Protein 3VP6 (pdb70)

Structure (mmCIF, N/CA/C/O backbone):
data_3VP6
#
_entry.id   3VP6
#
_cell.length_a   86.006
_cell.length_b   64.084
_cell.length_c   102.646
_cell.angle_alpha   90.00
_cell.angle_beta   108.14
_cell.angle_gamma   90.00
#
_symmetry.space_group_name_H-M   'P 1 21 1'
#
loop_
_entity.id
_entity.type
_entity.pdbx_description
1 polymer 'Glutamate decarboxylase 1'
2 non-polymer '4-oxo-4H-pyran-2,6-dicarboxylic acid'
3 non-polymer GLYCEROL
4 water water
#
loop_
_atom_site.group_PDB
_atom_site.id
_atom_site.type_symbol
_atom_site.label_atom_id
_atom_site.label_alt_id
_atom_site.label_comp_id
_atom_site.label_asym_id
_atom_site.label_entity_id
_atom_site.label_seq_id
_atom_site.pdbx_PDB_ins_code
_atom_site.Cartn_x
_atom_site.Cartn_y
_atom_site.Cartn_z
_atom_site.occupancy
_atom_site.B_iso_or_equiv
_atom_site.auth_seq_id
_atom_site.auth_comp_id
_atom_site.auth_asym_id
_atom_site.auth_atom_id
_atom_site.pdbx_PDB_model_num
ATOM 1 N N . THR A 1 4 ? 15.242 34.955 30.897 1.00 59.27 93 THR A N 1
ATOM 2 C CA . THR A 1 4 ? 15.975 33.929 30.151 1.00 57.77 93 THR A CA 1
ATOM 3 C C . THR A 1 4 ? 15.573 33.896 28.662 1.00 58.70 93 THR A C 1
ATOM 4 O O . THR A 1 4 ? 14.438 33.533 28.332 1.00 57.51 93 THR A O 1
ATOM 6 N N . ASP A 1 5 ? 16.513 34.293 27.772 1.00 53.57 94 ASP A N 1
ATOM 7 C CA . ASP A 1 5 ? 16.309 34.367 26.321 1.00 52.22 94 ASP A CA 1
ATOM 8 C C . ASP A 1 5 ? 16.828 33.119 25.580 1.00 53.26 94 ASP A C 1
ATOM 9 O O . ASP A 1 5 ? 18.025 32.829 25.612 1.00 55.06 94 ASP A O 1
ATOM 14 N N . PHE A 1 6 ? 15.926 32.401 24.894 1.00 45.10 95 PHE A N 1
ATOM 15 C CA . PHE A 1 6 ? 16.262 31.157 24.178 1.00 41.96 95 PHE A CA 1
ATOM 16 C C . PHE A 1 6 ? 16.230 31.291 22.649 1.00 42.15 95 PHE A C 1
ATOM 17 O O . PHE A 1 6 ? 16.251 30.269 21.964 1.00 40.11 95 PHE A O 1
ATOM 25 N N . SER A 1 7 ? 16.188 32.536 22.116 1.00 37.22 96 SER A N 1
ATOM 26 C CA . SER A 1 7 ? 16.123 32.815 20.678 1.00 36.35 96 SER A CA 1
ATOM 27 C C . SER A 1 7 ? 17.335 32.329 19.891 1.00 42.40 96 SER A C 1
ATOM 28 O O . SER A 1 7 ? 17.191 31.978 18.714 1.00 41.58 96 SER A O 1
ATOM 31 N N . ASN A 1 8 ? 18.522 32.305 20.545 1.00 40.40 97 ASN A N 1
ATOM 32 C CA . ASN A 1 8 ? 19.808 31.895 19.979 1.00 40.89 97 ASN A CA 1
ATOM 33 C C . ASN A 1 8 ? 20.374 30.636 20.659 1.00 44.65 97 ASN A C 1
ATOM 34 O O . ASN A 1 8 ? 21.523 30.264 20.419 1.00 46.15 97 ASN A O 1
ATOM 39 N N . LEU A 1 9 ? 19.574 29.970 21.500 1.00 39.85 98 LEU A N 1
ATOM 40 C CA . LEU A 1 9 ? 20.016 28.753 22.187 1.00 37.99 98 LEU A CA 1
ATOM 41 C C . LEU A 1 9 ? 19.395 27.546 21.544 1.00 37.96 98 LEU A C 1
ATOM 42 O O . LEU A 1 9 ? 18.240 27.607 21.145 1.00 36.49 98 LEU A O 1
ATOM 47 N N . PHE A 1 10 ? 20.160 26.454 21.435 1.00 32.89 99 PHE A N 1
ATOM 48 C CA . PHE A 1 10 ? 19.716 25.207 20.823 1.00 31.07 99 PHE A CA 1
ATOM 49 C C . PHE A 1 10 ? 19.888 24.042 21.766 1.00 34.01 99 PHE A C 1
ATOM 50 O O . PHE A 1 10 ? 20.572 24.172 22.776 1.00 34.84 99 PHE A O 1
ATOM 58 N N . ALA A 1 11 ? 19.237 22.906 21.453 1.00 29.41 100 ALA A N 1
ATOM 59 C CA . ALA A 1 11 ? 19.257 21.666 22.235 1.00 28.71 100 ALA A CA 1
ATOM 60 C C . ALA A 1 11 ? 20.676 21.170 22.436 1.00 33.70 100 ALA A C 1
ATOM 61 O O . ALA A 1 11 ? 21.007 20.690 23.522 1.00 32.37 100 ALA A O 1
ATOM 63 N N . ARG A 1 12 ? 21.523 21.317 21.389 1.00 32.10 101 ARG A N 1
ATOM 64 C CA . ARG A 1 12 ? 22.941 20.921 21.383 1.00 32.91 101 ARG A CA 1
ATOM 65 C C . ARG A 1 12 ? 23.762 21.636 22.486 1.00 38.60 101 ARG A C 1
ATOM 66 O O . ARG A 1 12 ? 24.819 21.138 22.869 1.00 39.26 101 ARG A O 1
ATOM 74 N N . ASP A 1 13 ? 23.263 22.782 23.000 1.00 36.05 102 ASP A N 1
ATOM 75 C CA . ASP A 1 13 ? 23.921 23.536 24.076 1.00 36.87 102 ASP A CA 1
ATOM 76 C C . ASP A 1 13 ? 23.429 23.085 25.458 1.00 38.78 102 ASP A C 1
ATOM 77 O O . ASP A 1 13 ? 23.996 23.487 26.467 1.00 39.45 102 ASP A O 1
ATOM 82 N N . LEU A 1 14 ? 22.390 22.239 25.521 1.00 33.20 103 LEU A N 1
ATOM 83 C CA . LEU A 1 14 ? 21.915 21.787 26.835 1.00 33.00 103 LEU A CA 1
ATOM 84 C C . LEU A 1 14 ? 22.722 20.575 27.307 1.00 37.18 103 LEU A C 1
ATOM 85 O O . LEU A 1 14 ? 23.532 20.059 26.531 1.00 37.34 103 LEU A O 1
ATOM 90 N N . LEU A 1 15 ? 22.498 20.099 28.563 1.00 33.15 104 LEU A N 1
ATOM 91 C CA . LEU A 1 15 ? 23.175 18.907 29.088 1.00 32.46 104 LEU A CA 1
ATOM 92 C C . LEU A 1 15 ? 22.921 17.776 28.090 1.00 37.24 104 LEU A C 1
ATOM 93 O O . LEU A 1 15 ? 21.827 17.768 27.525 1.00 37.74 104 LEU A O 1
ATOM 98 N N . PRO A 1 16 ? 23.906 16.945 27.669 1.00 34.14 105 PRO A N 1
ATOM 99 C CA . PRO A 1 16 ? 25.257 16.726 28.220 1.00 35.65 105 PRO A CA 1
ATOM 100 C C . PRO A 1 16 ? 26.359 17.757 27.969 1.00 39.89 105 PRO A C 1
ATOM 101 O O . PRO A 1 16 ? 27.459 17.579 28.499 1.00 38.75 105 PRO A O 1
ATOM 105 N N . ALA A 1 17 ? 26.106 18.794 27.156 1.00 37.63 106 ALA A N 1
ATOM 106 C CA . ALA A 1 17 ? 27.135 19.795 26.878 1.00 39.07 106 ALA A CA 1
ATOM 107 C C . ALA A 1 17 ? 27.675 20.426 28.171 1.00 47.98 106 ALA A C 1
ATOM 108 O O . ALA A 1 17 ? 26.915 20.664 29.119 1.00 46.80 106 ALA A O 1
ATOM 110 N N . LYS A 1 18 ? 29.007 20.612 28.229 1.00 48.56 107 LYS A N 1
ATOM 111 C CA . LYS A 1 18 ? 29.677 21.202 29.384 1.00 51.69 107 LYS A CA 1
ATOM 112 C C . LYS A 1 18 ? 29.141 22.614 29.605 1.00 57.74 107 LYS A C 1
ATOM 113 O O . LYS A 1 18 ? 28.852 23.321 28.631 1.00 58.19 107 LYS A O 1
ATOM 115 N N . ASN A 1 19 ? 28.946 22.989 30.877 1.00 54.58 108 ASN A N 1
ATOM 116 C CA . ASN A 1 19 ? 28.462 24.309 31.301 1.00 54.77 108 ASN A CA 1
ATOM 117 C C . ASN A 1 19 ? 27.049 24.693 30.822 1.00 55.19 108 ASN A C 1
ATOM 118 O O . ASN A 1 19 ? 26.634 25.845 30.980 1.00 54.77 108 ASN A O 1
ATOM 120 N N . GLY A 1 20 ? 26.315 23.713 30.288 1.00 48.82 109 GLY A N 1
ATOM 121 C CA . GLY A 1 20 ? 24.946 23.8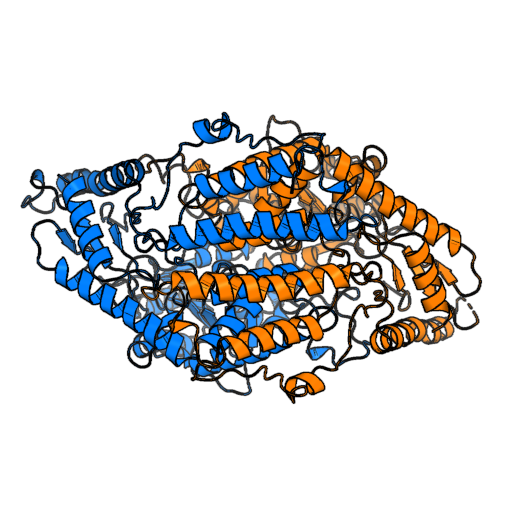89 29.816 1.00 46.48 109 GLY A CA 1
ATOM 122 C C . GLY A 1 20 ? 23.880 23.649 30.872 1.00 47.34 109 GLY A C 1
ATOM 123 O O . GLY A 1 20 ? 22.687 23.750 30.567 1.00 44.20 109 GLY A O 1
ATOM 124 N N . GLU A 1 21 ? 24.308 23.349 32.128 1.00 44.22 110 GLU A N 1
ATOM 125 C CA . GLU A 1 21 ? 23.464 23.045 33.287 1.00 43.49 110 GLU A CA 1
ATOM 126 C C . GLU A 1 21 ? 22.409 24.099 33.595 1.00 45.21 110 GLU A C 1
ATOM 127 O O . GLU A 1 21 ? 21.227 23.763 33.663 1.00 44.15 110 GLU A O 1
ATOM 133 N N . GLU A 1 22 ? 22.834 25.359 33.777 1.00 41.26 111 GLU A N 1
ATOM 134 C CA . GLU A 1 22 ? 21.976 26.494 34.109 1.00 40.80 111 GLU A CA 1
ATOM 135 C C . GLU A 1 22 ? 20.873 26.684 33.070 1.00 43.10 111 GLU A C 1
ATOM 136 O O . GLU A 1 22 ? 19.693 26.737 33.439 1.00 41.86 111 GLU A O 1
ATOM 138 N N . GLN A 1 23 ? 21.257 26.687 31.766 1.00 38.15 112 GLN A N 1
ATOM 139 C CA . GLN A 1 23 ? 20.341 26.795 30.624 1.00 36.75 112 GLN A CA 1
ATOM 140 C C . GLN A 1 23 ? 19.353 25.620 30.526 1.00 38.07 112 GLN A C 1
ATOM 141 O O . GLN A 1 23 ? 18.208 25.832 30.113 1.00 36.14 112 GLN A O 1
ATOM 147 N N . THR A 1 24 ? 19.788 24.393 30.932 1.00 33.73 113 THR A N 1
ATOM 148 C CA . THR A 1 24 ? 18.968 23.169 30.953 1.00 32.18 113 THR A CA 1
ATOM 149 C C . THR A 1 24 ? 17.822 23.342 31.988 1.00 36.34 113 THR A C 1
ATOM 150 O O . THR A 1 24 ? 16.667 23.101 31.686 1.00 35.19 113 THR A O 1
ATOM 154 N N . VAL A 1 25 ? 18.172 23.765 33.191 1.00 33.59 114 VAL A N 1
ATOM 155 C CA . VAL A 1 25 ? 17.255 23.976 34.293 1.00 34.16 114 VAL A CA 1
ATOM 156 C C . VAL A 1 25 ? 16.271 25.089 33.908 1.00 40.17 114 VAL A C 1
ATOM 157 O O . VAL A 1 25 ? 15.061 24.868 34.019 1.00 38.51 114 VAL A O 1
ATOM 161 N N . GLN A 1 26 ? 16.788 26.246 33.389 1.00 38.17 115 GLN A N 1
ATOM 162 C CA . GLN A 1 26 ? 15.950 27.358 32.933 1.00 38.00 115 GLN A CA 1
ATOM 163 C C . GLN A 1 26 ? 14.955 26.914 31.876 1.00 41.36 115 GLN A C 1
ATOM 164 O O . GLN A 1 26 ? 13.769 27.248 31.980 1.00 41.56 115 GLN A O 1
ATOM 170 N N . PHE A 1 27 ? 15.430 26.139 30.875 1.00 36.70 116 PHE A N 1
ATOM 171 C CA . PHE A 1 27 ? 14.581 25.628 29.791 1.00 34.68 116 PHE A CA 1
ATOM 172 C C . PHE A 1 27 ? 13.466 24.731 30.317 1.00 36.89 116 PHE A C 1
ATOM 173 O O . PHE A 1 27 ? 12.324 24.867 29.869 1.00 36.24 116 PHE A O 1
ATOM 181 N N . LEU A 1 28 ? 1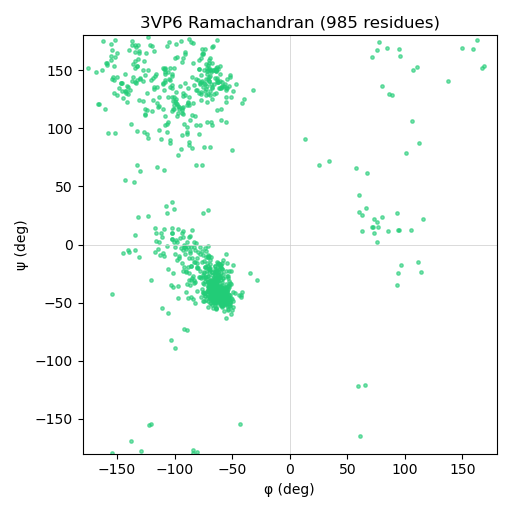3.805 23.801 31.237 1.00 32.40 117 LEU A N 1
ATOM 182 C CA . LEU A 1 28 ? 12.845 22.844 31.799 1.00 31.12 117 LEU A CA 1
ATOM 183 C C . LEU A 1 28 ? 11.786 23.518 32.648 1.00 32.36 117 LEU A C 1
ATOM 184 O O . LEU A 1 28 ? 10.606 23.207 32.517 1.00 28.50 117 LEU A O 1
ATOM 189 N N . LEU A 1 29 ? 12.184 24.535 33.409 1.00 32.18 118 LEU A N 1
ATOM 190 C CA . LEU A 1 29 ? 11.264 25.337 34.225 1.00 32.59 118 LEU A CA 1
ATOM 191 C C . LEU A 1 29 ? 10.302 26.118 33.322 1.00 34.08 118 LEU A C 1
ATOM 192 O O . LEU A 1 29 ? 9.142 26.291 33.678 1.00 32.45 118 LEU A O 1
ATOM 197 N N . GLU A 1 30 ? 10.784 26.568 32.146 1.00 32.31 119 GLU A N 1
ATOM 198 C CA . GLU A 1 30 ? 9.956 27.278 31.160 1.00 32.96 119 GLU A CA 1
ATOM 199 C C . GLU A 1 30 ? 8.963 26.294 30.508 1.00 34.99 119 GLU A C 1
ATOM 200 O O . GLU A 1 30 ? 7.809 26.664 30.286 1.00 34.50 119 GLU A O 1
ATOM 204 N N . VAL A 1 31 ? 9.388 25.023 30.278 1.00 29.49 120 VAL A N 1
ATOM 205 C CA . VAL A 1 31 ? 8.491 23.981 29.757 1.00 26.76 120 VAL A CA 1
ATOM 206 C C . VAL A 1 31 ? 7.391 23.733 30.832 1.00 31.71 120 VAL A C 1
ATOM 207 O O . VAL A 1 31 ? 6.193 23.761 30.525 1.00 28.98 120 VAL A O 1
ATOM 211 N N . VAL A 1 32 ? 7.827 23.522 32.094 1.00 30.78 121 VAL A N 1
ATOM 212 C CA . VAL A 1 32 ? 6.977 23.284 33.265 1.00 30.49 121 VAL A CA 1
ATOM 213 C C . VAL A 1 32 ? 5.934 24.402 33.477 1.00 35.57 121 VAL A C 1
ATOM 214 O O . VAL A 1 32 ? 4.766 24.078 33.711 1.00 36.01 121 VAL A O 1
ATOM 218 N N . ASP A 1 33 ? 6.326 25.686 33.319 1.00 30.90 122 ASP A N 1
ATOM 219 C CA . ASP A 1 33 ? 5.398 26.818 33.475 1.00 32.09 122 ASP A CA 1
ATOM 220 C C . ASP A 1 33 ? 4.236 26.747 32.516 1.00 33.24 122 ASP A C 1
ATOM 221 O O . ASP A 1 33 ? 3.107 26.974 32.937 1.00 33.63 122 ASP A O 1
ATOM 226 N N . ILE A 1 34 ? 4.513 26.384 31.252 1.00 26.99 123 ILE A N 1
ATOM 227 C CA . ILE A 1 34 ? 3.536 26.139 30.182 1.00 25.01 123 ILE A CA 1
ATOM 228 C C . ILE A 1 34 ? 2.579 24.982 30.629 1.00 28.70 123 ILE A C 1
ATOM 229 O O . ILE A 1 34 ? 1.360 25.119 30.507 1.00 28.68 123 ILE A O 1
ATOM 234 N N . LEU A 1 35 ? 3.134 23.874 31.164 1.00 24.40 124 LEU A N 1
ATOM 235 C CA . LEU A 1 35 ? 2.346 22.713 31.628 1.00 22.88 124 LEU A CA 1
ATOM 236 C C . LEU A 1 35 ? 1.494 23.052 32.844 1.00 30.26 124 LEU A C 1
ATOM 237 O O . LEU A 1 35 ? 0.363 22.583 32.932 1.00 28.89 124 LEU A O 1
ATOM 242 N N . LEU A 1 36 ? 2.025 23.892 33.778 1.00 29.91 125 LEU A N 1
ATOM 243 C CA . LEU A 1 36 ? 1.293 24.333 34.979 1.00 30.48 125 LEU A CA 1
ATOM 244 C C . LEU A 1 36 ? 0.138 25.248 34.599 1.00 33.77 125 LEU A C 1
ATOM 245 O O . LEU A 1 36 ? -0.914 25.169 35.212 1.00 34.87 125 LEU A O 1
ATOM 250 N N . ASN A 1 37 ? 0.336 26.113 33.595 1.00 29.45 126 ASN A N 1
ATOM 251 C CA . ASN A 1 37 ? -0.697 27.003 33.077 1.00 30.06 126 ASN A CA 1
ATOM 252 C C . ASN A 1 37 ? -1.787 26.142 32.406 1.00 33.08 126 ASN A C 1
ATOM 253 O O . ASN A 1 37 ? -2.982 26.409 32.592 1.00 31.97 126 ASN A O 1
ATOM 258 N N . TYR A 1 38 ? -1.377 25.083 31.661 1.00 29.29 127 TYR A N 1
ATOM 259 C CA . TYR A 1 38 ? -2.343 24.167 31.037 1.00 29.72 127 TYR A CA 1
ATOM 260 C C . TYR A 1 38 ? -3.101 23.386 32.137 1.00 32.83 127 TYR A C 1
ATOM 261 O O . TYR A 1 38 ? -4.305 23.181 32.020 1.00 33.17 127 TYR A O 1
ATOM 270 N N . VAL A 1 39 ? -2.402 22.988 33.207 1.00 30.18 128 VAL A N 1
ATOM 271 C CA . VAL A 1 39 ? -3.006 22.281 34.359 1.00 30.66 128 VAL A CA 1
ATOM 272 C C . VAL A 1 39 ? -4.073 23.161 35.033 1.00 35.67 128 VAL A C 1
ATOM 273 O O . VAL A 1 39 ? -5.177 22.686 35.319 1.00 35.94 128 VAL A O 1
ATOM 277 N N . ARG A 1 40 ? -3.750 24.449 35.240 1.00 31.22 129 ARG A N 1
ATOM 278 C CA . ARG A 1 40 ? -4.674 25.427 35.799 1.00 31.84 129 ARG A CA 1
ATOM 279 C C . ARG A 1 40 ? -5.928 25.514 34.903 1.00 34.70 129 ARG A C 1
ATOM 280 O O . ARG A 1 40 ? -7.034 25.343 35.407 1.00 33.53 129 ARG A O 1
ATOM 288 N N . LYS A 1 41 ? -5.746 25.716 33.578 1.00 30.17 130 LYS A N 1
ATOM 289 C CA . LYS A 1 41 ? -6.866 25.820 32.638 1.00 29.33 130 LYS A CA 1
ATOM 290 C C . LYS A 1 41 ? -7.727 24.565 32.498 1.00 36.27 130 LYS A C 1
ATOM 291 O O . LYS A 1 41 ? -8.936 24.685 32.271 1.00 38.41 130 LYS A O 1
ATOM 294 N N . THR A 1 42 ? -7.118 23.372 32.689 1.00 30.70 131 THR A N 1
ATOM 295 C CA . THR A 1 42 ? -7.789 22.083 32.646 1.00 30.40 131 THR A CA 1
ATOM 296 C C . THR A 1 42 ? -9.060 22.070 33.499 1.00 34.86 131 THR A C 1
ATOM 297 O O . THR A 1 42 ? -10.124 21.764 32.976 1.00 32.51 131 THR A O 1
ATOM 301 N N . PHE A 1 43 ? -8.939 22.453 34.787 1.00 34.43 132 PHE A N 1
ATOM 302 C CA . PHE A 1 43 ? -10.011 22.424 35.792 1.00 35.54 132 PHE A CA 1
ATOM 303 C C . PHE A 1 43 ? -11.004 23.604 35.792 1.00 41.49 132 PHE A C 1
ATOM 304 O O . PHE A 1 43 ? -11.938 23.612 36.590 1.00 39.03 132 PHE A O 1
ATOM 312 N N . ASP A 1 44 ? -10.838 24.551 34.853 1.00 41.84 133 ASP A N 1
ATOM 313 C CA . ASP A 1 44 ? -11.726 25.700 34.662 1.00 43.22 133 ASP A CA 1
ATOM 314 C C . ASP A 1 44 ? -12.685 25.359 33.504 1.00 47.74 133 ASP A C 1
ATOM 315 O O . ASP A 1 44 ? -12.246 25.101 32.383 1.00 45.90 133 ASP A O 1
ATOM 320 N N . ARG A 1 45 ? -13.991 25.382 33.785 1.00 45.99 134 ARG A N 1
ATOM 321 C CA . ARG A 1 45 ? -15.075 25.060 32.846 1.00 45.30 134 ARG A CA 1
ATOM 322 C C . ARG A 1 45 ? -15.237 26.001 31.653 1.00 49.40 134 ARG A C 1
ATOM 323 O O . ARG A 1 45 ? -15.841 25.596 30.654 1.00 50.03 134 ARG A O 1
ATOM 331 N N . SER A 1 46 ? -14.717 27.237 31.743 1.00 45.56 135 SER A N 1
ATOM 332 C CA . SER A 1 46 ? -14.823 28.213 30.651 1.00 45.85 135 SER A CA 1
ATOM 333 C C . SER A 1 46 ? -13.870 27.876 29.495 1.00 48.38 135 SER A C 1
ATOM 334 O O . SER A 1 46 ? -14.120 28.271 28.350 1.00 47.80 135 SER A O 1
ATOM 337 N N . THR A 1 47 ? -12.792 27.121 29.798 1.00 42.70 136 THR A N 1
ATOM 338 C CA . THR A 1 47 ? -11.831 26.680 28.794 1.00 40.80 136 THR A CA 1
ATOM 339 C C . THR A 1 47 ? -12.506 25.600 27.968 1.00 39.44 136 THR A C 1
ATOM 340 O O . THR A 1 47 ? -13.307 24.817 28.497 1.00 37.86 136 THR A O 1
ATOM 344 N N . LYS A 1 48 ? -12.222 25.599 26.669 1.00 32.66 137 LYS A N 1
ATOM 345 C CA . LYS A 1 48 ? -12.801 24.650 25.745 1.00 32.22 137 LYS A CA 1
ATOM 346 C C . LYS A 1 48 ? -12.251 23.239 25.979 1.00 32.71 137 LYS A C 1
ATOM 347 O O . LYS A 1 48 ? -11.077 23.072 26.309 1.00 31.32 137 LYS A O 1
ATOM 350 N N . VAL A 1 49 ? -13.117 22.234 25.877 1.00 28.85 138 VAL A N 1
ATOM 351 C CA . VAL A 1 49 ? -12.693 20.826 25.972 1.00 27.77 138 VAL A CA 1
ATOM 352 C C . VAL A 1 49 ? -11.696 20.626 24.808 1.00 31.01 138 VAL A C 1
ATOM 353 O O . VAL A 1 49 ? -10.563 20.185 25.021 1.00 30.81 138 VAL A O 1
ATOM 357 N N . LEU A 1 50 ? -12.092 21.035 23.600 1.00 27.81 139 LEU A N 1
ATOM 358 C CA . LEU A 1 50 ? -11.210 20.987 22.423 1.00 26.63 139 LEU A CA 1
ATOM 359 C C . LEU A 1 50 ? -11.483 22.162 21.482 1.00 29.31 139 LEU A C 1
ATOM 360 O O . LEU A 1 50 ? -12.644 22.529 21.253 1.00 26.90 139 LEU A O 1
ATOM 365 N N . ASP A 1 51 ? -10.391 22.742 20.945 1.00 26.64 140 ASP A N 1
ATOM 366 C CA . ASP A 1 51 ? -10.463 23.763 19.924 1.00 26.76 140 ASP A CA 1
ATOM 367 C C . ASP A 1 51 ? -10.341 22.940 18.655 1.00 28.77 140 ASP A C 1
ATOM 368 O O . ASP A 1 51 ? -9.229 22.570 18.254 1.00 28.51 140 ASP A O 1
ATOM 373 N N . PHE A 1 52 ? -11.491 22.567 18.078 1.00 24.19 141 PHE A N 1
ATOM 374 C CA . PHE A 1 52 ? -11.519 21.649 16.942 1.00 23.49 141 PHE A CA 1
ATOM 375 C C . PHE A 1 52 ? -10.978 22.184 15.647 1.00 27.99 141 PHE A C 1
ATOM 376 O O . PHE A 1 52 ? -11.415 23.237 15.194 1.00 27.83 141 PHE A O 1
ATOM 384 N N . HIS A 1 53 ? -10.107 21.387 14.998 1.00 22.33 142 HIS A N 1
ATOM 385 C CA . HIS A 1 53 ? -9.587 21.723 13.682 1.00 22.74 142 HIS A CA 1
ATOM 386 C C . HIS A 1 53 ? -9.522 20.449 12.849 1.00 25.93 142 HIS A C 1
ATOM 387 O O . HIS A 1 53 ? -9.138 19.378 13.351 1.00 24.49 142 HIS A O 1
ATOM 394 N N . HIS A 1 54 ? -9.971 20.547 11.600 1.00 23.10 143 HIS A N 1
ATOM 395 C CA . HIS A 1 54 ? -9.898 19.453 10.634 1.00 21.52 143 HIS A CA 1
ATOM 396 C C . HIS A 1 54 ? -8.445 19.271 10.283 1.00 25.86 143 HIS A C 1
ATOM 397 O O . HIS A 1 54 ? -7.688 20.251 10.336 1.00 26.43 143 HIS A O 1
ATOM 404 N N . PRO A 1 55 ? -8.016 18.047 9.906 1.00 23.13 144 PRO A N 1
ATOM 405 C CA . PRO A 1 55 ? -6.591 17.843 9.613 1.00 21.06 144 PRO A CA 1
ATOM 406 C C . PRO A 1 55 ? -5.920 18.849 8.679 1.00 23.99 144 PRO A C 1
ATOM 407 O O . PRO A 1 55 ? -4.791 19.238 8.968 1.00 24.68 144 PRO A O 1
ATOM 411 N N . HIS A 1 56 ? -6.587 19.293 7.592 1.00 19.48 145 HIS A N 1
ATOM 412 C CA . HIS A 1 56 ? -5.984 20.245 6.644 1.00 19.52 145 HIS A CA 1
ATOM 413 C C . HIS A 1 56 ? -5.524 21.542 7.336 1.00 24.38 145 HIS A C 1
ATOM 414 O O . HIS A 1 56 ? -4.494 22.086 6.976 1.00 22.98 145 HIS A O 1
ATOM 421 N N . GLN A 1 57 ? -6.292 22.041 8.300 1.00 23.46 146 GLN A N 1
ATOM 422 C CA . GLN A 1 57 ? -5.917 23.270 8.998 1.00 24.32 146 GLN A CA 1
ATOM 423 C C . GLN A 1 57 ? -4.606 23.084 9.794 1.00 29.61 146 GLN A C 1
ATOM 424 O O . GLN A 1 57 ? -3.753 23.962 9.785 1.00 28.74 146 GLN A O 1
ATOM 430 N N . LEU A 1 58 ? -4.446 21.926 10.449 1.00 27.64 147 LEU A N 1
ATOM 431 C CA . LEU A 1 58 ? -3.248 21.616 11.237 1.00 27.60 147 LEU A CA 1
ATOM 432 C C . LEU A 1 58 ? -2.065 21.242 10.334 1.00 31.13 147 LEU A C 1
ATOM 433 O O . LEU A 1 58 ? -0.940 21.672 10.583 1.00 33.25 147 LEU A O 1
ATOM 438 N N . LEU A 1 59 ? -2.331 20.502 9.251 1.00 24.25 148 LEU A N 1
ATOM 439 C CA . LEU A 1 59 ? -1.333 20.174 8.239 1.00 23.22 148 LEU A CA 1
ATOM 440 C C . LEU A 1 59 ? -0.856 21.377 7.463 1.00 31.02 148 LEU A C 1
ATOM 441 O O . LEU A 1 59 ? 0.319 21.428 7.115 1.00 34.37 148 LEU A O 1
ATOM 446 N N . GLU A 1 60 ? -1.731 22.358 7.216 1.00 27.42 149 GLU A N 1
ATOM 447 C CA . GLU A 1 60 ? -1.357 23.568 6.478 1.00 28.60 149 GLU A CA 1
ATOM 448 C C . GLU A 1 60 ? -0.456 24.524 7.272 1.00 35.16 149 GLU A C 1
ATOM 449 O O . GLU A 1 60 ? 0.246 25.340 6.664 1.00 33.89 149 GLU A O 1
ATOM 455 N N . GLY A 1 61 ? -0.500 24.412 8.606 1.00 32.87 150 GLY A N 1
ATOM 456 C CA . GLY A 1 61 ? 0.284 25.225 9.525 1.00 33.27 150 GLY A CA 1
ATOM 457 C C . GLY A 1 61 ? -0.583 26.242 10.216 1.00 41.38 150 GLY A C 1
ATOM 458 O O . GLY A 1 61 ? -1.011 27.205 9.586 1.00 42.72 150 GLY A O 1
ATOM 459 N N . MET A 1 62 ? -0.878 26.024 11.504 1.00 40.40 151 MET A N 1
ATOM 460 C CA . MET A 1 62 ? -1.713 26.939 12.295 1.00 42.66 151 MET A CA 1
ATOM 461 C C . MET A 1 62 ? -0.837 28.092 12.765 1.00 47.42 151 MET A C 1
ATOM 462 O O . MET A 1 62 ? -0.061 27.887 13.695 1.00 47.52 151 MET A O 1
ATOM 467 N N . GLU A 1 63 ? -0.938 29.284 12.110 1.00 43.50 152 GLU A N 1
ATOM 468 C CA . GLU A 1 63 ? -0.168 30.511 12.393 1.00 42.31 152 GLU A CA 1
ATOM 469 C C . GLU A 1 63 ? 1.021 30.268 13.322 1.00 41.64 152 GLU A C 1
ATOM 470 O O . GLU A 1 63 ? 0.863 30.250 14.547 1.00 41.79 152 GLU A O 1
ATOM 472 N N . GLY A 1 64 ? 2.165 29.974 12.715 1.00 35.29 153 GLY A N 1
ATOM 473 C CA . GLY A 1 64 ? 3.405 29.634 13.399 1.00 34.67 153 GLY A CA 1
ATOM 474 C C . GLY A 1 64 ? 3.639 28.143 13.616 1.00 38.08 153 GLY A C 1
ATOM 475 O O . GLY A 1 64 ? 4.780 27.692 13.593 1.00 39.13 153 GLY A O 1
ATOM 476 N N . PHE A 1 65 ? 2.588 27.359 13.865 1.00 33.71 154 PHE A N 1
ATOM 477 C CA . PHE A 1 65 ? 2.741 25.928 14.191 1.00 31.89 154 PHE A CA 1
ATOM 478 C C . PHE A 1 65 ? 2.988 25.013 12.988 1.00 34.80 154 PHE A C 1
ATOM 479 O O . PHE A 1 65 ? 2.040 24.594 12.318 1.00 33.55 154 PHE A O 1
ATOM 487 N N . ASN A 1 66 ? 4.275 24.734 12.710 1.00 31.31 155 ASN A N 1
ATOM 488 C CA . ASN A 1 66 ? 4.762 23.897 11.606 1.00 29.68 155 ASN A CA 1
ATOM 489 C C . ASN A 1 66 ? 5.027 22.490 12.109 1.00 29.06 155 ASN A C 1
ATOM 490 O O . ASN A 1 66 ? 5.974 22.283 12.868 1.00 27.18 155 ASN A O 1
ATOM 495 N N . LEU A 1 67 ? 4.246 21.517 11.642 1.00 25.24 156 LEU A N 1
ATOM 496 C CA . LEU A 1 67 ? 4.381 20.119 12.057 1.00 23.95 156 LEU A CA 1
ATOM 497 C C . LEU A 1 67 ? 5.474 19.355 11.323 1.00 30.35 156 LEU A C 1
ATOM 498 O O . LEU A 1 67 ? 5.884 18.271 11.770 1.00 30.34 156 LEU A O 1
ATOM 503 N N . GLU A 1 68 ? 5.963 19.921 10.205 1.00 27.99 157 GLU A N 1
ATOM 504 C CA . GLU A 1 68 ? 6.997 19.334 9.350 1.00 27.91 157 GLU A CA 1
ATOM 505 C C . GLU A 1 68 ? 8.361 19.246 10.045 1.00 31.97 157 GLU A C 1
ATOM 506 O O . GLU A 1 68 ? 8.669 20.050 10.917 1.00 29.79 157 GLU A O 1
ATOM 512 N N . LEU A 1 69 ? 9.164 18.242 9.662 1.00 30.54 158 LEU A N 1
ATOM 513 C CA . LEU A 1 69 ? 10.485 17.993 10.235 1.00 30.90 158 LEU A CA 1
ATOM 514 C C . LEU A 1 69 ? 11.554 18.352 9.236 1.00 38.05 158 LEU A C 1
ATOM 515 O O . LEU A 1 69 ? 11.339 18.227 8.024 1.00 38.88 158 LEU A O 1
ATOM 520 N N . SER A 1 70 ? 12.696 18.832 9.731 1.00 34.86 159 SER A N 1
ATOM 521 C CA . SER A 1 70 ? 13.748 19.289 8.838 1.00 35.10 159 SER A CA 1
ATOM 522 C C . SER A 1 70 ? 15.120 18.846 9.250 1.00 37.17 159 SER A C 1
ATOM 523 O O . SER A 1 70 ? 15.301 18.294 10.342 1.00 36.05 159 SER A O 1
ATOM 526 N N . ASP A 1 71 ? 16.094 19.103 8.353 1.00 32.89 160 ASP A N 1
ATOM 527 C CA . ASP A 1 71 ? 17.516 18.832 8.518 1.00 33.50 160 ASP A CA 1
ATOM 528 C C . ASP A 1 71 ? 18.092 19.633 9.666 1.00 36.88 160 ASP A C 1
ATOM 529 O O . ASP A 1 71 ? 18.952 19.128 10.382 1.00 34.51 160 ASP A O 1
ATOM 534 N N . HIS A 1 72 ? 17.609 20.886 9.846 1.00 35.67 161 HIS A N 1
ATOM 535 C CA . HIS A 1 72 ? 18.137 21.822 10.826 1.00 36.65 161 HIS A CA 1
ATOM 536 C C . HIS A 1 72 ? 17.371 22.041 12.113 1.00 35.53 161 HIS A C 1
ATOM 537 O O . HIS A 1 72 ? 16.146 22.030 12.102 1.00 34.66 161 HIS A O 1
ATOM 544 N N . PRO A 1 73 ? 18.077 22.258 13.247 1.00 31.77 162 PRO A N 1
ATOM 545 C CA . PRO A 1 73 ? 17.371 22.488 14.520 1.00 30.85 162 PRO A CA 1
ATOM 546 C C . PRO A 1 73 ? 16.659 23.829 14.582 1.00 34.30 162 PRO A C 1
ATOM 547 O O . PRO A 1 73 ? 17.069 24.779 13.915 1.00 33.17 162 PRO A O 1
ATOM 551 N N . GLU A 1 74 ? 15.627 23.912 15.438 1.00 30.61 163 GLU A N 1
ATOM 552 C CA . GLU A 1 74 ? 14.946 25.168 15.728 1.00 30.34 163 GLU A CA 1
ATOM 553 C C . GLU A 1 74 ? 15.561 25.565 17.036 1.00 32.40 163 GLU A C 1
ATOM 554 O O . GLU A 1 74 ? 16.079 24.706 17.766 1.00 29.80 163 GLU A O 1
ATOM 560 N N . SER A 1 75 ? 15.444 26.849 17.374 1.00 28.83 164 SER A N 1
ATOM 561 C CA . SER A 1 75 ? 15.926 27.403 18.628 1.00 29.42 164 SER A CA 1
ATOM 562 C C . SER A 1 75 ? 15.057 26.853 19.759 1.00 32.27 164 SER A C 1
ATOM 563 O O . SER A 1 75 ? 13.904 26.491 19.531 1.00 30.16 164 SER A O 1
ATOM 566 N N . LEU A 1 76 ? 15.564 26.917 20.987 1.00 31.67 165 LEU A N 1
ATOM 567 C CA . LEU A 1 76 ? 14.822 26.504 22.172 1.00 31.64 165 LEU A CA 1
ATOM 568 C C . LEU A 1 76 ? 13.587 27.397 22.395 1.00 34.96 165 LEU A C 1
ATOM 569 O O . LEU A 1 76 ? 12.615 26.939 22.989 1.00 33.09 165 LEU A O 1
ATOM 574 N N . GLU A 1 77 ? 13.588 28.648 21.851 1.00 31.99 166 GLU A N 1
ATOM 575 C CA . GLU A 1 77 ? 12.388 29.485 21.957 1.00 30.55 166 GLU A CA 1
ATOM 576 C C . GLU A 1 77 ? 11.278 28.946 21.057 1.00 30.67 166 GLU A C 1
ATOM 577 O O . GLU A 1 77 ? 10.125 28.863 21.465 1.00 28.69 166 GLU A O 1
ATOM 583 N N . GLN A 1 78 ? 11.651 28.501 19.864 1.00 27.82 167 GLN A N 1
ATOM 584 C CA . GLN A 1 78 ? 10.720 27.906 18.923 1.00 26.40 167 GLN A CA 1
ATOM 585 C C . GLN A 1 78 ? 10.166 26.558 19.479 1.00 28.59 167 GLN A C 1
ATOM 586 O O . GLN A 1 78 ? 9.005 26.210 19.244 1.00 27.01 167 GLN A O 1
ATOM 592 N N . ILE A 1 79 ? 10.988 25.845 20.267 1.00 25.32 168 ILE A N 1
ATOM 593 C CA . ILE A 1 79 ? 10.618 24.577 20.914 1.00 23.85 168 ILE A CA 1
ATOM 594 C C . ILE A 1 79 ? 9.488 24.828 21.928 1.00 26.42 168 ILE A C 1
ATOM 595 O O . ILE A 1 79 ? 8.496 24.095 21.951 1.00 24.24 168 ILE A O 1
ATOM 600 N N . LEU A 1 80 ? 9.636 25.873 22.730 1.00 25.86 169 LEU A N 1
ATOM 601 C CA . LEU A 1 80 ? 8.657 26.249 23.756 1.00 27.33 169 LEU A CA 1
ATOM 602 C C . LEU A 1 80 ? 7.369 26.704 23.076 1.00 33.26 169 LEU A C 1
ATOM 603 O O . LEU A 1 80 ? 6.282 26.375 23.547 1.00 33.74 169 LEU A O 1
ATOM 608 N N . VAL A 1 81 ? 7.500 27.422 21.937 1.00 30.65 170 VAL A N 1
ATOM 609 C CA . VAL A 1 81 ? 6.366 27.863 21.113 1.00 29.38 170 VAL A CA 1
ATOM 610 C C . VAL A 1 81 ? 5.634 26.617 20.584 1.00 30.64 170 VAL A C 1
ATOM 611 O O . VAL A 1 81 ? 4.409 26.556 20.668 1.00 30.26 170 VAL A O 1
ATOM 615 N N . ASP A 1 82 ? 6.383 25.593 20.119 1.00 26.29 171 ASP A N 1
ATOM 616 C CA . ASP A 1 82 ? 5.759 24.334 19.654 1.00 24.30 171 ASP A CA 1
ATOM 617 C C . ASP A 1 82 ? 5.049 23.594 20.777 1.00 26.36 171 ASP A C 1
ATOM 618 O O . ASP A 1 82 ? 4.034 22.952 20.520 1.00 24.95 171 ASP A O 1
ATOM 623 N N . CYS A 1 83 ? 5.587 23.676 22.014 1.00 23.85 172 CYS A N 1
ATOM 624 C CA . CYS A 1 83 ? 5.005 23.047 23.206 1.00 23.54 172 CYS A CA 1
ATOM 625 C C . CYS A 1 83 ? 3.655 23.727 23.533 1.00 25.00 172 CYS A C 1
ATOM 626 O O . CYS A 1 83 ? 2.675 23.032 23.729 1.00 22.59 172 CYS A O 1
ATOM 629 N N . ARG A 1 84 ? 3.585 25.087 23.545 1.00 23.16 173 ARG A N 1
ATOM 630 C CA . ARG A 1 84 ? 2.312 25.782 23.837 1.00 21.83 173 ARG A CA 1
ATOM 631 C C . ARG A 1 84 ? 1.280 25.462 22.771 1.00 25.69 173 ARG A C 1
ATOM 632 O O . ARG A 1 84 ? 0.102 25.277 23.088 1.00 26.81 173 ARG A O 1
ATOM 640 N N . ASP A 1 85 ? 1.709 25.435 21.503 1.00 22.71 174 ASP A N 1
ATOM 641 C CA . ASP A 1 85 ? 0.821 25.156 20.385 1.00 23.37 174 ASP A CA 1
ATOM 642 C C . ASP A 1 85 ? 0.291 23.725 20.408 1.00 28.46 174 ASP A C 1
ATOM 643 O O . ASP A 1 85 ? -0.909 23.519 20.177 1.00 28.82 174 ASP A O 1
ATOM 648 N N . THR A 1 86 ? 1.142 22.742 20.772 1.00 25.09 175 THR A N 1
ATOM 649 C CA . THR A 1 86 ? 0.695 21.330 20.835 1.00 23.44 175 THR A CA 1
ATOM 650 C C . THR A 1 86 ? -0.515 21.246 21.734 1.00 28.75 175 THR A C 1
ATOM 651 O O . THR A 1 86 ? -1.571 20.776 21.308 1.00 27.02 175 THR A O 1
ATOM 655 N N . LEU A 1 87 ? -0.371 21.781 22.957 1.00 28.70 176 LEU A N 1
ATOM 656 C CA . LEU A 1 87 ? -1.394 21.793 24.001 1.00 28.95 176 LEU A CA 1
ATOM 657 C C . LEU A 1 87 ? -2.630 22.639 23.663 1.00 32.54 176 LEU A C 1
ATOM 658 O O . LEU A 1 87 ? -3.737 22.292 24.065 1.00 32.93 176 LEU A O 1
ATOM 663 N N . LYS A 1 88 ? -2.428 23.738 22.935 1.00 28.97 177 LYS A N 1
ATOM 664 C CA . LYS A 1 88 ? -3.455 24.674 22.469 1.00 29.13 177 LYS A CA 1
ATOM 665 C C . LYS A 1 88 ? -4.475 23.954 21.548 1.00 29.96 177 LYS A C 1
ATOM 666 O O . LYS A 1 88 ? -5.674 24.246 21.615 1.00 28.83 177 LYS A O 1
ATOM 672 N N . TYR A 1 89 ? -3.992 22.994 20.714 1.00 23.59 178 TYR A N 1
ATOM 673 C CA . TYR A 1 89 ? -4.832 22.259 19.760 1.00 21.19 178 TYR A CA 1
ATOM 674 C C . TYR A 1 89 ? -5.251 20.823 20.123 1.00 23.88 178 TYR A C 1
ATOM 675 O O . TYR A 1 89 ? -5.852 20.122 19.294 1.00 21.09 178 TYR A O 1
ATOM 684 N N . GLY A 1 90 ? -4.995 20.420 21.357 1.00 21.07 179 GLY A N 1
ATOM 685 C CA . GLY A 1 90 ? -5.391 19.087 21.807 1.00 22.01 179 GLY A CA 1
ATOM 686 C C . GLY A 1 90 ? -6.601 19.087 22.715 1.00 28.27 179 GLY A C 1
ATOM 687 O O . GLY A 1 90 ? -7.110 20.152 23.095 1.00 29.50 179 GLY A O 1
ATOM 688 N N . VAL A 1 91 ? -7.081 17.882 23.064 1.00 25.15 180 VAL A N 1
ATOM 689 C CA . VAL A 1 91 ? -8.246 17.749 23.949 1.00 25.12 180 VAL A CA 1
ATOM 690 C C . VAL A 1 91 ? -7.803 17.937 25.405 1.00 30.23 180 VAL A C 1
ATOM 691 O O . VAL A 1 91 ? -6.752 17.421 25.806 1.00 31.06 180 VAL A O 1
ATOM 695 N N . ARG A 1 92 ? -8.653 18.614 26.205 1.00 25.73 181 ARG A N 1
ATOM 696 C CA . ARG A 1 92 ? -8.486 18.798 27.639 1.00 24.96 181 ARG A CA 1
ATOM 697 C C . ARG A 1 92 ? -9.159 17.552 28.229 1.00 28.37 181 ARG A C 1
ATOM 698 O O . ARG A 1 92 ? -10.361 17.567 28.489 1.00 28.61 181 ARG A O 1
ATOM 702 N N . THR A 1 93 ? -8.402 16.436 28.326 1.00 23.07 182 THR A N 1
ATOM 703 C CA . THR A 1 93 ? -8.916 15.147 28.768 1.00 22.53 182 THR A CA 1
ATOM 704 C C . THR A 1 93 ? -9.289 15.109 30.275 1.00 29.58 182 THR A C 1
ATOM 705 O O . THR A 1 93 ? -10.103 14.274 30.679 1.00 29.71 182 THR A O 1
ATOM 709 N N . GLY A 1 94 ? -8.705 16.020 31.063 1.00 27.49 183 GLY A N 1
ATOM 710 C CA . GLY A 1 94 ? -8.990 16.200 32.485 1.00 28.02 183 GLY A CA 1
ATOM 711 C C . GLY A 1 94 ? -10.087 17.218 32.754 1.00 31.78 183 GLY A C 1
ATOM 712 O O . GLY A 1 94 ? -10.406 17.481 33.916 1.00 33.41 183 GLY A O 1
ATOM 713 N N . HIS A 1 95 ? -10.658 17.825 31.689 1.00 25.82 184 HIS A N 1
ATOM 714 C CA . HIS A 1 95 ? -11.726 18.832 31.806 1.00 25.31 184 HIS A CA 1
ATOM 715 C C . HIS A 1 95 ? -12.972 18.208 32.471 1.00 30.29 184 HIS A C 1
ATOM 716 O O . HIS A 1 95 ? -13.358 17.086 32.122 1.00 30.45 184 HIS A O 1
ATOM 723 N N . PRO A 1 96 ? -13.651 18.949 33.372 1.00 27.22 185 PRO A N 1
ATOM 724 C CA . PRO A 1 96 ? -14.879 18.409 33.997 1.00 27.68 185 PRO A CA 1
ATOM 725 C C . PRO A 1 96 ? -15.935 17.921 32.999 1.00 33.73 185 PRO A C 1
ATOM 726 O O . PRO A 1 96 ? -16.621 16.934 33.275 1.00 34.13 185 PRO A O 1
ATOM 730 N N . ARG A 1 97 ? -16.063 18.610 31.844 1.00 30.20 186 ARG A N 1
ATOM 731 C CA . ARG A 1 97 ? -17.071 18.295 30.833 1.00 29.70 186 ARG A CA 1
ATOM 732 C C . ARG A 1 97 ? -16.632 17.332 29.724 1.00 30.79 186 ARG A C 1
ATOM 733 O O . ARG A 1 97 ? -17.356 17.119 28.756 1.00 30.41 186 ARG A O 1
ATOM 741 N N . PHE A 1 98 ? -15.486 16.687 29.895 1.00 27.36 187 PHE A N 1
ATOM 742 C CA . PHE A 1 98 ? -15.020 15.700 28.907 1.00 25.41 187 PHE A CA 1
ATOM 743 C C . PHE A 1 98 ? -15.523 14.312 29.304 1.00 27.77 187 PHE A C 1
ATOM 744 O O . PHE A 1 98 ? -14.997 13.720 30.245 1.00 24.87 187 PHE A O 1
ATOM 752 N N . PHE A 1 99 ? -16.566 13.818 28.605 1.00 26.28 188 PHE A N 1
ATOM 753 C CA . PHE A 1 99 ? -17.186 12.503 28.855 1.00 27.78 188 PHE A CA 1
ATOM 754 C C . PHE A 1 99 ? -17.177 11.601 27.607 1.00 30.79 188 PHE A C 1
ATOM 755 O O . PHE A 1 99 ? -18.039 10.706 27.470 1.00 30.69 188 PHE A O 1
ATOM 763 N N . ASN A 1 100 ? -16.231 11.856 26.692 1.00 24.67 189 ASN A N 1
ATOM 764 C CA . ASN A 1 100 ? -16.118 11.124 25.426 1.00 24.54 189 ASN A CA 1
ATOM 765 C C . ASN A 1 100 ? -15.555 9.717 25.551 1.00 27.87 189 ASN A C 1
ATOM 766 O O . ASN A 1 100 ? -15.758 8.879 24.672 1.00 26.38 189 ASN A O 1
ATOM 771 N N . GLN A 1 101 ? -14.781 9.479 26.606 1.00 25.94 190 GLN A N 1
ATOM 772 C CA . GLN A 1 101 ? -14.042 8.236 26.774 1.00 24.03 190 GLN A CA 1
ATOM 773 C C . GLN A 1 101 ? -14.237 7.611 28.150 1.00 27.75 190 GLN A C 1
ATOM 774 O O . GLN A 1 101 ? -14.600 8.297 29.098 1.00 26.24 190 GLN A O 1
ATOM 780 N N . LEU A 1 102 ? -13.847 6.336 28.260 1.00 24.39 191 LEU A N 1
ATOM 781 C CA . LEU A 1 102 ? -13.793 5.560 29.481 1.00 25.58 191 LEU A CA 1
ATOM 782 C C . LEU A 1 102 ? -12.628 6.097 30.367 1.00 30.23 191 LEU A C 1
ATOM 783 O O . LEU A 1 102 ? -12.745 6.137 31.598 1.00 31.35 191 LEU A O 1
ATOM 788 N N . SER A 1 103 ? -11.528 6.497 29.722 1.00 27.53 192 SER A N 1
ATOM 789 C CA . SER A 1 103 ? -10.315 7.072 30.304 1.00 28.53 192 SER A CA 1
ATOM 790 C C . SER A 1 103 ? -10.401 8.605 30.172 1.00 35.13 192 SER A C 1
ATOM 791 O O . SER A 1 103 ? -10.381 9.136 29.059 1.00 33.55 192 SER A O 1
ATOM 794 N N . THR A 1 104 ? -10.562 9.296 31.306 1.00 34.62 193 THR A N 1
ATOM 795 C CA . THR A 1 104 ? -10.651 10.763 31.386 1.00 34.96 193 THR A CA 1
ATOM 796 C C . THR A 1 104 ? -9.826 11.208 32.594 1.00 40.51 193 THR A C 1
ATOM 797 O O . THR A 1 104 ? -9.079 10.404 33.174 1.00 42.52 193 THR A O 1
ATOM 801 N N . GLY A 1 105 ? -9.973 12.477 32.953 1.00 32.85 194 GLY A N 1
ATOM 802 C CA . GLY A 1 105 ? -9.324 13.066 34.104 1.00 32.47 194 GLY A CA 1
ATOM 803 C C . GLY A 1 105 ? -7.838 13.297 34.006 1.00 33.71 194 GLY A C 1
ATOM 804 O O . GLY A 1 105 ? -7.156 12.761 33.132 1.00 32.09 194 GLY A O 1
ATOM 805 N N . LEU A 1 106 ? -7.368 14.176 34.884 1.00 28.47 195 LEU A N 1
ATOM 806 C CA . LEU A 1 106 ? -5.983 14.534 35.063 1.00 28.00 195 LEU A CA 1
ATOM 807 C C . LEU A 1 106 ? -5.715 14.487 36.553 1.00 36.36 195 LEU A C 1
ATOM 808 O O . LEU A 1 106 ? -6.063 15.408 37.319 1.00 38.34 195 LEU A O 1
ATOM 813 N N . ASP A 1 107 ? -5.158 13.356 36.968 1.00 31.84 196 ASP A N 1
ATOM 814 C CA . ASP A 1 107 ? -4.806 13.127 38.353 1.00 30.76 196 ASP A CA 1
ATOM 815 C C . ASP A 1 107 ? -3.443 13.743 38.573 1.00 31.58 196 ASP A C 1
ATOM 816 O O . ASP A 1 107 ? -2.493 13.370 37.880 1.00 29.39 196 ASP A O 1
ATOM 821 N N . ILE A 1 108 ? -3.351 14.685 39.532 1.00 27.65 197 ILE A N 1
ATOM 822 C CA . ILE A 1 108 ? -2.122 15.403 39.894 1.00 26.84 197 ILE A CA 1
ATOM 823 C C . ILE A 1 108 ? -1.004 14.479 40.385 1.00 31.27 197 ILE A C 1
ATOM 824 O O . ILE A 1 108 ? 0.143 14.646 39.971 1.00 30.60 197 ILE A O 1
ATOM 829 N N . ILE A 1 109 ? -1.341 13.484 41.230 1.00 29.08 198 ILE A N 1
ATOM 830 C CA . ILE A 1 109 ? -0.358 12.523 41.748 1.00 29.53 198 ILE A CA 1
ATOM 831 C C . ILE A 1 109 ? 0.132 11.644 40.593 1.00 32.39 198 ILE A C 1
ATOM 832 O O . ILE A 1 109 ? 1.348 11.452 40.435 1.00 32.71 198 ILE A O 1
ATOM 837 N N . GLY A 1 110 ? -0.812 11.219 39.747 1.00 27.59 199 GLY A N 1
ATOM 838 C CA . GLY A 1 110 ? -0.528 10.462 38.529 1.00 26.05 199 GLY A CA 1
ATOM 839 C C . GLY A 1 110 ? 0.375 11.252 37.600 1.00 27.99 199 GLY A C 1
ATOM 840 O O . GLY A 1 110 ? 1.375 10.721 37.115 1.00 27.72 199 GLY A O 1
ATOM 841 N N . LEU A 1 111 ? 0.066 12.555 37.416 1.00 24.69 200 LEU A N 1
ATOM 842 C CA . LEU A 1 111 ? 0.862 13.483 36.623 1.00 23.98 200 LEU A CA 1
ATOM 843 C C . LEU A 1 111 ? 2.298 13.591 37.159 1.00 29.87 200 LEU A C 1
ATOM 844 O O . LEU A 1 111 ? 3.241 13.551 36.368 1.00 30.01 200 LEU A O 1
ATOM 849 N N . ALA A 1 112 ? 2.458 13.761 38.485 1.00 29.03 201 ALA A N 1
ATOM 850 C CA . ALA A 1 112 ? 3.781 13.853 39.115 1.00 29.57 201 ALA A CA 1
ATOM 851 C C . ALA A 1 112 ? 4.545 12.504 38.981 1.00 32.45 201 ALA A C 1
ATOM 852 O O . ALA A 1 112 ? 5.741 12.505 38.706 1.00 32.65 201 ALA A O 1
ATOM 854 N N . GLY A 1 113 ? 3.830 11.384 39.127 1.00 28.23 202 GLY A N 1
ATOM 855 C CA . GLY A 1 113 ? 4.382 10.036 38.982 1.00 26.77 202 GLY A CA 1
ATOM 856 C C . GLY A 1 113 ? 4.953 9.784 37.601 1.00 27.29 202 GLY A C 1
ATOM 857 O O . GLY A 1 113 ? 6.032 9.195 37.458 1.00 26.55 202 GLY A O 1
ATOM 858 N N . GLU A 1 114 ? 4.259 10.268 36.580 1.00 22.20 203 GLU A N 1
ATOM 859 C CA . GLU A 1 114 ? 4.723 10.127 35.202 1.00 22.74 203 GLU A CA 1
ATOM 860 C C . GLU A 1 114 ? 5.966 10.978 34.928 1.00 28.03 203 GLU A C 1
ATOM 861 O O . GLU A 1 114 ? 6.861 10.523 34.213 1.00 27.53 203 GLU A O 1
ATOM 867 N N . TRP A 1 115 ? 6.015 12.216 35.495 1.00 23.84 204 TRP A N 1
ATOM 868 C CA . TRP A 1 115 ? 7.136 13.145 35.340 1.00 24.57 204 TRP A CA 1
ATOM 869 C C . TRP A 1 115 ? 8.407 12.551 35.930 1.00 29.51 204 TRP A C 1
ATOM 870 O O . TRP A 1 115 ? 9.481 12.691 35.329 1.00 30.67 204 TRP A O 1
ATOM 881 N N . LEU A 1 116 ? 8.284 11.902 37.109 1.00 24.60 205 LEU A N 1
ATOM 882 C CA . LEU A 1 116 ? 9.375 11.180 37.784 1.00 23.65 205 LEU A CA 1
ATOM 883 C C . LEU A 1 116 ? 9.744 9.914 36.975 1.00 27.65 205 LEU A C 1
ATOM 884 O O . LEU A 1 116 ? 10.931 9.629 36.814 1.00 27.42 205 LEU A O 1
ATOM 889 N N . THR A 1 117 ? 8.732 9.124 36.537 1.00 24.27 206 THR A N 1
ATOM 890 C CA . THR A 1 117 ? 8.949 7.884 35.745 1.00 23.24 206 THR A CA 1
ATOM 891 C C . THR A 1 117 ? 9.761 8.208 34.494 1.00 26.01 206 THR A C 1
ATOM 892 O O . THR A 1 117 ? 10.678 7.462 34.128 1.00 26.47 206 THR A O 1
ATOM 896 N N . SER A 1 118 ? 9.432 9.333 33.858 1.00 21.90 207 SER A N 1
ATOM 897 C CA . SER A 1 118 ? 10.133 9.791 32.670 1.00 22.70 207 SER A CA 1
ATOM 898 C C . SER A 1 118 ? 11.561 10.209 33.009 1.00 29.74 207 SER A C 1
ATOM 899 O O . SER A 1 118 ? 12.474 9.953 32.222 1.00 31.20 207 SER A O 1
ATOM 902 N N . THR A 1 119 ? 11.756 10.785 34.200 1.00 27.22 208 THR A N 1
ATOM 903 C CA . THR A 1 119 ? 13.071 11.204 34.692 1.00 28.21 208 THR A CA 1
ATOM 904 C C . THR A 1 119 ? 13.958 9.970 34.923 1.00 32.97 208 THR A C 1
ATOM 905 O O . THR A 1 119 ? 15.121 9.970 34.511 1.00 32.79 208 THR A O 1
ATOM 909 N N . ALA A 1 120 ? 13.375 8.892 35.492 1.00 28.55 209 ALA A N 1
ATOM 910 C CA . ALA A 1 120 ? 14.094 7.640 35.747 1.00 28.51 209 ALA A CA 1
ATOM 911 C C . ALA A 1 120 ? 14.452 6.945 34.414 1.00 33.09 209 ALA A C 1
ATOM 912 O O . ALA A 1 120 ? 15.517 6.316 34.315 1.00 31.39 209 ALA A O 1
ATOM 914 N N . ASN A 1 121 ? 13.585 7.124 33.371 1.00 28.81 210 ASN A N 1
ATOM 915 C CA . ASN A 1 121 ? 13.769 6.564 32.031 1.00 26.69 210 ASN A CA 1
ATOM 916 C C . ASN A 1 121 ? 14.450 5.201 32.050 1.00 29.80 210 ASN A C 1
ATOM 917 O O . ASN A 1 121 ? 15.629 5.077 31.710 1.00 29.29 210 ASN A O 1
ATOM 922 N N . THR A 1 122 ? 13.717 4.193 32.492 1.00 26.51 211 THR A N 1
ATOM 923 C CA . THR A 1 122 ? 14.237 2.830 32.581 1.00 25.95 211 THR A CA 1
ATOM 924 C C . THR A 1 122 ? 13.234 1.802 32.090 1.00 30.96 211 THR A C 1
ATOM 925 O O . THR A 1 122 ? 12.093 2.135 31.731 1.00 29.91 211 THR A O 1
ATOM 929 N N . ASN A 1 123 ? 13.688 0.550 32.056 1.00 27.83 212 ASN A N 1
ATOM 930 C CA . ASN A 1 123 ? 12.930 -0.571 31.592 1.00 27.93 212 ASN A CA 1
ATOM 931 C C . ASN A 1 123 ? 12.519 -1.481 32.717 1.00 33.15 212 ASN A C 1
ATOM 932 O O . ASN A 1 123 ? 13.253 -1.603 33.691 1.00 33.71 212 ASN A O 1
ATOM 937 N N . MET A 1 124 ? 11.388 -2.191 32.548 1.00 28.92 213 MET A N 1
ATOM 938 C CA . MET A 1 124 ? 10.874 -3.130 33.545 1.00 27.89 213 MET A CA 1
ATOM 939 C C . MET A 1 124 ? 11.480 -4.515 33.501 1.00 32.05 213 MET A C 1
ATOM 940 O O . MET A 1 124 ? 11.237 -5.286 34.428 1.00 30.27 213 MET A O 1
ATOM 945 N N . PHE A 1 125 ? 12.189 -4.879 32.407 1.00 30.18 214 PHE A N 1
ATOM 946 C CA . PHE A 1 125 ? 12.652 -6.264 32.223 1.00 30.34 214 PHE A CA 1
ATOM 947 C C . PHE A 1 125 ? 13.444 -6.935 33.310 1.00 33.03 214 PHE A C 1
ATOM 948 O O . PHE A 1 125 ? 13.275 -8.143 33.490 1.00 32.49 214 PHE A O 1
ATOM 956 N N . THR A 1 126 ? 14.328 -6.183 34.020 1.00 28.94 215 THR A N 1
ATOM 957 C CA . THR A 1 126 ? 15.204 -6.761 35.050 1.00 28.75 215 THR A CA 1
ATOM 958 C C . THR A 1 126 ? 15.247 -5.954 36.334 1.00 31.94 215 THR A C 1
ATOM 959 O O . THR A 1 126 ? 15.118 -4.735 36.286 1.00 30.10 215 THR A O 1
ATOM 963 N N . TYR A 1 127 ? 15.515 -6.634 37.479 1.00 29.27 216 TYR A N 1
ATOM 964 C CA . TYR A 1 127 ? 15.701 -5.987 38.778 1.00 27.75 216 TYR A CA 1
ATOM 965 C C . TYR A 1 127 ? 16.916 -5.042 38.715 1.00 33.00 216 TYR A C 1
ATOM 966 O O . TYR A 1 127 ? 16.859 -3.962 39.274 1.00 33.21 216 TYR A O 1
ATOM 975 N N . GLU A 1 128 ? 17.991 -5.458 38.018 1.00 30.78 217 GLU A N 1
ATOM 976 C CA . GLU A 1 128 ? 19.271 -4.773 37.745 1.00 31.25 217 GLU A CA 1
ATOM 977 C C . GLU A 1 128 ? 19.180 -3.280 37.385 1.00 35.54 217 GLU A C 1
ATOM 978 O O . GLU A 1 128 ? 20.016 -2.500 37.845 1.00 34.91 217 GLU A O 1
ATOM 984 N N . ILE A 1 129 ? 18.216 -2.895 36.513 1.00 32.53 218 ILE A N 1
ATOM 985 C CA . ILE A 1 129 ? 18.069 -1.513 36.013 1.00 31.69 218 ILE A CA 1
ATOM 986 C C . ILE A 1 129 ? 16.766 -0.806 36.447 1.00 35.35 218 ILE A C 1
ATOM 987 O O . ILE A 1 129 ? 16.547 0.386 36.147 1.00 33.39 218 ILE A O 1
ATOM 992 N N . ALA A 1 130 ? 15.896 -1.554 37.142 1.00 33.16 219 ALA A N 1
ATOM 993 C CA . ALA A 1 130 ? 14.623 -1.056 37.675 1.00 32.71 219 ALA A CA 1
ATOM 994 C C . ALA A 1 130 ? 14.369 -1.719 39.060 1.00 38.16 219 ALA A C 1
ATOM 995 O O . ALA A 1 130 ? 13.325 -2.343 39.244 1.00 37.41 219 ALA A O 1
ATOM 997 N N . PRO A 1 131 ? 15.302 -1.613 40.047 1.00 35.24 220 PRO A N 1
ATOM 998 C CA . PRO A 1 131 ? 15.087 -2.307 41.324 1.00 36.01 220 PRO A CA 1
ATOM 999 C C . PRO A 1 131 ? 13.829 -1.935 42.084 1.00 38.17 220 PRO A C 1
ATOM 1000 O O . PRO A 1 131 ? 13.121 -2.838 42.533 1.00 37.64 220 PRO A O 1
ATOM 1004 N N . VAL A 1 132 ? 13.543 -0.622 42.198 1.00 33.02 221 VAL A N 1
ATOM 1005 C CA . VAL A 1 132 ? 12.395 -0.100 42.947 1.00 32.53 221 VAL A CA 1
ATOM 1006 C C . VAL A 1 132 ? 11.065 -0.451 42.293 1.00 33.42 221 VAL A C 1
ATOM 1007 O O . VAL A 1 132 ? 10.156 -0.918 42.988 1.00 32.12 221 VAL A O 1
ATOM 1011 N N . PHE A 1 133 ? 10.936 -0.173 40.971 1.00 29.45 222 PHE A N 1
ATOM 1012 C CA . PHE A 1 133 ? 9.713 -0.416 40.207 1.00 29.27 222 PHE A CA 1
ATOM 1013 C C . PHE A 1 133 ? 9.316 -1.884 40.154 1.00 33.09 222 PHE A C 1
ATOM 1014 O O . PHE A 1 133 ? 8.130 -2.198 40.287 1.00 34.68 222 PHE A O 1
ATOM 1022 N N . VAL A 1 134 ? 10.297 -2.781 40.000 1.00 27.94 223 VAL A N 1
ATOM 1023 C CA . VAL A 1 134 ? 10.059 -4.227 39.970 1.00 27.38 223 VAL A CA 1
ATOM 1024 C C . VAL A 1 134 ? 9.364 -4.662 41.245 1.00 32.64 223 VAL A C 1
ATOM 1025 O O . VAL A 1 134 ? 8.330 -5.328 41.176 1.00 32.31 223 VAL A O 1
ATOM 1029 N N . LEU A 1 135 ? 9.863 -4.184 42.394 1.00 31.92 224 LEU A N 1
ATOM 1030 C CA . LEU A 1 135 ? 9.295 -4.470 43.706 1.00 34.15 224 LEU A CA 1
ATOM 1031 C C . LEU A 1 135 ? 7.928 -3.812 43.912 1.00 38.91 224 LEU A C 1
ATOM 1032 O O . LEU A 1 135 ? 6.997 -4.486 44.355 1.00 39.42 224 LEU A O 1
ATOM 1037 N N . MET A 1 136 ? 7.780 -2.533 43.508 1.00 35.11 225 MET A N 1
ATOM 1038 C CA . MET A 1 136 ? 6.505 -1.804 43.575 1.00 34.90 225 MET A CA 1
ATOM 1039 C C . MET A 1 136 ? 5.466 -2.594 42.767 1.00 38.17 225 MET A C 1
ATOM 1040 O O . MET A 1 136 ? 4.345 -2.791 43.233 1.00 38.52 225 MET A O 1
ATOM 1045 N N . GLU A 1 137 ? 5.866 -3.100 41.579 1.00 33.06 226 GLU A N 1
ATOM 1046 C CA . GLU A 1 137 ? 4.976 -3.907 40.747 1.00 32.52 226 GLU A CA 1
ATOM 1047 C C . GLU A 1 137 ? 4.564 -5.199 41.464 1.00 36.39 226 GLU A C 1
ATOM 1048 O O . GLU A 1 137 ? 3.391 -5.554 41.403 1.00 36.06 226 GLU A O 1
ATOM 1054 N N . GLN A 1 138 ? 5.502 -5.869 42.181 1.00 33.43 227 GLN A N 1
ATOM 1055 C CA . GLN A 1 138 ? 5.219 -7.139 42.889 1.00 33.67 227 GLN A CA 1
ATOM 1056 C C . GLN A 1 138 ? 4.129 -6.940 43.922 1.00 38.12 227 GLN A C 1
ATOM 1057 O O . GLN A 1 138 ? 3.142 -7.684 43.956 1.00 37.33 227 GLN A O 1
ATOM 1060 N N . ILE A 1 139 ? 4.323 -5.911 44.759 1.00 35.35 228 ILE A N 1
ATOM 1061 C CA . ILE A 1 139 ? 3.459 -5.510 45.874 1.00 35.24 228 ILE A CA 1
ATOM 1062 C C . ILE A 1 139 ? 2.071 -5.098 45.382 1.00 35.72 228 ILE A C 1
ATOM 1063 O O . ILE A 1 139 ? 1.067 -5.521 45.954 1.00 33.34 228 ILE A O 1
ATOM 1068 N N . THR A 1 140 ? 2.022 -4.284 44.311 1.00 31.54 229 THR A N 1
ATOM 1069 C CA . THR A 1 140 ? 0.765 -3.820 43.769 1.00 30.90 229 THR A CA 1
ATOM 1070 C C . THR A 1 140 ? -0.002 -4.993 43.172 1.00 34.33 229 THR A C 1
ATOM 1071 O O . THR A 1 140 ? -1.176 -5.146 43.495 1.00 33.70 229 THR A O 1
ATOM 1075 N N . LEU A 1 141 ? 0.651 -5.832 42.335 1.00 31.15 230 LEU A N 1
ATOM 1076 C CA . LEU A 1 141 ? -0.033 -6.995 41.756 1.00 31.18 230 LEU A CA 1
ATOM 1077 C C . LEU A 1 141 ? -0.608 -7.909 42.808 1.00 35.25 230 LEU A C 1
ATOM 1078 O O . LEU A 1 141 ? -1.754 -8.333 42.659 1.00 35.35 230 LEU A O 1
ATOM 1083 N N . LYS A 1 142 ? 0.154 -8.149 43.901 1.00 32.43 231 LYS A N 1
ATOM 1084 C CA . LYS A 1 142 ? -0.277 -8.979 45.046 1.00 33.51 231 LYS A CA 1
ATOM 1085 C C . LYS A 1 142 ? -1.534 -8.398 45.717 1.00 36.64 231 LYS A C 1
ATOM 1086 O O . LYS A 1 142 ? -2.472 -9.138 46.012 1.00 36.22 231 LYS A O 1
ATOM 1088 N N . LYS A 1 143 ? -1.562 -7.068 45.922 1.00 32.73 232 LYS A N 1
ATOM 1089 C CA . LYS A 1 143 ? -2.724 -6.392 46.493 1.00 33.02 232 LYS A CA 1
ATOM 1090 C C . LYS A 1 143 ? -3.951 -6.537 45.571 1.00 34.98 232 LYS A C 1
ATOM 1091 O O . LYS A 1 143 ? -5.038 -6.851 46.051 1.00 34.57 232 LYS A O 1
ATOM 1097 N N . MET A 1 144 ? -3.769 -6.320 44.258 1.00 29.06 233 MET A N 1
ATOM 1098 C CA . MET A 1 144 ? -4.843 -6.463 43.272 1.00 29.02 233 MET A CA 1
ATOM 1099 C C . MET A 1 144 ? -5.469 -7.883 43.272 1.00 34.53 233 MET A C 1
ATOM 1100 O O . MET A 1 144 ? -6.690 -8.008 43.168 1.00 34.03 233 MET A O 1
ATOM 1105 N N . ARG A 1 145 ? -4.631 -8.939 43.372 1.00 32.28 234 ARG A N 1
ATOM 1106 C CA . ARG A 1 145 ? -5.104 -10.336 43.425 1.00 33.03 234 ARG A CA 1
ATOM 1107 C C . ARG A 1 145 ? -5.961 -10.533 44.669 1.00 39.76 234 ARG A C 1
ATOM 1108 O O . ARG A 1 145 ? -7.027 -11.131 44.563 1.00 41.54 234 ARG A O 1
ATOM 1116 N N . GLU A 1 146 ? -5.541 -9.951 45.820 1.00 37.16 235 GLU A N 1
ATOM 1117 C CA . GLU A 1 146 ? -6.270 -9.992 47.097 1.00 38.40 235 GLU A CA 1
ATOM 1118 C C . GLU A 1 146 ? -7.644 -9.320 46.984 1.00 43.31 235 GLU A C 1
ATOM 1119 O O . GLU A 1 146 ? -8.623 -9.854 47.493 1.00 44.04 235 GLU A O 1
ATOM 1122 N N . ILE A 1 147 ? -7.716 -8.149 46.316 1.00 39.18 236 ILE A N 1
ATOM 1123 C CA . ILE A 1 147 ? -8.971 -7.391 46.126 1.00 38.24 236 ILE A CA 1
ATOM 1124 C C . ILE A 1 147 ? -9.951 -8.195 45.253 1.00 42.42 236 ILE A C 1
ATOM 1125 O O . ILE A 1 147 ? -11.148 -8.210 45.539 1.00 41.87 236 ILE A O 1
ATOM 1130 N N . VAL A 1 148 ? -9.423 -8.901 44.226 1.00 39.81 237 VAL A N 1
ATOM 1131 C CA . VAL A 1 148 ? -10.185 -9.799 43.356 1.00 40.42 237 VAL A CA 1
ATOM 1132 C C . VAL A 1 148 ? -10.828 -10.948 44.186 1.00 47.76 237 VAL A C 1
ATOM 1133 O O . VAL A 1 148 ? -11.978 -11.317 43.935 1.00 50.01 237 VAL A O 1
ATOM 1137 N N . GLY A 1 149 ? -10.107 -11.456 45.182 1.00 43.44 238 GLY A N 1
ATOM 1138 C CA . GLY A 1 149 ? -10.595 -12.532 46.047 1.00 43.48 238 GLY A CA 1
ATOM 1139 C C . GLY A 1 149 ? -9.796 -13.820 45.941 1.00 46.15 238 GLY A C 1
ATOM 1140 O O . GLY A 1 149 ? -10.308 -14.899 46.249 1.00 45.26 238 GLY A O 1
ATOM 1141 N N . TRP A 1 150 ? -8.539 -13.715 45.482 1.00 42.38 239 TRP A N 1
ATOM 1142 C CA . TRP A 1 150 ? -7.615 -14.842 45.360 1.00 42.33 239 TRP A CA 1
ATOM 1143 C C . TRP A 1 150 ? -6.699 -14.845 46.572 1.00 51.08 239 TRP A C 1
ATOM 1144 O O . TRP A 1 150 ? -6.724 -13.882 47.347 1.00 50.53 239 TRP A O 1
ATOM 1155 N N . SER A 1 151 ? -5.872 -15.920 46.720 1.00 51.34 240 SER A N 1
ATOM 1156 C CA . SER A 1 151 ? -4.890 -16.093 47.800 1.00 53.47 240 SER A CA 1
ATOM 1157 C C . SER A 1 151 ? -3.809 -14.992 47.822 1.00 60.73 240 SER A C 1
ATOM 1158 O O . SER A 1 151 ? -3.493 -14.393 46.791 1.00 59.96 240 SER A O 1
ATOM 1161 N N . SER A 1 152 ? -3.246 -14.750 49.010 1.00 60.59 241 SER A N 1
ATOM 1162 C CA . SER A 1 152 ? -2.200 -13.759 49.257 1.00 61.31 241 SER A CA 1
ATOM 1163 C C . SER A 1 152 ? -0.803 -14.325 48.968 1.00 66.91 241 SER A C 1
ATOM 1164 O O . SER A 1 152 ? 0.162 -13.555 48.914 1.00 67.34 241 SER A O 1
ATOM 1166 N N . LYS A 1 153 ? -0.699 -15.658 48.775 1.00 63.65 242 LYS A N 1
ATOM 1167 C CA . LYS A 1 153 ? 0.557 -16.355 48.504 1.00 63.73 242 LYS A CA 1
ATOM 1168 C C . LYS A 1 153 ? 0.660 -16.779 47.042 1.00 67.92 242 LYS A C 1
ATOM 1169 O O . LYS A 1 153 ? 1.603 -16.383 46.351 1.00 67.53 242 LYS A O 1
ATOM 1171 N N . ASP A 1 154 ? -0.301 -17.593 46.570 1.00 63.90 243 ASP A N 1
ATOM 1172 C CA . ASP A 1 154 ? -0.308 -18.066 45.193 1.00 61.99 243 ASP A CA 1
ATOM 1173 C C . ASP A 1 154 ? -0.907 -16.996 44.277 1.00 62.80 243 ASP A C 1
ATOM 1174 O O . ASP A 1 154 ? -1.842 -16.289 44.671 1.00 63.60 243 ASP A O 1
ATOM 1179 N N . GLY A 1 155 ? -0.343 -16.866 43.080 1.00 54.73 244 GLY A N 1
ATOM 1180 C CA . GLY A 1 155 ? -0.796 -15.883 42.103 1.00 51.54 244 GLY A CA 1
ATOM 1181 C C . GLY A 1 155 ? 0.279 -15.355 41.179 1.00 48.53 244 GLY A C 1
ATOM 1182 O O . GLY A 1 155 ? 1.477 -15.567 41.386 1.00 46.84 244 GLY A O 1
ATOM 1183 N N . ASP A 1 156 ? -0.156 -14.642 40.152 1.00 42.55 245 ASP A N 1
ATOM 1184 C CA . ASP A 1 156 ? 0.735 -14.105 39.132 1.00 39.72 245 ASP A CA 1
ATOM 1185 C C . ASP A 1 156 ? 0.123 -12.887 38.445 1.00 39.82 245 ASP A C 1
ATOM 1186 O O . ASP A 1 156 ? -1.049 -12.560 38.658 1.00 37.86 245 ASP A O 1
ATOM 1191 N N . GLY A 1 157 ? 0.936 -12.251 37.612 1.00 35.05 246 GLY A N 1
ATOM 1192 C CA . GLY A 1 157 ? 0.531 -11.102 36.834 1.00 34.21 246 GLY A CA 1
ATOM 1193 C C . GLY A 1 157 ? 1.671 -10.234 36.350 1.00 35.07 246 GLY A C 1
ATOM 1194 O O . GLY A 1 157 ? 2.810 -10.337 36.824 1.00 33.55 246 GLY A O 1
ATOM 1195 N N . ILE A 1 158 ? 1.331 -9.325 35.435 1.00 29.25 247 ILE A N 1
ATOM 1196 C CA . ILE A 1 158 ? 2.254 -8.372 34.824 1.00 28.05 247 ILE A CA 1
ATOM 1197 C C . ILE A 1 158 ? 1.457 -7.202 34.260 1.00 30.02 247 ILE A C 1
ATOM 1198 O O . ILE A 1 158 ? 0.265 -7.343 33.966 1.00 28.42 247 ILE A O 1
ATOM 1203 N N . PHE A 1 159 ? 2.119 -6.036 34.157 1.00 26.86 248 PHE A N 1
ATOM 1204 C CA . PHE A 1 159 ? 1.558 -4.856 33.558 1.00 26.07 248 PHE A CA 1
ATOM 1205 C C . PHE A 1 159 ? 1.774 -4.950 32.069 1.00 29.85 248 PHE A C 1
ATOM 1206 O O . PHE A 1 159 ? 2.726 -5.574 31.594 1.00 30.34 248 PHE A O 1
ATOM 1214 N N . SER A 1 160 ? 0.813 -4.459 31.338 1.00 26.02 249 SER A N 1
ATOM 1215 C CA . SER A 1 160 ? 0.779 -4.629 29.913 1.00 24.95 249 SER A CA 1
ATOM 1216 C C . SER A 1 160 ? 0.404 -3.313 29.219 1.00 28.05 249 SER A C 1
ATOM 1217 O O . SER A 1 160 ? -0.281 -2.475 29.822 1.00 25.88 249 SER A O 1
ATOM 1220 N N . PRO A 1 161 ? 0.807 -3.144 27.938 1.00 26.36 250 PRO A N 1
ATOM 1221 C CA . PRO A 1 161 ? 0.505 -1.893 27.240 1.00 25.86 250 PRO A CA 1
ATOM 1222 C C . PRO A 1 161 ? -0.912 -1.865 26.692 1.00 30.33 250 PRO A C 1
ATOM 1223 O O . PRO A 1 161 ? -1.123 -1.843 25.488 1.00 29.93 250 PRO A O 1
ATOM 1227 N N . GLY A 1 162 ? -1.870 -1.820 27.613 1.00 27.21 251 GLY A N 1
ATOM 1228 C CA . GLY A 1 162 ? -3.294 -1.779 27.306 1.00 25.68 251 GLY A CA 1
ATOM 1229 C C . GLY A 1 162 ? -4.000 -3.062 27.681 1.00 24.61 251 GLY A C 1
ATOM 1230 O O . GLY A 1 162 ? -3.409 -4.145 27.672 1.00 24.14 251 GLY A O 1
ATOM 1231 N N . GLY A 1 163 ? -5.272 -2.935 27.966 1.00 20.16 252 GLY A N 1
ATOM 1232 C CA . GLY A 1 163 ? -6.144 -4.057 28.317 1.00 20.23 252 GLY A CA 1
ATOM 1233 C C . GLY A 1 163 ? -6.328 -5.056 27.191 1.00 23.83 252 GLY A C 1
ATOM 1234 O O . GLY A 1 163 ? -6.533 -6.242 27.445 1.00 23.00 252 GLY A O 1
ATOM 1235 N N . ALA A 1 164 ? -6.296 -4.573 25.927 1.00 22.32 253 ALA A N 1
ATOM 1236 C CA . ALA A 1 164 ? -6.417 -5.422 24.736 1.00 20.46 253 ALA A CA 1
ATOM 1237 C C . ALA A 1 164 ? -5.311 -6.511 24.756 1.00 23.44 253 ALA A C 1
ATOM 1238 O O . ALA A 1 164 ? -5.637 -7.685 24.619 1.00 22.28 253 ALA A O 1
ATOM 1240 N N . ILE A 1 165 ? -4.060 -6.128 25.116 1.00 21.61 254 ILE A N 1
ATOM 1241 C CA . ILE A 1 165 ? -2.914 -7.023 25.259 1.00 22.37 254 ILE A CA 1
ATOM 1242 C C . ILE A 1 165 ? -3.055 -7.902 26.506 1.00 27.07 254 ILE A C 1
ATOM 1243 O O . ILE A 1 165 ? -2.763 -9.102 26.435 1.00 28.03 254 ILE A O 1
ATOM 1248 N N . SER A 1 166 ? -3.553 -7.338 27.629 1.00 23.05 255 SER A N 1
ATOM 1249 C CA . SER A 1 166 ? -3.810 -8.124 28.827 1.00 23.16 255 SER A CA 1
ATOM 1250 C C . SER A 1 166 ? -4.797 -9.246 28.435 1.00 27.01 255 SER A C 1
ATOM 1251 O O . SER A 1 166 ? -4.592 -10.402 28.816 1.00 25.23 255 SER A O 1
ATOM 1254 N N . ASN A 1 167 ? -5.819 -8.913 27.598 1.00 23.60 256 ASN A N 1
ATOM 1255 C CA . ASN A 1 167 ? -6.774 -9.923 27.102 1.00 23.92 256 ASN A CA 1
ATOM 1256 C C . ASN A 1 167 ? -6.071 -10.981 26.213 1.00 26.99 256 ASN A C 1
ATOM 1257 O O . ASN A 1 167 ? -6.427 -12.154 26.293 1.00 26.91 256 ASN A O 1
ATOM 1262 N N . MET A 1 168 ? -5.085 -10.559 25.378 1.00 22.18 257 MET A N 1
ATOM 1263 C CA . MET A 1 168 ? -4.293 -11.473 24.539 1.00 22.49 257 MET A CA 1
ATOM 1264 C C . MET A 1 168 ? -3.477 -12.421 25.439 1.00 25.96 257 MET A C 1
ATOM 1265 O O . MET A 1 168 ? -3.372 -13.609 25.131 1.00 24.62 257 MET A O 1
ATOM 1270 N N . TYR A 1 169 ? -2.903 -11.889 26.559 1.00 23.46 258 TYR A N 1
ATOM 1271 C CA . TYR A 1 169 ? -2.155 -12.694 27.531 1.00 23.15 258 TYR A CA 1
ATOM 1272 C C . TYR A 1 169 ? -3.019 -13.804 28.087 1.00 28.41 258 TYR A C 1
ATOM 1273 O O . TYR A 1 169 ? -2.533 -14.925 28.241 1.00 29.66 258 TYR A O 1
ATOM 1282 N N . SER A 1 170 ? -4.283 -13.491 28.415 1.00 23.65 259 SER A N 1
ATOM 1283 C CA . SER A 1 170 ? -5.214 -14.468 29.008 1.00 24.48 259 SER A CA 1
ATOM 1284 C C . SER A 1 170 ? -5.464 -15.672 28.112 1.00 28.11 259 SER A C 1
ATOM 1285 O O . SER A 1 170 ? -5.470 -16.808 28.589 1.00 28.51 259 SER A O 1
ATOM 1288 N N . ILE A 1 171 ? -5.653 -15.404 26.810 1.00 23.32 260 ILE A N 1
ATOM 1289 C CA . ILE A 1 171 ? -5.886 -16.428 25.783 1.00 22.58 260 ILE A CA 1
ATOM 1290 C C . ILE A 1 171 ? -4.623 -17.271 25.530 1.00 27.16 260 ILE A C 1
ATOM 1291 O O . ILE A 1 171 ? -4.710 -18.499 25.390 1.00 28.01 260 ILE A O 1
ATOM 1296 N N . MET A 1 172 ? -3.459 -16.612 25.508 1.00 23.05 261 MET A N 1
ATOM 1297 C CA . MET A 1 172 ? -2.168 -17.276 25.340 1.00 23.66 261 MET A CA 1
ATOM 1298 C C . MET A 1 172 ? -1.928 -18.189 26.548 1.00 29.63 261 MET A C 1
ATOM 1299 O O . MET A 1 172 ? -1.588 -19.357 26.360 1.00 31.37 261 MET A O 1
ATOM 1304 N N . ALA A 1 173 ? -2.152 -17.664 27.781 1.00 25.81 262 ALA A N 1
ATOM 1305 C CA . ALA A 1 173 ? -2.046 -18.420 29.039 1.00 26.06 262 ALA A CA 1
ATOM 1306 C C . ALA A 1 173 ? -3.042 -19.598 29.047 1.00 27.57 262 ALA A C 1
ATOM 1307 O O . ALA A 1 173 ? -2.628 -20.719 29.325 1.00 27.34 262 ALA A O 1
ATOM 1309 N N . ALA A 1 174 ? -4.327 -19.353 28.677 1.00 23.63 263 ALA A N 1
ATOM 1310 C CA . ALA A 1 174 ? -5.369 -20.396 28.603 1.00 24.40 263 ALA A CA 1
ATOM 1311 C C . ALA A 1 174 ? -4.954 -21.507 27.638 1.00 29.85 263 ALA A C 1
ATOM 1312 O O . ALA A 1 174 ? -5.058 -22.693 27.988 1.00 30.71 263 ALA A O 1
ATOM 1314 N N . ARG A 1 175 ? -4.439 -21.112 26.438 1.00 24.76 264 ARG A N 1
ATOM 1315 C CA . ARG A 1 175 ? -3.977 -22.048 25.426 1.00 22.72 264 ARG A CA 1
ATOM 1316 C C . ARG A 1 175 ? -2.766 -22.836 25.890 1.00 27.42 264 ARG A C 1
ATOM 1317 O O . ARG A 1 175 ? -2.713 -24.045 25.658 1.00 23.30 264 ARG A O 1
ATOM 1325 N N . TYR A 1 176 ? -1.777 -22.154 26.512 1.00 27.16 265 TYR A N 1
ATOM 1326 C CA . TYR A 1 176 ? -0.576 -22.821 26.994 1.00 28.24 265 TYR A CA 1
ATOM 1327 C C . TYR A 1 176 ? -0.890 -23.886 28.068 1.00 31.68 265 TYR A C 1
ATOM 1328 O O . TYR A 1 176 ? -0.304 -24.969 28.055 1.00 30.60 265 TYR A O 1
ATOM 1337 N N . LYS A 1 177 ? -1.825 -23.562 28.975 1.00 28.56 266 LYS A N 1
ATOM 1338 C CA . LYS A 1 177 ? -2.287 -24.405 30.083 1.00 28.04 266 LYS A CA 1
ATOM 1339 C C . LYS A 1 177 ? -2.844 -25.737 29.598 1.00 32.21 266 LYS A C 1
ATOM 1340 O O . LYS A 1 177 ? -2.414 -26.782 30.075 1.00 30.91 266 LYS A O 1
ATOM 1346 N N . TYR A 1 178 ? -3.771 -25.694 28.624 1.00 31.02 267 TYR A N 1
ATOM 1347 C CA . TYR A 1 178 ? -4.415 -26.881 28.086 1.00 32.39 267 TYR A CA 1
ATOM 1348 C C . TYR A 1 178 ? -3.655 -27.491 26.916 1.00 34.34 267 TYR A C 1
ATOM 1349 O O . TYR A 1 178 ? -3.666 -28.701 26.756 1.00 33.62 267 TYR A O 1
ATOM 1358 N N . PHE A 1 179 ? -3.015 -26.671 26.092 1.00 30.61 268 PHE A N 1
ATOM 1359 C CA . PHE A 1 179 ? -2.311 -27.144 24.889 1.00 30.64 268 PHE A CA 1
ATOM 1360 C C . PHE A 1 179 ? -0.884 -26.613 24.778 1.00 32.47 268 PHE A C 1
ATOM 1361 O O . PHE A 1 179 ? -0.595 -25.878 23.827 1.00 31.00 268 PHE A O 1
ATOM 1369 N N . PRO A 1 180 ? 0.029 -26.968 25.728 1.00 30.63 269 PRO A N 1
ATOM 1370 C CA . PRO A 1 180 ? 1.409 -26.441 25.654 1.00 30.08 269 PRO A CA 1
ATOM 1371 C C . PRO A 1 180 ? 2.174 -26.820 24.387 1.00 34.29 269 PRO A C 1
ATOM 1372 O O . PRO A 1 180 ? 3.123 -26.117 24.047 1.00 34.61 269 PRO A O 1
ATOM 1376 N N . GLU A 1 181 ? 1.715 -27.875 23.655 1.00 29.57 270 GLU A N 1
ATOM 1377 C CA . GLU A 1 181 ? 2.276 -28.344 22.363 1.00 28.05 270 GLU A CA 1
ATOM 1378 C C . GLU A 1 181 ? 2.305 -27.200 21.336 1.00 29.54 270 GLU A C 1
ATOM 1379 O O . GLU A 1 181 ? 3.182 -27.177 20.464 1.00 27.94 270 GLU A O 1
ATOM 1385 N N . VAL A 1 182 ? 1.302 -26.301 21.407 1.00 24.57 271 VAL A N 1
ATOM 1386 C CA . VAL A 1 182 ? 1.155 -25.167 20.484 1.00 23.41 271 VAL A CA 1
ATOM 1387 C C . VAL A 1 182 ? 2.395 -24.298 20.411 1.00 27.74 271 VAL A C 1
ATOM 1388 O O . VAL A 1 182 ? 2.787 -23.892 19.310 1.00 26.12 271 VAL A O 1
ATOM 1392 N N . LYS A 1 183 ? 3.029 -24.037 21.565 1.00 26.22 272 LYS A N 1
ATOM 1393 C CA . LYS A 1 183 ? 4.223 -23.181 21.640 1.00 26.11 272 LYS A CA 1
ATOM 1394 C C . LYS A 1 183 ? 5.314 -23.620 20.640 1.00 28.59 272 LYS A C 1
ATOM 1395 O O . LYS A 1 183 ? 5.825 -22.800 19.887 1.00 27.23 272 LYS A O 1
ATOM 1401 N N . THR A 1 184 ? 5.649 -24.920 20.625 1.00 24.48 273 THR A N 1
ATOM 1402 C CA . THR A 1 184 ? 6.663 -25.429 19.718 1.00 23.37 273 THR A CA 1
ATOM 1403 C C . THR A 1 184 ? 6.091 -25.876 18.378 1.00 26.32 273 THR A C 1
ATOM 1404 O O . THR A 1 184 ? 6.753 -25.686 17.375 1.00 26.76 273 THR A O 1
ATOM 1408 N N . LYS A 1 185 ? 4.923 -26.545 18.363 1.00 23.69 274 LYS A N 1
ATOM 1409 C CA . LYS A 1 185 ? 4.366 -27.173 17.159 1.00 23.35 274 LYS A CA 1
ATOM 1410 C C . LYS A 1 185 ? 3.399 -26.337 16.324 1.00 26.63 274 LYS A C 1
ATOM 1411 O O . LYS A 1 185 ? 3.233 -26.616 15.134 1.00 26.35 274 LYS A O 1
ATOM 1417 N N . GLY A 1 186 ? 2.773 -25.345 16.942 1.00 22.50 275 GLY A N 1
ATOM 1418 C CA . GLY A 1 186 ? 1.807 -24.485 16.272 1.00 21.68 275 GLY A CA 1
ATOM 1419 C C . GLY A 1 186 ? 0.379 -24.953 16.454 1.00 24.47 275 GLY A C 1
ATOM 1420 O O . GLY A 1 186 ? 0.124 -26.077 16.888 1.00 24.39 275 GLY A O 1
ATOM 1421 N N . MET A 1 187 ? -0.547 -24.094 16.080 1.00 22.59 276 MET A N 1
ATOM 1422 C CA . MET A 1 187 ? -1.990 -24.286 16.184 1.00 23.20 276 MET A CA 1
ATOM 1423 C C . MET A 1 187 ? -2.492 -25.522 15.437 1.00 31.35 276 MET A C 1
ATOM 1424 O O . MET A 1 187 ? -3.353 -26.232 15.965 1.00 31.90 276 MET A O 1
ATOM 1429 N N . ALA A 1 188 ? -1.914 -25.803 14.238 1.00 29.30 277 ALA A N 1
ATOM 1430 C CA . ALA A 1 188 ? -2.266 -26.945 13.381 1.00 29.55 277 ALA A CA 1
ATOM 1431 C C . ALA A 1 188 ? -2.007 -28.316 14.012 1.00 34.67 277 ALA A C 1
ATOM 1432 O O . ALA A 1 188 ? -2.542 -29.300 13.517 1.00 35.96 277 ALA A O 1
ATOM 1434 N N . ALA A 1 189 ? -1.211 -28.387 15.098 1.00 31.32 278 ALA A N 1
ATOM 1435 C CA . ALA A 1 189 ? -0.886 -29.635 15.793 1.00 32.61 278 ALA A CA 1
ATOM 1436 C C . ALA A 1 189 ? -1.984 -30.118 16.758 1.00 35.49 278 ALA A C 1
ATOM 1437 O O . ALA A 1 189 ? -1.934 -31.268 17.192 1.00 35.32 278 ALA A O 1
ATOM 1439 N N . VAL A 1 190 ? -2.947 -29.240 17.117 1.00 29.09 279 VAL A N 1
ATOM 1440 C CA . VAL A 1 190 ? -4.034 -29.589 18.048 1.00 27.97 279 VAL A CA 1
ATOM 1441 C C . VAL A 1 190 ? -5.404 -29.464 17.334 1.00 30.40 279 VAL A C 1
ATOM 1442 O O . VAL A 1 190 ? -5.422 -28.895 16.247 1.00 27.05 279 VAL A O 1
ATOM 1446 N N . PRO A 1 191 ? -6.546 -29.984 17.872 1.00 30.97 280 PRO A N 1
ATOM 1447 C CA . PRO A 1 191 ? -7.841 -29.805 17.173 1.00 31.14 280 PRO A CA 1
ATOM 1448 C C . PRO A 1 191 ? -8.308 -28.349 17.157 1.00 32.09 280 PRO A C 1
ATOM 1449 O O . PRO A 1 191 ? -7.687 -27.494 17.796 1.00 31.17 280 PRO A O 1
ATOM 1453 N N . LYS A 1 192 ? -9.365 -28.057 16.378 1.00 27.70 281 LYS A N 1
ATOM 1454 C CA . LYS A 1 192 ? -9.936 -26.720 16.252 1.00 26.94 281 LYS A CA 1
ATOM 1455 C C . LYS A 1 192 ? -10.324 -26.150 17.646 1.00 31.23 281 LYS A C 1
ATOM 1456 O O . LYS A 1 192 ? -11.305 -26.602 18.256 1.00 29.52 281 LYS A O 1
ATOM 1462 N N . LEU A 1 193 ? -9.522 -25.194 18.162 1.00 28.28 282 LEU A N 1
ATOM 1463 C CA . LEU A 1 193 ? -9.775 -24.586 19.487 1.00 28.43 282 LEU A CA 1
ATOM 1464 C C . LEU A 1 193 ? -10.830 -23.489 19.391 1.00 33.33 282 LEU A C 1
ATOM 1465 O O . LEU A 1 193 ? -10.764 -22.648 18.486 1.00 31.90 282 LEU A O 1
ATOM 1470 N N . VAL A 1 194 ? -11.816 -23.505 20.320 1.00 30.83 283 VAL A N 1
ATOM 1471 C CA . VAL A 1 194 ? -12.901 -22.519 20.298 1.00 29.31 283 VAL A CA 1
ATOM 1472 C C . VAL A 1 194 ? -12.933 -21.647 21.538 1.00 31.54 283 VAL A C 1
ATOM 1473 O O . VAL A 1 194 ? -12.778 -22.150 22.642 1.00 30.76 283 VAL A O 1
ATOM 1477 N N . LEU A 1 195 ? -13.092 -20.308 21.327 1.00 27.20 284 LEU A N 1
ATOM 1478 C CA . LEU A 1 195 ? -13.188 -19.275 22.347 1.00 25.77 284 LEU A CA 1
ATOM 1479 C C . LEU A 1 195 ? -14.604 -18.799 22.318 1.00 30.45 284 LEU A C 1
ATOM 1480 O O . LEU A 1 195 ? -15.212 -18.753 21.244 1.00 30.14 284 LEU A O 1
ATOM 1485 N N . PHE A 1 196 ? -15.092 -18.324 23.464 1.00 26.55 285 PHE A N 1
ATOM 1486 C CA . PHE A 1 196 ? -16.429 -17.760 23.586 1.00 25.73 285 PHE A CA 1
ATOM 1487 C C . PHE A 1 196 ? -16.323 -16.418 24.280 1.00 30.73 285 PHE A C 1
ATOM 1488 O O . PHE A 1 196 ? -15.481 -16.230 25.184 1.00 30.30 285 PHE A O 1
ATOM 1496 N N . THR A 1 197 ? -17.169 -15.476 23.840 1.00 26.12 286 THR A N 1
ATOM 1497 C CA . THR A 1 197 ? -17.222 -14.128 24.387 1.00 25.41 286 THR A CA 1
ATOM 1498 C C . THR A 1 197 ? -18.601 -13.557 24.147 1.00 30.04 286 THR A C 1
ATOM 1499 O O . THR A 1 197 ? -19.324 -14.054 23.285 1.00 29.13 286 THR A O 1
ATOM 1503 N N . SER A 1 198 ? -18.985 -12.538 24.924 1.00 28.11 287 SER A N 1
ATOM 1504 C CA . SER A 1 198 ? -20.281 -11.878 24.755 1.00 28.38 287 SER A CA 1
ATOM 1505 C C . SER A 1 198 ? -20.392 -11.185 23.393 1.00 31.27 287 SER A C 1
ATOM 1506 O O . SER A 1 198 ? -19.403 -10.690 22.874 1.00 29.57 287 SER A O 1
ATOM 1509 N N . GLU A 1 199 ? -21.617 -11.096 22.865 1.00 30.67 288 GLU A N 1
ATOM 1510 C CA . GLU A 1 199 ? -21.973 -10.345 21.654 1.00 30.91 288 GLU A CA 1
ATOM 1511 C C . GLU A 1 199 ? -21.605 -8.852 21.896 1.00 34.00 288 GLU A C 1
ATOM 1512 O O . GLU A 1 199 ? -21.387 -8.125 20.937 1.00 32.83 288 GLU A O 1
ATOM 1518 N N . GLN A 1 200 ? -21.553 -8.409 23.180 1.00 30.75 289 GLN A N 1
ATOM 1519 C CA . GLN A 1 200 ? -21.287 -7.012 23.567 1.00 30.33 289 GLN A CA 1
ATOM 1520 C C . GLN A 1 200 ? -19.944 -6.767 24.268 1.00 33.60 289 GLN A C 1
ATOM 1521 O O . GLN A 1 200 ? -19.705 -5.668 24.778 1.00 33.43 289 GLN A O 1
ATOM 1527 N N . SER A 1 201 ? -19.071 -7.774 24.269 1.00 29.49 290 SER A N 1
ATOM 1528 C CA . SER A 1 201 ? -17.726 -7.709 24.825 1.00 28.97 290 SER A CA 1
ATOM 1529 C C . SER A 1 201 ? -16.804 -6.879 23.899 1.00 32.75 290 SER A C 1
ATOM 1530 O O . SER A 1 201 ? -17.175 -6.562 22.772 1.00 31.40 290 SER A O 1
ATOM 1533 N N . HIS A 1 202 ? -15.606 -6.528 24.407 1.00 29.24 291 HIS A N 1
ATOM 1534 C CA . HIS A 1 202 ? -14.588 -5.764 23.708 1.00 27.39 291 HIS A CA 1
ATOM 1535 C C . HIS A 1 202 ? -14.043 -6.589 22.572 1.00 33.00 291 HIS A C 1
ATOM 1536 O O . HIS A 1 202 ? -13.782 -7.791 22.741 1.00 31.75 291 HIS A O 1
ATOM 1543 N N . TYR A 1 203 ? -13.893 -5.930 21.405 1.00 29.68 292 TYR A N 1
ATOM 1544 C CA . TYR A 1 203 ? -13.394 -6.466 20.139 1.00 29.19 292 TYR A CA 1
ATOM 1545 C C . TYR A 1 203 ? -11.974 -7.062 20.239 1.00 26.95 292 TYR A C 1
ATOM 1546 O O . TYR A 1 203 ? -11.554 -7.753 19.328 1.00 27.64 292 TYR A O 1
ATOM 1555 N N . SER A 1 204 ? -11.254 -6.791 21.342 1.00 19.42 293 SER A N 1
ATOM 1556 C CA . SER A 1 204 ? -9.922 -7.286 21.607 1.00 19.18 293 SER A CA 1
ATOM 1557 C C . SER A 1 204 ? -9.907 -8.814 21.711 1.00 22.76 293 SER A C 1
ATOM 1558 O O . SER A 1 204 ? -8.870 -9.397 21.467 1.00 22.85 293 SER A O 1
ATOM 1561 N N . ILE A 1 205 ? -11.053 -9.462 21.990 1.00 20.94 294 ILE A N 1
ATOM 1562 C CA . ILE A 1 205 ? -11.108 -10.933 22.025 1.00 21.00 294 ILE A CA 1
ATOM 1563 C C . ILE A 1 205 ? -11.066 -11.463 20.602 1.00 23.83 294 ILE A C 1
ATOM 1564 O O . ILE A 1 205 ? -10.386 -12.440 20.328 1.00 23.39 294 ILE A O 1
ATOM 1569 N N . LYS A 1 206 ? -11.789 -10.820 19.700 1.00 21.74 295 LYS A N 1
ATOM 1570 C CA . LYS A 1 206 ? -11.788 -11.216 18.289 1.00 22.02 295 LYS A CA 1
ATOM 1571 C C . LYS A 1 206 ? -10.403 -10.999 17.660 1.00 24.18 295 LYS A C 1
ATOM 1572 O O . LYS A 1 206 ? -9.881 -11.901 17.014 1.00 22.38 295 LYS A O 1
ATOM 1578 N N . LYS A 1 207 ? -9.795 -9.816 17.897 1.00 23.07 296 LYS A N 1
ATOM 1579 C CA . LYS A 1 207 ? -8.476 -9.406 17.358 1.00 21.59 296 LYS A CA 1
ATOM 1580 C C . LYS A 1 207 ? -7.366 -10.370 17.771 1.00 23.24 296 LYS A C 1
ATOM 1581 O O . LYS A 1 207 ? -6.526 -10.720 16.966 1.00 24.20 296 LYS A O 1
ATOM 1587 N N . ALA A 1 208 ? -7.358 -10.756 19.014 1.00 19.75 297 ALA A N 1
ATOM 1588 C CA . ALA A 1 208 ? -6.411 -11.701 19.596 1.00 20.08 297 ALA A CA 1
ATOM 1589 C C . ALA A 1 208 ? -6.615 -13.088 19.020 1.00 23.31 297 ALA A C 1
ATOM 1590 O O . ALA A 1 208 ? -5.636 -13.756 18.764 1.00 24.55 297 ALA A O 1
ATOM 1592 N N . GLY A 1 209 ? -7.871 -13.517 18.845 1.00 21.44 298 GLY A N 1
ATOM 1593 C CA . GLY A 1 209 ? -8.219 -14.795 18.227 1.00 21.53 298 GLY A CA 1
ATOM 1594 C C . GLY A 1 209 ? -7.710 -14.854 16.789 1.00 24.75 298 GLY A C 1
ATOM 1595 O O . GLY A 1 209 ? -7.209 -15.887 16.335 1.00 24.31 298 GLY A O 1
ATOM 1596 N N . ALA A 1 210 ? -7.789 -13.717 16.078 1.00 19.51 299 ALA A N 1
ATOM 1597 C CA . ALA A 1 210 ? -7.243 -13.559 14.733 1.00 19.11 299 ALA A CA 1
ATOM 1598 C C . ALA A 1 210 ? -5.695 -13.629 14.772 1.00 24.20 299 ALA A C 1
ATOM 1599 O O . ALA A 1 210 ? -5.067 -14.398 14.019 1.00 23.38 299 ALA A O 1
ATOM 1601 N N . ALA A 1 211 ? -5.097 -12.809 15.644 1.00 20.54 300 ALA A N 1
ATOM 1602 C CA . ALA A 1 211 ? -3.646 -12.662 15.784 1.00 21.16 300 ALA A CA 1
ATOM 1603 C C . ALA A 1 211 ? -2.988 -13.982 16.216 1.00 23.70 300 ALA A C 1
ATOM 1604 O O . ALA A 1 211 ? -1.988 -14.387 15.655 1.00 24.14 300 ALA A O 1
ATOM 1606 N N . LEU A 1 212 ? -3.548 -14.611 17.224 1.00 19.85 301 LEU A N 1
ATOM 1607 C CA . LEU A 1 212 ? -3.047 -15.814 17.864 1.00 19.60 301 LEU A CA 1
ATOM 1608 C C . LEU A 1 212 ? -3.142 -17.080 17.049 1.00 23.17 301 LEU A C 1
ATOM 1609 O O . LEU A 1 212 ? -2.569 -18.099 17.455 1.00 24.12 301 LEU A O 1
ATOM 1614 N N . GLY A 1 213 ? -3.841 -17.027 15.912 1.00 20.29 302 GLY A N 1
ATOM 1615 C CA . GLY A 1 213 ? -3.972 -18.179 15.018 1.00 20.95 302 GLY A CA 1
ATOM 1616 C C . GLY A 1 213 ? -5.200 -19.060 15.169 1.00 23.41 302 GLY A C 1
ATOM 1617 O O . GLY A 1 213 ? -5.241 -20.161 14.603 1.00 24.80 302 GLY A O 1
ATOM 1618 N N . PHE A 1 214 ? -6.207 -18.599 15.926 1.00 18.06 303 PHE A N 1
ATOM 1619 C CA . PHE A 1 214 ? -7.440 -19.346 16.181 1.00 19.19 303 PHE A CA 1
ATOM 1620 C C . PHE A 1 214 ? -8.451 -19.185 15.047 1.00 24.91 303 PHE A C 1
ATOM 1621 O O . PHE A 1 214 ? -9.265 -20.080 14.818 1.00 25.89 303 PHE A O 1
ATOM 1629 N N . GLY A 1 215 ? -8.449 -18.009 14.428 1.00 19.57 304 GLY A N 1
ATOM 1630 C CA . GLY A 1 215 ? -9.410 -17.636 13.405 1.00 20.07 304 GLY A CA 1
ATOM 1631 C C . GLY A 1 215 ? -10.646 -17.051 14.061 1.00 25.70 304 GLY A C 1
ATOM 1632 O O . GLY A 1 215 ? -11.173 -17.645 15.010 1.00 24.35 304 GLY A O 1
ATOM 1633 N N . THR A 1 216 ? -11.109 -15.859 13.597 1.00 22.31 305 THR A N 1
ATOM 1634 C CA . THR A 1 216 ? -12.313 -15.201 14.141 1.00 21.78 305 THR A CA 1
ATOM 1635 C C . THR A 1 216 ? -13.571 -16.081 14.040 1.00 27.57 305 THR A C 1
ATOM 1636 O O . THR A 1 216 ? -14.480 -15.924 14.865 1.00 27.77 305 THR A O 1
ATOM 1640 N N . ASP A 1 217 ? -13.613 -17.037 13.078 1.00 25.99 306 ASP A N 1
ATOM 1641 C CA . ASP A 1 217 ? -14.756 -17.986 12.978 1.00 27.80 306 ASP A CA 1
ATOM 1642 C C . ASP A 1 217 ? -14.834 -18.784 14.265 1.00 30.85 306 ASP A C 1
ATOM 1643 O O . ASP A 1 217 ? -15.910 -19.236 14.627 1.00 31.19 306 ASP A O 1
ATOM 1648 N N . ASN A 1 218 ? -13.675 -18.973 14.938 1.00 25.48 307 ASN A N 1
ATOM 1649 C CA . ASN A 1 218 ? -13.578 -19.748 16.176 1.00 25.56 307 ASN A CA 1
ATOM 1650 C C . ASN A 1 218 ? -13.681 -18.935 17.461 1.00 25.86 307 ASN A C 1
ATOM 1651 O O . ASN A 1 218 ? -13.474 -19.468 18.558 1.00 24.86 307 ASN A O 1
ATOM 1656 N N . VAL A 1 219 ? -14.042 -17.653 17.323 1.00 21.05 308 VAL A N 1
ATOM 1657 C CA . VAL A 1 219 ? -14.346 -16.776 18.451 1.00 21.86 308 VAL A CA 1
ATOM 1658 C C . VAL A 1 219 ? -15.883 -16.641 18.368 1.00 29.29 308 VAL A C 1
ATOM 1659 O O . VAL A 1 219 ? -16.415 -15.878 17.552 1.00 28.78 308 VAL A O 1
ATOM 1663 N N . ILE A 1 220 ? -16.576 -17.447 19.157 1.00 28.25 309 ILE A N 1
ATOM 1664 C CA . ILE A 1 220 ? -18.039 -17.549 19.138 1.00 29.58 309 ILE A CA 1
ATOM 1665 C C . ILE A 1 220 ? -18.727 -16.556 20.073 1.00 34.18 309 ILE A C 1
ATOM 1666 O O . ILE A 1 220 ? -18.473 -16.552 21.278 1.00 34.70 309 ILE A O 1
ATOM 1671 N N . LEU A 1 221 ? -19.604 -15.722 19.505 1.00 30.97 310 LEU A N 1
ATOM 1672 C CA . LEU A 1 221 ? -20.333 -14.690 20.251 1.00 30.05 310 LEU A CA 1
ATOM 1673 C C . LEU A 1 221 ? -21.517 -15.267 21.020 1.00 34.39 310 LEU A C 1
ATOM 1674 O O . LEU A 1 221 ? -22.321 -16.019 20.455 1.00 33.08 310 LEU A O 1
ATOM 1679 N N . ILE A 1 222 ? -21.607 -14.926 22.320 1.00 30.73 311 ILE A N 1
ATOM 1680 C CA . ILE A 1 222 ? -22.673 -15.402 23.208 1.00 31.64 311 ILE A CA 1
ATOM 1681 C C . ILE A 1 222 ? -23.783 -14.372 23.273 1.00 34.65 311 ILE A C 1
ATOM 1682 O O . ILE A 1 222 ? -23.510 -13.175 23.372 1.00 32.19 311 ILE A O 1
ATOM 1687 N N . LYS A 1 223 ? -25.028 -14.854 23.200 1.00 33.74 312 LYS A N 1
ATOM 1688 C CA . LYS A 1 223 ? -26.258 -14.060 23.234 1.00 35.40 312 LYS A CA 1
ATOM 1689 C C . LYS A 1 223 ? -26.399 -13.305 24.530 1.00 40.33 312 LYS A C 1
ATOM 1690 O O . LYS A 1 223 ? -26.171 -13.862 25.610 1.00 39.81 312 LYS A O 1
ATOM 1694 N N . CYS A 1 224 ? -26.770 -12.029 24.402 1.00 35.84 313 CYS A N 1
ATOM 1695 C CA . CYS A 1 224 ? -27.005 -11.123 25.508 1.00 36.42 313 CYS A CA 1
ATOM 1696 C C . CYS A 1 224 ? -28.488 -10.882 25.709 1.00 42.99 313 CYS A C 1
ATOM 1697 O O . CYS A 1 224 ? -29.243 -10.857 24.734 1.00 43.29 313 CYS A O 1
ATOM 1700 N N . ASN A 1 225 ? -28.905 -10.654 26.968 1.00 40.66 314 ASN A N 1
ATOM 1701 C CA . ASN A 1 225 ? -30.301 -10.300 27.269 1.00 41.24 314 ASN A CA 1
ATOM 1702 C C . ASN A 1 225 ? -30.497 -8.789 26.993 1.00 43.74 314 ASN A C 1
ATOM 1703 O O . ASN A 1 225 ? -29.553 -8.121 26.559 1.00 40.43 314 ASN A O 1
ATOM 1708 N N . GLU A 1 226 ? -31.704 -8.252 27.228 1.00 42.18 315 GLU A N 1
ATOM 1709 C CA . GLU A 1 226 ? -32.001 -6.832 26.978 1.00 42.68 315 GLU A CA 1
ATOM 1710 C C . GLU A 1 226 ? -31.105 -5.885 27.805 1.00 43.36 315 GLU A C 1
ATOM 1711 O O . GLU A 1 226 ? -30.989 -4.708 27.476 1.00 41.06 315 GLU A O 1
ATOM 1717 N N . ARG A 1 227 ? -30.463 -6.420 28.869 1.00 39.77 316 ARG A N 1
ATOM 1718 C CA . ARG A 1 227 ? -29.557 -5.689 29.759 1.00 38.27 316 ARG A CA 1
ATOM 1719 C C . ARG A 1 227 ? -28.074 -5.822 29.373 1.00 37.23 316 ARG A C 1
ATOM 1720 O O . ARG A 1 227 ? -27.214 -5.330 30.096 1.00 35.29 316 ARG A O 1
ATOM 1725 N N . GLY A 1 228 ? -27.797 -6.463 28.232 1.00 32.67 317 GLY A N 1
ATOM 1726 C CA . GLY A 1 228 ? -26.450 -6.645 27.705 1.00 30.94 317 GLY A CA 1
ATOM 1727 C C . GLY A 1 228 ? -25.581 -7.660 28.423 1.00 34.61 317 GLY A C 1
ATOM 1728 O O . GLY A 1 228 ? -24.351 -7.603 28.323 1.00 33.21 317 GLY A O 1
ATOM 1729 N N . LYS A 1 229 ? -26.206 -8.598 29.140 1.00 32.24 318 LYS A N 1
ATOM 1730 C CA . LYS A 1 229 ? -25.524 -9.644 29.903 1.00 32.17 318 LYS A CA 1
ATOM 1731 C C . LYS A 1 229 ? -25.599 -10.943 29.120 1.00 37.93 318 LYS A C 1
ATOM 1732 O O . LYS A 1 229 ? -26.623 -11.202 28.477 1.00 37.46 318 LYS A O 1
ATOM 1738 N N . ILE A 1 230 ? -24.556 -11.794 29.226 1.00 35.42 319 ILE A N 1
ATOM 1739 C CA . ILE A 1 230 ? -24.562 -13.118 28.590 1.00 35.56 319 ILE A CA 1
ATOM 1740 C C . ILE A 1 230 ? -25.727 -13.900 29.180 1.00 40.76 319 ILE A C 1
ATOM 1741 O O . ILE A 1 230 ? -25.932 -13.860 30.394 1.00 41.35 319 ILE A O 1
ATOM 1746 N N . ILE A 1 231 ? -26.494 -14.578 28.313 1.00 37.50 320 ILE A N 1
ATOM 1747 C CA . ILE A 1 231 ? -27.557 -15.494 28.689 1.00 37.70 320 ILE A CA 1
ATOM 1748 C C . ILE A 1 231 ? -26.777 -16.823 28.865 1.00 41.03 320 ILE A C 1
ATOM 1749 O O . ILE A 1 231 ? -26.266 -17.345 27.866 1.00 41.52 320 ILE A O 1
ATOM 1754 N N . PRO A 1 232 ? -26.553 -17.315 30.115 1.00 36.54 321 PRO A N 1
ATOM 1755 C CA . PRO A 1 232 ? -25.722 -18.530 30.290 1.00 35.72 321 PRO A CA 1
ATOM 1756 C C . PRO A 1 232 ? -26.177 -19.801 29.562 1.00 37.87 321 PRO A C 1
ATOM 1757 O O . PRO A 1 232 ? -25.302 -20.577 29.154 1.00 35.51 321 PRO A O 1
ATOM 1761 N N . ALA A 1 233 ? -27.506 -19.984 29.319 1.00 34.82 322 ALA A N 1
ATOM 1762 C CA . ALA A 1 233 ? -27.994 -21.154 28.564 1.00 36.60 322 ALA A CA 1
ATOM 1763 C C . ALA A 1 233 ? -27.538 -21.096 27.105 1.00 41.34 322 ALA A C 1
ATOM 1764 O O . ALA A 1 233 ? -27.350 -22.148 26.494 1.00 42.54 322 ALA A O 1
ATOM 1766 N N . ASP A 1 234 ? -27.348 -19.884 26.546 1.00 37.39 323 ASP A N 1
ATOM 1767 C CA . ASP A 1 234 ? -26.833 -19.778 25.177 1.00 36.69 323 ASP A CA 1
ATOM 1768 C C . ASP A 1 234 ? -25.355 -20.226 25.133 1.00 37.34 323 ASP A C 1
ATOM 1769 O O . ASP A 1 234 ? -24.954 -20.885 24.186 1.00 37.52 323 ASP A O 1
ATOM 1774 N N . PHE A 1 235 ? -24.578 -19.896 26.179 1.00 32.16 324 PHE A N 1
ATOM 1775 C CA . PHE A 1 235 ? -23.169 -20.264 26.327 1.00 29.70 324 PHE A CA 1
ATOM 1776 C C . PHE A 1 235 ? -23.043 -21.775 26.461 1.00 36.45 324 PHE A C 1
ATOM 1777 O O . PHE A 1 235 ? -22.239 -22.372 25.747 1.00 36.77 324 PHE A O 1
ATOM 1785 N N . GLU A 1 236 ? -23.840 -22.399 27.353 1.00 35.08 325 GLU A N 1
ATOM 1786 C CA . GLU A 1 236 ? -23.810 -23.851 27.521 1.00 36.63 325 GLU A CA 1
ATOM 1787 C C . GLU A 1 236 ? -24.128 -24.543 26.201 1.00 42.26 325 GLU A C 1
ATOM 1788 O O . GLU A 1 236 ? -23.455 -25.512 25.856 1.00 42.41 325 GLU A O 1
ATOM 1794 N N . ALA A 1 237 ? -25.105 -24.008 25.445 1.00 39.84 326 ALA A N 1
ATOM 1795 C CA . ALA A 1 237 ? -25.489 -24.528 24.130 1.00 40.56 326 ALA A CA 1
ATOM 1796 C C . ALA A 1 237 ? -24.338 -24.407 23.097 1.00 41.30 326 ALA A C 1
ATOM 1797 O O . ALA A 1 237 ? -24.145 -25.320 22.301 1.00 41.48 326 ALA A O 1
ATOM 1799 N N . LYS A 1 238 ? -23.572 -23.304 23.124 1.00 35.44 327 LYS A N 1
ATOM 1800 C CA . LYS A 1 238 ? -22.467 -23.108 22.176 1.00 32.84 327 LYS A CA 1
ATOM 1801 C C . LYS A 1 238 ? -21.303 -24.068 22.420 1.00 34.26 327 LYS A C 1
ATOM 1802 O O . LYS A 1 238 ? -20.720 -24.566 21.467 1.00 33.09 327 LYS A O 1
ATOM 1808 N N . ILE A 1 239 ? -21.000 -24.359 23.692 1.00 30.19 328 ILE A N 1
ATOM 1809 C CA . ILE A 1 239 ? -19.977 -25.321 24.098 1.00 29.06 328 ILE A CA 1
ATOM 1810 C C . ILE A 1 239 ? -20.349 -26.708 23.518 1.00 35.80 328 ILE A C 1
ATOM 1811 O O . ILE A 1 239 ? -19.498 -27.387 22.926 1.00 33.54 328 ILE A O 1
ATOM 1816 N N . LEU A 1 240 ? -21.628 -27.111 23.702 1.00 35.71 329 LEU A N 1
ATOM 1817 C CA . LEU A 1 240 ? -22.157 -28.376 23.201 1.00 36.97 329 LEU A CA 1
ATOM 1818 C C . LEU A 1 240 ? -22.157 -28.446 21.661 1.00 40.96 329 LEU A C 1
ATOM 1819 O O . LEU A 1 240 ? -21.921 -29.523 21.110 1.00 40.42 329 LEU A O 1
ATOM 1824 N N . GLU A 1 241 ? -22.369 -27.300 20.972 1.00 38.59 330 GLU A N 1
ATOM 1825 C CA . GLU A 1 241 ? -22.339 -27.238 19.503 1.00 39.02 330 GLU A CA 1
ATOM 1826 C C . GLU A 1 241 ? -20.930 -27.466 18.978 1.00 42.30 330 GLU A C 1
ATOM 1827 O O . GLU A 1 241 ? -20.755 -28.263 18.055 1.00 43.21 330 GLU A O 1
ATOM 1833 N N . ALA A 1 242 ? -19.923 -26.777 19.574 1.00 36.61 331 ALA A N 1
ATOM 1834 C CA . ALA A 1 242 ? -18.506 -26.937 19.234 1.00 35.03 331 ALA A CA 1
ATOM 1835 C C . ALA A 1 242 ? -18.083 -28.411 19.461 1.00 39.96 331 ALA A C 1
ATOM 1836 O O . ALA A 1 242 ? -17.476 -29.016 18.576 1.00 40.13 331 ALA A O 1
ATOM 1838 N N . LYS A 1 243 ? -18.449 -28.985 20.631 1.00 36.29 332 LYS A N 1
ATOM 1839 C CA . LYS A 1 243 ? -18.110 -30.351 21.024 1.00 37.08 332 LYS A CA 1
ATOM 1840 C C . LYS A 1 243 ? -18.641 -31.392 20.010 1.00 43.65 332 LYS A C 1
ATOM 1841 O O . LYS A 1 243 ? -17.859 -32.226 19.552 1.00 45.01 332 LYS A O 1
ATOM 1847 N N . GLN A 1 244 ? -19.933 -31.274 19.601 1.00 39.70 333 GLN A N 1
ATOM 1848 C CA . GLN A 1 244 ? -20.614 -32.103 18.596 1.00 40.36 333 GLN A CA 1
ATOM 1849 C C . GLN A 1 244 ? -19.842 -32.147 17.271 1.00 44.79 333 GLN A C 1
ATOM 1850 O O . GLN A 1 244 ? -19.773 -33.201 16.647 1.00 44.95 333 GLN A O 1
ATOM 1852 N N . LYS A 1 245 ? -19.242 -30.997 16.864 1.00 40.63 334 LYS A N 1
ATOM 1853 C CA . LYS A 1 245 ? -18.430 -30.832 15.649 1.00 39.86 334 LYS A CA 1
ATOM 1854 C C . LYS A 1 245 ? -17.012 -31.404 15.819 1.00 43.29 334 LYS A C 1
ATOM 1855 O O . LYS A 1 245 ? -16.259 -31.469 14.847 1.00 42.81 334 LYS A O 1
ATOM 1861 N N . GLY A 1 246 ? -16.665 -31.796 17.047 1.00 40.41 335 GLY A N 1
ATOM 1862 C CA . GLY A 1 246 ? -15.345 -32.320 17.380 1.00 39.71 335 GLY A CA 1
ATOM 1863 C C . GLY A 1 246 ? -14.357 -31.211 17.696 1.00 39.72 335 GLY A C 1
ATOM 1864 O O . GLY A 1 246 ? -13.151 -31.461 17.778 1.00 38.96 335 GLY A O 1
ATOM 1865 N N . TYR A 1 247 ? -14.860 -29.972 17.871 1.00 32.77 336 TYR A N 1
ATOM 1866 C CA . TYR A 1 247 ? -14.007 -28.823 18.184 1.00 30.63 336 TYR A CA 1
ATOM 1867 C C . TYR A 1 247 ? -13.780 -28.817 19.673 1.00 36.34 336 TYR A C 1
ATOM 1868 O O . TYR A 1 247 ? -14.610 -29.355 20.422 1.00 36.97 336 TYR A O 1
ATOM 1877 N N . VAL A 1 248 ? -12.681 -28.198 20.122 1.00 33.05 337 VAL A N 1
ATOM 1878 C CA . VAL A 1 248 ? -12.350 -28.178 21.549 1.00 33.14 337 VAL A CA 1
ATOM 1879 C C . VAL A 1 248 ? -12.592 -26.775 22.192 1.00 35.67 337 VAL A C 1
ATOM 1880 O O . VAL A 1 248 ? -11.756 -25.873 22.021 1.00 31.53 337 VAL A O 1
ATOM 1884 N N . PRO A 1 249 ? -13.711 -26.604 22.966 1.00 33.00 338 PRO A N 1
ATOM 1885 C CA . PRO A 1 249 ? -13.911 -25.333 23.697 1.00 32.33 338 PRO A CA 1
ATOM 1886 C C . PRO A 1 249 ? -12.940 -25.305 24.888 1.00 34.49 338 PRO A C 1
ATOM 1887 O O . PRO A 1 249 ? -12.739 -26.331 25.524 1.00 34.08 338 PRO A O 1
ATOM 1891 N N . PHE A 1 250 ? -12.295 -24.163 25.167 1.00 28.36 339 PHE A N 1
ATOM 1892 C CA . PHE A 1 250 ? -11.319 -24.148 26.262 1.00 26.01 339 PHE A CA 1
ATOM 1893 C C . PHE A 1 250 ? -11.317 -22.831 27.003 1.00 28.64 339 PHE A C 1
ATOM 1894 O O . PHE A 1 250 ? -10.621 -22.706 28.006 1.00 29.78 339 PHE A O 1
ATOM 1902 N N . TYR A 1 251 ? -12.055 -21.828 26.514 1.00 23.98 340 TYR A N 1
ATOM 1903 C CA . TYR A 1 251 ? -11.976 -20.497 27.121 1.00 22.36 340 TYR A CA 1
ATOM 1904 C C . TYR A 1 251 ? -13.221 -19.688 26.921 1.00 28.33 340 TYR A C 1
ATOM 1905 O O . TYR A 1 251 ? -13.806 -19.678 25.828 1.00 29.07 340 TYR A O 1
ATOM 1914 N N . VAL A 1 252 ? -13.566 -18.923 27.955 1.00 24.65 341 VAL A N 1
ATOM 1915 C CA . VAL A 1 252 ? -14.646 -17.952 27.907 1.00 24.99 341 VAL A CA 1
ATOM 1916 C C . VAL A 1 252 ? -14.155 -16.655 28.524 1.00 26.32 341 VAL A C 1
ATOM 1917 O O . VAL A 1 252 ? -13.489 -16.669 29.574 1.00 24.55 341 VAL A O 1
ATOM 1921 N N . ASN A 1 253 ? -14.532 -15.538 27.883 1.00 22.42 342 ASN A N 1
ATOM 1922 C CA . ASN A 1 253 ? -14.281 -14.202 28.383 1.00 20.47 342 ASN A CA 1
ATOM 1923 C C . ASN A 1 253 ? -15.594 -13.725 28.961 1.00 30.05 342 ASN A C 1
ATOM 1924 O O . ASN A 1 253 ? -16.574 -13.592 28.215 1.00 32.48 342 ASN A O 1
ATOM 1929 N N . ALA A 1 254 ? -15.647 -13.502 30.291 1.00 28.21 343 ALA A N 1
ATOM 1930 C CA . ALA A 1 254 ? -16.837 -12.951 30.931 1.00 28.38 343 ALA A CA 1
ATOM 1931 C C . ALA A 1 254 ? -16.494 -11.481 31.134 1.00 32.12 343 ALA A C 1
ATOM 1932 O O . ALA A 1 254 ? -15.401 -11.167 31.623 1.00 32.77 343 ALA A O 1
ATOM 1934 N N . THR A 1 255 ? -17.352 -10.584 30.667 1.00 26.92 344 THR A N 1
ATOM 1935 C CA . THR A 1 255 ? -17.069 -9.152 30.778 1.00 25.32 344 THR A CA 1
ATOM 1936 C C . THR A 1 255 ? -17.734 -8.552 32.000 1.00 29.69 344 THR A C 1
ATOM 1937 O O . THR A 1 255 ? -18.968 -8.524 32.098 1.00 28.83 344 THR A O 1
ATOM 1941 N N . ALA A 1 256 ? -16.909 -8.056 32.924 1.00 26.61 345 ALA A N 1
ATOM 1942 C CA . ALA A 1 256 ? -17.405 -7.378 34.099 1.00 26.59 345 ALA A CA 1
ATOM 1943 C C . ALA A 1 256 ? -17.358 -5.898 33.800 1.00 29.08 345 ALA A C 1
ATOM 1944 O O . ALA A 1 256 ? -16.471 -5.187 34.246 1.00 28.55 345 ALA A O 1
ATOM 1946 N N . GLY A 1 257 ? -18.313 -5.441 33.025 1.00 26.93 346 GLY A N 1
ATOM 1947 C CA . GLY A 1 257 ? -18.397 -4.027 32.696 1.00 26.57 346 GLY A CA 1
ATOM 1948 C C . GLY A 1 257 ? -18.106 -3.784 31.244 1.00 29.63 346 GLY A C 1
ATOM 1949 O O . GLY A 1 257 ? -16.949 -3.541 30.877 1.00 30.45 346 GLY A O 1
ATOM 1950 N N . THR A 1 258 ? -19.156 -3.877 30.401 1.00 23.64 347 THR A N 1
ATOM 1951 C CA . THR A 1 258 ? -18.999 -3.664 28.956 1.00 22.13 347 THR A CA 1
ATOM 1952 C C . THR A 1 258 ? -18.791 -2.160 28.685 1.00 26.96 347 THR A C 1
ATOM 1953 O O . THR A 1 258 ? -19.233 -1.314 29.471 1.00 26.60 347 THR A O 1
ATOM 1957 N N . THR A 1 259 ? -18.153 -1.841 27.559 1.00 23.42 348 THR A N 1
ATOM 1958 C CA . THR A 1 259 ? -17.830 -0.462 27.163 1.00 23.57 348 THR A CA 1
ATOM 1959 C C . THR A 1 259 ? -19.061 0.360 26.858 1.00 27.94 348 THR A C 1
ATOM 1960 O O . THR A 1 259 ? -19.068 1.565 27.109 1.00 30.21 348 THR A O 1
ATOM 1964 N N . VAL A 1 260 ? -20.074 -0.263 26.271 1.00 24.27 349 VAL A N 1
ATOM 1965 C CA . VAL A 1 260 ? -21.256 0.485 25.886 1.00 26.67 349 VAL A CA 1
ATOM 1966 C C . VAL A 1 260 ? -22.296 0.526 27.032 1.00 32.38 349 VAL A C 1
ATOM 1967 O O . VAL A 1 260 ? -22.422 1.583 27.686 1.00 31.12 349 VAL A O 1
ATOM 1971 N N . TYR A 1 261 ? -22.999 -0.612 27.306 1.00 26.73 350 TYR A N 1
ATOM 1972 C CA . TYR A 1 261 ? -24.039 -0.627 28.355 1.00 27.79 350 TYR A CA 1
ATOM 1973 C C . TYR A 1 261 ? -23.488 -0.516 29.780 1.00 31.04 350 TYR A C 1
ATOM 1974 O O . TYR A 1 261 ? -24.217 -0.119 30.692 1.00 30.52 350 TYR A O 1
ATOM 1983 N N . GLY A 1 262 ? -22.232 -0.903 29.978 1.00 28.86 351 GLY A N 1
ATOM 1984 C CA . GLY A 1 262 ? -21.658 -0.990 31.319 1.00 29.53 351 GLY A CA 1
ATOM 1985 C C . GLY A 1 262 ? -22.189 -2.231 32.024 1.00 33.25 351 GLY A C 1
ATOM 1986 O O . GLY A 1 262 ? -22.165 -2.310 33.257 1.00 34.05 351 GLY A O 1
ATOM 1987 N N . ALA A 1 263 ? -22.719 -3.199 31.239 1.00 29.22 352 ALA A N 1
ATOM 1988 C CA . ALA A 1 263 ? -23.300 -4.451 31.757 1.00 30.24 352 ALA A CA 1
ATOM 1989 C C . ALA A 1 263 ? -22.258 -5.372 32.371 1.00 35.89 352 ALA A C 1
ATOM 1990 O O . ALA A 1 263 ? -21.114 -5.396 31.928 1.00 36.42 352 ALA A O 1
ATOM 1992 N N . PHE A 1 264 ? -22.653 -6.142 33.380 1.00 34.02 353 PHE A N 1
ATOM 1993 C CA . PHE A 1 264 ? -21.743 -7.083 34.022 1.00 32.61 353 PHE A CA 1
ATOM 1994 C C . PHE A 1 264 ? -22.214 -8.491 33.737 1.00 38.39 353 PHE A C 1
ATOM 1995 O O . PHE A 1 264 ? -23.391 -8.799 33.921 1.00 38.23 353 PHE A O 1
ATOM 2003 N N . ASP A 1 265 ? -21.316 -9.332 33.217 1.00 35.53 354 ASP A N 1
ATOM 2004 C CA . ASP A 1 265 ? -21.688 -10.702 32.906 1.00 34.89 354 ASP A CA 1
ATOM 2005 C C . ASP A 1 265 ? -21.905 -11.537 34.176 1.00 36.49 354 ASP A C 1
ATOM 2006 O O . ASP A 1 265 ? -21.162 -11.351 35.145 1.00 35.85 354 ASP A O 1
ATOM 2011 N N . PRO A 1 266 ? -22.911 -12.449 34.189 1.00 30.75 355 PRO A N 1
ATOM 2012 C CA . PRO A 1 266 ? -23.120 -13.302 35.377 1.00 32.00 355 PRO A CA 1
ATOM 2013 C C . PRO A 1 266 ? -21.976 -14.325 35.540 1.00 36.27 355 PRO A C 1
ATOM 2014 O O . PRO A 1 266 ? -22.080 -15.490 35.122 1.00 35.68 355 PRO A O 1
ATOM 2018 N N . ILE A 1 267 ? -20.878 -13.876 36.168 1.00 33.08 356 ILE A N 1
ATOM 2019 C CA . ILE A 1 267 ? -19.651 -14.655 36.375 1.00 32.44 356 ILE A CA 1
ATOM 2020 C C . ILE A 1 267 ? -19.886 -15.984 37.096 1.00 37.86 356 ILE A C 1
ATOM 2021 O O . ILE A 1 267 ? -19.308 -16.985 36.662 1.00 37.31 356 ILE A O 1
ATOM 2026 N N . GLN A 1 268 ? -20.710 -15.990 38.194 1.00 34.49 357 GLN A N 1
ATOM 2027 C CA . GLN A 1 268 ? -21.021 -17.196 38.992 1.00 34.95 357 GLN A CA 1
ATOM 2028 C C . GLN A 1 268 ? -21.578 -18.319 38.136 1.00 37.40 357 GLN A C 1
ATOM 2029 O O . GLN A 1 268 ? -21.062 -19.434 38.200 1.00 36.43 357 GLN A O 1
ATOM 2035 N N . GLU A 1 269 ? -22.610 -18.010 37.317 1.00 34.18 358 GLU A N 1
ATOM 2036 C CA . GLU A 1 269 ? -23.285 -18.949 36.408 1.00 34.20 358 GLU A CA 1
ATOM 2037 C C . GLU A 1 269 ? -22.288 -19.414 35.341 1.00 38.51 358 GLU A C 1
ATOM 2038 O O . GLU A 1 269 ? -22.151 -20.620 35.107 1.00 40.08 358 GLU A O 1
ATOM 2041 N N . ILE A 1 270 ? -21.558 -18.458 34.733 1.00 32.44 359 ILE A N 1
ATOM 2042 C CA . ILE A 1 270 ? -20.550 -18.757 33.716 1.00 30.91 359 ILE A CA 1
ATOM 2043 C C . ILE A 1 270 ? -19.487 -19.706 34.283 1.00 35.85 359 ILE A C 1
ATOM 2044 O O . ILE A 1 270 ? -19.180 -20.713 33.648 1.00 35.32 359 ILE A O 1
ATOM 2049 N N . ALA A 1 271 ? -18.976 -19.396 35.492 1.00 32.77 360 ALA A N 1
ATOM 2050 C CA . ALA A 1 271 ? -17.961 -20.187 36.200 1.00 33.08 360 ALA A CA 1
ATOM 2051 C C . ALA A 1 271 ? -18.424 -21.629 36.472 1.00 36.18 360 ALA A C 1
ATOM 2052 O O . ALA A 1 271 ? -17.591 -22.541 36.483 1.00 35.20 360 ALA A O 1
ATOM 2054 N N . ASP A 1 272 ? -19.751 -21.832 36.680 1.00 34.67 361 ASP A N 1
ATOM 2055 C CA . ASP A 1 272 ? -20.339 -23.163 36.926 1.00 36.22 361 ASP A CA 1
ATOM 2056 C C . ASP A 1 272 ? -20.279 -23.970 35.637 1.00 39.08 361 ASP A C 1
ATOM 2057 O O . ASP A 1 272 ? -19.985 -25.170 35.667 1.00 36.82 361 ASP A O 1
ATOM 2062 N N . ILE A 1 273 ? -20.561 -23.297 34.492 1.00 36.90 362 ILE A N 1
ATOM 2063 C CA . ILE A 1 273 ? -20.493 -23.920 33.168 1.00 36.35 362 ILE A CA 1
ATOM 2064 C C . ILE A 1 273 ? -19.019 -24.299 32.906 1.00 37.95 362 ILE A C 1
ATOM 2065 O O . ILE A 1 273 ? -18.747 -25.442 32.546 1.00 37.27 362 ILE A O 1
ATOM 2070 N N . CYS A 1 274 ? -18.076 -23.367 33.186 1.00 33.89 363 CYS A N 1
ATOM 2071 C CA . CYS A 1 274 ? -16.627 -23.578 33.038 1.00 32.49 363 CYS A CA 1
ATOM 2072 C C . CYS A 1 274 ? -16.112 -24.808 33.818 1.00 38.96 363 CYS A C 1
ATOM 2073 O O . CYS A 1 274 ? -15.244 -25.521 33.330 1.00 39.86 363 CYS A O 1
ATOM 2076 N N . GLU A 1 275 ? -16.602 -24.999 35.044 1.00 36.92 364 GLU A N 1
ATOM 2077 C CA . GLU A 1 275 ? -16.237 -26.075 35.966 1.00 38.08 364 GLU A CA 1
ATOM 2078 C C . GLU A 1 275 ? -16.773 -27.421 35.458 1.00 39.89 364 GLU A C 1
ATOM 2079 O O . GLU A 1 275 ? -16.064 -28.420 35.519 1.00 37.42 364 GLU A O 1
ATOM 2085 N N . LYS A 1 276 ? -18.007 -27.430 34.930 1.00 37.15 365 LYS A N 1
ATOM 2086 C CA . LYS A 1 276 ? -18.655 -28.617 34.366 1.00 37.62 365 LYS A CA 1
ATOM 2087 C C . LYS A 1 276 ? -17.924 -29.115 33.107 1.00 39.20 365 LYS A C 1
ATOM 2088 O O . LYS A 1 276 ? -17.724 -30.318 32.955 1.00 36.77 365 LYS A O 1
ATOM 2094 N N . TYR A 1 277 ? -17.523 -28.194 32.212 1.00 35.28 366 TYR A N 1
ATOM 2095 C CA . TYR A 1 277 ? -16.904 -28.564 30.937 1.00 34.73 366 TYR A CA 1
ATOM 2096 C C . TYR A 1 277 ? -15.383 -28.407 30.859 1.00 39.30 366 TYR A C 1
ATOM 2097 O O . TYR A 1 277 ? -14.820 -28.576 29.762 1.00 37.77 366 TYR A O 1
ATOM 2106 N N . ASN A 1 278 ? -14.728 -28.036 31.996 1.00 36.41 367 ASN A N 1
ATOM 2107 C CA . ASN A 1 278 ? -13.275 -27.790 32.103 1.00 36.02 367 ASN A CA 1
ATOM 2108 C C . ASN A 1 278 ? -12.770 -26.704 31.122 1.00 39.08 367 ASN A C 1
ATOM 2109 O O . ASN A 1 278 ? -12.010 -26.988 30.195 1.00 38.74 367 ASN A O 1
ATOM 2114 N N . LEU A 1 279 ? -13.221 -25.462 31.324 1.00 35.73 368 LEU A N 1
ATOM 2115 C CA . LEU A 1 279 ? -12.860 -24.311 30.487 1.00 33.58 368 LEU A CA 1
ATOM 2116 C C . LEU A 1 279 ? -12.192 -23.223 31.315 1.00 35.90 368 LEU A C 1
ATOM 2117 O O . LEU A 1 279 ? -12.634 -22.948 32.428 1.00 35.31 368 LEU A O 1
ATOM 2122 N N . TRP A 1 280 ? -11.178 -22.561 30.754 1.00 30.58 369 TRP A N 1
ATOM 2123 C CA . TRP A 1 280 ? -10.541 -21.415 31.424 1.00 28.54 369 TRP A CA 1
ATOM 2124 C C . TRP A 1 280 ? -11.579 -20.291 31.515 1.00 31.37 369 TRP A C 1
ATOM 2125 O O . TRP A 1 280 ? -12.335 -20.062 30.563 1.00 30.39 369 TRP A O 1
ATOM 2136 N N . LEU A 1 281 ? -11.626 -19.624 32.667 1.00 26.36 370 LEU A N 1
ATOM 2137 C CA . LEU A 1 281 ? -12.516 -18.484 32.856 1.00 25.26 370 LEU A CA 1
ATOM 2138 C C . LEU A 1 281 ? -11.682 -17.207 32.952 1.00 27.45 370 LEU A C 1
ATOM 2139 O O . LEU A 1 281 ? -10.868 -17.057 33.868 1.00 26.17 370 LEU A O 1
ATOM 2144 N N . HIS A 1 282 ? -11.863 -16.300 31.988 1.00 25.72 371 HIS A N 1
ATOM 2145 C CA . HIS A 1 282 ? -11.175 -15.006 32.037 1.00 25.32 371 HIS A CA 1
ATOM 2146 C C . HIS A 1 282 ? -12.202 -13.955 32.305 1.00 29.45 371 HIS A C 1
ATOM 2147 O O . HIS A 1 282 ? -13.284 -13.973 31.705 1.00 30.90 371 HIS A O 1
ATOM 2154 N N . VAL A 1 283 ? -11.869 -13.009 33.175 1.00 25.55 372 VAL A N 1
ATOM 2155 C CA . VAL A 1 283 ? -12.792 -11.904 33.411 1.00 24.85 372 VAL A CA 1
ATOM 2156 C C . VAL A 1 283 ? -12.147 -10.634 32.936 1.00 27.38 372 VAL A C 1
ATOM 2157 O O . VAL A 1 283 ? -11.069 -10.239 33.419 1.00 26.04 372 VAL A O 1
ATOM 2161 N N . ASP A 1 284 ? -12.796 -10.012 31.960 1.00 23.56 373 ASP A N 1
ATOM 2162 C CA . ASP A 1 284 ? -12.328 -8.743 31.441 1.00 22.23 373 ASP A CA 1
ATOM 2163 C C . ASP A 1 284 ? -12.991 -7.670 32.293 1.00 26.28 373 ASP A C 1
ATOM 2164 O O . ASP A 1 284 ? -14.141 -7.291 32.057 1.00 26.91 373 ASP A O 1
ATOM 2169 N N . ALA A 1 285 ? -12.260 -7.228 33.322 1.00 21.66 374 ALA A N 1
ATOM 2170 C CA . ALA A 1 285 ? -12.662 -6.170 34.236 1.00 22.00 374 ALA A CA 1
ATOM 2171 C C . ALA A 1 285 ? -11.837 -4.873 33.949 1.00 27.34 374 ALA A C 1
ATOM 2172 O O . ALA A 1 285 ? -11.621 -4.069 34.853 1.00 26.45 374 ALA A O 1
ATOM 2174 N N . ALA A 1 286 ? -11.360 -4.688 32.693 1.00 24.12 375 ALA A N 1
ATOM 2175 C CA . ALA A 1 286 ? -10.592 -3.513 32.302 1.00 24.74 375 ALA A CA 1
ATOM 2176 C C . ALA A 1 286 ? -11.358 -2.252 32.680 1.00 31.21 375 ALA A C 1
ATOM 2177 O O . ALA A 1 286 ? -10.796 -1.378 33.342 1.00 31.75 375 ALA A O 1
ATOM 2179 N N . TRP A 1 287 ? -12.671 -2.224 32.375 1.00 28.45 376 TRP A N 1
ATOM 2180 C CA . TRP A 1 287 ? -13.564 -1.119 32.712 1.00 29.71 376 TRP A CA 1
ATOM 2181 C C . TRP A 1 287 ? -14.205 -1.260 34.111 1.00 31.43 376 TRP A C 1
ATOM 2182 O O . TRP A 1 287 ? -14.212 -0.291 34.881 1.00 28.92 376 TRP A O 1
ATOM 2193 N N . GLY A 1 288 ? -14.705 -2.457 34.435 1.00 28.00 377 GLY A N 1
ATOM 2194 C CA . GLY A 1 288 ? -15.394 -2.707 35.706 1.00 28.40 377 GLY A CA 1
ATOM 2195 C C . GLY A 1 288 ? -14.545 -2.950 36.939 1.00 31.26 377 GLY A C 1
ATOM 2196 O O . GLY A 1 288 ? -15.070 -2.949 38.052 1.00 31.19 377 GLY A O 1
ATOM 2197 N N . GLY A 1 289 ? -13.245 -3.152 36.738 1.00 28.82 378 GLY A N 1
ATOM 2198 C CA . GLY A 1 289 ? -12.265 -3.439 37.785 1.00 30.04 378 GLY A CA 1
ATOM 2199 C C . GLY A 1 289 ? -12.235 -2.424 38.905 1.00 34.42 378 GLY A C 1
ATOM 2200 O O . GLY A 1 289 ? -12.096 -2.803 40.068 1.00 33.06 378 GLY A O 1
ATOM 2201 N N . GLY A 1 290 ? -12.360 -1.134 38.544 1.00 31.11 379 GLY A N 1
ATOM 2202 C CA . GLY A 1 290 ? -12.426 -0.036 39.496 1.00 30.69 379 GLY A CA 1
ATOM 2203 C C . GLY A 1 290 ? -13.505 -0.222 40.560 1.00 34.13 379 GLY A C 1
ATOM 2204 O O . GLY A 1 290 ? -13.338 0.273 41.674 1.00 34.23 379 GLY A O 1
ATOM 2205 N N . LEU A 1 291 ? -14.618 -0.953 40.249 1.00 30.21 380 LEU A N 1
ATOM 2206 C CA . LEU A 1 291 ? -15.712 -1.163 41.229 1.00 30.82 380 LEU A CA 1
ATOM 2207 C C . LEU A 1 291 ? -15.347 -2.157 42.312 1.00 36.16 380 LEU A C 1
ATOM 2208 O O . LEU A 1 291 ? -16.030 -2.221 43.333 1.00 38.13 380 LEU A O 1
ATOM 2213 N N . LEU A 1 292 ? -14.257 -2.929 42.102 1.00 32.63 381 LEU A N 1
ATOM 2214 C CA . LEU A 1 292 ? -13.718 -3.861 43.091 1.00 34.56 381 LEU A CA 1
ATOM 2215 C C . LEU A 1 292 ? -13.209 -3.075 44.291 1.00 39.76 381 LEU A C 1
ATOM 2216 O O . LEU A 1 292 ? -13.182 -3.610 45.390 1.00 41.74 381 LEU A O 1
ATOM 2221 N N . MET A 1 293 ? -12.830 -1.792 44.073 1.00 35.00 382 MET A N 1
ATOM 2222 C CA . MET A 1 293 ? -12.347 -0.854 45.084 1.00 35.65 382 MET A CA 1
ATOM 2223 C C . MET A 1 293 ? -13.484 -0.351 45.984 1.00 40.99 382 MET A C 1
ATOM 2224 O O . MET A 1 293 ? -13.213 0.177 47.065 1.00 43.77 382 MET A O 1
ATOM 2229 N N . SER A 1 294 ? -14.738 -0.473 45.526 1.00 37.17 383 SER A N 1
ATOM 2230 C CA . SER A 1 294 ? -15.921 -0.033 46.255 1.00 38.59 383 SER A CA 1
ATOM 2231 C C . SER A 1 294 ? -16.616 -1.177 46.985 1.00 42.99 383 SER A C 1
ATOM 2232 O O . SER A 1 294 ? -16.996 -2.164 46.352 1.00 42.91 383 SER A O 1
ATOM 2235 N N . ARG A 1 295 ? -16.812 -1.024 48.313 1.00 39.74 384 ARG A N 1
ATOM 2236 C CA . ARG A 1 295 ? -17.507 -2.003 49.151 1.00 41.28 384 ARG A CA 1
ATOM 2237 C C . ARG A 1 295 ? -18.970 -2.151 48.691 1.00 45.79 384 ARG A C 1
ATOM 2238 O O . ARG A 1 295 ? -19.499 -3.265 48.643 1.00 45.61 384 ARG A O 1
ATOM 2246 N N . LYS A 1 296 ? -19.586 -1.019 48.302 1.00 41.94 385 LYS A N 1
ATOM 2247 C CA . LYS A 1 296 ? -20.962 -0.902 47.818 1.00 42.33 385 LYS A CA 1
ATOM 2248 C C . LYS A 1 296 ? -21.209 -1.530 46.434 1.00 47.68 385 LYS A C 1
ATOM 2249 O O . LYS A 1 296 ? -22.304 -2.045 46.207 1.00 48.93 385 LYS A O 1
ATOM 2255 N N . HIS A 1 297 ? -20.232 -1.448 45.500 1.00 42.74 386 HIS A N 1
ATOM 2256 C CA . HIS A 1 297 ? -20.427 -1.907 44.121 1.00 41.41 386 HIS A CA 1
ATOM 2257 C C . HIS A 1 297 ? -19.750 -3.228 43.713 1.00 45.25 386 HIS A C 1
ATOM 2258 O O . HIS A 1 297 ? -20.216 -3.849 42.758 1.00 44.85 386 HIS A O 1
ATOM 2265 N N . ARG A 1 298 ? -18.694 -3.664 44.441 1.00 41.13 387 ARG A N 1
ATOM 2266 C CA . ARG A 1 298 ? -17.914 -4.891 44.187 1.00 41.01 387 ARG A CA 1
ATOM 2267 C C . ARG A 1 298 ? -18.714 -6.191 43.974 1.00 44.21 387 ARG A C 1
ATOM 2268 O O . ARG A 1 298 ? -18.157 -7.153 43.453 1.00 42.78 387 ARG A O 1
ATOM 2272 N N . HIS A 1 299 ? -20.004 -6.215 44.383 1.00 41.30 388 HIS A N 1
ATOM 2273 C CA . HIS A 1 299 ? -20.905 -7.358 44.212 1.00 41.33 388 HIS A CA 1
ATOM 2274 C C . HIS A 1 299 ? -21.232 -7.594 42.733 1.00 45.21 388 HIS A C 1
ATOM 2275 O O . HIS A 1 299 ? -21.546 -8.724 42.355 1.00 46.72 388 HIS A O 1
ATOM 2282 N N . LYS A 1 300 ? -21.113 -6.545 41.883 1.00 39.27 389 LYS A N 1
ATOM 2283 C CA . LYS A 1 300 ? -21.304 -6.691 40.433 1.00 37.85 389 LYS A CA 1
ATOM 2284 C C . LYS A 1 300 ? -20.205 -7.601 39.832 1.00 38.63 389 LYS A C 1
ATOM 2285 O O . LYS A 1 300 ? -20.409 -8.186 38.775 1.00 39.21 389 LYS A O 1
ATOM 2291 N N . LEU A 1 301 ? -19.088 -7.786 40.554 1.00 32.82 390 LEU A N 1
ATOM 2292 C CA . LEU A 1 301 ? -17.991 -8.651 40.126 1.00 32.48 390 LEU A CA 1
ATOM 2293 C C . LEU A 1 301 ? -17.970 -9.997 40.842 1.00 37.60 390 LEU A C 1
ATOM 2294 O O . LEU A 1 301 ? -17.046 -10.767 40.599 1.00 36.44 390 LEU A O 1
ATOM 2299 N N . ASN A 1 302 ? -18.985 -10.295 41.706 1.00 36.12 391 ASN A N 1
ATOM 2300 C CA . ASN A 1 302 ? -19.071 -11.554 42.462 1.00 36.65 391 ASN A CA 1
ATOM 2301 C C . ASN A 1 302 ? -18.907 -12.721 41.523 1.00 39.83 391 ASN A C 1
ATOM 2302 O O . ASN A 1 302 ? -19.590 -12.786 40.506 1.00 39.53 391 ASN A O 1
ATOM 2307 N N . GLY A 1 303 ? -17.968 -13.599 41.850 1.00 37.72 392 GLY A N 1
ATOM 2308 C CA . GLY A 1 303 ? -17.633 -14.756 41.023 1.00 37.86 392 GLY A CA 1
ATOM 2309 C C . GLY A 1 303 ? -16.251 -14.620 40.403 1.00 39.82 392 GLY A C 1
ATOM 2310 O O . GLY A 1 303 ? -15.687 -15.610 39.929 1.00 39.01 392 GLY A O 1
ATOM 2311 N N . ILE A 1 304 ? -15.688 -13.384 40.421 1.00 35.17 393 ILE A N 1
ATOM 2312 C CA . ILE A 1 304 ? -14.345 -13.050 39.904 1.00 33.89 393 ILE A CA 1
ATOM 2313 C C . ILE A 1 304 ? -13.281 -13.892 40.630 1.00 37.58 393 ILE A C 1
ATOM 2314 O O . ILE A 1 304 ? -12.323 -14.358 40.008 1.00 36.61 393 ILE A O 1
ATOM 2319 N N . GLU A 1 305 ? -13.509 -14.163 41.930 1.00 33.39 394 GLU A N 1
ATOM 2320 C CA . GLU A 1 305 ? -12.616 -14.983 42.747 1.00 33.75 394 GLU A CA 1
ATOM 2321 C C . GLU A 1 305 ? -12.371 -16.370 42.102 1.00 36.57 394 GLU A C 1
ATOM 2322 O O . GLU A 1 305 ? -11.303 -16.950 42.287 1.00 35.27 394 GLU A O 1
ATOM 2328 N N . ARG A 1 306 ? -13.342 -16.851 41.293 1.00 33.43 395 ARG A N 1
ATOM 2329 C CA . ARG A 1 306 ? -13.295 -18.156 40.607 1.00 32.66 395 ARG A CA 1
ATOM 2330 C C . ARG A 1 306 ? -12.590 -18.110 39.243 1.00 34.55 395 ARG A C 1
ATOM 2331 O O . ARG A 1 306 ? -12.302 -19.160 38.678 1.00 35.07 395 ARG A O 1
ATOM 2339 N N . ALA A 1 307 ? -12.310 -16.900 38.720 1.00 29.54 396 ALA A N 1
ATOM 2340 C CA . ALA A 1 307 ? -11.622 -16.706 37.445 1.00 28.13 396 ALA A CA 1
ATOM 2341 C C . ALA A 1 307 ? -10.196 -17.245 37.460 1.00 32.05 396 ALA A C 1
ATOM 2342 O O . ALA A 1 307 ? -9.525 -17.216 38.501 1.00 31.34 396 ALA A O 1
ATOM 2344 N N . ASN A 1 308 ? -9.725 -17.695 36.290 1.00 28.20 397 ASN A N 1
ATOM 2345 C CA . ASN A 1 308 ? -8.347 -18.144 36.097 1.00 27.01 397 ASN A CA 1
ATOM 2346 C C . ASN A 1 308 ? -7.472 -16.962 35.717 1.00 28.76 397 ASN A C 1
ATOM 2347 O O . ASN A 1 308 ? -6.242 -17.025 35.834 1.00 28.49 397 ASN A O 1
ATOM 2352 N N . SER A 1 309 ? -8.105 -15.866 35.245 1.00 23.61 398 SER A N 1
ATOM 2353 C CA . SER A 1 309 ? -7.389 -14.645 34.876 1.00 22.03 398 SER A CA 1
ATOM 2354 C C . SER A 1 309 ? -8.327 -13.443 34.895 1.00 25.44 398 SER A C 1
ATOM 2355 O O . SER A 1 309 ? -9.542 -13.597 34.787 1.00 23.92 398 SER A O 1
ATOM 2358 N N . VAL A 1 310 ? -7.752 -12.253 35.072 1.00 22.53 399 VAL A N 1
ATOM 2359 C CA . VAL A 1 310 ? -8.487 -11.000 35.157 1.00 23.70 399 VAL A CA 1
ATOM 2360 C C . VAL A 1 310 ? -7.679 -9.917 34.471 1.00 28.19 399 VAL A C 1
ATOM 2361 O O . VAL A 1 310 ? -6.490 -9.757 34.765 1.00 27.81 399 VAL A O 1
ATOM 2365 N N . THR A 1 311 ? -8.337 -9.135 33.604 1.00 23.50 400 THR A N 1
ATOM 2366 C CA . THR A 1 311 ? -7.734 -7.951 33.012 1.00 21.59 400 THR A CA 1
ATOM 2367 C C . THR A 1 311 ? -8.366 -6.841 33.837 1.00 26.00 400 THR A C 1
ATOM 2368 O O . THR A 1 311 ? -9.574 -6.860 34.048 1.00 23.22 400 THR A O 1
ATOM 2372 N N . TRP A 1 312 ? -7.557 -5.879 34.281 1.00 25.17 401 TRP A N 1
ATOM 2373 C CA . TRP A 1 312 ? -8.019 -4.722 35.034 1.00 25.62 401 TRP A CA 1
ATOM 2374 C C . TRP A 1 312 ? -7.204 -3.509 34.584 1.00 28.64 401 TRP A C 1
ATOM 2375 O O . TRP A 1 312 ? -5.980 -3.584 34.525 1.00 27.52 401 TRP A O 1
ATOM 2386 N N . ASN A 1 313 ? -7.889 -2.399 34.246 1.00 26.06 402 ASN A N 1
ATOM 2387 C CA . ASN A 1 313 ? -7.228 -1.166 33.820 1.00 25.17 402 ASN A CA 1
ATOM 2388 C C . ASN A 1 313 ? -7.384 -0.043 34.841 1.00 30.64 402 ASN A C 1
ATOM 2389 O O . ASN A 1 313 ? -8.337 0.737 34.722 1.00 30.90 402 ASN A O 1
ATOM 2394 N N . PRO A 1 314 ? -6.453 0.103 35.812 1.00 28.34 403 PRO A N 1
ATOM 2395 C CA . PRO A 1 314 ? -6.513 1.257 36.728 1.00 29.06 403 PRO A CA 1
ATOM 2396 C C . PRO A 1 314 ? -6.550 2.604 35.985 1.00 31.73 403 PRO A C 1
ATOM 2397 O O . PRO A 1 314 ? -6.903 3.613 36.591 1.00 29.81 403 PRO A O 1
ATOM 2401 N N . HIS A 1 315 ? -6.198 2.617 34.656 1.00 27.89 404 HIS A N 1
ATOM 2402 C CA . HIS A 1 315 ? -6.231 3.830 33.847 1.00 26.44 404 HIS A CA 1
ATOM 2403 C C . HIS A 1 315 ? -7.666 4.228 33.476 1.00 31.10 404 HIS A C 1
ATOM 2404 O O . HIS A 1 315 ? -7.885 5.342 33.024 1.00 29.05 404 HIS A O 1
ATOM 2435 N N . MET A 1 317 ? -11.393 3.479 35.478 1.00 33.31 406 MET A N 1
ATOM 2436 C CA . MET A 1 317 ? -12.066 4.051 36.642 1.00 32.65 406 MET A CA 1
ATOM 2437 C C . MET A 1 317 ? -11.165 4.640 37.723 1.00 38.09 406 MET A C 1
ATOM 2438 O O . MET A 1 317 ? -11.575 5.581 38.401 1.00 39.53 406 MET A O 1
ATOM 2443 N N . MET A 1 318 ? -9.951 4.109 37.897 1.00 33.41 407 MET A N 1
ATOM 2444 C CA . MET A 1 318 ? -9.092 4.632 38.962 1.00 32.51 407 MET A CA 1
ATOM 2445 C C . MET A 1 318 ? -8.280 5.898 38.646 1.00 36.42 407 MET A C 1
ATOM 2446 O O . MET A 1 318 ? -7.522 6.374 39.503 1.00 35.99 407 MET A O 1
ATOM 2451 N N . GLY A 1 319 ? -8.461 6.433 37.432 1.00 30.91 408 GLY A N 1
ATOM 2452 C CA . GLY A 1 319 ? -7.866 7.696 37.014 1.00 29.63 408 GLY A CA 1
ATOM 2453 C C . GLY A 1 319 ? -6.373 7.694 36.785 1.00 30.15 408 GLY A C 1
ATOM 2454 O O . GLY A 1 319 ? -5.760 8.757 36.708 1.00 27.70 408 GLY A O 1
ATOM 2455 N N . VAL A 1 320 ? -5.769 6.513 36.684 1.00 25.34 409 VAL A N 1
ATOM 2456 C CA . VAL A 1 320 ? -4.346 6.435 36.421 1.00 25.21 409 VAL A CA 1
ATOM 2457 C C . VAL A 1 320 ? -4.120 6.935 34.961 1.00 31.78 409 VAL A C 1
ATOM 2458 O O . VAL A 1 320 ? -4.934 6.687 34.061 1.00 30.78 409 VAL A O 1
ATOM 2462 N N . LEU A 1 321 ? -3.071 7.724 34.763 1.00 27.97 410 LEU A N 1
ATOM 2463 C CA . LEU A 1 321 ? -2.767 8.216 33.431 1.00 27.02 410 LEU A CA 1
ATOM 2464 C C . LEU A 1 321 ? -2.389 7.024 32.545 1.00 28.72 410 LEU A C 1
ATOM 2465 O O . LEU A 1 321 ? -1.833 6.026 33.042 1.00 24.41 410 LEU A O 1
ATOM 2470 N N . LEU A 1 322 ? -2.802 7.083 31.255 1.00 27.62 411 LEU A N 1
ATOM 2471 C CA . LEU A 1 322 ? -2.568 6.028 30.275 1.00 28.11 411 LEU A CA 1
ATOM 2472 C C . LEU A 1 322 ? -1.064 5.766 30.122 1.00 25.59 411 LEU A C 1
ATOM 2473 O O . LEU A 1 322 ? -0.314 6.714 30.068 1.00 21.26 411 LEU A O 1
ATOM 2478 N N . GLN A 1 323 ? -0.604 4.513 30.064 1.00 22.69 412 GLN A N 1
ATOM 2479 C CA . GLN A 1 323 ? -1.380 3.279 30.163 1.00 22.46 412 GLN A CA 1
ATOM 2480 C C . GLN A 1 323 ? -1.076 2.650 31.505 1.00 26.43 412 GLN A C 1
ATOM 2481 O O . GLN A 1 323 ? 0.014 2.833 32.045 1.00 23.74 412 GLN A O 1
ATOM 2487 N N . CYS A 1 324 ? -2.053 1.920 32.039 1.00 25.52 413 CYS A N 1
ATOM 2488 C CA . CYS A 1 324 ? -1.985 1.160 33.281 1.00 27.17 413 CYS A CA 1
ATOM 2489 C C . CYS A 1 324 ? -3.052 0.092 33.219 1.00 29.57 413 CYS A C 1
ATOM 2490 O O . CYS A 1 324 ? -4.231 0.364 33.458 1.00 28.24 413 CYS A O 1
ATOM 2493 N N . SER A 1 325 ? -2.633 -1.102 32.801 1.00 25.99 414 SER A N 1
ATOM 2494 C CA . SER A 1 325 ? -3.472 -2.274 32.681 1.00 25.59 414 SER A CA 1
ATOM 2495 C C . SER A 1 325 ? -2.707 -3.458 33.212 1.00 30.74 414 SER A C 1
ATOM 2496 O O . SER A 1 325 ? -1.514 -3.600 32.936 1.00 30.09 414 SER A O 1
ATOM 2499 N N . ALA A 1 326 ? -3.405 -4.338 33.926 1.00 27.68 415 ALA A N 1
ATOM 2500 C CA . ALA A 1 326 ? -2.788 -5.540 34.458 1.00 27.79 415 ALA A CA 1
ATOM 2501 C C . ALA A 1 326 ? -3.573 -6.751 34.058 1.00 30.13 415 ALA A C 1
ATOM 2502 O O . ALA A 1 326 ? -4.798 -6.709 33.967 1.00 27.06 415 ALA A O 1
ATOM 2504 N N . ILE A 1 327 ? -2.836 -7.801 33.740 1.00 28.76 416 ILE A N 1
ATOM 2505 C CA . ILE A 1 327 ? -3.347 -9.144 33.544 1.00 29.15 416 ILE A CA 1
ATOM 2506 C C . ILE A 1 327 ? -2.982 -9.812 34.834 1.00 30.85 416 ILE A C 1
ATOM 2507 O O . ILE A 1 327 ? -1.826 -9.757 35.244 1.00 30.38 416 ILE A O 1
ATOM 2512 N N . LEU A 1 328 ? -3.970 -10.358 35.506 1.00 28.24 417 LEU A N 1
ATOM 2513 C CA . LEU A 1 328 ? -3.799 -11.120 36.732 1.00 29.21 417 LEU A CA 1
ATOM 2514 C C . LEU A 1 328 ? -4.086 -12.567 36.393 1.00 34.02 417 LEU A C 1
ATOM 2515 O O . LEU A 1 328 ? -5.039 -12.820 35.668 1.00 34.05 417 LEU A O 1
ATOM 2520 N N . VAL A 1 329 ? -3.216 -13.503 36.824 1.00 30.89 418 VAL A N 1
ATOM 2521 C CA . VAL A 1 329 ? -3.353 -14.937 36.542 1.00 31.24 418 VAL A CA 1
ATOM 2522 C C . VAL A 1 329 ? -3.270 -15.703 37.867 1.00 37.22 418 VAL A C 1
ATOM 2523 O O . VAL A 1 329 ? -2.292 -15.554 38.603 1.00 37.39 418 VAL A O 1
ATOM 2527 N N . LYS A 1 330 ? -4.315 -16.500 38.171 1.00 34.12 419 LYS A N 1
ATOM 2528 C CA . LYS A 1 330 ? -4.469 -17.237 39.421 1.00 34.85 419 LYS A CA 1
ATOM 2529 C C . LYS A 1 330 ? -3.368 -18.259 39.685 1.00 39.75 419 LYS A C 1
ATOM 2530 O O . LYS A 1 330 ? -2.924 -18.391 40.831 1.00 39.27 419 LYS A O 1
ATOM 2536 N N . GLU A 1 331 ? -2.949 -18.989 38.645 1.00 37.15 420 GLU A N 1
ATOM 2537 C CA . GLU A 1 331 ? -1.916 -20.001 38.791 1.00 38.09 420 GLU A CA 1
ATOM 2538 C C . GLU A 1 331 ? -0.560 -19.488 38.310 1.00 42.15 420 GLU A C 1
ATOM 2539 O O . GLU A 1 331 ? -0.389 -19.219 37.128 1.00 40.96 420 GLU A O 1
ATOM 2545 N N . LYS A 1 332 ? 0.409 -19.393 39.234 1.00 39.47 421 LYS A N 1
ATOM 2546 C CA . LYS A 1 332 ? 1.783 -18.959 38.958 1.00 38.82 421 LYS A CA 1
ATOM 2547 C C . LYS A 1 332 ? 2.459 -19.966 37.995 1.00 41.73 421 LYS A C 1
ATOM 2548 O O . LYS A 1 332 ? 2.077 -21.135 37.974 1.00 42.30 421 LYS A O 1
ATOM 2554 N N . GLY A 1 333 ? 3.427 -19.500 37.209 1.00 36.91 422 GLY A N 1
ATOM 2555 C CA . GLY A 1 333 ? 4.162 -20.346 36.274 1.00 36.35 422 GLY A CA 1
ATOM 2556 C C . GLY A 1 333 ? 3.622 -20.388 34.854 1.00 39.49 422 GLY A C 1
ATOM 2557 O O . GLY A 1 333 ? 4.368 -20.701 33.927 1.00 38.79 422 GLY A O 1
ATOM 2558 N N . ILE A 1 334 ? 2.321 -20.099 34.671 1.00 35.73 423 ILE A N 1
ATOM 2559 C CA . ILE A 1 334 ? 1.682 -20.095 33.354 1.00 34.03 423 ILE A CA 1
ATOM 2560 C C . ILE A 1 334 ? 2.262 -18.983 32.464 1.00 36.16 423 ILE A C 1
ATOM 2561 O O . ILE A 1 334 ? 2.610 -19.259 31.320 1.00 33.32 423 ILE A O 1
ATOM 2566 N N . LEU A 1 335 ? 2.397 -17.750 32.992 1.00 31.88 424 LEU A N 1
ATOM 2567 C CA . LEU A 1 335 ? 2.988 -16.650 32.219 1.00 30.51 424 LEU A CA 1
ATOM 2568 C C . LEU A 1 335 ? 4.452 -16.928 31.846 1.00 33.32 424 LEU A C 1
ATOM 2569 O O . LEU A 1 335 ? 4.820 -16.698 30.705 1.00 29.98 424 LEU A O 1
ATOM 2574 N N . GLN A 1 336 ? 5.262 -17.454 32.793 1.00 32.53 425 GLN A N 1
ATOM 2575 C CA . GLN A 1 336 ? 6.672 -17.809 32.563 1.00 33.76 425 GLN A CA 1
ATOM 2576 C C . GLN A 1 336 ? 6.781 -18.940 31.512 1.00 37.15 425 GLN A C 1
ATOM 2577 O O . GLN A 1 336 ? 7.425 -18.736 30.496 1.00 36.51 425 GLN A O 1
ATOM 2583 N N . GLY A 1 337 ? 6.089 -20.061 31.730 1.00 34.09 426 GLY A N 1
ATOM 2584 C CA . GLY A 1 337 ? 6.078 -21.206 30.820 1.00 33.46 426 GLY A CA 1
ATOM 2585 C C . GLY A 1 337 ? 5.619 -20.862 29.410 1.00 34.30 426 GLY A C 1
ATOM 2586 O O . GLY A 1 337 ? 6.256 -21.247 28.421 1.00 31.06 426 GLY A O 1
ATOM 2587 N N . CYS A 1 338 ? 4.507 -20.119 29.311 1.00 31.00 427 CYS A N 1
ATOM 2588 C CA . CYS A 1 338 ? 3.958 -19.673 28.029 1.00 30.14 427 CYS A CA 1
ATOM 2589 C C . CYS A 1 338 ? 4.949 -18.822 27.200 1.00 32.15 427 CYS A C 1
ATOM 2590 O O . CYS A 1 338 ? 5.218 -19.123 26.027 1.00 31.07 427 CYS A O 1
ATOM 2593 N N . ASN A 1 339 ? 5.480 -17.762 27.823 1.00 28.72 428 ASN A N 1
ATOM 2594 C CA . ASN A 1 339 ? 6.310 -16.723 27.200 1.00 27.54 428 ASN A CA 1
ATOM 2595 C C . ASN A 1 339 ? 7.828 -16.853 27.223 1.00 32.13 428 ASN A C 1
ATOM 2596 O O . ASN A 1 339 ? 8.481 -16.158 26.459 1.00 30.45 428 ASN A O 1
ATOM 2601 N N . GLN A 1 340 ? 8.408 -17.719 28.060 1.00 30.75 429 GLN A N 1
ATOM 2602 C CA . GLN A 1 340 ? 9.876 -17.800 28.140 1.00 31.04 429 GLN A CA 1
ATOM 2603 C C . GLN A 1 340 ? 10.600 -18.225 26.879 1.00 35.74 429 GLN A C 1
ATOM 2604 O O . GLN A 1 340 ? 10.155 -19.135 26.186 1.00 33.70 429 GLN A O 1
ATOM 2610 N N . MET A 1 341 ? 11.741 -17.570 26.617 1.00 35.82 430 MET A N 1
ATOM 2611 C CA . MET A 1 341 ? 12.605 -17.828 25.465 1.00 37.58 430 MET A CA 1
ATOM 2612 C C . MET A 1 341 ? 14.056 -17.986 25.891 1.00 47.55 430 MET A C 1
ATOM 2613 O O . MET A 1 341 ? 14.880 -18.434 25.095 1.00 49.14 430 MET A O 1
ATOM 2618 N N . HIS A 1 342 ? 14.350 -17.649 27.166 1.00 47.07 431 HIS A N 1
ATOM 2619 C CA . HIS A 1 342 ? 15.645 -17.806 27.835 1.00 48.67 431 HIS A CA 1
ATOM 2620 C C . HIS A 1 342 ? 16.812 -17.057 27.196 1.00 52.99 431 HIS A C 1
ATOM 2621 O O . HIS A 1 342 ? 17.908 -17.603 27.122 1.00 53.73 431 HIS A O 1
ATOM 2628 N N . ALA A 1 343 ? 16.590 -15.799 26.773 1.00 49.61 432 ALA A N 1
ATOM 2629 C CA . ALA A 1 343 ? 17.630 -14.962 26.174 1.00 50.43 432 ALA A CA 1
ATOM 2630 C C . ALA A 1 343 ? 18.802 -14.750 27.145 1.00 56.98 432 ALA A C 1
ATOM 2631 O O . ALA A 1 343 ? 18.624 -14.195 28.240 1.00 55.54 432 ALA A O 1
ATOM 2633 N N . SER A 1 344 ? 19.988 -15.248 26.742 1.00 55.39 433 SER A N 1
ATOM 2634 C CA . SER A 1 344 ? 21.229 -15.174 27.516 1.00 56.66 433 SER A CA 1
ATOM 2635 C C . SER A 1 344 ? 21.730 -13.738 27.725 1.00 60.22 433 SER A C 1
ATOM 2636 O O . SER A 1 344 ? 22.391 -13.463 28.728 1.00 60.39 433 SER A O 1
ATOM 2639 N N . TYR A 1 345 ? 21.380 -12.826 26.808 1.00 55.84 434 TYR A N 1
ATOM 2640 C CA . TYR A 1 345 ? 21.780 -11.414 26.864 1.00 55.75 434 TYR A CA 1
ATOM 2641 C C . TYR A 1 345 ? 20.938 -10.561 27.808 1.00 58.04 434 TYR A C 1
ATOM 2642 O O . TYR A 1 345 ? 21.382 -9.488 28.229 1.00 58.02 434 TYR A O 1
ATOM 2651 N N . LEU A 1 346 ? 19.735 -11.047 28.156 1.00 53.20 435 LEU A N 1
ATOM 2652 C CA . LEU A 1 346 ? 18.808 -10.347 29.040 1.00 52.18 435 LEU A CA 1
ATOM 2653 C C . LEU A 1 346 ? 18.647 -11.038 30.387 1.00 55.14 435 LEU A C 1
ATOM 2654 O O . LEU A 1 346 ? 18.818 -10.396 31.431 1.00 55.74 435 LEU A O 1
ATOM 2659 N N . PHE A 1 347 ? 18.298 -12.336 30.371 1.00 49.13 436 PHE A N 1
ATOM 2660 C CA . PHE A 1 347 ? 18.018 -13.054 31.603 1.00 48.72 436 PHE A CA 1
ATOM 2661 C C . PHE A 1 347 ? 19.062 -14.080 31.999 1.00 52.84 436 PHE A C 1
ATOM 2662 O O . PHE A 1 347 ? 18.777 -15.283 32.064 1.00 51.80 436 PHE A O 1
ATOM 2670 N N . GLN A 1 348 ? 20.283 -13.572 32.285 1.00 51.03 437 GLN A N 1
ATOM 2671 C CA . GLN A 1 348 ? 21.443 -14.344 32.739 1.00 52.51 437 GLN A CA 1
ATOM 2672 C C . GLN A 1 348 ? 21.135 -14.908 34.120 1.00 58.12 437 GLN A C 1
ATOM 2673 O O . GLN A 1 348 ? 20.656 -14.174 34.988 1.00 57.71 437 GLN A O 1
ATOM 2675 N N . GLN A 1 349 ? 21.356 -16.221 34.294 1.00 55.81 438 GLN A N 1
ATOM 2676 C CA . GLN A 1 349 ? 21.051 -16.954 35.521 1.00 56.92 438 GLN A CA 1
ATOM 2677 C C . GLN A 1 349 ? 22.161 -16.934 36.574 1.00 62.73 438 GLN A C 1
ATOM 2678 O O . GLN A 1 349 ? 21.933 -17.394 37.695 1.00 62.44 438 GLN A O 1
ATOM 2680 N N . ASP A 1 350 ? 23.346 -16.388 36.219 1.00 60.37 439 ASP A N 1
ATOM 2681 C CA . ASP A 1 350 ? 24.531 -16.320 37.088 1.00 61.42 439 ASP A CA 1
ATOM 2682 C C . ASP A 1 350 ? 24.845 -14.905 37.608 1.00 64.00 439 ASP A C 1
ATOM 2683 O O . ASP A 1 350 ? 26.015 -14.575 37.847 1.00 64.82 439 ASP A O 1
ATOM 2685 N N . LYS A 1 351 ? 23.793 -14.093 37.837 1.00 58.08 440 LYS A N 1
ATOM 2686 C CA . LYS A 1 351 ? 23.936 -12.725 38.350 1.00 57.39 440 LYS A CA 1
ATOM 2687 C C . LYS A 1 351 ? 24.270 -12.690 39.854 1.00 62.41 440 LYS A C 1
ATOM 2688 O O . LYS A 1 351 ? 24.135 -13.705 40.552 1.00 62.96 440 LYS A O 1
ATOM 2694 N N . HIS A 1 352 ? 24.721 -11.511 40.334 1.00 58.07 441 HIS A N 1
ATOM 2695 C CA . HIS A 1 352 ? 25.097 -11.226 41.722 1.00 58.42 441 HIS A CA 1
ATOM 2696 C C . HIS A 1 352 ? 23.899 -11.324 42.677 1.00 59.54 441 HIS A C 1
ATOM 2697 O O . HIS A 1 352 ? 24.058 -11.737 43.828 1.00 60.13 441 HIS A O 1
ATOM 2699 N N . TYR A 1 353 ? 22.707 -10.938 42.190 1.00 52.80 442 TYR A N 1
ATOM 2700 C CA . TYR A 1 353 ? 21.458 -10.921 42.948 1.00 51.55 442 TYR A CA 1
ATOM 2701 C C . TYR A 1 353 ? 20.488 -12.050 42.537 1.00 54.49 442 TYR A C 1
ATOM 2702 O O . TYR A 1 353 ? 20.711 -12.707 41.516 1.00 53.32 442 TYR A O 1
ATOM 2711 N N . ASP A 1 354 ? 19.390 -12.232 43.316 1.00 51.00 443 ASP A N 1
ATOM 2712 C CA . ASP A 1 354 ? 18.354 -13.238 43.069 1.00 50.08 443 ASP A CA 1
ATOM 2713 C C . ASP A 1 354 ? 17.570 -12.903 41.799 1.00 52.32 443 ASP A C 1
ATOM 2714 O O . ASP A 1 354 ? 16.703 -12.024 41.790 1.00 50.22 443 ASP A O 1
ATOM 2719 N N . VAL A 1 355 ? 17.897 -13.637 40.733 1.00 49.45 444 VAL A N 1
ATOM 2720 C CA . VAL A 1 355 ? 17.322 -13.529 39.393 1.00 48.12 444 VAL A CA 1
ATOM 2721 C C . VAL A 1 355 ? 15.803 -13.773 39.298 1.00 49.80 444 VAL A C 1
ATOM 2722 O O . VAL A 1 355 ? 15.218 -13.342 38.310 1.00 48.63 444 VAL A O 1
ATOM 2726 N N . SER A 1 356 ? 15.162 -14.461 40.293 1.00 44.23 445 SER A N 1
ATOM 2727 C CA . SER A 1 356 ? 13.705 -14.713 40.279 1.00 42.01 445 SER A CA 1
ATOM 2728 C C . SER A 1 356 ? 12.917 -13.392 40.144 1.00 44.46 445 SER A C 1
ATOM 2729 O O . SER A 1 356 ? 11.782 -13.374 39.644 1.00 42.40 445 SER A O 1
ATOM 2732 N N . TYR A 1 357 ? 13.573 -12.282 40.535 1.00 41.55 446 TYR A N 1
ATOM 2733 C CA . TYR A 1 357 ? 13.076 -10.909 40.466 1.00 40.93 446 TYR A CA 1
ATOM 2734 C C . TYR A 1 357 ? 13.208 -10.308 39.061 1.00 44.67 446 TYR A C 1
ATOM 2735 O O . TYR A 1 357 ? 12.692 -9.218 38.827 1.00 43.64 446 TYR A O 1
ATOM 2744 N N . ASP A 1 358 ? 13.864 -11.029 38.109 1.00 41.81 447 ASP A N 1
ATOM 2745 C CA . ASP A 1 358 ? 13.923 -10.622 36.698 1.00 40.64 447 ASP A CA 1
ATOM 2746 C C . ASP A 1 358 ? 12.698 -11.276 36.071 1.00 43.84 447 ASP A C 1
ATOM 2747 O O . ASP A 1 358 ? 12.690 -12.474 35.777 1.00 43.81 447 ASP A O 1
ATOM 2752 N N . THR A 1 359 ? 11.634 -10.491 35.963 1.00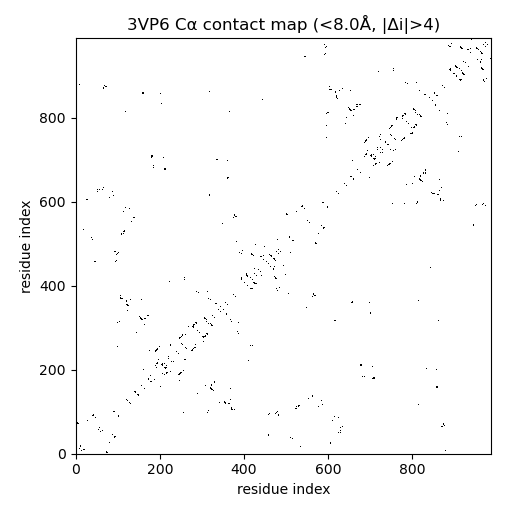 39.86 448 THR A N 1
ATOM 2753 C CA . THR A 1 359 ? 10.315 -10.925 35.498 1.00 38.67 448 THR A CA 1
ATOM 2754 C C . THR A 1 359 ? 10.047 -10.759 33.996 1.00 40.21 448 THR A C 1
ATOM 2755 O O . THR A 1 359 ? 8.978 -11.166 33.539 1.00 38.51 448 THR A O 1
ATOM 2759 N N . GLY A 1 360 ? 10.985 -10.148 33.264 1.00 37.04 449 GLY A N 1
ATOM 2760 C CA . GLY A 1 360 ? 10.863 -9.857 31.831 1.00 36.12 449 GLY A CA 1
ATOM 2761 C C . GLY A 1 360 ? 10.640 -10.995 30.846 1.00 40.74 449 GLY A C 1
ATOM 2762 O O . GLY A 1 360 ? 10.212 -10.750 29.710 1.00 40.78 449 GLY A O 1
ATOM 2763 N N . ASP A 1 361 ? 10.975 -12.244 31.229 1.00 37.29 450 ASP A N 1
ATOM 2764 C CA . ASP A 1 361 ? 10.779 -13.423 30.380 1.00 36.32 450 ASP A CA 1
ATOM 2765 C C . ASP A 1 361 ? 9.351 -14.050 30.522 1.00 41.57 450 ASP A C 1
ATOM 2766 O O . ASP A 1 361 ? 9.090 -15.129 29.988 1.00 42.86 450 ASP A O 1
ATOM 2771 N N . LYS A 1 362 ? 8.434 -13.384 31.246 1.00 36.63 451 LYS A N 1
ATOM 2772 C CA . LYS A 1 362 ? 7.060 -13.874 31.343 1.00 35.64 451 LYS A CA 1
ATOM 2773 C C . LYS A 1 362 ? 6.142 -12.978 30.501 1.00 36.56 451 LYS A C 1
ATOM 2774 O O . LYS A 1 362 ? 4.944 -13.230 30.384 1.00 35.06 451 LYS A O 1
ATOM 2780 N N . ALA A 1 363 ? 6.734 -11.953 29.881 1.00 32.57 452 ALA A N 1
ATOM 2781 C CA . ALA A 1 363 ? 6.020 -10.991 29.046 1.00 31.47 452 ALA A CA 1
ATOM 2782 C C . ALA A 1 363 ? 6.123 -11.320 27.571 1.00 33.37 452 ALA A C 1
ATOM 2783 O O . ALA A 1 363 ? 7.045 -12.021 27.150 1.00 29.65 452 ALA A O 1
ATOM 2785 N N . ILE A 1 364 ? 5.208 -10.737 26.770 1.00 32.35 453 ILE A N 1
ATOM 2786 C CA . ILE A 1 364 ? 5.215 -10.833 25.308 1.00 32.41 453 ILE A CA 1
ATOM 2787 C C . ILE A 1 364 ? 6.154 -9.712 24.781 1.00 34.95 453 ILE A C 1
ATOM 2788 O O . ILE A 1 364 ? 6.612 -9.754 23.641 1.00 35.41 453 ILE A O 1
ATOM 2790 N N . GLN A 1 365 ? 6.432 -8.715 25.631 1.00 28.62 454 GLN A N 1
ATOM 2791 C CA . GLN A 1 365 ? 7.301 -7.595 25.322 1.00 28.02 454 GLN A CA 1
ATOM 2792 C C . GLN A 1 365 ? 8.722 -7.918 25.766 1.00 30.98 454 GLN A C 1
ATOM 2793 O O . GLN A 1 365 ? 8.916 -8.809 26.592 1.00 29.53 454 GLN A O 1
ATOM 2799 N N . CYS A 1 366 ? 9.717 -7.198 25.206 1.00 27.04 455 CYS A N 1
ATOM 2800 C CA . CYS A 1 366 ? 11.094 -7.276 25.662 1.00 27.66 455 CYS A CA 1
ATOM 2801 C C . CYS A 1 366 ? 11.162 -6.012 26.528 1.00 31.29 455 CYS A C 1
ATOM 2802 O O . CYS A 1 366 ? 10.739 -6.057 27.686 1.00 30.74 455 CYS A O 1
ATOM 2805 N N . GLY A 1 367 ? 11.523 -4.877 25.924 1.00 26.57 456 GLY A N 1
ATOM 2806 C CA . GLY A 1 367 ? 11.481 -3.587 26.596 1.00 26.57 456 GLY A CA 1
ATOM 2807 C C . GLY A 1 367 ? 10.066 -3.286 27.065 1.00 27.94 456 GLY A C 1
ATOM 2808 O O . GLY A 1 367 ? 9.094 -3.613 26.381 1.00 26.47 456 GLY A O 1
ATOM 2809 N N . ARG A 1 368 ? 9.932 -2.730 28.253 1.00 23.90 457 ARG A N 1
ATOM 2810 C CA . ARG A 1 368 ? 8.627 -2.452 28.817 1.00 24.61 457 ARG A CA 1
ATOM 2811 C C . ARG A 1 368 ? 8.672 -1.156 29.637 1.00 28.80 457 ARG A C 1
ATOM 2812 O O . ARG A 1 368 ? 9.533 -0.981 30.507 1.00 29.87 457 ARG A O 1
ATOM 2820 N N . HIS A 1 369 ? 7.773 -0.229 29.301 1.00 22.11 458 HIS A N 1
ATOM 2821 C CA . HIS A 1 369 ? 7.661 1.065 29.966 1.00 21.59 458 HIS A CA 1
ATOM 2822 C C . HIS A 1 369 ? 7.267 0.840 31.411 1.00 25.83 458 HIS A C 1
ATOM 2823 O O . HIS A 1 369 ? 6.543 -0.123 31.719 1.00 24.81 458 HIS A O 1
ATOM 2830 N N . VAL A 1 370 ? 7.715 1.736 32.290 1.00 23.08 459 VAL A N 1
ATOM 2831 C CA . VAL A 1 370 ? 7.368 1.683 33.720 1.00 24.14 459 VAL A CA 1
ATOM 2832 C C . VAL A 1 370 ? 5.981 2.346 33.853 1.00 29.06 459 VAL A C 1
ATOM 2833 O O . VAL A 1 370 ? 5.851 3.545 33.620 1.00 32.03 459 VAL A O 1
ATOM 2837 N N . ASP A 1 371 ? 4.944 1.580 34.164 1.00 25.10 460 ASP A N 1
ATOM 2838 C CA . ASP A 1 371 ? 3.608 2.164 34.337 1.00 24.66 460 ASP A CA 1
ATOM 2839 C C . ASP A 1 371 ? 3.194 2.049 35.792 1.00 29.66 460 ASP A C 1
ATOM 2840 O O . ASP A 1 371 ? 2.196 2.634 36.187 1.00 30.36 460 ASP A O 1
ATOM 2845 N N . ILE A 1 372 ? 3.973 1.304 36.592 1.00 25.61 461 ILE A N 1
ATOM 2846 C CA . ILE A 1 372 ? 3.703 1.084 38.011 1.00 26.29 461 ILE A CA 1
ATOM 2847 C C . ILE A 1 372 ? 3.815 2.319 38.898 1.00 30.95 461 ILE A C 1
ATOM 2848 O O . ILE A 1 372 ? 2.912 2.562 39.704 1.00 29.42 461 ILE A O 1
ATOM 2853 N N . PHE A 1 373 ? 4.914 3.099 38.751 1.00 28.20 462 PHE A N 1
ATOM 2854 C CA . PHE A 1 373 ? 5.156 4.230 39.636 1.00 28.13 462 PHE A CA 1
ATOM 2855 C C . PHE A 1 373 ? 3.998 5.184 39.832 1.00 33.07 462 PHE A C 1
ATOM 2856 O O . PHE A 1 373 ? 3.677 5.494 40.978 1.00 34.68 462 PHE A O 1
ATOM 2864 N N . LYS A 1 374 ? 3.364 5.623 38.734 1.00 27.04 463 LYS A N 1
ATOM 2865 C CA . LYS A 1 374 ? 2.242 6.573 38.764 1.00 25.51 463 LYS A CA 1
ATOM 2866 C C . LYS A 1 374 ? 1.053 5.998 39.538 1.00 28.98 463 LYS A C 1
ATOM 2867 O O . LYS A 1 374 ? 0.385 6.728 40.246 1.00 29.95 463 LYS A O 1
ATOM 2873 N N . PHE A 1 375 ? 0.808 4.693 39.400 1.00 24.34 464 PHE A N 1
ATOM 2874 C CA . PHE A 1 375 ? -0.272 3.991 40.066 1.00 25.15 464 PHE A CA 1
ATOM 2875 C C . PHE A 1 375 ? 0.042 3.768 41.553 1.00 29.50 464 PHE A C 1
ATOM 2876 O O . PHE A 1 375 ? -0.813 4.043 42.396 1.00 27.77 464 PHE A O 1
ATOM 2884 N N . TRP A 1 376 ? 1.258 3.260 41.865 1.00 27.94 465 TRP A N 1
ATOM 2885 C CA . TRP A 1 376 ? 1.711 3.035 43.243 1.00 29.58 465 TRP A CA 1
ATOM 2886 C C . TRP A 1 376 ? 1.661 4.357 44.006 1.00 33.81 465 TRP A C 1
ATOM 2887 O O . TRP A 1 376 ? 1.157 4.394 45.121 1.00 34.28 465 TRP A O 1
ATOM 2898 N N . LEU A 1 377 ? 2.150 5.447 43.386 1.00 30.43 466 LEU A N 1
ATOM 2899 C CA . LEU A 1 377 ? 2.167 6.779 44.000 1.00 29.47 466 LEU A CA 1
ATOM 2900 C C . LEU A 1 377 ? 0.766 7.305 44.281 1.00 33.56 466 LEU A C 1
ATOM 2901 O O . LEU A 1 377 ? 0.528 7.838 45.363 1.00 33.37 466 LEU A O 1
ATOM 2906 N N . MET A 1 378 ? -0.170 7.098 43.342 1.00 29.60 467 MET A N 1
ATOM 2907 C CA . MET A 1 378 ? -1.577 7.464 43.531 1.00 29.17 467 MET A CA 1
ATOM 2908 C C . MET A 1 378 ? -2.210 6.614 44.649 1.00 36.99 467 MET A C 1
ATOM 2909 O O . MET A 1 378 ? -3.076 7.095 45.374 1.00 37.72 467 MET A O 1
ATOM 2914 N N . TRP A 1 379 ? -1.791 5.356 44.786 1.00 36.14 468 TRP A N 1
ATOM 2915 C CA . TRP A 1 379 ? -2.345 4.520 45.844 1.00 36.57 468 TRP A CA 1
ATOM 2916 C C . TRP A 1 379 ? -1.861 5.016 47.209 1.00 41.83 468 TRP A C 1
ATOM 2917 O O . TRP A 1 379 ? -2.674 5.206 48.125 1.00 42.15 468 TRP A O 1
ATOM 2928 N N . LYS A 1 380 ? -0.560 5.323 47.323 1.00 38.51 469 LYS A N 1
ATOM 2929 C CA . LYS A 1 380 ? 0.011 5.884 48.561 1.00 38.99 469 LYS A CA 1
ATOM 2930 C C . LYS A 1 380 ? -0.639 7.234 48.910 1.00 43.74 469 LYS A C 1
ATOM 2931 O O . LYS A 1 380 ? -0.888 7.498 50.084 1.00 44.82 469 LYS A O 1
ATOM 2937 N N . ALA A 1 381 ? -0.916 8.092 47.893 1.00 39.27 470 ALA A N 1
ATOM 2938 C CA . ALA A 1 381 ? -1.527 9.411 48.113 1.00 39.15 470 ALA A CA 1
ATOM 2939 C C . ALA A 1 381 ? -3.025 9.358 48.344 1.00 41.82 470 ALA A C 1
ATOM 2940 O O . ALA A 1 381 ? -3.561 10.265 48.965 1.00 42.22 470 ALA A O 1
ATOM 2942 N N . LYS A 1 382 ? -3.715 8.350 47.801 1.00 37.37 471 LYS A N 1
ATOM 2943 C CA . LYS A 1 382 ? -5.171 8.264 47.956 1.00 36.65 471 LYS A CA 1
ATOM 2944 C C . LYS A 1 382 ? -5.596 7.266 49.007 1.00 40.26 471 LYS A C 1
ATOM 2945 O O . LYS A 1 382 ? -6.625 7.462 49.640 1.00 40.12 471 LYS A O 1
ATOM 2951 N N . GLY A 1 383 ? -4.868 6.155 49.102 1.00 37.06 472 GLY A N 1
ATOM 2952 C CA . GLY A 1 383 ? -5.236 5.019 49.934 1.00 37.56 472 GLY A CA 1
ATOM 2953 C C . GLY A 1 383 ? -6.324 4.282 49.176 1.00 41.50 472 GLY A C 1
ATOM 2954 O O . GLY A 1 383 ? -6.772 4.771 48.135 1.00 40.19 472 GLY A O 1
ATOM 2955 N N . THR A 1 384 ? -6.773 3.114 49.672 1.00 38.43 473 THR A N 1
ATOM 2956 C CA . THR A 1 384 ? -7.881 2.383 49.040 1.00 37.30 473 THR A CA 1
ATOM 2957 C C . THR A 1 384 ? -9.184 3.204 49.229 1.00 40.21 473 THR A C 1
ATOM 2958 O O . THR A 1 384 ? -10.059 3.204 48.378 1.00 37.74 473 THR A O 1
ATOM 2962 N N . VAL A 1 385 ? -9.283 3.913 50.350 1.00 39.30 474 VAL A N 1
ATOM 2963 C CA . VAL A 1 385 ? -10.432 4.746 50.710 1.00 39.24 474 VAL A CA 1
ATOM 2964 C C . VAL A 1 385 ? -10.587 5.885 49.700 1.00 40.89 474 VAL A C 1
ATOM 2965 O O . VAL A 1 385 ? -11.708 6.159 49.260 1.00 41.49 474 VAL A O 1
ATOM 2969 N N . GLY A 1 386 ? -9.466 6.476 49.291 1.00 34.51 475 GLY A N 1
ATOM 2970 C CA . GLY A 1 386 ? -9.463 7.526 48.279 1.00 32.91 475 GLY A CA 1
ATOM 2971 C C . GLY A 1 386 ? -10.051 7.029 46.972 1.00 35.54 475 GLY A C 1
ATOM 2972 O O . GLY A 1 386 ? -10.988 7.637 46.454 1.00 35.91 475 GLY A O 1
ATOM 2973 N N . PHE A 1 387 ? -9.566 5.878 46.465 1.00 31.57 476 PHE A N 1
ATOM 2974 C CA . PHE A 1 387 ? -10.098 5.286 45.225 1.00 30.82 476 PHE A CA 1
ATOM 2975 C C . PHE A 1 387 ? -11.575 4.933 45.395 1.00 35.44 476 PHE A C 1
ATOM 2976 O O . PHE A 1 387 ? -12.373 5.220 44.513 1.00 33.70 476 PHE A O 1
ATOM 2984 N N . GLU A 1 388 ? -11.935 4.352 46.551 1.00 33.85 477 GLU A N 1
ATOM 2985 C CA . GLU A 1 388 ? -13.316 3.984 46.888 1.00 34.72 477 GLU A CA 1
ATOM 2986 C C . GLU A 1 388 ? -14.248 5.188 46.739 1.00 37.52 477 GLU A C 1
ATOM 2987 O O . GLU A 1 388 ? -15.198 5.133 45.969 1.00 36.14 477 GLU A O 1
ATOM 2993 N N . ASN A 1 389 ? -13.929 6.279 47.439 1.00 35.70 478 ASN A N 1
ATOM 2994 C CA . ASN A 1 389 ? -14.688 7.529 47.452 1.00 35.90 478 ASN A CA 1
ATOM 2995 C C . ASN A 1 389 ? -14.904 8.091 46.062 1.00 37.75 478 ASN A C 1
ATOM 2996 O O . ASN A 1 389 ? -16.035 8.403 45.682 1.00 36.74 478 ASN A O 1
ATOM 3001 N N . GLN A 1 390 ? -13.813 8.163 45.292 1.00 34.50 479 GLN A N 1
ATOM 3002 C CA . GLN A 1 390 ? -13.752 8.636 43.920 1.00 33.01 479 GLN A CA 1
ATOM 3003 C C . GLN A 1 390 ? -14.608 7.761 43.001 1.00 35.86 479 GLN A C 1
ATOM 3004 O O . GLN A 1 390 ? -15.350 8.317 42.196 1.00 34.66 479 GLN A O 1
ATOM 3010 N N . ILE A 1 391 ? -14.528 6.409 43.126 1.00 33.96 480 ILE A N 1
ATOM 3011 C CA . ILE A 1 391 ? -15.328 5.492 42.277 1.00 34.94 480 ILE A CA 1
ATOM 3012 C C . ILE A 1 391 ? -16.800 5.708 42.626 1.00 35.65 480 ILE A C 1
ATOM 3013 O O . ILE A 1 391 ? -17.628 5.860 41.725 1.00 33.04 480 ILE A O 1
ATOM 3018 N N . ASN A 1 392 ? -17.104 5.738 43.947 1.00 32.80 481 ASN A N 1
ATOM 3019 C CA . ASN A 1 392 ? -18.450 5.942 44.483 1.00 34.26 481 ASN A CA 1
ATOM 3020 C C . ASN A 1 392 ? -19.100 7.233 44.007 1.00 39.17 481 ASN A C 1
ATOM 3021 O O . ASN A 1 392 ? -20.283 7.218 43.649 1.00 39.18 481 ASN A O 1
ATOM 3026 N N . LYS A 1 393 ? -18.324 8.331 43.969 1.00 36.24 482 LYS A N 1
ATOM 3027 C CA . LYS A 1 393 ? -18.819 9.624 43.499 1.00 38.05 482 LYS A CA 1
ATOM 3028 C C . LYS A 1 393 ? -19.212 9.571 42.005 1.00 43.71 482 LYS A C 1
ATOM 3029 O O . LYS A 1 393 ? -20.269 10.092 41.653 1.00 44.20 482 LYS A O 1
ATOM 3031 N N . CYS A 1 394 ? -18.418 8.896 41.145 1.00 40.67 483 CYS A N 1
ATOM 3032 C CA . CYS A 1 394 ? -18.768 8.789 39.716 1.00 39.73 483 CYS A CA 1
ATOM 3033 C C . CYS A 1 394 ? -20.071 8.001 39.555 1.00 40.43 483 CYS A C 1
ATOM 3034 O O . CYS A 1 394 ? -20.933 8.382 38.763 1.00 40.33 483 CYS A O 1
ATOM 3037 N N . LEU A 1 395 ? -20.194 6.891 40.288 1.00 34.72 484 LEU A N 1
ATOM 3038 C CA . LEU A 1 395 ? -21.374 6.044 40.217 1.00 34.15 484 LEU A CA 1
ATOM 3039 C C . LEU A 1 395 ? -22.621 6.790 40.700 1.00 40.15 484 LEU A C 1
ATOM 3040 O O . LEU A 1 395 ? -23.650 6.717 40.033 1.00 40.41 484 LEU A O 1
ATOM 3045 N N . GLU A 1 396 ? -22.498 7.595 41.781 1.00 36.98 485 GLU A N 1
ATOM 3046 C CA . GLU A 1 396 ? -23.580 8.448 42.269 1.00 38.48 485 GLU A CA 1
ATOM 3047 C C . GLU A 1 396 ? -23.945 9.488 41.197 1.00 40.89 485 GLU A C 1
ATOM 3048 O O . GLU A 1 396 ? -25.131 9.720 40.960 1.00 38.92 485 GLU A O 1
ATOM 3050 N N . LEU A 1 397 ? -22.932 10.032 40.476 1.00 39.42 486 LEU A N 1
ATOM 3051 C CA . LEU A 1 397 ? -23.159 10.975 39.364 1.00 38.96 486 LEU A CA 1
ATOM 3052 C C . LEU A 1 397 ? -23.948 10.297 38.246 1.00 39.81 486 LEU A C 1
ATOM 3053 O O . LEU A 1 397 ? -24.872 10.898 37.703 1.00 38.89 486 LEU A O 1
ATOM 3058 N N . ALA A 1 398 ? -23.604 9.033 37.947 1.00 35.53 487 ALA A N 1
ATOM 3059 C CA . ALA A 1 398 ? -24.249 8.186 36.938 1.00 35.34 487 ALA A CA 1
ATOM 3060 C C . ALA A 1 398 ? -25.725 7.921 37.295 1.00 41.12 487 ALA A C 1
ATOM 3061 O O . ALA A 1 398 ? -26.590 7.953 36.409 1.00 40.93 487 ALA A O 1
ATOM 3063 N N . GLU A 1 399 ? -26.000 7.645 38.590 1.00 38.63 488 GLU A N 1
ATOM 3064 C CA . GLU A 1 399 ? -27.348 7.396 39.107 1.00 39.99 488 GLU A CA 1
ATOM 3065 C C . GLU A 1 399 ? -28.166 8.685 38.982 1.00 44.00 488 GLU A C 1
ATOM 3066 O O . GLU A 1 399 ? -29.300 8.651 38.508 1.00 44.38 488 GLU A O 1
ATOM 3072 N N . TYR A 1 400 ? -27.553 9.822 39.325 1.00 40.60 489 TYR A N 1
ATOM 3073 C CA . TYR A 1 400 ? -28.176 11.137 39.223 1.00 41.62 489 TYR A CA 1
ATOM 3074 C C . TYR A 1 400 ? -28.604 11.424 37.780 1.00 43.13 489 TYR A C 1
ATOM 3075 O O . TYR A 1 400 ? -29.732 11.879 37.564 1.00 41.23 489 TYR A O 1
ATOM 3084 N N . LEU A 1 401 ? -27.691 11.159 36.799 1.00 39.02 490 LEU A N 1
ATOM 3085 C CA . LEU A 1 401 ? -27.914 11.341 35.364 1.00 38.06 490 LEU A CA 1
ATOM 3086 C C . LEU A 1 401 ? -29.108 10.519 34.900 1.00 40.46 490 LEU A C 1
ATOM 3087 O O . LEU A 1 401 ? -30.037 11.070 34.300 1.00 41.55 490 LEU A O 1
ATOM 3090 N N . TYR A 1 402 ? -29.106 9.220 35.229 1.00 36.46 491 TYR A N 1
ATOM 3091 C CA . TYR A 1 402 ? -30.167 8.279 34.885 1.00 36.51 491 TYR A CA 1
ATOM 3092 C C . TYR A 1 402 ? -31.554 8.787 35.277 1.00 44.92 491 TYR A C 1
ATOM 3093 O O . TYR A 1 402 ? -32.384 8.979 34.396 1.00 45.72 491 TYR A O 1
ATOM 3102 N N . ALA A 1 403 ? -31.776 9.053 36.578 1.00 43.81 492 ALA A N 1
ATOM 3103 C CA . ALA A 1 403 ? -33.032 9.573 37.134 1.00 45.59 492 ALA A CA 1
ATOM 3104 C C . ALA A 1 403 ? -33.445 10.931 36.530 1.00 50.60 492 ALA A C 1
ATOM 3105 O O . ALA A 1 403 ? -34.639 11.159 36.308 1.00 51.95 492 ALA A O 1
ATOM 3107 N N . LYS A 1 404 ? -32.464 11.820 36.261 1.00 45.95 493 LYS A N 1
ATOM 3108 C CA . LYS A 1 404 ? -32.701 13.152 35.693 1.00 45.59 493 LYS A CA 1
ATOM 3109 C C . LYS A 1 404 ? -33.180 13.146 34.230 1.00 50.46 493 LYS A C 1
ATOM 3110 O O . LYS A 1 404 ? -33.684 14.172 33.760 1.00 51.51 493 LYS A O 1
ATOM 3112 N N . ILE A 1 405 ? -33.012 12.014 33.508 1.00 46.10 494 ILE A N 1
ATOM 3113 C CA . ILE A 1 405 ? -33.429 11.882 32.113 1.00 45.55 494 ILE A CA 1
ATOM 3114 C C . ILE A 1 405 ? -34.461 10.763 31.865 1.00 48.69 494 ILE A C 1
ATOM 3115 O O . ILE A 1 405 ? -35.255 10.880 30.932 1.00 48.23 494 ILE A O 1
ATOM 3117 N N . LYS A 1 406 ? -34.420 9.683 32.669 1.00 46.17 495 LYS A N 1
ATOM 3118 C CA . LYS A 1 406 ? -35.251 8.465 32.562 1.00 47.98 495 LYS A CA 1
ATOM 3119 C C . LYS A 1 406 ? -36.738 8.683 32.249 1.00 56.61 495 LYS A C 1
ATOM 3120 O O . LYS A 1 406 ? -37.293 7.967 31.408 1.00 57.25 495 LYS A O 1
ATOM 3122 N N . ASN A 1 407 ? -37.380 9.650 32.930 1.00 54.68 496 ASN A N 1
ATOM 3123 C CA . ASN A 1 407 ? -38.793 9.937 32.716 1.00 56.85 496 ASN A CA 1
ATOM 3124 C C . ASN A 1 407 ? -39.002 10.912 31.557 1.00 63.04 496 ASN A C 1
ATOM 3125 O O . ASN A 1 407 ? -39.872 10.671 30.720 1.00 65.00 496 ASN A O 1
ATOM 3127 N N . ARG A 1 408 ? -38.195 11.995 31.512 1.00 58.13 497 ARG A N 1
ATOM 3128 C CA . ARG A 1 408 ? -38.219 13.093 30.538 1.00 57.14 497 ARG A CA 1
ATOM 3129 C C . ARG A 1 408 ? -38.650 12.763 29.104 1.00 60.02 497 ARG A C 1
ATOM 3130 O O . ARG A 1 408 ? -38.190 11.777 28.524 1.00 58.47 497 ARG A O 1
ATOM 3138 N N . GLU A 1 409 ? -39.549 13.599 28.548 1.00 57.27 498 GLU A N 1
ATOM 3139 C CA . GLU A 1 409 ? -40.105 13.458 27.196 1.00 56.87 498 GLU A CA 1
ATOM 3140 C C . GLU A 1 409 ? -39.063 13.724 26.100 1.00 58.00 498 GLU A C 1
ATOM 3141 O O . GLU A 1 409 ? -39.117 13.112 25.032 1.00 56.23 498 GLU A O 1
ATOM 3143 N N . GLU A 1 410 ? -38.124 14.646 26.372 1.00 54.20 499 GLU A N 1
ATOM 3144 C CA . GLU A 1 410 ? -37.048 15.042 25.455 1.00 52.50 499 GLU A CA 1
ATOM 3145 C C . GLU A 1 410 ? -35.938 13.996 25.293 1.00 53.43 499 GLU A C 1
ATOM 3146 O O . GLU A 1 410 ? -35.056 14.183 24.459 1.00 52.07 499 GLU A O 1
ATOM 3152 N N . PHE A 1 411 ? -35.989 12.893 26.063 1.00 49.15 500 PHE A N 1
ATOM 3153 C CA . PHE A 1 411 ? -34.996 11.819 25.989 1.00 47.91 500 PHE A CA 1
ATOM 3154 C C . PHE A 1 411 ? -35.652 10.424 25.951 1.00 51.24 500 PHE A C 1
ATOM 3155 O O . PHE A 1 411 ? -36.870 10.299 26.131 1.00 51.22 500 PHE A O 1
ATOM 3157 N N . GLU A 1 412 ? -34.849 9.385 25.684 1.00 45.85 501 GLU A N 1
ATOM 3158 C CA . GLU A 1 412 ? -35.338 8.007 25.626 1.00 45.39 501 GLU A CA 1
ATOM 3159 C C . GLU A 1 412 ? -34.247 7.045 26.037 1.00 45.33 501 GLU A C 1
ATOM 3160 O O . GLU A 1 412 ? -33.143 7.116 25.498 1.00 43.83 501 GLU A O 1
ATOM 3166 N N . MET A 1 413 ? -34.552 6.145 26.979 1.00 39.99 502 MET A N 1
ATOM 3167 C CA . MET A 1 413 ? -33.574 5.155 27.433 1.00 38.64 502 MET A CA 1
ATOM 3168 C C . MET A 1 413 ? -33.423 4.022 26.424 1.00 41.89 502 MET A C 1
ATOM 3169 O O . MET A 1 413 ? -34.414 3.471 25.966 1.00 40.89 502 MET A O 1
ATOM 3174 N N . VAL A 1 414 ? -32.173 3.716 26.047 1.00 40.20 503 VAL A N 1
ATOM 3175 C CA . VAL A 1 414 ? -31.831 2.682 25.074 1.00 40.05 503 VAL A CA 1
ATOM 3176 C C . VAL A 1 414 ? -32.324 1.286 25.473 1.00 45.79 503 VAL A C 1
ATOM 3177 O O . VAL A 1 414 ? -32.998 0.634 24.667 1.00 46.93 503 VAL A O 1
ATOM 3181 N N . PHE A 1 415 ? -32.041 0.862 26.721 1.00 41.64 504 PHE A N 1
ATOM 3182 C CA . PHE A 1 415 ? -32.454 -0.442 27.242 1.00 41.77 504 PHE A CA 1
ATOM 3183 C C . PHE A 1 415 ? -33.123 -0.280 28.585 1.00 49.79 504 PHE A C 1
ATOM 3184 O O . PHE A 1 415 ? -32.681 0.540 29.394 1.00 50.59 504 PHE A O 1
ATOM 3192 N N . ASN A 1 416 ? -34.169 -1.074 28.834 1.00 48.19 505 ASN A N 1
ATOM 3193 C CA . ASN A 1 416 ? -34.909 -1.030 30.095 1.00 49.36 505 ASN A CA 1
ATOM 3194 C C . ASN A 1 416 ? -34.132 -1.769 31.182 1.00 53.02 505 ASN A C 1
ATOM 3195 O O . ASN A 1 416 ? -34.077 -3.003 31.192 1.00 53.00 505 ASN A O 1
ATOM 3197 N N . GLY A 1 417 ? -33.494 -0.990 32.051 1.00 48.32 506 GLY A N 1
ATOM 3198 C CA . GLY A 1 417 ? -32.692 -1.499 33.154 1.00 47.39 506 GLY A CA 1
ATOM 3199 C C . GLY A 1 417 ? -31.833 -0.426 33.796 1.00 50.40 506 GLY A C 1
ATOM 3200 O O . GLY A 1 417 ? -31.417 0.543 33.144 1.00 48.50 506 GLY A O 1
ATOM 3201 N N . GLU A 1 418 ? -31.543 -0.619 35.081 1.00 45.96 507 GLU A N 1
ATOM 3202 C CA . GLU A 1 418 ? -30.717 0.262 35.895 1.00 45.19 507 GLU A CA 1
ATOM 3203 C C . GLU A 1 418 ? -29.250 0.179 35.436 1.00 46.00 507 GLU A C 1
ATOM 3204 O O . GLU A 1 418 ? -28.716 -0.933 35.353 1.00 46.31 507 GLU A O 1
ATOM 3210 N N . PRO A 1 419 ? -28.550 1.304 35.155 1.00 39.34 508 PRO A N 1
ATOM 3211 C CA . PRO A 1 419 ? -27.126 1.186 34.787 1.00 37.37 508 PRO A CA 1
ATOM 3212 C C . PRO A 1 419 ? -26.345 0.529 35.921 1.00 40.38 508 PRO A C 1
ATOM 3213 O O . PRO A 1 419 ? -26.562 0.866 37.090 1.00 40.60 508 PRO A O 1
ATOM 3217 N N . GLU A 1 420 ? -25.475 -0.436 35.572 1.00 35.43 509 GLU A N 1
ATOM 3218 C CA . GLU A 1 420 ? -24.642 -1.175 36.524 1.00 33.54 509 GLU A CA 1
ATOM 3219 C C . GLU A 1 420 ? -23.294 -0.496 36.742 1.00 35.83 509 GLU A C 1
ATOM 3220 O O . GLU A 1 420 ? -22.649 -0.730 37.770 1.00 34.43 509 GLU A O 1
ATOM 3226 N N . HIS A 1 421 ? -22.849 0.312 35.747 1.00 31.61 510 HIS A N 1
ATOM 3227 C CA . HIS A 1 421 ? -21.604 1.070 35.786 1.00 29.74 510 HIS A CA 1
ATOM 3228 C C . HIS A 1 421 ? -21.928 2.570 35.646 1.00 35.51 510 HIS A C 1
ATOM 3229 O O . HIS A 1 421 ? -23.038 2.985 35.999 1.00 35.95 510 HIS A O 1
ATOM 3236 N N . THR A 1 422 ? -20.984 3.391 35.143 1.00 31.56 511 THR A N 1
ATOM 3237 C CA . THR A 1 422 ? -21.255 4.820 34.975 1.00 31.76 511 THR A CA 1
ATOM 3238 C C . THR A 1 422 ? -21.820 5.156 33.586 1.00 37.42 511 THR A C 1
ATOM 3239 O O . THR A 1 422 ? -22.147 6.325 33.310 1.00 38.01 511 THR A O 1
ATOM 3243 N N . ASN A 1 423 ? -21.950 4.122 32.723 1.00 33.74 512 ASN A N 1
ATOM 3244 C CA . ASN A 1 423 ? -22.492 4.197 31.357 1.00 32.12 512 ASN A CA 1
ATOM 3245 C C . ASN A 1 423 ? -24.010 4.419 31.420 1.00 36.37 512 ASN A C 1
ATOM 3246 O O . ASN A 1 423 ? -24.734 3.624 32.049 1.00 35.15 512 ASN A O 1
ATOM 3251 N N . VAL A 1 424 ? -24.486 5.502 30.789 1.00 32.52 513 VAL A N 1
ATOM 3252 C CA . VAL A 1 424 ? -25.917 5.824 30.741 1.00 33.50 513 VAL A CA 1
ATOM 3253 C C . VAL A 1 424 ? -26.238 5.979 29.263 1.00 37.36 513 VAL A C 1
ATOM 3254 O O . VAL A 1 424 ? -25.719 6.895 28.607 1.00 36.99 513 VAL A O 1
ATOM 3258 N N . CYS A 1 425 ? -27.027 5.047 28.719 1.00 33.06 514 CYS A N 1
ATOM 3259 C CA . CYS A 1 425 ? -27.298 5.069 27.290 1.00 33.67 514 CYS A CA 1
ATOM 3260 C C . CYS A 1 425 ? -28.655 5.620 26.975 1.00 38.02 514 CYS A C 1
ATOM 3261 O O . CYS A 1 425 ? -29.653 5.141 27.503 1.00 38.29 514 CYS A O 1
ATOM 3264 N N . PHE A 1 426 ? -28.694 6.629 26.096 1.00 34.37 515 PHE A N 1
ATOM 3265 C CA . PHE A 1 426 ? -29.927 7.322 25.745 1.00 34.49 515 PHE A CA 1
ATOM 3266 C C . PHE A 1 426 ? -29.886 7.967 24.370 1.00 41.19 515 PHE A C 1
ATOM 3267 O O . PHE A 1 426 ? -28.815 8.158 23.797 1.00 42.30 515 PHE A O 1
ATOM 3275 N N . TRP A 1 427 ? -31.062 8.385 23.894 1.00 38.41 516 TRP A N 1
ATOM 3276 C CA . TRP A 1 427 ? -31.258 9.102 22.642 1.00 37.35 516 TRP A CA 1
ATOM 3277 C C . TRP A 1 427 ? -31.821 10.463 22.978 1.00 40.78 516 TRP A C 1
ATOM 3278 O O . TRP A 1 427 ? -32.635 10.574 23.906 1.00 39.95 516 TRP A O 1
ATOM 3289 N N . TYR A 1 428 ? -31.438 11.503 22.220 1.00 37.13 517 TYR A N 1
ATOM 3290 C CA . TYR A 1 428 ? -32.145 12.766 22.392 1.00 37.75 517 TYR A CA 1
ATOM 3291 C C . TYR A 1 428 ? -33.313 12.643 21.422 1.00 40.98 517 TYR A C 1
ATOM 3292 O O . TYR A 1 428 ? -33.124 12.222 20.274 1.00 40.24 517 TYR A O 1
ATOM 3301 N N . ILE A 1 429 ? -34.505 12.998 21.863 1.00 38.67 518 ILE A N 1
ATOM 3302 C CA . ILE A 1 429 ? -35.655 12.924 20.963 1.00 39.14 518 ILE A CA 1
ATOM 3303 C C . ILE A 1 429 ? -36.073 14.332 20.495 1.00 45.44 518 ILE A C 1
ATOM 3304 O O . ILE A 1 429 ? -36.689 15.051 21.285 1.00 46.52 518 ILE A O 1
ATOM 3309 N N . PRO A 1 430 ? -35.785 14.737 19.223 1.00 42.20 519 PRO A N 1
ATOM 3310 C CA . PRO A 1 430 ? -36.265 16.053 18.755 1.00 42.88 519 PRO A CA 1
ATOM 3311 C C . PRO A 1 430 ? -37.791 16.110 18.719 1.00 49.61 519 PRO A C 1
ATOM 3312 O O . PRO A 1 430 ? -38.431 15.072 18.511 1.00 49.94 519 PRO A O 1
ATOM 3316 N N . GLN A 1 431 ? -38.364 17.322 18.918 1.00 47.01 520 GLN A N 1
ATOM 3317 C CA . GLN A 1 431 ? -39.807 17.601 18.954 1.00 48.87 520 GLN A CA 1
ATOM 3318 C C . GLN A 1 431 ? -40.640 16.863 17.899 1.00 53.39 520 GLN A C 1
ATOM 3319 O O . GLN A 1 431 ? -41.722 16.358 18.218 1.00 54.45 520 GLN A O 1
ATOM 3321 N N . SER A 1 432 ? -40.111 16.781 16.666 1.00 48.10 521 SER A N 1
ATOM 3322 C CA . SER A 1 432 ? -40.699 16.130 15.497 1.00 48.56 521 SER A CA 1
ATOM 3323 C C . SER A 1 432 ? -40.873 14.609 15.635 1.00 52.86 521 SER A C 1
ATOM 3324 O O . SER A 1 432 ? -41.700 14.032 14.926 1.00 52.09 521 SER A O 1
ATOM 3327 N N . LEU A 1 433 ? -40.063 13.959 16.495 1.00 50.23 522 LEU A N 1
ATOM 3328 C CA . LEU A 1 433 ? -40.098 12.509 16.707 1.00 50.45 522 LEU A CA 1
ATOM 3329 C C . LEU A 1 433 ? -40.869 12.134 17.983 1.00 58.05 522 LEU A C 1
ATOM 3330 O O . LEU A 1 433 ? -40.954 10.951 18.333 1.00 57.16 522 LEU A O 1
ATOM 3335 N N . ARG A 1 434 ? -41.426 13.148 18.676 1.00 57.58 523 ARG A N 1
ATOM 3336 C CA . ARG A 1 434 ? -42.256 12.945 19.859 1.00 59.55 523 ARG A CA 1
ATOM 3337 C C . ARG A 1 434 ? -43.691 13.375 19.544 1.00 68.92 523 ARG A C 1
ATOM 3338 O O . ARG A 1 434 ? -43.928 14.531 19.192 1.00 70.42 523 ARG A O 1
ATOM 3346 N N . GLY A 1 435 ? -44.634 12.448 19.643 1.00 67.30 524 GLY A N 1
ATOM 3347 C CA . GLY A 1 435 ? -44.373 11.070 20.031 1.00 66.52 524 GLY A CA 1
ATOM 3348 C C . GLY A 1 435 ? -44.687 10.110 18.911 1.00 69.61 524 GLY A C 1
ATOM 3349 O O . GLY A 1 435 ? -45.647 9.344 19.013 1.00 70.46 524 GLY A O 1
ATOM 3350 N N . VAL A 1 436 ? -43.907 10.176 17.816 1.00 64.42 525 VAL A N 1
ATOM 3351 C CA . VAL A 1 436 ? -44.112 9.285 16.673 1.00 64.05 525 VAL A CA 1
ATOM 3352 C C . VAL A 1 436 ? -43.859 7.825 17.081 1.00 66.97 525 VAL A C 1
ATOM 3353 O O . VAL A 1 436 ? -42.869 7.561 17.765 1.00 65.50 525 VAL A O 1
ATOM 3357 N N . PRO A 1 437 ? -44.771 6.879 16.766 1.00 64.24 526 PRO A N 1
ATOM 3358 C CA . PRO A 1 437 ? -44.538 5.485 17.174 1.00 63.67 526 PRO A CA 1
ATOM 3359 C C . PRO A 1 437 ? -43.253 4.913 16.575 1.00 66.31 526 PRO A C 1
ATOM 3360 O O . PRO A 1 437 ? -42.857 5.309 15.472 1.00 66.01 526 PRO A O 1
ATOM 3364 N N . ASP A 1 438 ? -42.581 4.021 17.329 1.00 61.69 527 ASP A N 1
ATOM 3365 C CA . ASP A 1 438 ? -41.339 3.364 16.916 1.00 60.05 527 ASP A CA 1
ATOM 3366 C C . ASP A 1 438 ? -41.548 2.548 15.635 1.00 63.06 527 ASP A C 1
ATOM 3367 O O . ASP A 1 438 ? -42.207 1.505 15.646 1.00 62.85 527 ASP A O 1
ATOM 3369 N N . SER A 1 439 ? -41.004 3.065 14.525 1.00 58.14 528 SER A N 1
ATOM 3370 C CA . SER A 1 439 ? -41.103 2.471 13.194 1.00 56.97 528 SER A CA 1
ATOM 3371 C C . SER A 1 439 ? -39.707 2.420 12.571 1.00 58.00 528 SER A C 1
ATOM 3372 O O . SER A 1 439 ? -38.824 3.097 13.099 1.00 56.91 528 SER A O 1
ATOM 3375 N N . PRO A 1 440 ? -39.460 1.678 11.456 1.00 53.47 529 PRO A N 1
ATOM 3376 C CA . PRO A 1 440 ? -38.109 1.697 10.861 1.00 51.59 529 PRO A CA 1
ATOM 3377 C C . PRO A 1 440 ? -37.726 3.071 10.296 1.00 56.47 529 PRO A C 1
ATOM 3378 O O . PRO A 1 440 ? -36.549 3.436 10.308 1.00 55.44 529 PRO A O 1
ATOM 3382 N N . GLN A 1 441 ? -38.727 3.842 9.832 1.00 54.23 530 GLN A N 1
ATOM 3383 C CA . GLN A 1 441 ? -38.540 5.188 9.281 1.00 53.97 530 GLN A CA 1
ATOM 3384 C C . GLN A 1 441 ? -38.226 6.206 10.384 1.00 56.69 530 GLN A C 1
ATOM 3385 O O . GLN A 1 441 ? -37.539 7.196 10.113 1.00 55.15 530 GLN A O 1
ATOM 3388 N N . ARG A 1 442 ? -38.718 5.957 11.630 1.00 53.00 531 ARG A N 1
ATOM 3389 C CA . ARG A 1 442 ? -38.441 6.807 12.796 1.00 51.98 531 ARG A CA 1
ATOM 3390 C C . ARG A 1 442 ? -37.012 6.551 13.295 1.00 52.68 531 ARG A C 1
ATOM 3391 O O . ARG A 1 442 ? -36.363 7.471 13.788 1.00 50.43 531 ARG A O 1
ATOM 3393 N N . ARG A 1 443 ? -36.536 5.300 13.159 1.00 49.21 532 ARG A N 1
ATOM 3394 C CA . ARG A 1 443 ? -35.191 4.861 13.542 1.00 48.03 532 ARG A CA 1
ATOM 3395 C C . ARG A 1 443 ? -34.145 5.575 12.666 1.00 50.93 532 ARG A C 1
ATOM 3396 O O . ARG A 1 443 ? -33.219 6.194 13.203 1.00 48.79 532 ARG A O 1
ATOM 3400 N N . GLU A 1 444 ? -34.330 5.510 11.320 1.00 47.88 533 GLU A N 1
ATOM 3401 C CA . GLU A 1 444 ? -33.476 6.137 10.303 1.00 46.61 533 GLU A CA 1
ATOM 3402 C C . GLU A 1 444 ? -33.336 7.662 10.498 1.00 46.28 533 GLU A C 1
ATOM 3403 O O . GLU A 1 444 ? -32.245 8.195 10.284 1.00 43.43 533 GLU A O 1
ATOM 3405 N N . LYS A 1 445 ? -34.424 8.352 10.921 1.00 42.58 534 LYS A N 1
ATOM 3406 C CA . LYS A 1 445 ? -34.415 9.797 11.208 1.00 42.78 534 LYS A CA 1
ATOM 3407 C C . LYS A 1 445 ? -33.675 10.054 12.536 1.00 47.02 534 LYS A C 1
ATOM 3408 O O . LYS A 1 445 ? -32.830 10.956 12.618 1.00 45.63 534 LYS A O 1
ATOM 3411 N N . LEU A 1 446 ? -33.967 9.225 13.561 1.00 43.26 535 LEU A N 1
ATOM 3412 C CA . LEU A 1 446 ? -33.325 9.306 14.872 1.00 41.83 535 LEU A CA 1
ATOM 3413 C C . LEU A 1 446 ? -31.801 9.053 14.775 1.00 40.90 535 LEU A C 1
ATOM 3414 O O . LEU A 1 446 ? -31.031 9.731 15.444 1.00 38.73 535 LEU A O 1
ATOM 3419 N N . HIS A 1 447 ? -31.383 8.124 13.911 1.00 36.63 536 HIS A N 1
ATOM 3420 C CA . HIS A 1 447 ? -29.974 7.774 13.680 1.00 35.62 536 HIS A CA 1
ATOM 3421 C C . HIS A 1 447 ? -29.066 8.981 13.346 1.00 38.16 536 HIS A C 1
ATOM 3422 O O . HIS A 1 447 ? -27.884 8.979 13.712 1.00 35.57 536 HIS A O 1
ATOM 3429 N N . LYS A 1 448 ? -29.637 10.009 12.689 1.00 35.61 537 LYS A N 1
ATOM 3430 C CA . LYS A 1 448 ? -28.965 11.251 12.266 1.00 35.64 537 LYS A CA 1
ATOM 3431 C C . LYS A 1 448 ? -28.764 12.261 13.400 1.00 40.83 537 LYS A C 1
ATOM 3432 O O . LYS A 1 448 ? -27.832 13.069 13.336 1.00 39.77 537 LYS A O 1
ATOM 3437 N N . VAL A 1 449 ? -29.661 12.232 14.420 1.00 37.18 538 VAL A N 1
ATOM 3438 C CA . VAL A 1 449 ? -29.676 13.146 15.562 1.00 35.92 538 VAL A CA 1
ATOM 3439 C C . VAL A 1 449 ? -28.353 13.194 16.338 1.00 38.44 538 VAL A C 1
ATOM 3440 O O . VAL A 1 449 ? -27.746 14.259 16.367 1.00 37.98 538 VAL A O 1
ATOM 3444 N N . ALA A 1 450 ? -27.915 12.066 16.961 1.00 34.23 539 ALA A N 1
ATOM 3445 C CA . ALA A 1 450 ? -26.665 12.008 17.741 1.00 34.54 539 ALA A CA 1
ATOM 3446 C C . ALA A 1 450 ? -25.419 12.544 16.982 1.00 37.41 539 ALA A C 1
ATOM 3447 O O . ALA A 1 450 ? -24.767 13.433 17.534 1.00 36.23 539 ALA A O 1
ATOM 3449 N N . PRO A 1 451 ? -25.102 12.103 15.724 1.00 34.22 540 PRO A N 1
ATOM 3450 C CA . PRO A 1 451 ? -23.948 12.687 15.014 1.00 33.09 540 PRO A CA 1
ATOM 3451 C C . PRO A 1 451 ? -24.080 14.207 14.843 1.00 36.40 540 PRO A C 1
ATOM 3452 O O . PRO A 1 451 ? -23.127 14.922 15.124 1.00 33.65 540 PRO A O 1
ATOM 3456 N N . LYS A 1 452 ? -25.270 14.693 14.435 1.00 36.06 541 LYS A N 1
ATOM 3457 C CA . LYS A 1 452 ? -25.526 16.129 14.251 1.00 36.80 541 LYS A CA 1
ATOM 3458 C C . LYS A 1 452 ? -25.211 16.903 15.536 1.00 41.14 541 LYS A C 1
ATOM 3459 O O . LYS A 1 452 ? -24.437 17.871 15.495 1.00 42.26 541 LYS A O 1
ATOM 3463 N N . ILE A 1 453 ? -25.745 16.431 16.675 1.00 35.36 542 ILE A N 1
ATOM 3464 C CA . ILE A 1 453 ? -25.526 17.036 17.988 1.00 34.48 542 ILE A CA 1
ATOM 3465 C C . ILE A 1 453 ? -24.047 17.068 18.338 1.00 35.95 542 ILE A C 1
ATOM 3466 O O . ILE A 1 453 ? -23.550 18.094 18.806 1.00 36.29 542 ILE A O 1
ATOM 3471 N N . LYS A 1 454 ? -23.346 15.950 18.111 1.00 30.23 543 LYS A N 1
ATOM 3472 C CA . LYS A 1 454 ? -21.916 15.843 18.387 1.00 28.80 543 LYS A CA 1
ATOM 3473 C C . LYS A 1 454 ? -21.111 16.795 17.507 1.00 32.43 543 LYS A C 1
ATOM 3474 O O . LYS A 1 454 ? -20.194 17.440 18.014 1.00 31.18 543 LYS A O 1
ATOM 3480 N N . ALA A 1 455 ? -21.451 16.906 16.206 1.00 30.96 544 ALA A N 1
ATOM 3481 C CA . ALA A 1 455 ? -20.728 17.818 15.295 1.00 31.56 544 ALA A CA 1
ATOM 3482 C C . ALA A 1 455 ? -20.843 19.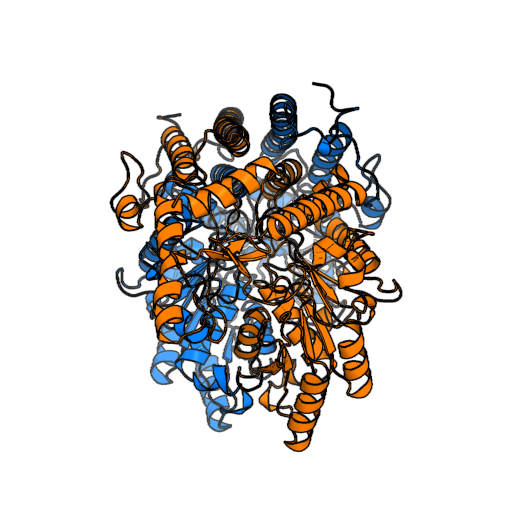300 15.764 1.00 36.45 544 ALA A C 1
ATOM 3483 O O . ALA A 1 455 ? -19.840 20.035 15.759 1.00 34.92 544 ALA A O 1
ATOM 3485 N N . LEU A 1 456 ? -22.037 19.686 16.271 1.00 34.15 545 LEU A N 1
ATOM 3486 C CA . LEU A 1 456 ? -22.316 21.014 16.825 1.00 35.21 545 LEU A CA 1
ATOM 3487 C C . LEU A 1 456 ? -21.585 21.199 18.148 1.00 39.14 545 LEU A C 1
ATOM 3488 O O . LEU A 1 456 ? -21.130 22.301 18.456 1.00 38.61 545 LEU A O 1
ATOM 3493 N N . MET A 1 457 ? -21.456 20.104 18.921 1.00 35.64 546 MET A N 1
ATOM 3494 C CA . MET A 1 457 ? -20.753 20.054 20.204 1.00 35.62 546 MET A CA 1
ATOM 3495 C C . MET A 1 457 ? -19.248 20.365 19.963 1.00 38.29 546 MET A C 1
ATOM 3496 O O . MET A 1 457 ? -18.605 21.021 20.788 1.00 38.01 546 MET A O 1
ATOM 3501 N N . MET A 1 458 ? -18.704 19.891 18.819 1.00 32.26 547 MET A N 1
ATOM 3502 C CA . MET A 1 458 ? -17.323 20.103 18.421 1.00 30.87 547 MET A CA 1
ATOM 3503 C C . MET A 1 458 ? -17.080 21.540 17.978 1.00 38.15 547 MET A C 1
ATOM 3504 O O . MET A 1 458 ? -15.967 22.037 18.133 1.00 39.28 547 MET A O 1
ATOM 3509 N N . GLU A 1 459 ? -18.110 22.200 17.427 1.00 35.03 548 GLU A N 1
ATOM 3510 C CA . GLU A 1 459 ? -18.035 23.593 16.985 1.00 36.40 548 GLU A CA 1
ATOM 3511 C C . GLU A 1 459 ? -17.914 24.547 18.175 1.00 42.22 548 GLU A C 1
ATOM 3512 O O . GLU A 1 459 ? -17.161 25.514 18.100 1.00 41.76 548 GLU A O 1
ATOM 3515 N N . SER A 1 460 ? -18.643 24.266 19.273 1.00 40.73 549 SER A N 1
ATOM 3516 C CA . SER A 1 460 ? -18.629 25.070 20.502 1.00 41.45 549 SER A CA 1
ATOM 3517 C C . SER A 1 460 ? -17.529 24.643 21.472 1.00 44.78 549 SER A C 1
ATOM 3518 O O . SER A 1 460 ? -17.043 25.479 22.231 1.00 45.15 549 SER A O 1
ATOM 3521 N N . GLY A 1 461 ? -17.172 23.355 21.454 1.00 39.33 550 GLY A N 1
ATOM 3522 C CA . GLY A 1 461 ? -16.143 22.770 22.311 1.00 37.62 550 GLY A CA 1
ATOM 3523 C C . GLY A 1 461 ? -16.400 22.882 23.801 1.00 39.64 550 GLY A C 1
ATOM 3524 O O . GLY A 1 461 ? -15.456 22.924 24.596 1.00 39.78 550 GLY A O 1
ATOM 3525 N N . THR A 1 462 ? -17.676 22.936 24.192 1.00 35.80 551 THR A N 1
ATOM 3526 C CA . THR A 1 462 ? -18.090 23.084 25.588 1.00 35.18 551 THR A CA 1
ATOM 3527 C C . THR A 1 462 ? -18.072 21.733 26.314 1.00 37.53 551 THR A C 1
ATOM 3528 O O . THR A 1 462 ? -17.820 21.693 27.516 1.00 36.62 551 THR A O 1
ATOM 3532 N N . THR A 1 463 ? -18.363 20.641 25.586 1.00 32.86 552 THR A N 1
ATOM 3533 C CA . THR A 1 463 ? -18.386 19.264 26.099 1.00 32.16 552 THR A CA 1
ATOM 3534 C C . THR A 1 463 ? -18.050 18.282 24.972 1.00 33.85 552 THR A C 1
ATOM 3535 O O . THR A 1 463 ? -17.836 18.707 23.828 1.00 33.10 552 THR A O 1
ATOM 3539 N N . MET A 1 464 ? -17.952 16.980 25.313 1.00 28.98 553 MET A N 1
ATOM 3540 C CA . MET A 1 464 ? -17.705 15.873 24.391 1.00 28.48 553 MET A CA 1
ATOM 3541 C C . MET A 1 464 ? -18.324 14.620 24.987 1.00 31.35 553 MET A C 1
ATOM 3542 O O . MET A 1 464 ? -18.127 14.328 26.167 1.00 28.42 553 MET A O 1
ATOM 3547 N N . VAL A 1 465 ? -19.110 13.910 24.178 1.00 28.85 554 VAL A N 1
ATOM 3548 C CA . VAL A 1 465 ? -19.769 12.664 24.562 1.00 28.87 554 VAL A CA 1
ATOM 3549 C C . VAL A 1 465 ? -19.876 11.797 23.314 1.00 31.55 554 VAL A C 1
ATOM 3550 O O . VAL A 1 465 ? -20.223 12.280 22.244 1.00 31.54 554 VAL A O 1
ATOM 3554 N N . GLY A 1 466 ? -19.533 10.538 23.473 1.00 26.78 555 GLY A N 1
ATOM 3555 C CA . GLY A 1 466 ? -19.591 9.577 22.401 1.00 26.07 555 GLY A CA 1
ATOM 3556 C C . GLY A 1 466 ? -20.990 9.077 22.156 1.00 30.92 555 GLY A C 1
ATOM 3557 O O . GLY A 1 466 ? -21.843 9.064 23.048 1.00 32.25 555 GLY A O 1
ATOM 3558 N N . TYR A 1 467 ? -21.222 8.715 20.927 1.00 27.54 556 TYR A N 1
ATOM 3559 C CA . TYR A 1 467 ? -22.446 8.134 20.448 1.00 28.77 556 TYR A CA 1
ATOM 3560 C C . TYR A 1 467 ? -22.041 6.921 19.636 1.00 33.67 556 TYR A C 1
ATOM 3561 O O . TYR A 1 467 ? -20.901 6.861 19.152 1.00 32.76 556 TYR A O 1
ATOM 3570 N N . GLN A 1 468 ? -22.973 5.990 19.438 1.00 30.37 557 GLN A N 1
ATOM 3571 C CA . GLN A 1 468 ? -22.739 4.795 18.636 1.00 30.00 557 GLN A CA 1
ATOM 3572 C C . GLN A 1 468 ? -24.021 3.992 18.491 1.00 35.59 557 GLN A C 1
ATOM 3573 O O . GLN A 1 468 ? -24.851 4.016 19.399 1.00 35.63 557 GLN A O 1
ATOM 3579 N N . PRO A 1 469 ? -24.184 3.234 17.392 1.00 33.64 558 PRO A N 1
ATOM 3580 C CA . PRO A 1 469 ? -25.357 2.366 17.291 1.00 34.89 558 PRO A CA 1
ATOM 3581 C C . PRO A 1 469 ? -25.020 1.012 17.957 1.00 41.84 558 PRO A C 1
ATOM 3582 O O . PRO A 1 469 ? -23.880 0.819 18.403 1.00 40.10 558 PRO A O 1
ATOM 3586 N N . GLN A 1 470 ? -26.001 0.080 18.034 1.00 41.96 559 GLN A N 1
ATOM 3587 C CA . GLN A 1 470 ? -25.804 -1.279 18.574 1.00 42.56 559 GLN A CA 1
ATOM 3588 C C . GLN A 1 470 ? -26.928 -2.159 18.079 1.00 48.74 559 GLN A C 1
ATOM 3589 O O . GLN A 1 470 ? -28.082 -1.913 18.408 1.00 49.10 559 GLN A O 1
ATOM 3595 N N . GLY A 1 471 ? -26.578 -3.168 17.287 1.00 46.25 560 GLY A N 1
ATOM 3596 C CA . GLY A 1 471 ? -27.531 -4.094 16.690 1.00 46.73 560 GLY A CA 1
ATOM 3597 C C . GLY A 1 471 ? -28.418 -3.363 15.708 1.00 51.23 560 GLY A C 1
ATOM 3598 O O . GLY A 1 471 ? -27.921 -2.710 14.782 1.00 51.32 560 GLY A O 1
ATOM 3599 N N . ASP A 1 472 ? -29.733 -3.410 15.963 1.00 47.60 561 ASP A N 1
ATOM 3600 C CA . ASP A 1 472 ? -30.765 -2.762 15.164 1.00 47.79 561 ASP A CA 1
ATOM 3601 C C . ASP A 1 472 ? -31.077 -1.351 15.692 1.00 49.12 561 ASP A C 1
ATOM 3602 O O . ASP A 1 472 ? -31.904 -0.651 15.104 1.00 49.96 561 ASP A O 1
ATOM 3604 N N . LYS A 1 473 ? -30.418 -0.941 16.794 1.00 42.24 562 LYS A N 1
ATOM 3605 C CA . LYS A 1 473 ? -30.623 0.360 17.437 1.00 41.49 562 LYS A CA 1
ATOM 3606 C C . LYS A 1 473 ? -29.882 1.496 16.748 1.00 44.28 562 LYS A C 1
ATOM 3607 O O . LYS A 1 473 ? -28.681 1.390 16.455 1.00 42.29 562 LYS A O 1
ATOM 3613 N N . ALA A 1 474 ? -30.600 2.603 16.527 1.00 40.43 563 ALA A N 1
ATOM 3614 C CA . ALA A 1 474 ? -30.066 3.813 15.920 1.00 39.64 563 ALA A CA 1
ATOM 3615 C C . ALA A 1 474 ? -29.035 4.473 16.858 1.00 43.54 563 ALA A C 1
ATOM 3616 O O . ALA A 1 474 ? -29.073 4.227 18.075 1.00 44.10 563 ALA A O 1
ATOM 3618 N N . ASN A 1 475 ? -28.105 5.289 16.289 1.00 36.53 564 ASN A N 1
ATOM 3619 C CA . ASN A 1 475 ? -27.067 6.009 17.032 1.00 34.98 564 ASN A CA 1
ATOM 3620 C C . ASN A 1 475 ? -27.593 6.565 18.345 1.00 37.50 564 ASN A C 1
ATOM 3621 O O . ASN A 1 475 ? -28.586 7.289 18.337 1.00 38.14 564 ASN A O 1
ATOM 3626 N N . PHE A 1 476 ? -26.928 6.231 19.464 1.00 31.01 565 PHE A N 1
ATOM 3627 C CA . PHE A 1 476 ? -27.318 6.719 20.786 1.00 30.09 565 PHE A CA 1
ATOM 3628 C C . PHE A 1 476 ? -26.140 7.239 21.583 1.00 34.35 565 PHE A C 1
ATOM 3629 O O . PHE A 1 476 ? -25.007 6.783 21.396 1.00 32.06 565 PHE A O 1
ATOM 3637 N N . PHE A 1 477 ? -26.415 8.169 22.504 1.00 32.38 566 PHE A N 1
ATOM 3638 C CA . PHE A 1 477 ? -25.364 8.714 23.357 1.00 31.22 566 PHE A CA 1
ATOM 3639 C C . PHE A 1 477 ? -25.045 7.734 24.444 1.00 32.74 566 PHE A C 1
ATOM 3640 O O . PHE A 1 477 ? -25.936 7.095 24.994 1.00 33.21 566 PHE A O 1
ATOM 3648 N N . ARG A 1 478 ? -23.784 7.597 24.736 1.00 27.66 567 ARG A N 1
ATOM 3649 C CA . ARG A 1 478 ? -23.361 6.756 25.823 1.00 27.82 567 ARG A CA 1
ATOM 3650 C C . ARG A 1 478 ? -22.567 7.666 26.727 1.00 32.79 567 ARG A C 1
ATOM 3651 O O . ARG A 1 478 ? -21.361 7.888 26.500 1.00 31.62 567 ARG A O 1
ATOM 3659 N N . MET A 1 479 ? -23.270 8.267 27.711 1.00 28.80 568 MET A N 1
ATOM 3660 C CA . MET A 1 479 ? -22.610 9.094 28.708 1.00 28.51 568 MET A CA 1
ATOM 3661 C C . MET A 1 479 ? -21.811 8.139 29.587 1.00 32.93 568 MET A C 1
ATOM 3662 O O . MET A 1 479 ? -22.227 6.991 29.753 1.00 31.96 568 MET A O 1
ATOM 3667 N N . VAL A 1 480 ? -20.635 8.565 30.043 1.00 30.90 569 VAL A N 1
ATOM 3668 C CA . VAL A 1 480 ? -19.731 7.769 30.892 1.00 31.52 569 VAL A CA 1
ATOM 3669 C C . VAL A 1 480 ? -19.013 8.717 31.849 1.00 37.12 569 VAL A C 1
ATOM 3670 O O . VAL A 1 480 ? -18.606 9.822 31.445 1.00 35.88 569 VAL A O 1
ATOM 3674 N N . ILE A 1 481 ? -18.867 8.294 33.118 1.00 35.06 570 ILE A N 1
ATOM 3675 C CA . ILE A 1 481 ? -18.230 9.128 34.139 1.00 35.65 570 ILE A CA 1
ATOM 3676 C C . ILE A 1 481 ? -17.068 8.424 34.840 1.00 36.78 570 ILE A C 1
ATOM 3677 O O . ILE A 1 481 ? -17.251 7.418 35.507 1.00 35.02 570 ILE A O 1
ATOM 3682 N N . SER A 1 482 ? -15.868 8.970 34.683 1.00 34.13 571 SER A N 1
ATOM 3683 C CA . SER A 1 482 ? -14.655 8.459 35.339 1.00 33.80 571 SER A CA 1
ATOM 3684 C C . SER A 1 482 ? -13.778 9.621 35.808 1.00 35.57 571 SER A C 1
ATOM 3685 O O . SER A 1 482 ? -12.759 9.404 36.459 1.00 34.90 571 SER A O 1
ATOM 3688 N N . ASN A 1 483 ? -14.169 10.857 35.483 1.00 30.53 572 ASN A N 1
ATOM 3689 C CA . ASN A 1 483 ? -13.369 11.998 35.901 1.00 30.93 572 ASN A CA 1
ATOM 3690 C C . ASN A 1 483 ? -13.807 12.448 37.284 1.00 36.63 572 ASN A C 1
ATOM 3691 O O . ASN A 1 483 ? -14.965 12.834 37.425 1.00 36.59 572 ASN A O 1
ATOM 3696 N N . PRO A 1 484 ? -12.895 12.481 38.299 1.00 34.57 573 PRO A N 1
ATOM 3697 C CA . PRO A 1 484 ? -13.285 13.013 39.615 1.00 35.68 573 PRO A CA 1
ATOM 3698 C C . PRO A 1 484 ? -13.681 14.493 39.543 1.00 39.47 573 PRO A C 1
ATOM 3699 O O . PRO A 1 484 ? -14.414 14.970 40.408 1.00 40.99 573 PRO A O 1
ATOM 3703 N N . ALA A 1 485 ? -13.205 15.206 38.509 1.00 34.76 574 ALA A N 1
ATOM 3704 C CA . ALA A 1 485 ? -13.510 16.619 38.263 1.00 35.78 574 ALA A CA 1
ATOM 3705 C C . ALA A 1 485 ? -14.956 16.839 37.830 1.00 40.39 574 ALA A C 1
ATOM 3706 O O . ALA A 1 485 ? -15.439 17.959 37.958 1.00 40.85 574 ALA A O 1
ATOM 3708 N N . ALA A 1 486 ? -15.650 15.789 37.323 1.00 35.96 575 ALA A N 1
ATOM 3709 C CA . ALA A 1 486 ? -17.054 15.942 36.930 1.00 36.30 575 ALA A CA 1
ATOM 3710 C C . ALA A 1 486 ? -17.918 16.043 38.187 1.00 41.02 575 ALA A C 1
ATOM 3711 O O . ALA A 1 486 ? -17.705 15.299 39.150 1.00 40.14 575 ALA A O 1
ATOM 3713 N N . THR A 1 487 ? -18.839 17.017 38.202 1.00 38.19 576 THR A N 1
ATOM 3714 C CA . THR A 1 487 ? -19.773 17.264 39.301 1.00 38.09 576 THR A CA 1
ATOM 3715 C C . THR A 1 487 ? -21.199 17.195 38.748 1.00 43.53 576 THR A C 1
ATOM 3716 O O . THR A 1 487 ? -21.399 17.005 37.543 1.00 42.50 576 THR A O 1
ATOM 3720 N N . GLN A 1 488 ? -22.188 17.375 39.631 1.00 41.99 577 GLN A N 1
ATOM 3721 C CA . GLN A 1 488 ? -23.605 17.373 39.298 1.00 42.74 577 GLN A CA 1
ATOM 3722 C C . GLN A 1 488 ? -23.989 18.489 38.297 1.00 47.48 577 GLN A C 1
ATOM 3723 O O . GLN A 1 488 ? -24.772 18.243 37.379 1.00 47.64 577 GLN A O 1
ATOM 3729 N N . SER A 1 489 ? -23.412 19.695 38.456 1.00 44.00 578 SER A N 1
ATOM 3730 C CA . SER A 1 489 ? -23.659 20.832 37.563 1.00 44.11 578 SER A CA 1
ATOM 3731 C C . SER A 1 489 ? -23.126 20.554 36.157 1.00 47.27 578 SER A C 1
ATOM 3732 O O . SER A 1 489 ? -23.649 21.087 35.175 1.00 47.85 578 SER A O 1
ATOM 3735 N N . ASP A 1 490 ? -22.090 19.712 36.067 1.00 41.88 579 ASP A N 1
ATOM 3736 C CA . ASP A 1 490 ? -21.507 19.291 34.802 1.00 40.03 579 ASP A CA 1
ATOM 3737 C C . ASP A 1 490 ? -22.481 18.352 34.088 1.00 45.62 579 ASP A C 1
ATOM 3738 O O . ASP A 1 490 ? -22.615 18.456 32.877 1.00 47.27 579 ASP A O 1
ATOM 3743 N N . ILE A 1 491 ? -23.223 17.511 34.845 1.00 43.66 580 ILE A N 1
ATOM 3744 C CA . ILE A 1 491 ? -24.260 16.596 34.330 1.00 43.84 580 ILE A CA 1
ATOM 3745 C C . ILE A 1 491 ? -25.433 17.405 33.781 1.00 50.18 580 ILE A C 1
ATOM 3746 O O . ILE A 1 491 ? -25.904 17.114 32.680 1.00 50.35 580 ILE A O 1
ATOM 3751 N N . ASP A 1 492 ? -25.921 18.399 34.572 1.00 47.87 581 ASP A N 1
ATOM 3752 C CA . ASP A 1 492 ? -27.013 19.311 34.207 1.00 47.72 581 ASP A CA 1
ATOM 3753 C C . ASP A 1 492 ? -26.640 20.043 32.929 1.00 50.77 581 ASP A C 1
ATOM 3754 O O . ASP A 1 492 ? -27.457 20.109 32.017 1.00 51.14 581 ASP A O 1
ATOM 3759 N N . PHE A 1 493 ? -25.381 20.526 32.839 1.00 45.83 582 PHE A N 1
ATOM 3760 C CA . PHE A 1 493 ? -24.840 21.208 31.666 1.00 45.23 582 PHE A CA 1
ATOM 3761 C C . PHE A 1 493 ? -24.876 20.326 30.415 1.00 49.11 582 PHE A C 1
ATOM 3762 O O . PHE A 1 493 ? -25.149 20.844 29.335 1.00 48.69 582 PHE A O 1
ATOM 3770 N N . LEU A 1 494 ? -24.561 19.013 30.550 1.00 44.97 583 LEU A N 1
ATOM 3771 C CA . LEU A 1 494 ? -24.562 18.089 29.418 1.00 43.65 583 LEU A CA 1
ATOM 3772 C C . LEU A 1 494 ? -25.962 17.873 28.837 1.00 46.66 583 LEU A C 1
ATOM 3773 O O . LEU A 1 494 ? -26.116 17.912 27.617 1.00 44.60 583 LEU A O 1
ATOM 3778 N N . ILE A 1 495 ? -26.970 17.647 29.706 1.00 45.56 584 ILE A N 1
ATOM 3779 C CA . ILE A 1 495 ? -28.362 17.445 29.300 1.00 46.81 584 ILE A CA 1
ATOM 3780 C C . ILE A 1 495 ? -28.893 18.726 28.674 1.00 51.35 584 ILE A C 1
ATOM 3781 O O . ILE A 1 495 ? -29.549 18.663 27.637 1.00 51.20 584 ILE A O 1
ATOM 3783 N N . GLU A 1 496 ? -28.542 19.885 29.271 1.00 48.50 585 GLU A N 1
ATOM 3784 C CA . GLU A 1 496 ? -28.908 21.223 28.802 1.00 48.80 585 GLU A CA 1
ATOM 3785 C C . GLU A 1 496 ? -28.248 21.492 27.471 1.00 52.20 585 GLU A C 1
ATOM 3786 O O . GLU A 1 496 ? -28.871 22.109 26.617 1.00 54.17 585 GLU A O 1
ATOM 3792 N N . GLU A 1 497 ? -27.000 21.026 27.275 1.00 46.02 586 GLU A N 1
ATOM 3793 C CA . GLU A 1 497 ? -26.317 21.239 26.012 1.00 44.08 586 GLU A CA 1
ATOM 3794 C C . GLU A 1 497 ? -26.900 20.361 24.924 1.00 46.05 586 GLU A C 1
ATOM 3795 O O . GLU A 1 497 ? -27.247 20.886 23.873 1.00 46.52 586 GLU A O 1
ATOM 3801 N N . ILE A 1 498 ? -27.085 19.056 25.193 1.00 40.11 587 ILE A N 1
ATOM 3802 C CA . ILE A 1 498 ? -27.704 18.128 24.244 1.00 38.42 587 ILE A CA 1
ATOM 3803 C C . ILE A 1 498 ? -29.066 18.659 23.812 1.00 44.88 587 ILE A C 1
ATOM 3804 O O . ILE A 1 498 ? -29.330 18.715 22.609 1.00 45.90 587 ILE A O 1
ATOM 3809 N N . GLU A 1 499 ? -29.893 19.110 24.786 1.00 42.24 588 GLU A N 1
ATOM 3810 C CA . GLU A 1 499 ? -31.220 19.672 24.533 1.00 43.37 588 GLU A CA 1
ATOM 3811 C C . GLU A 1 499 ? -31.147 20.948 23.691 1.00 46.58 588 GLU A C 1
ATOM 3812 O O . GLU A 1 499 ? -31.878 21.060 22.703 1.00 45.93 588 GLU A O 1
ATOM 3814 N N . ARG A 1 500 ? -30.238 21.882 24.049 1.00 43.71 589 ARG A N 1
ATOM 3815 C CA . ARG A 1 500 ? -30.021 23.135 23.314 1.00 44.23 589 ARG A CA 1
ATOM 3816 C C . ARG A 1 500 ? -29.596 22.839 21.882 1.00 47.48 589 ARG A C 1
ATOM 3817 O O . ARG A 1 500 ? -30.141 23.414 20.937 1.00 48.09 589 ARG A O 1
ATOM 3825 N N . LEU A 1 501 ? -28.646 21.912 21.727 1.00 42.67 590 LEU A N 1
ATOM 3826 C CA . LEU A 1 501 ? -28.096 21.515 20.438 1.00 41.78 590 LEU A CA 1
ATOM 3827 C C . LEU A 1 501 ? -29.092 20.726 19.612 1.00 44.85 590 LEU A C 1
ATOM 3828 O O . LEU A 1 501 ? -29.101 20.857 18.390 1.00 44.03 590 LEU A O 1
ATOM 3833 N N . GLY A 1 502 ? -29.947 19.959 20.282 1.00 42.83 591 GLY A N 1
ATOM 3834 C CA . GLY A 1 502 ? -30.982 19.161 19.633 1.00 43.88 591 GLY A CA 1
ATOM 3835 C C . GLY A 1 502 ? -32.091 19.988 19.006 1.00 50.59 591 GLY A C 1
ATOM 3836 O O . GLY A 1 502 ? -32.679 19.580 18.000 1.00 51.12 591 GLY A O 1
ATOM 3837 N N . GLN A 1 503 ? -32.376 21.160 19.595 1.00 48.91 592 GLN A N 1
ATOM 3838 C CA . GLN A 1 503 ? -33.393 22.104 19.128 1.00 81.56 592 GLN A CA 1
ATOM 3839 C C . GLN A 1 503 ? -32.879 22.898 17.932 1.00 112.32 592 GLN A C 1
ATOM 3840 O O . GLN A 1 503 ? -32.663 22.329 16.865 1.00 80.53 592 GLN A O 1
ATOM 3842 N N . PHE B 1 6 ? 2.892 20.878 53.843 1.00 45.84 95 PHE B N 1
ATOM 3843 C CA . PHE B 1 6 ? 2.446 19.758 53.011 1.00 44.69 95 PHE B CA 1
ATOM 3844 C C . PHE B 1 6 ? 2.365 18.433 53.797 1.00 47.96 95 PHE B C 1
ATOM 3845 O O . PHE B 1 6 ? 1.843 17.449 53.287 1.00 45.66 95 PHE B O 1
ATOM 3847 N N . SER B 1 7 ? 2.846 18.434 55.054 1.00 47.57 96 SER B N 1
ATOM 3848 C CA . SER B 1 7 ? 2.798 17.293 55.977 1.00 47.75 96 SER B CA 1
ATOM 3849 C C . SER B 1 7 ? 1.378 17.112 56.567 1.00 51.34 96 SER B C 1
ATOM 3850 O O . SER B 1 7 ? 1.078 16.060 57.128 1.00 51.03 96 SER B O 1
ATOM 3852 N N . ASN B 1 8 ? 0.519 18.148 56.427 1.00 48.24 97 ASN B N 1
ATOM 3853 C CA . ASN B 1 8 ? -0.879 18.202 56.871 1.00 48.83 97 ASN B CA 1
ATOM 3854 C C . ASN B 1 8 ? -1.832 18.286 55.660 1.00 52.72 97 ASN B C 1
ATOM 3855 O O . ASN B 1 8 ? -3.052 18.411 55.829 1.00 53.09 97 ASN B O 1
ATOM 3860 N N . LEU B 1 9 ? -1.257 18.246 54.439 1.00 47.01 98 LEU B N 1
ATOM 3861 C CA . LEU B 1 9 ? -1.987 18.350 53.186 1.00 45.27 98 LEU B CA 1
ATOM 3862 C C . LEU B 1 9 ? -1.991 17.019 52.448 1.00 46.46 98 LEU B C 1
ATOM 3863 O O . LEU B 1 9 ? -0.973 16.330 52.391 1.00 45.37 98 LEU B O 1
ATOM 3865 N N . PHE B 1 10 ? -3.137 16.666 51.871 1.00 42.00 99 PHE B N 1
ATOM 3866 C CA . PHE B 1 10 ? -3.320 15.409 51.160 1.00 40.39 99 PHE B CA 1
ATOM 3867 C C . PHE B 1 10 ? -3.696 15.633 49.684 1.00 43.11 99 PHE B C 1
ATOM 3868 O O . PHE B 1 10 ? -3.915 16.781 49.282 1.00 42.99 99 PHE B O 1
ATOM 3876 N N . ALA B 1 11 ? -3.698 14.545 48.878 1.00 36.67 100 ALA B N 1
ATOM 3877 C CA . ALA B 1 11 ? -4.021 14.510 47.438 1.00 35.65 100 ALA B CA 1
ATOM 3878 C C . ALA B 1 11 ? -5.447 14.999 47.162 1.00 39.93 100 ALA B C 1
ATOM 3879 O O . ALA B 1 11 ? -5.663 15.771 46.227 1.00 37.45 100 ALA B O 1
ATOM 3881 N N . ARG B 1 12 ? -6.402 14.579 48.024 1.00 37.80 101 ARG B N 1
ATOM 3882 C CA . ARG B 1 12 ? -7.820 14.948 48.013 1.00 37.84 101 ARG B CA 1
ATOM 3883 C C . ARG B 1 12 ? -8.006 16.472 48.003 1.00 42.62 101 ARG B C 1
ATOM 3884 O O . ARG B 1 12 ? -9.057 16.945 47.578 1.00 43.38 101 ARG B O 1
ATOM 3892 N N . ASP B 1 13 ? -6.984 17.229 48.472 1.00 39.19 102 ASP B N 1
ATOM 3893 C CA . ASP B 1 13 ? -6.971 18.694 48.546 1.00 38.65 102 ASP B CA 1
ATOM 3894 C C . ASP B 1 13 ? -6.555 19.384 47.252 1.00 42.48 102 ASP B C 1
ATOM 3895 O O . ASP B 1 13 ? -6.949 20.525 47.009 1.00 42.60 102 ASP B O 1
ATOM 3900 N N . LEU B 1 14 ? -5.752 18.703 46.417 1.00 38.11 103 LEU B N 1
ATOM 3901 C CA . LEU B 1 14 ? -5.313 19.267 45.143 1.00 35.83 103 LEU B CA 1
ATOM 3902 C C . LEU B 1 14 ? -6.474 19.207 44.144 1.00 35.56 103 LEU B C 1
ATOM 3903 O O . LEU B 1 14 ? -7.449 18.490 44.379 1.00 32.47 103 LEU B O 1
ATOM 3908 N N . LEU B 1 15 ? -6.372 19.966 43.033 1.00 32.00 104 LEU B N 1
ATOM 3909 C CA . LEU B 1 15 ? -7.321 19.927 41.914 1.00 30.67 104 LEU B CA 1
ATOM 3910 C C . LEU B 1 15 ? -7.590 18.433 41.548 1.00 35.16 104 LEU B C 1
ATOM 3911 O O . LEU B 1 15 ? -6.673 17.620 41.661 1.00 33.96 104 LEU B O 1
ATOM 3916 N N . PRO B 1 16 ? -8.837 18.006 41.269 1.00 32.91 105 PRO B N 1
ATOM 3917 C CA . PRO B 1 16 ? -10.051 18.830 41.064 1.00 32.86 105 PRO B CA 1
ATOM 3918 C C . PRO B 1 16 ? -10.702 19.513 42.265 1.00 39.50 105 PRO B C 1
ATOM 3919 O O . PRO B 1 16 ? -11.585 20.327 42.016 1.00 40.27 105 PRO B O 1
ATOM 3923 N N . ALA B 1 17 ? -10.323 19.204 43.539 1.00 36.25 106 ALA B N 1
ATOM 3924 C CA . ALA B 1 17 ? -10.978 19.845 44.686 1.00 38.36 106 ALA B CA 1
ATOM 3925 C C . ALA B 1 17 ? -11.029 21.358 44.516 1.00 42.75 106 ALA B C 1
ATOM 3926 O O . ALA B 1 17 ? -10.023 21.961 44.116 1.00 41.47 106 ALA B O 1
ATOM 3928 N N . LYS B 1 18 ? -12.217 21.958 44.748 1.00 41.08 107 LYS B N 1
ATOM 3929 C CA . LYS B 1 18 ? -12.416 23.400 44.594 1.00 41.82 107 LYS B CA 1
ATOM 3930 C C . LYS B 1 18 ? -11.460 24.185 45.465 1.00 46.11 107 LYS B C 1
ATOM 3931 O O . LYS B 1 18 ? -11.182 23.774 46.598 1.00 45.86 107 LYS B O 1
ATOM 3935 N N . ASN B 1 19 ? -10.878 25.258 44.891 1.00 42.35 108 ASN B N 1
ATOM 3936 C CA . ASN B 1 19 ? -9.891 26.137 45.538 1.00 42.72 108 ASN B CA 1
ATOM 3937 C C . ASN B 1 19 ? -8.480 25.510 45.717 1.00 46.10 108 ASN B C 1
ATOM 3938 O O . ASN B 1 19 ? -7.617 26.111 46.364 1.00 46.32 108 ASN B O 1
ATOM 3940 N N . GLY B 1 20 ? -8.241 24.353 45.095 1.00 41.92 109 GLY B N 1
ATOM 3941 C CA . GLY B 1 20 ? -6.958 23.658 45.187 1.00 41.15 109 GLY B CA 1
ATOM 3942 C C . GLY B 1 20 ? -5.911 24.062 44.162 1.00 42.48 109 GLY B C 1
ATOM 3943 O O . GLY B 1 20 ? -4.837 23.462 44.121 1.00 40.02 109 GLY B O 1
ATOM 3944 N N . GLU B 1 21 ? -6.193 25.091 43.350 1.00 39.34 110 GLU B N 1
ATOM 3945 C CA . GLU B 1 21 ? -5.290 25.554 42.279 1.00 38.65 110 GLU B CA 1
ATOM 3946 C C . GLU B 1 21 ? -3.844 25.903 42.724 1.00 40.66 110 GLU B C 1
ATOM 3947 O O . GLU B 1 21 ? -2.889 25.413 42.109 1.00 38.20 110 GLU B O 1
ATOM 3953 N N . GLU B 1 22 ? -3.699 26.719 43.783 1.00 37.36 111 GLU B N 1
ATOM 3954 C CA . GLU B 1 22 ? -2.394 27.162 44.310 1.00 37.54 111 GLU B CA 1
ATOM 3955 C C . GLU B 1 22 ? -1.534 26.058 44.948 1.00 39.35 111 GLU B C 1
ATOM 3956 O O . GLU B 1 22 ? -0.327 26.024 44.713 1.00 38.74 111 GLU B O 1
ATOM 3958 N N . GLN B 1 23 ? -2.144 25.170 45.753 1.00 35.03 112 GLN B N 1
ATOM 3959 C CA . GLN B 1 23 ? -1.454 24.047 46.396 1.00 34.53 112 GLN B CA 1
ATOM 3960 C C . GLN B 1 23 ? -0.912 23.048 45.345 1.00 38.23 112 GLN B C 1
ATOM 3961 O O . GLN B 1 23 ? 0.170 22.475 45.527 1.00 36.81 112 GLN B O 1
ATOM 3963 N N . THR B 1 24 ? -1.691 22.839 44.262 1.00 34.88 113 THR B N 1
ATOM 3964 C CA . THR B 1 24 ? -1.381 21.951 43.124 1.00 33.86 113 THR B CA 1
ATOM 3965 C C . THR B 1 24 ? -0.062 22.390 42.459 1.00 37.81 113 THR B C 1
ATOM 3966 O O . THR B 1 24 ? 0.830 21.566 42.271 1.00 37.83 113 THR B O 1
ATOM 3970 N N . VAL B 1 25 ? 0.064 23.687 42.169 1.00 35.79 114 VAL B N 1
ATOM 3971 C CA . VAL B 1 25 ? 1.250 24.309 41.556 1.00 36.23 114 VAL B CA 1
ATOM 3972 C C . VAL B 1 25 ? 2.472 24.168 42.473 1.00 40.74 114 VAL B C 1
ATOM 3973 O O . VAL B 1 25 ? 3.529 23.762 41.989 1.00 40.32 114 VAL B O 1
ATOM 3977 N N . GLN B 1 26 ? 2.319 24.463 43.793 1.00 37.79 115 GLN B N 1
ATOM 3978 C CA . GLN B 1 26 ? 3.409 24.312 44.756 1.00 38.32 115 GLN B CA 1
ATOM 3979 C C . GLN B 1 26 ? 3.843 22.854 44.813 1.00 40.86 115 GLN B C 1
ATOM 3980 O O . GLN B 1 26 ? 5.036 22.571 44.706 1.00 40.47 115 GLN B O 1
ATOM 3982 N N . PHE B 1 27 ? 2.864 21.922 44.900 1.00 36.54 116 PHE B N 1
ATOM 3983 C CA . PHE B 1 27 ? 3.144 20.499 44.924 1.00 35.65 116 PHE B CA 1
ATOM 3984 C C . PHE B 1 27 ? 3.968 20.090 43.698 1.00 37.79 116 PHE B C 1
ATOM 3985 O O . PHE B 1 27 ? 5.000 19.433 43.851 1.00 37.23 116 PHE B O 1
ATOM 3993 N N . LEU B 1 28 ? 3.498 20.473 42.487 1.00 32.50 117 LEU B N 1
ATOM 3994 C CA . LEU B 1 28 ? 4.176 20.149 41.231 1.00 30.68 117 LEU B CA 1
ATOM 3995 C C . LEU B 1 28 ? 5.564 20.794 41.125 1.00 34.67 117 LEU B C 1
ATOM 3996 O O . LEU B 1 28 ? 6.503 20.128 40.704 1.00 33.24 117 LEU B O 1
ATOM 4001 N N . LEU B 1 29 ? 5.718 22.045 41.583 1.00 33.88 118 LEU B N 1
ATOM 4002 C CA . LEU B 1 29 ? 7.040 22.701 41.604 1.00 34.99 118 LEU B CA 1
ATOM 4003 C C . LEU B 1 29 ? 7.995 22.007 42.596 1.00 40.88 118 LEU B C 1
ATOM 4004 O O . LEU B 1 29 ? 9.186 21.910 42.310 1.00 42.27 118 LEU B O 1
ATOM 4009 N N . GLU B 1 30 ? 7.461 21.451 43.711 1.00 37.19 119 GLU B N 1
ATOM 4010 C CA . GLU B 1 30 ? 8.241 20.646 44.656 1.00 37.48 119 GLU B CA 1
ATOM 4011 C C . GLU B 1 30 ? 8.758 19.373 43.959 1.00 39.65 119 GLU B C 1
ATOM 4012 O O . GLU B 1 30 ? 9.957 19.067 44.050 1.00 39.36 119 GLU B O 1
ATOM 4018 N N . VAL B 1 31 ? 7.857 18.663 43.227 1.00 34.04 120 VAL B N 1
ATOM 4019 C CA . VAL B 1 31 ? 8.188 17.462 42.455 1.00 31.85 120 VAL B CA 1
ATOM 4020 C C . VAL B 1 31 ? 9.288 17.782 41.431 1.00 34.94 120 VAL B C 1
ATOM 4021 O O . VAL B 1 31 ? 10.310 17.100 41.400 1.00 34.41 120 VAL B O 1
ATOM 4025 N N . VAL B 1 32 ? 9.103 18.864 40.662 1.00 31.96 121 VAL B N 1
ATOM 4026 C CA . VAL B 1 32 ? 10.033 19.335 39.635 1.00 31.78 121 VAL B CA 1
ATOM 4027 C C . VAL B 1 32 ? 11.421 19.678 40.219 1.00 38.57 121 VAL B C 1
ATOM 4028 O O . VAL B 1 32 ? 12.424 19.368 39.576 1.00 38.15 121 VAL B O 1
ATOM 4032 N N . ASP B 1 33 ? 11.482 20.237 41.463 1.00 37.95 122 ASP B N 1
ATOM 4033 C CA . ASP B 1 33 ? 12.759 20.530 42.138 1.00 38.42 122 ASP B CA 1
ATOM 4034 C C . ASP B 1 33 ? 13.554 19.231 42.361 1.00 38.34 122 ASP B C 1
ATOM 4035 O O . ASP B 1 33 ? 14.743 19.174 42.057 1.00 38.11 122 ASP B O 1
ATOM 4040 N N . ILE B 1 34 ? 12.876 18.178 42.817 1.00 33.31 123 ILE B N 1
ATOM 4041 C CA . ILE B 1 34 ? 13.467 16.848 43.018 1.00 32.77 123 ILE B CA 1
ATOM 4042 C C . ILE B 1 34 ? 13.968 16.306 41.669 1.00 35.71 123 ILE B C 1
ATOM 4043 O O . ILE B 1 34 ? 15.083 15.787 41.591 1.00 35.68 123 ILE B O 1
ATOM 4048 N N . LEU B 1 35 ? 13.144 16.443 40.609 1.00 31.60 124 LEU B N 1
ATOM 4049 C CA . LEU B 1 35 ? 13.486 15.963 39.279 1.00 31.80 124 LEU B CA 1
ATOM 4050 C C . LEU B 1 35 ? 14.698 16.705 38.730 1.00 38.37 124 LEU B C 1
ATOM 4051 O O . LEU B 1 35 ? 15.602 16.065 38.186 1.00 39.14 124 LEU B O 1
ATOM 4056 N N . LEU B 1 36 ? 14.749 18.035 38.936 1.00 34.69 125 LEU B N 1
ATOM 4057 C CA . LEU B 1 36 ? 15.867 18.868 38.484 1.00 35.29 125 LEU B CA 1
ATOM 4058 C C . LEU B 1 36 ? 17.177 18.492 39.143 1.00 43.01 125 LEU B C 1
ATOM 4059 O O . LEU B 1 36 ? 18.178 18.346 38.440 1.00 43.61 125 LEU B O 1
ATOM 4064 N N . ASN B 1 37 ? 17.171 18.274 40.475 1.00 41.53 126 ASN B N 1
ATOM 4065 C CA . ASN B 1 37 ? 18.383 17.879 41.210 1.00 42.69 126 ASN B CA 1
ATOM 4066 C C . ASN B 1 37 ? 18.939 16.556 40.672 1.00 44.66 126 ASN B C 1
ATOM 4067 O O . ASN B 1 37 ? 20.154 16.428 40.493 1.00 44.82 126 ASN B O 1
ATOM 4072 N N . TYR B 1 38 ? 18.034 15.609 40.355 1.00 38.07 127 TYR B N 1
ATOM 4073 C CA . TYR B 1 38 ? 18.370 14.302 39.792 1.00 35.78 127 TYR B CA 1
ATOM 4074 C C . TYR B 1 38 ? 18.966 14.489 38.386 1.00 38.74 127 TYR B C 1
ATOM 4075 O O . TYR B 1 38 ? 19.974 13.854 38.066 1.00 38.10 127 TYR B O 1
ATOM 4084 N N . VAL B 1 39 ? 18.370 15.392 37.570 1.00 35.07 128 VAL B N 1
ATOM 4085 C CA . VAL B 1 39 ? 18.832 15.726 36.219 1.00 33.78 128 VAL B CA 1
ATOM 4086 C C . VAL B 1 39 ? 20.252 16.302 36.301 1.00 41.88 128 VAL B C 1
ATOM 4087 O O . VAL B 1 39 ? 21.144 15.835 35.581 1.00 42.52 128 VAL B O 1
ATOM 4091 N N . ARG B 1 40 ? 20.471 17.253 37.235 1.00 39.83 129 ARG B N 1
ATOM 4092 C CA . ARG B 1 40 ? 21.767 17.885 37.503 1.00 40.78 129 ARG B CA 1
ATOM 4093 C C . ARG B 1 40 ? 22.845 16.842 37.883 1.00 44.35 129 ARG B C 1
ATOM 4094 O O . ARG B 1 40 ? 23.984 16.938 37.419 1.00 45.02 129 ARG B O 1
ATOM 4102 N N . LYS B 1 41 ? 22.464 15.842 38.710 1.00 39.40 130 LYS B N 1
ATOM 4103 C CA . LYS B 1 41 ? 23.334 14.785 39.217 1.00 39.21 130 LYS B CA 1
ATOM 4104 C C . LYS B 1 41 ? 23.602 13.680 38.206 1.00 43.18 130 LYS B C 1
ATOM 4105 O O . LYS B 1 41 ? 24.618 12.993 38.320 1.00 43.18 130 LYS B O 1
ATOM 4107 N N . THR B 1 42 ? 22.706 13.520 37.207 1.00 39.11 131 THR B N 1
ATOM 4108 C CA . THR B 1 42 ? 22.806 12.515 36.140 1.00 38.50 131 THR B CA 1
ATOM 4109 C C . THR B 1 42 ? 24.043 12.772 35.249 1.00 43.47 131 THR B C 1
ATOM 4110 O O . THR B 1 42 ? 24.673 11.830 34.764 1.00 42.30 131 THR B O 1
ATOM 4114 N N . PHE B 1 43 ? 24.393 14.051 35.077 1.00 41.84 132 PHE B N 1
ATOM 4115 C CA . PHE B 1 43 ? 25.521 14.507 34.272 1.00 42.36 132 PHE B CA 1
ATOM 4116 C C . PHE B 1 43 ? 26.790 14.727 35.112 1.00 49.35 132 PHE B C 1
ATOM 4117 O O . PHE B 1 43 ? 27.860 14.997 34.564 1.00 48.70 132 PHE B O 1
ATOM 4125 N N . ASP B 1 44 ? 26.673 14.537 36.442 1.00 49.53 133 ASP B N 1
ATOM 4126 C CA . ASP B 1 44 ? 27.767 14.669 37.410 1.00 51.92 133 ASP B CA 1
ATOM 4127 C C . ASP B 1 44 ? 28.427 13.299 37.654 1.00 58.12 133 ASP B C 1
ATOM 4128 O O . ASP B 1 44 ? 27.788 12.358 38.149 1.00 57.04 133 ASP B O 1
ATOM 4133 N N . ARG B 1 45 ? 29.717 13.204 37.295 1.00 56.49 134 ARG B N 1
ATOM 4134 C CA . ARG B 1 45 ? 30.525 11.989 37.424 1.00 56.81 134 ARG B CA 1
ATOM 4135 C C . ARG B 1 45 ? 30.883 11.605 38.871 1.00 61.39 134 ARG B C 1
ATOM 4136 O O . ARG B 1 45 ? 31.345 10.483 39.103 1.00 61.67 134 ARG B O 1
ATOM 4144 N N . SER B 1 46 ? 30.630 12.514 39.841 1.00 57.48 135 SER B N 1
ATOM 4145 C CA . SER B 1 46 ? 30.853 12.267 41.274 1.00 57.90 135 SER B CA 1
ATOM 4146 C C . SER B 1 46 ? 29.771 11.316 41.825 1.00 60.42 135 SER B C 1
ATOM 4147 O O . SER B 1 46 ? 30.032 10.584 42.780 1.00 60.50 135 SER B O 1
ATOM 4149 N N . THR B 1 47 ? 28.560 11.333 41.207 1.00 54.85 136 THR B N 1
ATOM 4150 C CA . THR B 1 47 ? 27.404 10.501 41.566 1.00 53.32 136 THR B CA 1
ATOM 4151 C C . THR B 1 47 ? 27.587 9.062 41.064 1.00 54.72 136 THR B C 1
ATOM 4152 O O . THR B 1 47 ? 28.070 8.846 39.941 1.00 53.94 136 THR B O 1
ATOM 4156 N N . LYS B 1 48 ? 27.161 8.082 41.884 1.00 49.37 137 LYS B N 1
ATOM 4157 C CA . LYS B 1 48 ? 27.179 6.659 41.541 1.00 48.25 137 LYS B CA 1
ATOM 4158 C C . LYS B 1 48 ? 26.131 6.430 40.444 1.00 49.17 137 LYS B C 1
ATOM 4159 O O . LYS B 1 48 ? 25.120 7.134 40.406 1.00 48.17 137 LYS B O 1
ATOM 4165 N N . VAL B 1 49 ? 26.355 5.437 39.576 1.00 43.54 138 VAL B N 1
ATOM 4166 C CA . VAL B 1 49 ? 25.405 5.055 38.524 1.00 40.53 138 VAL B CA 1
ATOM 4167 C C . VAL B 1 49 ? 24.199 4.394 39.250 1.00 45.05 138 VAL B C 1
ATOM 4168 O O . VAL B 1 49 ? 23.043 4.604 38.871 1.00 44.24 138 VAL B O 1
ATOM 4172 N N . LEU B 1 50 ? 24.490 3.638 40.325 1.00 42.62 139 LEU B N 1
ATOM 4173 C CA . LEU B 1 50 ? 23.505 2.970 41.170 1.00 42.82 139 LEU B CA 1
ATOM 4174 C C . LEU B 1 50 ? 24.043 2.759 42.579 1.00 50.38 139 LEU B C 1
ATOM 4175 O O . LEU B 1 50 ? 25.239 2.488 42.765 1.00 52.68 139 LEU B O 1
ATOM 4180 N N . ASP B 1 51 ? 23.159 2.879 43.572 1.00 46.09 140 ASP B N 1
ATOM 4181 C CA . ASP B 1 51 ? 23.483 2.564 44.951 1.00 46.66 140 ASP B CA 1
ATOM 4182 C C . ASP B 1 51 ? 22.782 1.228 45.087 1.00 48.63 140 ASP B C 1
ATOM 4183 O O . ASP B 1 51 ? 21.579 1.196 45.352 1.00 47.57 140 ASP B O 1
ATOM 4188 N N . PHE B 1 52 ? 23.502 0.136 44.777 1.00 44.53 141 PHE B N 1
ATOM 4189 C CA . PHE B 1 52 ? 22.954 -1.225 44.755 1.00 43.60 141 PHE B CA 1
ATOM 4190 C C . PHE B 1 52 ? 22.459 -1.751 46.081 1.00 48.12 141 PHE B C 1
ATOM 4191 O O . PHE B 1 52 ? 23.093 -1.549 47.116 1.00 49.04 141 PHE B O 1
ATOM 4199 N N . HIS B 1 53 ? 21.319 -2.453 46.025 1.00 44.24 142 HIS B N 1
ATOM 4200 C CA . HIS B 1 53 ? 20.665 -3.110 47.147 1.00 45.10 142 HIS B CA 1
ATOM 4201 C C . HIS B 1 53 ? 19.993 -4.361 46.615 1.00 50.06 142 HIS B C 1
ATOM 4202 O O . HIS B 1 53 ? 19.397 -4.313 45.539 1.00 48.58 142 HIS B O 1
ATOM 4209 N N . HIS B 1 54 ? 20.077 -5.474 47.365 1.00 48.34 143 HIS B N 1
ATOM 4210 C CA . HIS B 1 54 ? 19.427 -6.740 47.009 1.00 47.89 143 HIS B CA 1
ATOM 4211 C C . HIS B 1 54 ? 17.910 -6.619 47.261 1.00 53.02 143 HIS B C 1
ATOM 4212 O O . HIS B 1 54 ? 17.529 -5.873 48.169 1.00 52.39 143 HIS B O 1
ATOM 4219 N N . PRO B 1 55 ? 17.029 -7.330 46.496 1.00 51.11 144 PRO B N 1
ATOM 4220 C CA . PRO B 1 55 ? 15.567 -7.198 46.717 1.00 50.84 144 PRO B CA 1
ATOM 4221 C C . PRO B 1 55 ? 15.064 -7.214 48.170 1.00 55.28 144 PRO B C 1
ATOM 4222 O O . PRO B 1 55 ? 14.231 -6.372 48.524 1.00 53.00 144 PRO B O 1
ATOM 4226 N N . HIS B 1 56 ? 15.593 -8.136 49.013 1.00 54.73 145 HIS B N 1
ATOM 4227 C CA . HIS B 1 56 ? 15.216 -8.243 50.431 1.00 56.18 145 HIS B CA 1
ATOM 4228 C C . HIS B 1 56 ? 15.482 -6.969 51.256 1.00 60.18 145 HIS B C 1
ATOM 4229 O O . HIS B 1 56 ? 14.641 -6.603 52.074 1.00 59.58 145 HIS B O 1
ATOM 4236 N N . GLN B 1 57 ? 16.607 -6.269 50.992 1.00 57.67 146 GLN B N 1
ATOM 4237 C CA . GLN B 1 57 ? 16.993 -5.024 51.678 1.00 59.10 146 GLN B CA 1
ATOM 4238 C C . GLN B 1 57 ? 15.995 -3.858 51.470 1.00 63.54 146 GLN B C 1
ATOM 4239 O O . GLN B 1 57 ? 15.947 -2.953 52.309 1.00 63.31 146 GLN B O 1
ATOM 4241 N N . LEU B 1 58 ? 15.197 -3.893 50.366 1.00 59.65 147 LEU B N 1
ATOM 4242 C CA . LEU B 1 58 ? 14.169 -2.890 50.053 1.00 59.23 147 LEU B CA 1
ATOM 4243 C C . LEU B 1 58 ? 12.802 -3.372 50.514 1.00 64.82 147 LEU B C 1
ATOM 4244 O O . LEU B 1 58 ? 11.978 -2.545 50.915 1.00 64.25 147 LEU B O 1
ATOM 4249 N N . LEU B 1 59 ? 12.538 -4.701 50.401 1.00 62.61 148 LEU B N 1
ATOM 4250 C CA . LEU B 1 59 ? 11.279 -5.320 50.837 1.00 62.95 148 LEU B CA 1
ATOM 4251 C C . LEU B 1 59 ? 11.140 -5.180 52.351 1.00 69.21 148 LEU B C 1
ATOM 4252 O O . LEU B 1 59 ? 10.071 -4.796 52.825 1.00 69.28 148 LEU B O 1
ATOM 4257 N N . GLU B 1 60 ? 12.249 -5.393 53.098 1.00 67.28 149 GLU B N 1
ATOM 4258 C CA . GLU B 1 60 ? 12.303 -5.227 54.559 1.00 68.91 149 GLU B CA 1
ATOM 4259 C C . GLU B 1 60 ? 12.258 -3.729 54.909 1.00 73.58 149 GLU B C 1
ATOM 4260 O O . GLU B 1 60 ? 11.987 -3.365 56.055 1.00 73.86 149 GLU B O 1
ATOM 4266 N N . GLY B 1 61 ? 12.521 -2.890 53.904 1.00 69.42 150 GLY B N 1
ATOM 4267 C CA . GLY B 1 61 ? 12.464 -1.438 53.994 1.00 69.11 150 GLY B CA 1
ATOM 4268 C C . GLY B 1 61 ? 13.731 -0.741 54.431 1.00 73.37 150 GLY B C 1
ATOM 4269 O O . GLY B 1 61 ? 14.294 -1.065 55.482 1.00 74.17 150 GLY B O 1
ATOM 4270 N N . MET B 1 62 ? 14.153 0.263 53.634 1.00 68.44 151 MET B N 1
ATOM 4271 C CA . MET B 1 62 ? 15.297 1.132 53.925 1.00 69.12 151 MET B CA 1
ATOM 4272 C C . MET B 1 62 ? 14.847 2.122 55.000 1.00 74.59 151 MET B C 1
ATOM 4273 O O . MET B 1 62 ? 13.637 2.289 55.194 1.00 75.06 151 MET B O 1
ATOM 4278 N N . GLU B 1 63 ? 15.806 2.807 55.663 1.00 70.63 152 GLU B N 1
ATOM 4279 C CA . GLU B 1 63 ? 15.530 3.790 56.714 1.00 70.71 152 GLU B CA 1
ATOM 4280 C C . GLU B 1 63 ? 14.488 4.860 56.328 1.00 70.50 152 GLU B C 1
ATOM 4281 O O . GLU B 1 63 ? 14.839 5.973 55.926 1.00 70.13 152 GLU B O 1
ATOM 4283 N N . GLY B 1 64 ? 13.215 4.480 56.450 1.00 63.81 153 GLY B N 1
ATOM 4284 C CA . GLY B 1 64 ? 12.067 5.341 56.190 1.00 61.83 153 GLY B CA 1
ATOM 4285 C C . GLY B 1 64 ? 11.466 5.302 54.800 1.00 61.89 153 GLY B C 1
ATOM 4286 O O . GLY B 1 64 ? 10.859 6.298 54.389 1.00 62.24 153 GLY B O 1
ATOM 4287 N N . PHE B 1 65 ? 11.603 4.162 54.072 1.00 53.75 154 PHE B N 1
ATOM 4288 C CA . PHE B 1 65 ? 11.038 3.987 52.721 1.00 50.51 154 PHE B CA 1
ATOM 4289 C C . PHE B 1 65 ? 10.117 2.763 52.650 1.00 52.29 154 PHE B C 1
ATOM 4290 O O . PHE B 1 65 ? 10.586 1.636 52.463 1.00 52.94 154 PHE B O 1
ATOM 4298 N N . ASN B 1 66 ? 8.806 2.996 52.819 1.00 46.42 155 ASN B N 1
ATOM 4299 C CA . ASN B 1 66 ? 7.791 1.948 52.838 1.00 45.16 155 ASN B CA 1
ATOM 4300 C C . ASN B 1 66 ? 7.183 1.745 51.456 1.00 46.36 155 ASN B C 1
ATOM 4301 O O . ASN B 1 66 ? 6.528 2.637 50.922 1.00 42.91 155 ASN B O 1
ATOM 4306 N N . LEU B 1 67 ? 7.405 0.554 50.883 1.00 44.46 156 LEU B N 1
ATOM 4307 C CA . LEU B 1 67 ? 6.906 0.202 49.556 1.00 43.34 156 LEU B CA 1
ATOM 4308 C C . LEU B 1 67 ? 5.474 -0.339 49.609 1.00 47.70 156 LEU B C 1
ATOM 4309 O O . LEU B 1 67 ? 4.791 -0.342 48.588 1.00 46.42 156 LEU B O 1
ATOM 4311 N N . GLU B 1 68 ? 5.018 -0.772 50.802 1.00 45.29 157 GLU B N 1
ATOM 4312 C CA . GLU B 1 68 ? 3.693 -1.360 51.033 1.00 44.66 157 GLU B CA 1
ATOM 4313 C C . GLU B 1 68 ? 2.541 -0.364 50.884 1.00 48.37 157 GLU B C 1
ATOM 4314 O O . GLU B 1 68 ? 2.705 0.825 51.155 1.00 47.67 157 GLU B O 1
ATOM 4320 N N . LEU B 1 69 ? 1.370 -0.864 50.463 1.00 44.67 158 LEU B N 1
ATOM 4321 C CA . LEU B 1 69 ? 0.160 -0.063 50.272 1.00 44.23 158 LEU B CA 1
ATOM 4322 C C . LEU B 1 69 ? -0.815 -0.199 51.449 1.00 49.25 158 LEU B C 1
ATOM 4323 O O . LEU B 1 69 ? -0.815 -1.222 52.145 1.00 49.50 158 LEU B O 1
ATOM 4328 N N . SER B 1 70 ? -1.621 0.860 51.686 1.00 45.72 159 SER B N 1
ATOM 4329 C CA . SER B 1 70 ? -2.588 0.948 52.787 1.00 45.83 159 SER B CA 1
ATOM 4330 C C . SER B 1 70 ? -3.961 1.483 52.351 1.00 47.00 159 SER B C 1
ATOM 4331 O O . SER B 1 70 ? -4.123 1.948 51.221 1.00 43.02 159 SER B O 1
ATOM 4334 N N . ASP B 1 71 ? -4.948 1.426 53.265 1.00 45.07 160 ASP B N 1
ATOM 4335 C CA . ASP B 1 71 ? -6.302 1.925 53.024 1.00 45.21 160 ASP B CA 1
ATOM 4336 C C . ASP B 1 71 ? -6.331 3.444 53.210 1.00 47.94 160 ASP B C 1
ATOM 4337 O O . ASP B 1 71 ? -7.237 4.123 52.734 1.00 45.76 160 ASP B O 1
ATOM 4342 N N . HIS B 1 72 ? -5.341 3.958 53.930 1.00 45.80 161 HIS B N 1
ATOM 4343 C CA . HIS B 1 72 ? -5.247 5.349 54.314 1.00 46.15 161 HIS B CA 1
ATOM 4344 C C . HIS B 1 72 ? -4.261 6.114 53.474 1.00 45.66 161 HIS B C 1
ATOM 4345 O O . HIS B 1 72 ? -3.163 5.621 53.218 1.00 42.87 161 HIS B O 1
ATOM 4352 N N . PRO B 1 73 ? -4.630 7.344 53.059 1.00 42.59 162 PRO B N 1
ATOM 4353 C CA . PRO B 1 73 ? -3.691 8.151 52.267 1.00 41.55 162 PRO B CA 1
ATOM 4354 C C . PRO B 1 73 ? -2.530 8.660 53.115 1.00 44.52 162 PRO B C 1
ATOM 4355 O O . PRO B 1 73 ? -2.708 8.902 54.315 1.00 44.12 162 PRO B O 1
ATOM 4359 N N . GLU B 1 74 ? -1.336 8.772 52.502 1.00 39.18 163 GLU B N 1
ATOM 4360 C CA . GLU B 1 74 ? -0.160 9.350 53.155 1.00 39.86 163 GLU B CA 1
ATOM 4361 C C . GLU B 1 74 ? -0.204 10.841 52.814 1.00 42.81 163 GLU B C 1
ATOM 4362 O O . GLU B 1 74 ? -0.948 11.231 51.906 1.00 41.53 163 GLU B O 1
ATOM 4368 N N . SER B 1 75 ? 0.560 11.679 53.530 1.00 39.61 164 SER B N 1
ATOM 4369 C CA . SER B 1 75 ? 0.553 13.123 53.279 1.00 39.23 164 SER B CA 1
ATOM 4370 C C . SER B 1 75 ? 1.356 13.498 52.041 1.00 43.07 164 SER B C 1
ATOM 4371 O O . SER B 1 75 ? 2.236 12.747 51.620 1.00 42.26 164 SER B O 1
ATOM 4374 N N . LEU B 1 76 ? 1.088 14.701 51.502 1.00 38.81 165 LEU B N 1
ATOM 4375 C CA . LEU B 1 76 ? 1.795 15.279 50.364 1.00 37.37 165 LEU B CA 1
ATOM 4376 C C . LEU B 1 76 ? 3.307 15.344 50.657 1.00 39.70 165 LEU B C 1
ATOM 4377 O O . LEU B 1 76 ? 4.079 15.086 49.742 1.00 36.74 165 LEU B O 1
ATOM 4382 N N . GLU B 1 77 ? 3.741 15.654 51.942 1.00 37.52 166 GLU B N 1
ATOM 4383 C CA . GLU B 1 77 ? 5.179 15.647 52.274 1.00 37.87 166 GLU B CA 1
ATOM 4384 C C . GLU B 1 77 ? 5.756 14.221 52.238 1.00 42.84 166 GLU B C 1
ATOM 4385 O O . GLU B 1 77 ? 6.900 14.045 51.818 1.00 44.77 166 GLU B O 1
ATOM 4391 N N . GLN B 1 78 ? 4.964 13.204 52.618 1.00 37.23 167 GLN B N 1
ATOM 4392 C CA . GLN B 1 78 ? 5.422 11.813 52.513 1.00 37.15 167 GLN B CA 1
ATOM 4393 C C . GLN B 1 78 ? 5.532 11.393 51.021 1.00 39.08 167 GLN B C 1
ATOM 4394 O O . GLN B 1 78 ? 6.400 10.582 50.676 1.00 39.18 167 GLN B O 1
ATOM 4400 N N . ILE B 1 79 ? 4.667 11.954 50.151 1.00 34.64 168 ILE B N 1
ATOM 4401 C CA . ILE B 1 79 ? 4.679 11.688 48.701 1.00 34.02 168 ILE B CA 1
ATOM 4402 C C . ILE B 1 79 ? 5.993 12.175 48.101 1.00 39.55 168 ILE B C 1
ATOM 4403 O O . ILE B 1 79 ? 6.667 11.402 47.421 1.00 38.58 168 ILE B O 1
ATOM 4408 N N . LEU B 1 80 ? 6.400 13.413 48.454 1.00 38.04 169 LEU B N 1
ATOM 4409 C CA . LEU B 1 80 ? 7.659 14.049 48.045 1.00 37.86 169 LEU B CA 1
ATOM 4410 C C . LEU B 1 80 ? 8.860 13.240 48.516 1.00 42.77 169 LEU B C 1
ATOM 4411 O O . LEU B 1 80 ? 9.774 12.991 47.725 1.00 41.80 169 LEU B O 1
ATOM 4416 N N . VAL B 1 81 ? 8.828 12.783 49.788 1.00 40.28 170 VAL B N 1
ATOM 4417 C CA . VAL B 1 81 ? 9.856 11.910 50.362 1.00 40.37 170 VAL B CA 1
ATOM 4418 C C . VAL B 1 81 ? 9.915 10.592 49.560 1.00 40.91 170 VAL B C 1
ATOM 4419 O O . VAL B 1 81 ? 11.009 10.143 49.237 1.00 39.58 170 VAL B O 1
ATOM 4423 N N . ASP B 1 82 ? 8.744 9.993 49.233 1.00 37.99 171 ASP B N 1
ATOM 4424 C CA . ASP B 1 82 ? 8.646 8.749 48.449 1.00 38.16 171 ASP B CA 1
ATOM 4425 C C . ASP B 1 82 ? 9.277 8.891 47.053 1.00 42.26 171 ASP B C 1
ATOM 4426 O O . ASP B 1 82 ? 9.998 7.992 46.599 1.00 40.17 171 ASP B O 1
ATOM 4431 N N . CYS B 1 83 ? 9.033 10.057 46.411 1.00 39.44 172 CYS B N 1
ATOM 4432 C CA . CYS B 1 83 ? 9.580 10.442 45.119 1.00 39.36 172 CYS B CA 1
ATOM 4433 C C . CYS B 1 83 ? 11.108 10.494 45.193 1.00 42.75 172 CYS B C 1
ATOM 4434 O O . CYS B 1 83 ? 11.772 9.810 44.418 1.00 42.69 172 CYS B O 1
ATOM 4437 N N . ARG B 1 84 ? 11.653 11.223 46.183 1.00 39.11 173 ARG B N 1
ATOM 4438 C CA . ARG B 1 84 ? 13.094 11.363 46.409 1.00 39.13 173 ARG B CA 1
ATOM 4439 C C . ARG B 1 84 ? 13.783 10.019 46.611 1.00 41.48 173 ARG B C 1
ATOM 4440 O O . ARG B 1 84 ? 14.864 9.813 46.059 1.00 39.95 173 ARG B O 1
ATOM 4444 N N . ASP B 1 85 ? 13.159 9.116 47.406 1.00 38.85 174 ASP B N 1
ATOM 4445 C CA . ASP B 1 85 ? 13.685 7.785 47.737 1.00 39.30 174 ASP B CA 1
ATOM 4446 C C . ASP B 1 85 ? 13.705 6.888 46.528 1.00 42.12 174 ASP B C 1
ATOM 4447 O O . ASP B 1 85 ? 14.705 6.207 46.303 1.00 41.37 174 ASP B O 1
ATOM 4452 N N . THR B 1 86 ? 12.605 6.901 45.730 1.00 38.64 175 THR B N 1
ATOM 4453 C CA . THR B 1 86 ? 12.487 6.141 44.479 1.00 36.21 175 THR B CA 1
ATOM 4454 C C . THR B 1 86 ? 13.710 6.452 43.604 1.00 39.50 175 THR B C 1
ATOM 4455 O O . THR B 1 86 ? 14.434 5.530 43.225 1.00 39.02 175 THR B O 1
ATOM 4459 N N . LEU B 1 87 ? 13.979 7.750 43.369 1.00 35.91 176 LEU B N 1
ATOM 4460 C CA . LEU B 1 87 ? 15.126 8.209 42.576 1.00 37.00 176 LEU B CA 1
ATOM 4461 C C . LEU B 1 87 ? 16.474 7.893 43.230 1.00 43.68 176 LEU B C 1
ATOM 4462 O O . LEU B 1 87 ? 17.414 7.532 42.516 1.00 43.42 176 LEU B O 1
ATOM 4467 N N . LYS B 1 88 ? 16.556 8.007 44.584 1.00 40.66 177 LYS B N 1
ATOM 4468 C CA . LYS B 1 88 ? 17.754 7.694 45.363 1.00 41.02 177 LYS B CA 1
ATOM 4469 C C . LYS B 1 88 ? 18.198 6.230 45.162 1.00 43.54 177 LYS B C 1
ATOM 4470 O O . LYS B 1 88 ? 19.398 5.977 45.039 1.00 43.45 177 LYS B O 1
ATOM 4474 N N . TYR B 1 89 ? 17.237 5.287 45.117 1.00 39.72 178 TYR B N 1
ATOM 4475 C CA . TYR B 1 89 ? 17.500 3.845 44.987 1.00 40.66 178 TYR B CA 1
ATOM 4476 C C . TYR B 1 89 ? 17.375 3.224 43.569 1.00 42.27 178 TYR B C 1
ATOM 4477 O O . TYR B 1 89 ? 17.535 2.011 43.398 1.00 40.07 178 TYR B O 1
ATOM 4486 N N . GLY B 1 90 ? 17.124 4.061 42.567 1.00 40.24 179 GLY B N 1
ATOM 4487 C CA . GLY B 1 90 ? 17.022 3.623 41.175 1.00 39.03 179 GLY B CA 1
ATOM 4488 C C . GLY B 1 90 ? 18.336 3.766 40.440 1.00 44.17 179 GLY B C 1
ATOM 4489 O O . GLY B 1 90 ? 19.312 4.294 40.986 1.00 45.10 179 GLY B O 1
ATOM 4490 N N . VAL B 1 91 ? 18.373 3.308 39.194 1.00 40.28 180 VAL B N 1
ATOM 4491 C CA . VAL B 1 91 ? 19.585 3.389 38.379 1.00 40.13 180 VAL B CA 1
ATOM 4492 C C . VAL B 1 91 ? 19.586 4.715 37.578 1.00 41.93 180 VAL B C 1
ATOM 4493 O O . VAL B 1 91 ? 18.532 5.160 37.132 1.00 40.16 180 VAL B O 1
ATOM 4497 N N . ARG B 1 92 ? 20.758 5.369 37.479 1.00 38.79 181 ARG B N 1
ATOM 4498 C CA . ARG B 1 92 ? 20.967 6.609 36.723 1.00 37.50 181 ARG B CA 1
ATOM 4499 C C . ARG B 1 92 ? 21.244 6.190 35.291 1.00 38.80 181 ARG B C 1
ATOM 4500 O O . ARG B 1 92 ? 22.399 6.048 34.889 1.00 38.05 181 ARG B O 1
ATOM 4508 N N . THR B 1 93 ? 20.172 5.939 34.536 1.00 34.23 182 THR B N 1
ATOM 4509 C CA . THR B 1 93 ? 20.252 5.478 33.156 1.00 33.00 182 THR B CA 1
ATOM 4510 C C . THR B 1 93 ? 20.800 6.544 32.202 1.00 36.23 182 THR B C 1
ATOM 4511 O O . THR B 1 93 ? 21.127 6.221 31.064 1.00 35.09 182 THR B O 1
ATOM 4515 N N . GLY B 1 94 ? 20.911 7.785 32.683 1.00 33.35 183 GLY B N 1
ATOM 4516 C CA . GLY B 1 94 ? 21.451 8.894 31.910 1.00 32.97 183 GLY B CA 1
ATOM 4517 C C . GLY B 1 94 ? 22.921 9.153 32.168 1.00 37.88 183 GLY B C 1
ATOM 4518 O O . GLY B 1 94 ? 23.550 9.966 31.470 1.00 37.11 183 GLY B O 1
ATOM 4519 N N . HIS B 1 95 ? 23.464 8.482 33.208 1.00 34.77 184 HIS B N 1
ATOM 4520 C CA . HIS B 1 95 ? 24.834 8.623 33.651 1.00 34.40 184 HIS B CA 1
ATOM 4521 C C . HIS B 1 95 ? 25.790 8.360 32.509 1.00 39.15 184 HIS B C 1
ATOM 4522 O O . HIS B 1 95 ? 25.612 7.360 31.811 1.00 38.38 184 HIS B O 1
ATOM 4529 N N . PRO B 1 96 ? 26.821 9.228 32.305 1.00 36.22 185 PRO B N 1
ATOM 4530 C CA . PRO B 1 96 ? 27.782 8.980 31.215 1.00 35.54 185 PRO B CA 1
ATOM 4531 C C . PRO B 1 96 ? 28.507 7.642 31.338 1.00 36.76 185 PRO B C 1
ATOM 4532 O O . PRO B 1 96 ? 29.083 7.178 30.360 1.00 36.61 185 PRO B O 1
ATOM 4536 N N . ARG B 1 97 ? 28.469 7.017 32.519 1.00 32.71 186 ARG B N 1
ATOM 4537 C CA . ARG B 1 97 ? 29.108 5.720 32.749 1.00 33.20 186 ARG B CA 1
ATOM 4538 C C . ARG B 1 97 ? 28.141 4.539 32.766 1.00 36.64 186 ARG B C 1
ATOM 4539 O O . ARG B 1 97 ? 28.533 3.403 33.045 1.00 37.43 186 ARG B O 1
ATOM 4547 N N . PHE B 1 98 ? 26.893 4.791 32.382 1.00 31.59 187 PHE B N 1
ATOM 4548 C CA . PHE B 1 98 ? 25.887 3.740 32.234 1.00 29.64 187 PHE B CA 1
ATOM 4549 C C . PHE B 1 98 ? 26.043 3.139 30.833 1.00 31.42 187 PHE B C 1
ATOM 4550 O O . PHE B 1 98 ? 25.777 3.835 29.862 1.00 31.04 187 PHE B O 1
ATOM 4558 N N . PHE B 1 99 ? 26.499 1.870 30.721 1.00 27.02 188 PHE B N 1
ATOM 4559 C CA . PHE B 1 99 ? 26.685 1.203 29.420 1.00 27.21 188 PHE B CA 1
ATOM 4560 C C . PHE B 1 99 ? 26.055 -0.175 29.452 1.00 33.04 188 PHE B C 1
ATOM 4561 O O . PHE B 1 99 ? 26.471 -1.060 28.704 1.00 34.08 188 PHE B O 1
ATOM 4569 N N . ASN B 1 100 ? 25.077 -0.364 30.342 1.00 29.65 189 ASN B N 1
ATOM 4570 C CA . ASN B 1 100 ? 24.428 -1.645 30.604 1.00 29.11 189 ASN B CA 1
ATOM 4571 C C . ASN B 1 100 ? 23.441 -2.111 29.565 1.00 33.53 189 ASN B C 1
ATOM 4572 O O . ASN B 1 100 ? 23.186 -3.317 29.463 1.00 33.70 189 ASN B O 1
ATOM 4577 N N . GLN B 1 101 ? 22.826 -1.157 28.853 1.00 29.93 190 GLN B N 1
ATOM 4578 C CA . GLN B 1 101 ? 21.751 -1.427 27.908 1.00 28.75 190 GLN B CA 1
ATOM 4579 C C . GLN B 1 101 ? 21.978 -0.744 26.572 1.00 32.85 190 GLN B C 1
ATOM 4580 O O . GLN B 1 101 ? 22.864 0.094 26.450 1.00 30.98 190 GLN B O 1
ATOM 4586 N N . LEU B 1 102 ? 21.128 -1.066 25.579 1.00 30.38 191 LEU B N 1
ATOM 4587 C CA . LEU B 1 102 ? 21.146 -0.429 24.261 1.00 30.20 191 LEU B CA 1
ATOM 4588 C C . LEU B 1 102 ? 20.497 0.959 24.381 1.00 35.20 191 LEU B C 1
ATOM 4589 O O . LEU B 1 102 ? 20.866 1.880 23.655 1.00 35.63 191 LEU B O 1
ATOM 4594 N N . SER B 1 103 ? 19.564 1.121 25.339 1.00 32.59 192 SER B N 1
ATOM 4595 C CA . SER B 1 103 ? 18.947 2.403 25.649 1.00 33.25 192 SER B CA 1
ATOM 4596 C C . SER B 1 103 ? 19.697 2.960 26.873 1.00 38.78 192 SER B C 1
ATOM 4597 O O . SER B 1 103 ? 19.784 2.285 27.912 1.00 37.62 192 SER B O 1
ATOM 4600 N N . THR B 1 104 ? 20.297 4.162 26.719 1.00 36.96 193 THR B N 1
ATOM 4601 C CA . THR B 1 104 ? 21.082 4.892 27.743 1.00 37.04 193 THR B CA 1
ATOM 4602 C C . THR B 1 104 ? 20.947 6.410 27.496 1.00 40.88 193 THR B C 1
ATOM 4603 O O . THR B 1 104 ? 20.563 6.829 26.401 1.00 39.52 193 THR B O 1
ATOM 4607 N N . GLY B 1 105 ? 21.319 7.212 28.491 1.00 38.24 194 GLY B N 1
ATOM 4608 C CA . GLY B 1 105 ? 21.294 8.666 28.394 1.00 37.36 194 GLY B CA 1
ATOM 4609 C C . GLY B 1 105 ? 19.951 9.283 28.697 1.00 39.86 194 GLY B C 1
ATOM 4610 O O . GLY B 1 105 ? 18.954 8.580 28.834 1.00 41.59 194 GLY B O 1
ATOM 4611 N N . LEU B 1 106 ? 19.922 10.597 28.842 1.00 35.21 195 LEU B N 1
ATOM 4612 C CA . LEU B 1 106 ? 18.694 11.337 29.086 1.00 33.58 195 LEU B CA 1
ATOM 4613 C C . LEU B 1 106 ? 18.687 12.605 28.246 1.00 34.68 195 LEU B C 1
ATOM 4614 O O . LEU B 1 106 ? 19.399 13.572 28.550 1.00 33.91 195 LEU B O 1
ATOM 4619 N N . ASP B 1 107 ? 17.900 12.575 27.158 1.00 27.44 196 ASP B N 1
ATOM 4620 C CA . ASP B 1 107 ? 17.747 13.726 26.307 1.00 26.26 196 ASP B CA 1
ATOM 4621 C C . ASP B 1 107 ? 16.791 14.693 27.023 1.00 29.94 196 ASP B C 1
ATOM 4622 O O . ASP B 1 107 ? 15.687 14.304 27.402 1.00 29.47 196 ASP B O 1
ATOM 4627 N N . ILE B 1 108 ? 17.240 15.938 27.239 1.00 27.63 197 ILE B N 1
ATOM 4628 C CA . ILE B 1 108 ? 16.462 16.978 27.919 1.00 27.51 197 ILE B CA 1
ATOM 4629 C C . ILE B 1 108 ? 15.209 17.322 27.111 1.00 27.28 197 ILE B C 1
ATOM 4630 O O . ILE B 1 108 ? 14.138 17.463 27.697 1.00 24.07 197 ILE B O 1
ATOM 4635 N N . ILE B 1 109 ? 15.333 17.411 25.759 1.00 24.01 198 ILE B N 1
ATOM 4636 C CA . ILE B 1 109 ? 14.169 17.691 24.902 1.00 23.25 198 ILE B CA 1
ATOM 4637 C C . ILE B 1 109 ? 13.172 16.518 24.997 1.00 28.83 198 ILE B C 1
ATOM 4638 O O . ILE B 1 109 ? 11.965 16.735 25.173 1.00 30.01 198 ILE B O 1
ATOM 4643 N N . GLY B 1 110 ? 13.710 15.303 24.984 1.00 22.49 199 GLY B N 1
ATOM 4644 C CA . GLY B 1 110 ? 12.930 14.089 25.166 1.00 21.48 199 GLY B CA 1
ATOM 4645 C C . GLY B 1 110 ? 12.141 14.103 26.458 1.00 24.51 199 GLY B C 1
ATOM 4646 O O . GLY B 1 110 ? 10.940 13.830 26.450 1.00 23.93 199 GLY B O 1
ATOM 4647 N N . LEU B 1 111 ? 12.807 14.451 27.576 1.00 22.05 200 LEU B N 1
ATOM 4648 C CA . LEU B 1 111 ? 12.197 14.500 28.909 1.00 21.76 200 LEU B CA 1
ATOM 4649 C C . LEU B 1 111 ? 11.103 15.580 28.945 1.00 27.22 200 LEU B C 1
ATOM 4650 O O . LEU B 1 111 ? 10.023 15.329 29.490 1.00 26.81 200 LEU B O 1
ATOM 4655 N N . ALA B 1 112 ? 11.381 16.777 28.344 1.00 24.85 201 ALA B N 1
ATOM 4656 C CA . ALA B 1 112 ? 10.395 17.862 28.257 1.00 25.72 201 ALA B CA 1
ATOM 4657 C C . ALA B 1 112 ? 9.195 17.361 27.453 1.00 27.33 201 ALA B C 1
ATOM 4658 O O . ALA B 1 112 ? 8.051 17.620 27.825 1.00 27.85 201 ALA B O 1
ATOM 4660 N N . GLY B 1 113 ? 9.479 16.586 26.407 1.00 22.51 202 GLY B N 1
ATOM 4661 C CA . GLY B 1 113 ? 8.472 15.970 25.547 1.00 21.74 202 GLY B CA 1
ATOM 4662 C C . GLY B 1 113 ? 7.612 15.004 26.339 1.00 23.52 202 GLY B C 1
ATOM 4663 O O . GLY B 1 113 ? 6.385 15.078 26.279 1.00 22.78 202 GLY B O 1
ATOM 4664 N N . GLU B 1 114 ? 8.248 14.146 27.154 1.00 20.48 203 GLU B N 1
ATOM 4665 C CA . GLU B 1 114 ? 7.512 13.184 27.985 1.00 20.62 203 GLU B CA 1
ATOM 4666 C C . GLU B 1 114 ? 6.573 13.898 28.938 1.00 26.23 203 GLU B C 1
ATOM 4667 O O . GLU B 1 114 ? 5.390 13.581 28.977 1.00 26.53 203 GLU B O 1
ATOM 4673 N N . TRP B 1 115 ? 7.099 14.891 29.670 1.00 23.76 204 TRP B N 1
ATOM 4674 C CA . TRP B 1 115 ? 6.356 15.711 30.631 1.00 24.58 204 TRP B CA 1
ATOM 4675 C C . TRP B 1 115 ? 5.106 16.325 29.982 1.00 26.80 204 TRP B C 1
ATOM 4676 O O . TRP B 1 115 ? 4.038 16.276 30.572 1.00 25.84 204 TRP B O 1
ATOM 4687 N N . LEU B 1 116 ? 5.226 16.838 28.750 1.00 23.42 205 LEU B N 1
ATOM 4688 C CA . LEU B 1 116 ? 4.077 17.422 28.035 1.00 22.52 205 LEU B CA 1
ATOM 4689 C C . LEU B 1 116 ? 3.052 16.335 27.693 1.00 26.77 205 LEU B C 1
ATOM 4690 O O . LEU B 1 116 ? 1.850 16.525 27.882 1.00 26.12 205 LEU B O 1
ATOM 4695 N N . THR B 1 117 ? 3.538 15.213 27.167 1.00 23.52 206 THR B N 1
ATOM 4696 C CA . THR B 1 117 ? 2.712 14.054 26.797 1.00 22.64 206 THR B CA 1
ATOM 4697 C C . THR B 1 117 ? 1.814 13.621 27.962 1.00 22.91 206 THR B C 1
ATOM 4698 O O . THR B 1 117 ? 0.603 13.469 27.769 1.00 20.07 206 THR B O 1
ATOM 4702 N N . SER B 1 118 ? 2.400 13.459 29.157 1.00 20.20 207 SER B N 1
ATOM 4703 C CA . SER B 1 118 ? 1.661 13.068 30.385 1.00 21.83 207 SER B CA 1
ATOM 4704 C C . SER B 1 118 ? 0.638 14.119 30.770 1.00 26.25 207 SER B C 1
ATOM 4705 O O . SER B 1 118 ? -0.451 13.762 31.224 1.00 24.51 207 SER B O 1
ATOM 4708 N N . THR B 1 119 ? 0.976 15.422 30.569 1.00 23.27 208 THR B N 1
ATOM 4709 C CA . THR B 1 119 ? 0.035 16.508 30.838 1.00 25.05 208 THR B CA 1
ATOM 4710 C C . THR B 1 119 ? -1.170 16.399 29.873 1.00 28.95 208 THR B C 1
ATOM 4711 O O . THR B 1 119 ? -2.310 16.572 30.307 1.00 29.06 208 THR B O 1
ATOM 4715 N N . ALA B 1 120 ? -0.902 16.114 28.570 1.00 23.23 209 ALA B N 1
ATOM 4716 C CA . ALA B 1 120 ? -1.937 15.988 27.550 1.00 23.26 209 ALA B CA 1
ATOM 4717 C C . ALA B 1 120 ? -2.802 14.710 27.734 1.00 28.50 209 ALA B C 1
ATOM 4718 O O . ALA B 1 120 ? -3.943 14.667 27.251 1.00 28.73 209 ALA B O 1
ATOM 4720 N N . ASN B 1 121 ? -2.260 13.701 28.463 1.00 23.85 210 ASN B N 1
ATOM 4721 C CA . ASN B 1 121 ? -2.908 12.443 28.866 1.00 23.42 210 ASN B CA 1
ATOM 4722 C C . ASN B 1 121 ? -4.050 11.993 27.967 1.00 27.64 210 ASN B C 1
ATOM 4723 O O . ASN B 1 121 ? -5.234 12.048 28.341 1.00 27.12 210 ASN B O 1
ATOM 4728 N N . THR B 1 122 ? -3.689 11.599 26.747 1.00 23.17 211 THR B N 1
ATOM 4729 C CA . THR B 1 122 ? -4.673 11.153 25.789 1.00 20.68 211 THR B CA 1
ATOM 4730 C C . THR B 1 122 ? -4.282 9.813 25.192 1.00 24.71 211 THR B C 1
ATOM 4731 O O . THR B 1 122 ? -3.264 9.212 25.565 1.00 23.31 211 THR B O 1
ATOM 4735 N N . ASN B 1 123 ? -5.113 9.356 24.268 1.00 22.29 212 ASN B N 1
ATOM 4736 C CA . ASN B 1 123 ? -5.006 8.080 23.610 1.00 22.64 212 ASN B CA 1
ATOM 4737 C C . ASN B 1 123 ? -4.809 8.309 22.115 1.00 26.06 212 ASN B C 1
ATOM 4738 O O . ASN B 1 123 ? -5.569 9.058 21.513 1.00 26.94 212 ASN B O 1
ATOM 4743 N N . MET B 1 124 ? -3.876 7.571 21.502 1.00 21.30 213 MET B N 1
ATOM 4744 C CA . MET B 1 124 ? -3.536 7.671 20.068 1.00 18.86 213 MET B CA 1
ATOM 4745 C C . MET B 1 124 ? -4.594 7.130 19.115 1.00 20.47 213 MET B C 1
ATOM 4746 O O . MET B 1 124 ? -4.536 7.407 17.902 1.00 20.47 213 MET B O 1
ATOM 4751 N N . PHE B 1 125 ? -5.505 6.305 19.627 1.00 16.29 214 PHE B N 1
ATOM 4752 C CA . PHE B 1 125 ? -6.436 5.551 18.791 1.00 16.95 214 PHE B CA 1
ATOM 4753 C C . PHE B 1 125 ? -7.396 6.309 17.904 1.00 19.46 214 PHE B C 1
ATOM 4754 O O . PHE B 1 125 ? -7.896 5.713 16.946 1.00 19.28 214 PHE B O 1
ATOM 4757 N N . THR B 1 126 ? -7.633 7.603 18.165 1.00 14.36 215 THR B N 1
ATOM 4758 C CA . THR B 1 126 ? -8.520 8.391 17.303 1.00 16.17 215 THR B CA 1
ATOM 4759 C C . THR B 1 126 ? -8.028 9.823 17.128 1.00 20.97 215 THR B C 1
ATOM 4760 O O . THR B 1 126 ? -7.434 10.393 18.051 1.00 21.60 215 THR B O 1
ATOM 4764 N N . TYR B 1 127 ? -8.282 10.401 15.932 1.00 17.64 216 TYR B N 1
ATOM 4765 C CA . TYR B 1 127 ? -7.999 11.813 15.632 1.00 18.47 216 TYR B CA 1
ATOM 4766 C C . TYR B 1 127 ? -8.875 12.666 16.535 1.00 24.78 216 TYR B C 1
ATOM 4767 O O . TYR B 1 127 ? -8.529 13.797 16.864 1.00 23.23 216 TYR B O 1
ATOM 4776 N N . GLU B 1 128 ? -10.040 12.111 16.913 1.00 22.72 217 GLU B N 1
ATOM 4777 C CA . GLU B 1 128 ? -11.029 12.752 17.769 1.00 23.43 217 GLU B CA 1
ATOM 4778 C C . GLU B 1 128 ? -10.465 13.312 19.101 1.00 25.63 217 GLU B C 1
ATOM 4779 O O . GLU B 1 128 ? -10.819 14.433 19.494 1.00 22.12 217 GLU B O 1
ATOM 4785 N N . ILE B 1 129 ? -9.581 12.528 19.781 1.00 23.43 218 ILE B N 1
ATOM 4786 C CA . ILE B 1 129 ? -9.003 12.871 21.101 1.00 22.65 218 ILE B CA 1
ATOM 4787 C C . ILE B 1 129 ? -7.477 13.065 21.110 1.00 25.69 218 ILE B C 1
ATOM 4788 O O . ILE B 1 129 ? -6.903 13.488 22.135 1.00 25.99 218 ILE B O 1
ATOM 4793 N N . ALA B 1 130 ? -6.826 12.777 19.986 1.00 20.59 219 ALA B N 1
ATOM 4794 C CA . ALA B 1 130 ? -5.390 13.009 19.859 1.00 20.81 219 ALA B CA 1
ATOM 4795 C C . ALA B 1 130 ? -5.155 13.672 18.497 1.00 23.13 219 ALA B C 1
ATOM 4796 O O . ALA B 1 130 ? -4.397 13.144 17.712 1.00 22.70 219 ALA B O 1
ATOM 4798 N N . PRO B 1 131 ? -5.814 14.807 18.132 1.00 20.02 220 PRO B N 1
ATOM 4799 C CA . PRO B 1 131 ? -5.590 15.358 16.786 1.00 19.54 220 PRO B CA 1
ATOM 4800 C C . PRO B 1 131 ? -4.157 15.689 16.378 1.00 23.59 220 PRO B C 1
ATOM 4801 O O . PRO B 1 131 ? -3.740 15.308 15.292 1.00 21.82 220 PRO B O 1
ATOM 4805 N N . VAL B 1 132 ? -3.426 16.409 17.226 1.00 20.79 221 VAL B N 1
ATOM 4806 C CA . VAL B 1 132 ? -2.062 16.835 16.926 1.00 19.92 221 VAL B CA 1
ATOM 4807 C C . VAL B 1 132 ? -1.110 15.634 16.848 1.00 21.77 221 VAL B C 1
ATOM 4808 O O . VAL B 1 132 ? -0.317 15.536 15.915 1.00 21.17 221 VAL B O 1
ATOM 4812 N N . PHE B 1 133 ? -1.187 14.741 17.843 1.00 17.63 222 PHE B N 1
ATOM 4813 C CA . PHE B 1 133 ? -0.334 13.579 17.962 1.00 16.91 222 PHE B CA 1
ATOM 4814 C C . PHE B 1 133 ? -0.526 12.642 16.778 1.00 19.54 222 PHE B C 1
ATOM 4815 O O . PHE B 1 133 ? 0.461 12.188 16.222 1.00 19.15 222 PHE B O 1
ATOM 4823 N N . VAL B 1 134 ? -1.779 12.426 16.350 1.00 15.94 223 VAL B N 1
ATOM 4824 C CA . VAL B 1 134 ? -2.091 11.601 15.196 1.00 18.71 223 VAL B CA 1
ATOM 4825 C C . VAL B 1 134 ? -1.421 12.156 13.930 1.00 22.86 223 VAL B C 1
ATOM 4826 O O . VAL B 1 134 ? -0.827 11.377 13.173 1.00 21.66 223 VAL B O 1
ATOM 4830 N N . LEU B 1 135 ? -1.464 13.519 13.744 1.00 19.08 224 LEU B N 1
ATOM 4831 C CA . LEU B 1 135 ? -0.877 14.158 12.586 1.00 19.07 224 LEU B CA 1
ATOM 4832 C C . LEU B 1 135 ? 0.646 14.076 12.631 1.00 20.70 224 LEU B C 1
ATOM 4833 O O . LEU B 1 135 ? 1.265 13.772 11.621 1.00 20.04 224 LEU B O 1
ATOM 4838 N N . MET B 1 136 ? 1.226 14.273 13.818 1.00 15.75 225 MET B N 1
ATOM 4839 C CA . MET B 1 136 ? 2.658 14.208 14.085 1.00 15.74 225 MET B CA 1
ATOM 4840 C C . MET B 1 136 ? 3.181 12.809 13.789 1.00 20.87 225 MET B C 1
ATOM 4841 O O . MET B 1 136 ? 4.306 12.680 13.284 1.00 21.80 225 MET B O 1
ATOM 4846 N N . GLU B 1 137 ? 2.379 11.773 14.098 1.00 15.90 226 GLU B N 1
ATOM 4847 C CA . GLU B 1 137 ? 2.752 10.371 13.849 1.00 15.82 226 GLU B CA 1
ATOM 4848 C C . GLU B 1 137 ? 2.826 10.077 12.341 1.00 21.76 226 GLU B C 1
ATOM 4849 O O . GLU B 1 137 ? 3.801 9.498 11.872 1.00 23.02 226 GLU B O 1
ATOM 4855 N N . GLN B 1 138 ? 1.833 10.543 11.590 1.00 17.08 227 GLN B N 1
ATOM 4856 C CA . GLN B 1 138 ? 1.763 10.392 10.140 1.00 16.47 227 GLN B CA 1
ATOM 4857 C C . GLN B 1 138 ? 2.949 11.093 9.469 1.00 22.48 227 GLN B C 1
ATOM 4858 O O . GLN B 1 138 ? 3.630 10.493 8.632 1.00 21.70 227 GLN B O 1
ATOM 4864 N N . ILE B 1 139 ? 3.241 12.319 9.916 1.00 19.47 228 ILE B N 1
ATOM 4865 C CA . ILE B 1 139 ? 4.380 13.101 9.465 1.00 20.07 228 ILE B CA 1
ATOM 4866 C C . ILE B 1 139 ? 5.737 12.364 9.681 1.00 24.90 228 ILE B C 1
ATOM 4867 O O . ILE B 1 139 ? 6.494 12.171 8.722 1.00 24.86 228 ILE B O 1
ATOM 4872 N N . THR B 1 140 ? 6.025 11.984 10.937 1.00 22.35 229 THR B N 1
ATOM 4873 C CA . THR B 1 140 ? 7.238 11.298 11.365 1.00 21.70 229 THR B CA 1
ATOM 4874 C C . THR B 1 140 ? 7.409 9.969 10.656 1.00 24.75 229 THR B C 1
ATOM 4875 O O . THR B 1 140 ? 8.501 9.700 10.150 1.00 24.81 229 THR B O 1
ATOM 4879 N N . LEU B 1 141 ? 6.345 9.148 10.591 1.00 21.71 230 LEU B N 1
ATOM 4880 C CA . LEU B 1 141 ? 6.411 7.839 9.904 1.00 22.28 230 LEU B CA 1
ATOM 4881 C C . LEU B 1 141 ? 6.686 8.038 8.410 1.00 25.57 230 LEU B C 1
ATOM 4882 O O . LEU B 1 141 ? 7.364 7.203 7.821 1.00 25.70 230 LEU B O 1
ATOM 4887 N N . LYS B 1 142 ? 6.254 9.177 7.814 1.00 23.15 231 LYS B N 1
ATOM 4888 C CA . LYS B 1 142 ? 6.549 9.420 6.389 1.00 22.50 231 LYS B CA 1
ATOM 4889 C C . LYS B 1 142 ? 8.044 9.672 6.203 1.00 24.13 231 LYS B C 1
ATOM 4890 O O . LYS B 1 142 ? 8.662 9.093 5.307 1.00 22.62 231 LYS B O 1
ATOM 4896 N N . LYS B 1 143 ? 8.619 10.500 7.085 1.00 20.25 232 LYS B N 1
ATOM 4897 C CA . LYS B 1 143 ? 10.034 10.860 7.060 1.00 19.47 232 LYS B CA 1
ATOM 4898 C C . LYS B 1 143 ? 10.912 9.660 7.290 1.00 20.85 232 LYS B C 1
ATOM 4899 O O . LYS B 1 143 ? 11.889 9.490 6.580 1.00 21.46 232 LYS B O 1
ATOM 4905 N N . MET B 1 144 ? 10.556 8.829 8.266 1.00 18.26 233 MET B N 1
ATOM 4906 C CA . MET B 1 144 ? 11.258 7.582 8.573 1.00 18.32 233 MET B CA 1
ATOM 4907 C C . MET B 1 144 ? 11.301 6.679 7.341 1.00 22.18 233 MET B C 1
ATOM 4908 O O . MET B 1 144 ? 12.358 6.126 7.025 1.00 21.52 233 MET B O 1
ATOM 4913 N N . ARG B 1 145 ? 10.177 6.602 6.603 1.00 19.77 234 ARG B N 1
ATOM 4914 C CA . ARG B 1 145 ? 10.111 5.806 5.375 1.00 19.90 234 ARG B CA 1
ATOM 4915 C C . ARG B 1 145 ? 10.977 6.421 4.295 1.00 24.84 234 ARG B C 1
ATOM 4916 O O . ARG B 1 145 ? 11.611 5.674 3.550 1.00 25.42 234 ARG B O 1
ATOM 4924 N N . GLU B 1 146 ? 11.042 7.781 4.226 1.00 20.44 235 GLU B N 1
ATOM 4925 C CA . GLU B 1 146 ? 11.883 8.440 3.239 1.00 20.23 235 GLU B CA 1
ATOM 4926 C C . GLU B 1 146 ? 13.329 8.102 3.473 1.00 24.26 235 GLU B C 1
ATOM 4927 O O . GLU B 1 146 ? 14.026 7.769 2.523 1.00 23.46 235 GLU B O 1
ATOM 4933 N N . ILE B 1 147 ? 13.761 8.132 4.741 1.00 21.91 236 ILE B N 1
ATOM 4934 C CA . ILE B 1 147 ? 15.140 7.838 5.157 1.00 22.56 236 ILE B CA 1
ATOM 4935 C C . ILE B 1 147 ? 15.520 6.381 4.861 1.00 25.54 236 ILE B C 1
ATOM 4936 O O . ILE B 1 147 ? 16.663 6.101 4.500 1.00 25.57 236 ILE B O 1
ATOM 4941 N N . VAL B 1 148 ? 14.549 5.462 4.977 1.00 23.23 237 VAL B N 1
ATOM 4942 C CA . VAL B 1 148 ? 14.721 4.036 4.661 1.00 21.51 237 VAL B CA 1
ATOM 4943 C C . VAL B 1 148 ? 15.017 3.884 3.170 1.00 27.68 237 VAL B C 1
ATOM 4944 O O . VAL B 1 148 ? 15.761 2.977 2.781 1.00 30.44 237 VAL B O 1
ATOM 4948 N N . GLY B 1 149 ? 14.483 4.805 2.369 1.00 23.61 238 GLY B N 1
ATOM 4949 C CA . GLY B 1 149 ? 14.683 4.836 0.924 1.00 25.00 238 GLY B CA 1
ATOM 4950 C C . GLY B 1 149 ? 13.475 4.383 0.140 1.00 27.35 238 GLY B C 1
ATOM 4951 O O . GLY B 1 149 ? 13.571 4.161 -1.071 1.00 24.68 238 GLY B O 1
ATOM 4952 N N . TRP B 1 150 ? 12.316 4.258 0.827 1.00 22.56 239 TRP B N 1
ATOM 4953 C CA . TRP B 1 150 ? 11.091 3.814 0.164 1.00 21.75 239 TRP B CA 1
ATOM 4954 C C . TRP B 1 150 ? 10.488 4.930 -0.641 1.00 24.83 239 TRP B C 1
ATOM 4955 O O . TRP B 1 150 ? 10.511 6.065 -0.209 1.00 23.31 239 TRP B O 1
ATOM 4966 N N . SER B 1 151 ? 9.869 4.585 -1.760 1.00 23.51 240 SER B N 1
ATOM 4967 C CA . SER B 1 151 ? 9.149 5.535 -2.591 1.00 24.68 240 SER B CA 1
ATOM 4968 C C . SER B 1 151 ? 7.871 5.950 -1.845 1.00 27.14 240 SER B C 1
ATOM 4969 O O . SER B 1 151 ? 7.303 5.156 -1.091 1.00 25.84 240 SER B O 1
ATOM 4972 N N . SER B 1 152 ? 7.412 7.172 -2.092 1.00 24.57 241 SER B N 1
ATOM 4973 C CA . SER B 1 152 ? 6.173 7.712 -1.518 1.00 24.24 241 SER B CA 1
ATOM 4974 C C . SER B 1 152 ? 4.932 7.180 -2.246 1.00 27.22 241 SER B C 1
ATOM 4975 O O . SER B 1 152 ? 3.825 7.471 -1.817 1.00 26.23 241 SER B O 1
ATOM 4978 N N . LYS B 1 153 ? 5.115 6.356 -3.318 1.00 24.78 242 LYS B N 1
ATOM 4979 C CA . LYS B 1 153 ? 4.020 5.706 -4.048 1.00 25.59 242 LYS B CA 1
ATOM 4980 C C . LYS B 1 153 ? 3.192 4.769 -3.148 1.00 27.86 242 LYS B C 1
ATOM 4981 O O . LYS B 1 153 ? 2.091 4.368 -3.527 1.00 29.31 242 LYS B O 1
ATOM 4987 N N . ASP B 1 154 ? 3.748 4.400 -1.982 1.00 22.46 243 ASP B N 1
ATOM 4988 C CA . ASP B 1 154 ? 3.119 3.550 -0.981 1.00 23.48 243 ASP B CA 1
ATOM 4989 C C . ASP B 1 154 ? 3.859 3.714 0.378 1.00 27.14 243 ASP B C 1
ATOM 4990 O O . ASP B 1 154 ? 4.842 4.452 0.448 1.00 29.51 243 ASP B O 1
ATOM 4995 N N . GLY B 1 155 ? 3.370 3.090 1.440 1.00 18.86 244 GLY B N 1
ATOM 4996 C CA . GLY B 1 155 ? 4.036 3.229 2.730 1.00 17.21 244 GLY B CA 1
ATOM 4997 C C . GLY B 1 155 ? 3.047 3.410 3.840 1.00 20.61 244 GLY B C 1
ATOM 4998 O O . GLY B 1 155 ? 2.008 4.029 3.652 1.00 19.54 244 GLY B O 1
ATOM 4999 N N . ASP B 1 156 ? 3.325 2.783 4.974 1.00 18.14 245 ASP B N 1
ATOM 5000 C CA . ASP B 1 156 ? 2.432 2.773 6.111 1.00 18.48 245 ASP B CA 1
ATOM 5001 C C . ASP B 1 156 ? 3.297 2.563 7.351 1.00 22.57 245 ASP B C 1
ATOM 5002 O O . ASP B 1 156 ? 4.538 2.435 7.260 1.00 21.96 245 ASP B O 1
ATOM 5007 N N . GLY B 1 157 ? 2.641 2.506 8.495 1.00 18.38 246 GLY B N 1
ATOM 5008 C CA . GLY B 1 157 ? 3.342 2.233 9.736 1.00 17.51 246 GLY B CA 1
ATOM 5009 C C . GLY B 1 157 ? 2.558 2.607 10.958 1.00 19.25 246 GLY B C 1
ATOM 5010 O O . GLY B 1 157 ? 1.463 3.139 10.843 1.00 16.91 246 GLY B O 1
ATOM 5011 N N . ILE B 1 158 ? 3.114 2.294 12.137 1.00 17.31 247 ILE B N 1
ATOM 5012 C CA . ILE B 1 158 ? 2.516 2.596 13.433 1.00 17.62 247 ILE B CA 1
ATOM 5013 C C . ILE B 1 158 ? 3.571 2.481 14.491 1.00 21.61 247 ILE B C 1
ATOM 5014 O O . ILE B 1 158 ? 4.493 1.691 14.348 1.00 24.17 247 ILE B O 1
ATOM 5019 N N . PHE B 1 159 ? 3.427 3.249 15.549 1.00 18.08 248 PHE B N 1
ATOM 5020 C CA . PHE B 1 159 ? 4.284 3.174 16.726 1.00 18.65 248 PHE B CA 1
ATOM 5021 C C . PHE B 1 159 ? 3.751 2.068 17.597 1.00 25.82 248 PHE B C 1
ATOM 5022 O O . PHE B 1 159 ? 2.533 1.882 17.701 1.00 26.38 248 PHE B O 1
ATOM 5030 N N . SER B 1 160 ? 4.651 1.261 18.139 1.00 22.71 249 SER B N 1
ATOM 5031 C CA . SER B 1 160 ? 4.231 0.116 18.934 1.00 22.10 249 SER B CA 1
ATOM 5032 C C . SER B 1 160 ? 4.887 0.109 20.307 1.00 22.41 249 SER B C 1
ATOM 5033 O O . SER B 1 160 ? 5.924 0.746 20.482 1.00 19.85 249 SER B O 1
ATOM 5036 N N . PRO B 1 161 ? 4.287 -0.594 21.295 1.00 20.35 250 PRO B N 1
ATOM 5037 C CA . PRO B 1 161 ? 4.888 -0.623 22.634 1.00 20.57 250 PRO B CA 1
ATOM 5038 C C . PRO B 1 161 ? 6.101 -1.557 22.703 1.00 24.75 250 PRO B C 1
ATOM 5039 O O . PRO B 1 161 ? 6.069 -2.592 23.376 1.00 23.38 250 PRO B O 1
ATOM 5043 N N . GLY B 1 162 ? 7.173 -1.152 22.020 1.00 21.99 251 GLY B N 1
ATOM 5044 C CA . GLY B 1 162 ? 8.434 -1.887 21.959 1.00 21.98 251 GLY B CA 1
ATOM 5045 C C . GLY B 1 162 ? 8.664 -2.562 20.614 1.00 25.30 251 GLY B C 1
ATOM 5046 O O . GLY B 1 162 ? 7.709 -2.910 19.934 1.00 24.52 251 GLY B O 1
ATOM 5047 N N . GLY B 1 163 ? 9.926 -2.719 20.230 1.00 24.52 252 GLY B N 1
ATOM 5048 C CA . GLY B 1 163 ? 10.367 -3.361 18.985 1.00 24.89 252 GLY B CA 1
ATOM 5049 C C . GLY B 1 163 ? 9.951 -4.823 18.856 1.00 29.56 252 GLY B C 1
ATOM 5050 O O . GLY B 1 163 ? 9.783 -5.325 17.731 1.00 30.68 252 GLY B O 1
ATOM 5051 N N . ALA B 1 164 ? 9.738 -5.511 20.011 1.00 23.50 253 ALA B N 1
ATOM 5052 C CA . ALA B 1 164 ? 9.289 -6.910 20.069 1.00 22.55 253 ALA B CA 1
ATOM 5053 C C . ALA B 1 164 ? 7.881 -7.012 19.487 1.00 24.46 253 ALA B C 1
ATOM 5054 O O . ALA B 1 164 ? 7.614 -7.941 18.729 1.00 22.70 253 ALA B O 1
ATOM 5056 N N . ILE B 1 165 ? 7.033 -5.987 19.726 1.00 20.68 254 ILE B N 1
ATOM 5057 C CA . ILE B 1 165 ? 5.657 -5.925 19.197 1.00 20.62 254 ILE B CA 1
ATOM 5058 C C . ILE B 1 165 ? 5.682 -5.458 17.745 1.00 22.41 254 ILE B C 1
ATOM 5059 O O . ILE B 1 165 ? 4.924 -5.975 16.920 1.00 21.96 254 ILE B O 1
ATOM 5064 N N . SER B 1 166 ? 6.557 -4.480 17.427 1.00 18.79 255 SER B N 1
ATOM 5065 C CA . SER B 1 166 ? 6.777 -4.055 16.051 1.00 16.96 255 SER B CA 1
ATOM 5066 C C . SER B 1 166 ? 7.164 -5.310 15.244 1.00 19.71 255 SER B C 1
ATOM 5067 O O . SER B 1 166 ? 6.573 -5.545 14.194 1.00 18.20 255 SER B O 1
ATOM 5070 N N . ASN B 1 167 ? 8.082 -6.163 15.767 1.00 18.08 256 ASN B N 1
ATOM 5071 C CA . ASN B 1 167 ? 8.445 -7.435 15.092 1.00 19.44 256 ASN B CA 1
ATOM 5072 C C . ASN B 1 167 ? 7.231 -8.376 14.896 1.00 23.05 256 ASN B C 1
ATOM 5073 O O . ASN B 1 167 ? 7.036 -8.935 13.810 1.00 21.54 256 ASN B O 1
ATOM 5078 N N . MET B 1 168 ? 6.391 -8.490 15.935 1.00 18.60 257 MET B N 1
ATOM 5079 C CA . MET B 1 168 ? 5.136 -9.240 15.904 1.00 17.61 257 MET B CA 1
ATOM 5080 C C . MET B 1 168 ? 4.205 -8.729 14.795 1.00 21.38 257 MET B C 1
ATOM 5081 O O . MET B 1 168 ? 3.646 -9.538 14.073 1.00 20.75 257 MET B O 1
ATOM 5086 N N . TYR B 1 169 ? 4.035 -7.383 14.673 1.00 19.10 258 TYR B N 1
ATOM 5087 C CA . TYR B 1 169 ? 3.247 -6.746 13.638 1.00 19.32 258 TYR B CA 1
ATOM 5088 C C . TYR B 1 169 ? 3.682 -7.200 12.246 1.00 19.82 258 TYR B C 1
ATOM 5089 O O . TYR B 1 169 ? 2.843 -7.481 11.402 1.00 18.53 258 TYR B O 1
ATOM 5098 N N . SER B 1 170 ? 4.992 -7.231 12.012 1.00 16.49 259 SER B N 1
ATOM 5099 C CA . SER B 1 170 ? 5.597 -7.585 10.732 1.00 16.99 259 SER B CA 1
ATOM 5100 C C . SER B 1 170 ? 5.301 -9.019 10.311 1.00 19.30 259 SER B C 1
ATOM 5101 O O . SER B 1 170 ? 5.116 -9.280 9.104 1.00 19.01 259 SER B O 1
ATOM 5104 N N . ILE B 1 171 ? 5.227 -9.925 11.292 1.00 15.63 260 ILE B N 1
ATOM 5105 C CA . ILE B 1 171 ? 4.927 -11.332 11.012 1.00 15.27 260 ILE B CA 1
ATOM 5106 C C . ILE B 1 171 ? 3.452 -11.473 10.700 1.00 21.12 260 ILE B C 1
ATOM 5107 O O . ILE B 1 171 ? 3.079 -12.112 9.712 1.00 22.04 260 ILE B O 1
ATOM 5112 N N . MET B 1 172 ? 2.624 -10.778 11.468 1.00 19.04 261 MET B N 1
ATOM 5113 C CA . MET B 1 172 ? 1.180 -10.702 11.248 1.00 18.47 261 MET B CA 1
ATOM 5114 C C . MET B 1 172 ? 0.902 -10.120 9.865 1.00 21.20 261 MET B C 1
ATOM 5115 O O . MET B 1 172 ? 0.063 -10.667 9.156 1.00 19.07 261 MET B O 1
ATOM 5120 N N . ALA B 1 173 ? 1.636 -9.023 9.468 1.00 16.97 262 ALA B N 1
ATOM 5121 C CA . ALA B 1 173 ? 1.491 -8.385 8.142 1.00 15.27 262 ALA B CA 1
ATOM 5122 C C . ALA B 1 173 ? 1.871 -9.355 6.990 1.00 16.99 262 ALA B C 1
ATOM 5123 O O . ALA B 1 173 ? 1.100 -9.525 6.055 1.00 15.91 262 ALA B O 1
ATOM 5125 N N . ALA B 1 174 ? 3.017 -10.013 7.079 1.00 14.70 263 ALA B N 1
ATOM 5126 C CA . ALA B 1 174 ? 3.447 -11.008 6.070 1.00 16.04 263 ALA B CA 1
ATOM 5127 C C . ALA B 1 174 ? 2.406 -12.140 5.922 1.00 17.02 263 ALA B C 1
ATOM 5128 O O . ALA B 1 174 ? 2.055 -12.525 4.810 1.00 15.53 263 ALA B O 1
ATOM 5130 N N . ARG B 1 175 ? 1.931 -12.660 7.046 1.00 15.91 264 ARG B N 1
ATOM 5131 C CA . ARG B 1 175 ? 0.998 -13.766 7.049 1.00 18.27 264 ARG B CA 1
ATOM 5132 C C . ARG B 1 175 ? -0.325 -13.351 6.418 1.00 22.61 264 ARG B C 1
ATOM 5133 O O . ARG B 1 175 ? -0.882 -14.119 5.642 1.00 23.21 264 ARG B O 1
ATOM 5141 N N . TYR B 1 176 ? -0.801 -12.145 6.720 1.00 17.78 265 TYR B N 1
ATOM 5142 C CA . TYR B 1 176 ? -2.040 -11.654 6.136 1.00 16.68 265 TYR B CA 1
ATOM 5143 C C . TYR B 1 176 ? -1.920 -11.432 4.619 1.00 19.04 265 TYR B C 1
ATOM 5144 O O . TYR B 1 176 ? -2.897 -11.645 3.868 1.00 17.52 265 TYR B O 1
ATOM 5153 N N . LYS B 1 177 ? -0.752 -10.948 4.176 1.00 15.16 266 LYS B N 1
ATOM 5154 C CA . LYS B 1 177 ? -0.532 -10.729 2.744 1.00 16.09 266 LYS B CA 1
ATOM 5155 C C . LYS B 1 177 ? -0.599 -12.052 1.994 1.00 19.98 266 LYS B C 1
ATOM 5156 O O . LYS B 1 177 ? -1.315 -12.167 1.000 1.00 18.14 266 LYS B O 1
ATOM 5162 N N . TYR B 1 178 ? 0.086 -13.060 2.498 1.00 18.24 267 TYR B N 1
ATOM 5163 C CA . TYR B 1 178 ? 0.091 -14.350 1.801 1.00 18.48 267 TYR B CA 1
ATOM 5164 C C . TYR B 1 178 ? -1.053 -15.249 2.162 1.00 22.50 267 TYR B C 1
ATOM 5165 O O . TYR B 1 178 ? -1.478 -16.061 1.336 1.00 21.31 267 TYR B O 1
ATOM 5174 N N . PHE B 1 179 ? -1.496 -15.209 3.422 1.00 19.62 268 PHE B N 1
ATOM 5175 C CA . PHE B 1 179 ? -2.558 -16.136 3.838 1.00 19.81 268 PHE B CA 1
ATOM 5176 C C . PHE B 1 179 ? -3.685 -15.431 4.630 1.00 22.86 268 PHE B C 1
ATOM 5177 O O . PHE B 1 179 ? -3.833 -15.665 5.848 1.00 20.54 268 PHE B O 1
ATOM 5185 N N . PRO B 1 180 ? -4.480 -14.567 3.948 1.00 20.93 269 PRO B N 1
ATOM 5186 C CA . PRO B 1 180 ? -5.567 -13.843 4.656 1.00 21.12 269 PRO B CA 1
ATOM 5187 C C . PRO B 1 180 ? -6.632 -14.736 5.268 1.00 25.97 269 PRO B C 1
ATOM 5188 O O . PRO B 1 180 ? -7.342 -14.283 6.169 1.00 25.20 269 PRO B O 1
ATOM 5192 N N . GLU B 1 181 ? -6.697 -16.025 4.827 1.00 24.18 270 GLU B N 1
ATOM 5193 C CA . GLU B 1 181 ? -7.626 -17.050 5.334 1.00 25.26 270 GLU B CA 1
ATOM 5194 C C . GLU B 1 181 ? -7.434 -17.325 6.827 1.00 25.22 270 GLU B C 1
ATOM 5195 O O . GLU B 1 181 ? -8.364 -17.763 7.457 1.00 26.80 270 GLU B O 1
ATOM 5201 N N . VAL B 1 182 ? -6.230 -17.120 7.361 1.00 20.51 271 VAL B N 1
ATOM 5202 C CA . VAL B 1 182 ? -5.837 -17.371 8.767 1.00 19.53 271 VAL B CA 1
ATOM 5203 C C . VAL B 1 182 ? -6.582 -16.494 9.751 1.00 19.67 271 VAL B C 1
ATOM 5204 O O . VAL B 1 182 ? -6.925 -16.961 10.821 1.00 20.17 271 VAL B O 1
ATOM 5208 N N . LYS B 1 183 ? -6.822 -15.231 9.395 1.00 16.32 272 LYS B N 1
ATOM 5209 C CA . LYS B 1 183 ? -7.533 -14.260 10.232 1.00 14.69 272 LYS B CA 1
ATOM 5210 C C . LYS B 1 183 ? -8.907 -14.833 10.607 1.00 21.13 272 LYS B C 1
ATOM 5211 O O . LYS B 1 183 ? -9.260 -14.855 11.781 1.00 21.90 272 LYS B O 1
ATOM 5217 N N . THR B 1 184 ? -9.661 -15.309 9.597 1.00 19.84 273 THR B N 1
ATOM 5218 C CA . THR B 1 184 ? -10.980 -15.883 9.749 1.00 20.08 273 THR B CA 1
ATOM 5219 C C . THR B 1 184 ? -10.941 -17.343 10.130 1.00 23.72 273 THR B C 1
ATOM 5220 O O . THR B 1 184 ? -11.672 -17.712 11.048 1.00 23.47 273 THR B O 1
ATOM 5224 N N . LYS B 1 185 ? -10.116 -18.184 9.444 1.00 20.33 274 LYS B N 1
ATOM 5225 C CA . LYS B 1 185 ? -10.142 -19.642 9.680 1.00 20.29 274 LYS B CA 1
ATOM 5226 C C . LYS B 1 185 ? -9.097 -20.253 10.619 1.00 22.58 274 LYS B C 1
ATOM 5227 O O . LYS B 1 185 ? -9.233 -21.397 11.054 1.00 20.07 274 LYS B O 1
ATOM 5233 N N . GLY B 1 186 ? -8.078 -19.505 10.946 1.00 20.25 275 GLY B N 1
ATOM 5234 C CA . GLY B 1 186 ? -7.046 -20.048 11.823 1.00 19.01 275 GLY B CA 1
ATOM 5235 C C . GLY B 1 186 ? -5.874 -20.595 11.050 1.00 21.51 275 GLY B C 1
ATOM 5236 O O . GLY B 1 186 ? -5.970 -20.832 9.841 1.00 20.05 275 GLY B O 1
ATOM 5237 N N . MET B 1 187 ? -4.751 -20.773 11.754 1.00 19.24 276 MET B N 1
ATOM 5238 C CA . MET B 1 187 ? -3.490 -21.289 11.233 1.00 19.58 276 MET B CA 1
ATOM 5239 C C . MET B 1 187 ? -3.606 -22.720 10.691 1.00 24.73 276 MET B C 1
ATOM 5240 O O . MET B 1 187 ? -2.782 -23.097 9.870 1.00 25.71 276 MET B O 1
ATOM 5245 N N . ALA B 1 188 ? -4.625 -23.498 11.111 1.00 21.61 277 ALA B N 1
ATOM 5246 C CA . ALA B 1 188 ? -4.773 -24.886 10.612 1.00 22.82 277 ALA B CA 1
ATOM 5247 C C . ALA B 1 188 ? -5.475 -24.950 9.252 1.00 27.37 277 ALA B C 1
ATOM 5248 O O . ALA B 1 188 ? -5.518 -26.000 8.641 1.00 28.26 277 ALA B O 1
ATOM 5250 N N . ALA B 1 189 ? -5.934 -23.799 8.742 1.00 24.72 278 ALA B N 1
ATOM 5251 C CA . ALA B 1 189 ? -6.635 -23.694 7.465 1.00 23.95 278 ALA B CA 1
ATOM 5252 C C . ALA B 1 189 ? -5.678 -23.490 6.277 1.00 26.03 278 ALA B C 1
ATOM 5253 O O . ALA B 1 189 ? -6.121 -23.336 5.124 1.00 25.80 278 ALA B O 1
ATOM 5255 N N . VAL B 1 190 ? -4.377 -23.399 6.573 1.00 20.81 279 VAL B N 1
ATOM 5256 C CA . VAL B 1 190 ? -3.337 -23.098 5.596 1.00 20.42 279 VAL B CA 1
ATOM 5257 C C . VAL B 1 190 ? -2.155 -24.044 5.781 1.00 25.53 279 VAL B C 1
ATOM 5258 O O . VAL B 1 190 ? -2.111 -24.705 6.812 1.00 25.77 279 VAL B O 1
ATOM 5262 N N . PRO B 1 191 ? -1.198 -24.150 4.816 1.00 23.77 280 PRO B N 1
ATOM 5263 C CA . PRO B 1 191 ? -0.078 -25.098 4.993 1.00 23.80 280 PRO B CA 1
ATOM 5264 C C . PRO B 1 191 ? 0.830 -24.689 6.135 1.00 25.54 280 PRO B C 1
ATOM 5265 O O . PRO B 1 191 ? 0.649 -23.603 6.672 1.00 25.34 280 PRO B O 1
ATOM 5269 N N . LYS B 1 192 ? 1.784 -25.560 6.526 1.00 21.05 281 LYS B N 1
ATOM 5270 C CA . LYS B 1 192 ? 2.759 -25.228 7.565 1.00 19.71 281 LYS B CA 1
ATOM 5271 C C . LYS B 1 192 ? 3.611 -24.029 7.053 1.00 23.55 281 LYS B C 1
ATOM 5272 O O . LYS B 1 192 ? 4.332 -24.149 6.061 1.00 22.42 281 LYS B O 1
ATOM 5278 N N . LEU B 1 193 ? 3.509 -22.904 7.741 1.00 17.30 282 LEU B N 1
ATOM 5279 C CA . LEU B 1 193 ? 4.210 -21.666 7.445 1.00 16.78 282 LEU B CA 1
ATOM 5280 C C . LEU B 1 193 ? 5.528 -21.619 8.193 1.00 20.90 282 LEU B C 1
ATOM 5281 O O . LEU B 1 193 ? 5.561 -21.803 9.408 1.00 20.77 282 LEU B O 1
ATOM 5286 N N . VAL B 1 194 ? 6.618 -21.336 7.465 1.00 18.07 283 VAL B N 1
ATOM 5287 C CA . VAL B 1 194 ? 7.951 -21.271 8.021 1.00 18.09 283 VAL B CA 1
ATOM 5288 C C . VAL B 1 194 ? 8.513 -19.846 7.912 1.00 22.64 283 VAL B C 1
ATOM 5289 O O . VAL B 1 194 ? 8.398 -19.196 6.879 1.00 23.15 283 VAL B O 1
ATOM 5293 N N . LEU B 1 195 ? 9.112 -19.375 8.976 1.00 20.18 284 LEU B N 1
ATOM 5294 C CA . LEU B 1 195 ? 9.773 -18.076 8.983 1.00 20.21 284 LEU B CA 1
ATOM 5295 C C . LEU B 1 195 ? 11.231 -18.252 9.395 1.00 24.74 284 LEU B C 1
ATOM 5296 O O . LEU B 1 195 ? 11.581 -19.215 10.070 1.00 26.69 284 LEU B O 1
ATOM 5301 N N . PHE B 1 196 ? 12.082 -17.385 8.895 1.00 21.11 285 PHE B N 1
ATOM 5302 C CA . PHE B 1 196 ? 13.535 -17.442 9.077 1.00 19.64 285 PHE B CA 1
ATOM 5303 C C . PHE B 1 196 ? 14.063 -16.226 9.777 1.00 23.93 285 PHE B C 1
ATOM 5304 O O . PHE B 1 196 ? 13.580 -15.112 9.567 1.00 23.52 285 PHE B O 1
ATOM 5312 N N . THR B 1 197 ? 15.065 -16.457 10.628 1.00 23.07 286 THR B N 1
ATOM 5313 C CA . THR B 1 197 ? 15.762 -15.428 11.394 1.00 23.28 286 THR B CA 1
ATOM 5314 C C . THR B 1 197 ? 17.194 -15.874 11.719 1.00 27.33 286 THR B C 1
ATOM 5315 O O . THR B 1 197 ? 17.477 -17.071 11.742 1.00 25.64 286 THR B O 1
ATOM 5319 N N . SER B 1 198 ? 18.101 -14.918 11.913 1.00 24.85 287 SER B N 1
ATOM 5320 C CA . SER B 1 198 ? 19.504 -15.231 12.239 1.00 25.24 287 SER B CA 1
ATOM 5321 C C . SER B 1 198 ? 19.605 -15.969 13.566 1.00 27.79 287 SER B C 1
ATOM 5322 O O . SER B 1 198 ? 18.820 -15.718 14.465 1.00 25.76 287 SER B O 1
ATOM 5325 N N . GLU B 1 199 ? 20.635 -16.816 13.718 1.00 26.58 288 GLU B N 1
ATOM 5326 C CA . GLU B 1 199 ? 20.931 -17.520 14.967 1.00 26.15 288 GLU B CA 1
ATOM 5327 C C . GLU B 1 199 ? 21.258 -16.471 16.033 1.00 29.63 288 GLU B C 1
ATOM 5328 O O . GLU B 1 199 ? 21.303 -16.792 17.213 1.00 29.23 288 GLU B O 1
ATOM 5334 N N . GLN B 1 200 ? 21.531 -15.225 15.607 1.00 27.83 289 GLN B N 1
ATOM 5335 C CA . GLN B 1 200 ? 21.911 -14.131 16.508 1.00 28.09 289 GLN B CA 1
ATOM 5336 C C . GLN B 1 200 ? 20.935 -12.971 16.541 1.00 32.50 289 GLN B C 1
ATOM 5337 O O . GLN B 1 200 ? 21.242 -11.901 17.103 1.00 30.76 289 GLN B O 1
ATOM 5343 N N . SER B 1 201 ? 19.727 -13.211 15.992 1.00 29.95 290 SER B N 1
ATOM 5344 C CA . SER B 1 201 ? 18.631 -12.243 15.986 1.00 29.52 290 SER B CA 1
ATOM 5345 C C . SER B 1 201 ? 17.988 -12.164 17.349 1.00 34.71 290 SER B C 1
ATOM 5346 O O . SER B 1 201 ? 18.239 -13.022 18.203 1.00 36.40 290 SER B O 1
ATOM 5349 N N . HIS B 1 202 ? 17.136 -11.145 17.553 1.00 30.80 291 HIS B N 1
ATOM 5350 C CA . HIS B 1 202 ? 16.419 -10.920 18.801 1.00 30.47 291 HIS B CA 1
ATOM 5351 C C . HIS B 1 202 ? 15.376 -12.043 19.034 1.00 34.97 291 HIS B C 1
ATOM 5352 O O . HIS B 1 202 ? 14.636 -12.433 18.105 1.00 31.41 291 HIS B O 1
ATOM 5359 N N . TYR B 1 203 ? 15.337 -12.568 20.282 1.00 32.29 292 TYR B N 1
ATOM 5360 C CA . TYR B 1 203 ? 14.427 -13.647 20.708 1.00 31.92 292 TYR B CA 1
ATOM 5361 C C . TYR B 1 203 ? 12.936 -13.316 20.449 1.00 32.51 292 TYR B C 1
ATOM 5362 O O . TYR B 1 203 ? 12.077 -14.193 20.600 1.00 31.51 292 TYR B O 1
ATOM 5371 N N . SER B 1 204 ? 12.639 -12.054 20.041 1.00 25.95 293 SER B N 1
ATOM 5372 C CA . SER B 1 204 ? 11.263 -11.610 19.770 1.00 23.53 293 SER B CA 1
ATOM 5373 C C . SER B 1 204 ? 10.666 -12.299 18.547 1.00 22.01 293 SER B C 1
ATOM 5374 O O . SER B 1 204 ? 9.458 -12.388 18.438 1.00 20.96 293 SER B O 1
ATOM 5377 N N . ILE B 1 205 ? 11.499 -12.788 17.637 1.00 17.82 294 ILE B N 1
ATOM 5378 C CA . ILE B 1 205 ? 10.983 -13.489 16.453 1.00 18.16 294 ILE B CA 1
ATOM 5379 C C . ILE B 1 205 ? 10.443 -14.870 16.908 1.00 23.81 294 ILE B C 1
ATOM 5380 O O . ILE B 1 205 ? 9.332 -15.244 16.533 1.00 23.32 294 ILE B O 1
ATOM 5385 N N . LYS B 1 206 ? 11.194 -15.559 17.790 1.00 21.47 295 LYS B N 1
ATOM 5386 C CA . LYS B 1 206 ? 10.760 -16.836 18.369 1.00 22.09 295 LYS B CA 1
ATOM 5387 C C . LYS B 1 206 ? 9.471 -16.650 19.211 1.00 25.30 295 LYS B C 1
ATOM 5388 O O . LYS B 1 206 ? 8.589 -17.501 19.145 1.00 25.33 295 LYS B O 1
ATOM 5394 N N . LYS B 1 207 ? 9.352 -15.538 19.972 1.00 21.82 296 LYS B N 1
ATOM 5395 C CA . LYS B 1 207 ? 8.151 -15.320 20.809 1.00 21.19 296 LYS B CA 1
ATOM 5396 C C . LYS B 1 207 ? 6.922 -15.017 19.970 1.00 24.13 296 LYS B C 1
ATOM 5397 O O . LYS B 1 207 ? 5.837 -15.485 20.293 1.00 22.47 296 LYS B O 1
ATOM 5403 N N . ALA B 1 208 ? 7.086 -14.234 18.887 1.00 21.91 297 ALA B N 1
ATOM 5404 C CA . ALA B 1 208 ? 5.954 -13.917 18.008 1.00 20.13 297 ALA B CA 1
ATOM 5405 C C . ALA B 1 208 ? 5.523 -15.208 17.298 1.00 22.19 297 ALA B C 1
ATOM 5406 O O . ALA B 1 208 ? 4.348 -15.515 17.277 1.00 23.27 297 ALA B O 1
ATOM 5408 N N . GLY B 1 209 ? 6.478 -16.001 16.835 1.00 19.90 298 GLY B N 1
ATOM 5409 C CA . GLY B 1 209 ? 6.202 -17.313 16.237 1.00 20.78 298 GLY B CA 1
ATOM 5410 C C . GLY B 1 209 ? 5.363 -18.165 17.167 1.00 24.66 298 GLY B C 1
ATOM 5411 O O . GLY B 1 209 ? 4.311 -18.671 16.770 1.00 24.80 298 GLY B O 1
ATOM 5412 N N . ALA B 1 210 ? 5.759 -18.233 18.448 1.00 22.85 299 ALA B N 1
ATOM 5413 C CA . ALA B 1 210 ? 5.012 -18.977 19.482 1.00 23.46 299 ALA B CA 1
ATOM 5414 C C . ALA B 1 210 ? 3.625 -18.375 19.708 1.00 24.38 299 ALA B C 1
ATOM 5415 O O . ALA B 1 210 ? 2.644 -19.117 19.636 1.00 23.46 299 ALA B O 1
ATOM 5417 N N . ALA B 1 211 ? 3.541 -17.028 19.926 1.00 19.19 300 ALA B N 1
ATOM 5418 C CA . ALA B 1 211 ? 2.280 -16.336 20.190 1.00 17.78 300 ALA B CA 1
ATOM 5419 C C . ALA B 1 211 ? 1.297 -16.443 19.041 1.00 21.51 300 ALA B C 1
ATOM 5420 O O . ALA B 1 211 ? 0.127 -16.762 19.252 1.00 20.92 300 ALA B O 1
ATOM 5422 N N . LEU B 1 212 ? 1.780 -16.187 17.816 1.00 18.25 301 LEU B N 1
ATOM 5423 C CA . LEU B 1 212 ? 0.945 -16.167 16.615 1.00 17.00 301 LEU B CA 1
ATOM 5424 C C . LEU B 1 212 ? 0.447 -17.503 16.069 1.00 21.84 301 LEU B C 1
ATOM 5425 O O . LEU B 1 212 ? -0.312 -17.508 15.111 1.00 21.51 301 LEU B O 1
ATOM 5430 N N . GLY B 1 213 ? 0.854 -18.623 16.673 1.00 21.42 302 GLY B N 1
ATOM 5431 C CA . GLY B 1 213 ? 0.371 -19.943 16.276 1.00 21.05 302 GLY B CA 1
ATOM 5432 C C . GLY B 1 213 ? 1.196 -20.717 15.273 1.00 24.59 302 GLY B C 1
ATOM 5433 O O . GLY B 1 213 ? 0.717 -21.724 14.750 1.00 24.12 302 GLY B O 1
ATOM 5434 N N . PHE B 1 214 ? 2.442 -20.272 14.999 1.00 20.19 303 PHE B N 1
ATOM 5435 C CA . PHE B 1 214 ? 3.317 -20.951 14.038 1.00 18.64 303 PHE B CA 1
ATOM 5436 C C . PHE B 1 214 ? 4.073 -22.098 14.667 1.00 24.78 303 PHE B C 1
ATOM 5437 O O . PHE B 1 214 ? 4.510 -22.985 13.957 1.00 25.71 303 PHE B O 1
ATOM 5445 N N . GLY B 1 215 ? 4.327 -21.991 15.964 1.00 22.71 304 GLY B N 1
ATOM 5446 C CA . GLY B 1 215 ? 5.163 -22.905 16.714 1.00 22.73 304 GLY B CA 1
ATOM 5447 C C . GLY B 1 215 ? 6.602 -22.530 16.470 1.00 27.45 304 GLY B C 1
ATOM 5448 O O . GLY B 1 215 ? 6.971 -22.230 15.329 1.00 26.43 304 GLY B O 1
ATOM 5449 N N . THR B 1 216 ? 7.417 -22.510 17.534 1.00 25.11 305 THR B N 1
ATOM 5450 C CA . THR B 1 216 ? 8.846 -22.137 17.463 1.00 24.78 305 THR B CA 1
ATOM 5451 C C . THR B 1 216 ? 9.659 -23.127 16.623 1.00 28.29 305 THR B C 1
ATOM 5452 O O . THR B 1 216 ? 10.743 -22.773 16.164 1.00 27.91 305 THR B O 1
ATOM 5456 N N . ASP B 1 217 ? 9.134 -24.351 16.397 1.00 24.70 306 ASP B N 1
ATOM 5457 C CA . ASP B 1 217 ? 9.778 -25.338 15.518 1.00 24.10 306 ASP B CA 1
ATOM 5458 C C . ASP B 1 217 ? 9.844 -24.796 14.101 1.00 25.94 306 ASP B C 1
ATOM 5459 O O . ASP B 1 217 ? 10.720 -25.182 13.334 1.00 23.16 306 ASP B O 1
ATOM 5464 N N . ASN B 1 218 ? 8.897 -23.886 13.766 1.00 21.86 307 ASN B N 1
ATOM 5465 C CA . ASN B 1 218 ? 8.755 -23.295 12.441 1.00 21.21 307 ASN B CA 1
ATOM 5466 C C . ASN B 1 218 ? 9.426 -21.928 12.351 1.00 25.89 307 ASN B C 1
ATOM 5467 O O . ASN B 1 218 ? 9.283 -21.202 11.354 1.00 24.92 307 ASN B O 1
ATOM 5472 N N . VAL B 1 219 ? 10.252 -21.623 13.362 1.00 21.07 308 VAL B N 1
ATOM 5473 C CA . VAL B 1 219 ? 11.096 -20.435 13.316 1.00 20.31 308 VAL B CA 1
ATOM 5474 C C . VAL B 1 219 ? 12.482 -21.005 13.122 1.00 24.86 308 VAL B C 1
ATOM 5475 O O . VAL B 1 219 ? 13.065 -21.568 14.049 1.00 24.19 308 VAL B O 1
ATOM 5479 N N . ILE B 1 220 ? 12.966 -20.927 11.886 1.00 23.16 309 ILE B N 1
ATOM 5480 C CA . ILE B 1 220 ? 14.245 -21.508 11.526 1.00 22.53 309 ILE B CA 1
ATOM 5481 C C . ILE B 1 220 ? 15.387 -20.513 11.652 1.00 27.77 309 ILE B C 1
ATOM 5482 O O . ILE B 1 220 ? 15.305 -19.405 11.121 1.00 25.98 309 ILE B O 1
ATOM 5487 N N . LEU B 1 221 ? 16.466 -20.940 12.337 1.00 27.22 310 LEU B N 1
ATOM 5488 C CA . LEU B 1 221 ? 17.666 -20.141 12.588 1.00 27.32 310 LEU B CA 1
ATOM 5489 C C . LEU B 1 221 ? 18.684 -20.267 11.462 1.00 31.00 310 LEU B C 1
ATOM 5490 O O . LEU B 1 221 ? 19.050 -21.377 11.070 1.00 33.04 310 LEU B O 1
ATOM 5495 N N . ILE B 1 222 ? 19.128 -19.129 10.928 1.00 24.96 311 ILE B N 1
ATOM 5496 C CA . ILE B 1 222 ? 20.101 -19.095 9.839 1.00 24.31 311 ILE B CA 1
ATOM 5497 C C . ILE B 1 222 ? 21.506 -18.986 10.393 1.00 28.35 311 ILE B C 1
ATOM 5498 O O . ILE B 1 222 ? 21.764 -18.083 11.189 1.00 25.73 311 ILE B O 1
ATOM 5503 N N . LYS B 1 223 ? 22.422 -19.900 9.945 1.00 26.44 312 LYS B N 1
ATOM 5504 C CA . LYS B 1 223 ? 23.827 -19.917 10.377 1.00 27.28 312 LYS B CA 1
ATOM 5505 C C . LYS B 1 223 ? 24.500 -18.565 10.157 1.00 33.20 312 LYS B C 1
ATOM 5506 O O . LYS B 1 223 ? 24.230 -17.878 9.167 1.00 32.54 312 LYS B O 1
ATOM 5512 N N . CYS B 1 224 ? 25.357 -18.186 11.091 1.00 32.29 313 CYS B N 1
ATOM 5513 C CA . CYS B 1 224 ? 26.102 -16.936 11.023 1.00 33.02 313 CYS B CA 1
ATOM 5514 C C . CYS B 1 224 ? 27.552 -17.180 10.756 1.00 37.10 313 CYS B C 1
ATOM 5515 O O . CYS B 1 224 ? 28.073 -18.202 11.182 1.00 37.87 313 CYS B O 1
ATOM 5518 N N . ASN B 1 225 ? 28.218 -16.215 10.106 1.00 33.25 314 ASN B N 1
ATOM 5519 C CA . ASN B 1 225 ? 29.659 -16.281 9.884 1.00 33.48 314 ASN B CA 1
ATOM 5520 C C . ASN B 1 225 ? 30.395 -15.748 11.137 1.00 36.44 314 ASN B C 1
ATOM 5521 O O . ASN B 1 225 ? 29.744 -15.372 12.122 1.00 35.21 314 ASN B O 1
ATOM 5526 N N . GLU B 1 226 ? 31.741 -15.681 11.080 1.00 33.65 315 GLU B N 1
ATOM 5527 C CA . GLU B 1 226 ? 32.615 -15.187 12.147 1.00 34.25 315 GLU B CA 1
ATOM 5528 C C . GLU B 1 226 ? 32.152 -13.850 12.752 1.00 37.12 315 GLU B C 1
ATOM 5529 O O . GLU B 1 226 ? 32.154 -13.695 13.966 1.00 35.91 315 GLU B O 1
ATOM 5535 N N . ARG B 1 227 ? 31.715 -12.922 11.901 1.00 34.39 316 ARG B N 1
ATOM 5536 C CA . ARG B 1 227 ? 31.258 -11.588 12.276 1.00 34.35 316 ARG B CA 1
ATOM 5537 C C . ARG B 1 227 ? 29.784 -11.524 12.698 1.00 36.10 316 ARG B C 1
ATOM 5538 O O . ARG B 1 227 ? 29.255 -10.426 12.879 1.00 34.17 316 ARG B O 1
ATOM 5546 N N . GLY B 1 228 ? 29.167 -12.689 12.918 1.00 32.75 317 GLY B N 1
ATOM 5547 C CA . GLY B 1 228 ? 27.771 -12.803 13.337 1.00 31.05 317 GLY B CA 1
ATOM 5548 C C . GLY B 1 228 ? 26.751 -12.337 12.308 1.00 32.29 317 GLY B C 1
ATOM 5549 O O . GLY B 1 228 ? 25.674 -11.861 12.669 1.00 29.46 317 GLY B O 1
ATOM 5550 N N . LYS B 1 229 ? 27.073 -12.487 11.011 1.00 29.38 318 LYS B N 1
ATOM 5551 C CA . LYS B 1 229 ? 26.185 -12.053 9.923 1.00 28.40 318 LYS B CA 1
ATOM 5552 C C . LYS B 1 229 ? 25.588 -13.278 9.247 1.00 32.01 318 LYS B C 1
ATOM 5553 O O . LYS B 1 229 ? 26.315 -14.253 8.989 1.00 32.11 318 LYS B O 1
ATOM 5559 N N . ILE B 1 230 ? 24.310 -13.195 8.871 1.00 26.89 319 ILE B N 1
ATOM 5560 C CA . ILE B 1 230 ? 23.628 -14.274 8.147 1.00 26.54 319 ILE B CA 1
ATOM 5561 C C . ILE B 1 230 ? 24.452 -14.666 6.912 1.00 32.49 319 ILE B C 1
ATOM 5562 O O . ILE B 1 230 ? 24.952 -13.777 6.207 1.00 31.32 319 ILE B O 1
ATOM 5567 N N . ILE B 1 231 ? 24.586 -15.990 6.675 1.00 28.29 320 ILE B N 1
ATOM 5568 C CA . ILE B 1 231 ? 25.221 -16.531 5.481 1.00 28.45 320 ILE B CA 1
ATOM 5569 C C . ILE B 1 231 ? 24.045 -16.734 4.507 1.00 30.44 320 ILE B C 1
ATOM 5570 O O . ILE B 1 231 ? 23.161 -17.559 4.765 1.00 27.93 320 ILE B O 1
ATOM 5575 N N . PRO B 1 232 ? 24.007 -15.953 3.410 1.00 27.28 321 PRO B N 1
ATOM 5576 C CA . PRO B 1 232 ? 22.880 -16.042 2.472 1.00 26.49 321 PRO B CA 1
ATOM 5577 C C . PRO B 1 232 ? 22.635 -17.431 1.926 1.00 31.10 321 PRO B C 1
ATOM 5578 O O . PRO B 1 232 ? 21.479 -17.802 1.786 1.00 30.70 321 PRO B O 1
ATOM 5582 N N . ALA B 1 233 ? 23.707 -18.213 1.657 1.00 29.49 322 ALA B N 1
ATOM 5583 C CA . ALA B 1 233 ? 23.612 -19.586 1.151 1.00 29.32 322 ALA B CA 1
ATOM 5584 C C . ALA B 1 233 ? 22.936 -20.513 2.164 1.00 33.52 322 ALA B C 1
ATOM 5585 O O . ALA B 1 233 ? 22.279 -21.467 1.756 1.00 32.89 322 ALA B O 1
ATOM 5587 N N . ASP B 1 234 ? 23.049 -20.217 3.476 1.00 29.75 323 ASP B N 1
ATOM 5588 C CA . ASP B 1 234 ? 22.338 -21.024 4.468 1.00 28.77 323 ASP B CA 1
ATOM 5589 C C . ASP B 1 234 ? 20.844 -20.698 4.418 1.00 30.35 323 ASP B C 1
ATOM 5590 O O . ASP B 1 234 ? 20.027 -21.594 4.458 1.00 29.38 323 ASP B O 1
ATOM 5595 N N . PHE B 1 235 ? 20.496 -19.408 4.281 1.00 27.15 324 PHE B N 1
ATOM 5596 C CA . PHE B 1 235 ? 19.113 -18.967 4.189 1.00 24.76 324 PHE B CA 1
ATOM 5597 C C . PHE B 1 235 ? 18.449 -19.605 2.969 1.00 29.96 324 PHE B C 1
ATOM 5598 O O . PHE B 1 235 ? 17.394 -20.229 3.131 1.00 29.60 324 PHE B O 1
ATOM 5606 N N . GLU B 1 236 ? 19.104 -19.531 1.776 1.00 25.60 325 GLU B N 1
ATOM 5607 C CA . GLU B 1 236 ? 18.554 -20.145 0.563 1.00 25.64 325 GLU B CA 1
ATOM 5608 C C . GLU B 1 236 ? 18.372 -21.663 0.747 1.00 27.62 325 GLU B C 1
ATOM 5609 O O . GLU B 1 236 ? 17.311 -22.185 0.408 1.00 26.35 325 GLU B O 1
ATOM 5615 N N . ALA B 1 237 ? 19.362 -22.340 1.352 1.00 25.19 326 ALA B N 1
ATOM 5616 C CA . ALA B 1 237 ? 19.310 -23.783 1.610 1.00 26.53 326 ALA B CA 1
ATOM 5617 C C . ALA B 1 237 ? 18.127 -24.127 2.473 1.00 31.26 326 ALA B C 1
ATOM 5618 O O . ALA B 1 237 ? 17.446 -25.109 2.185 1.00 31.18 326 ALA B O 1
ATOM 5620 N N . LYS B 1 238 ? 17.869 -23.302 3.530 1.00 28.44 327 LYS B N 1
ATOM 5621 C CA . LYS B 1 238 ? 16.767 -23.534 4.470 1.00 27.17 327 LYS B CA 1
ATOM 5622 C C . LYS B 1 238 ? 15.409 -23.369 3.789 1.00 29.34 327 LYS B C 1
ATOM 5623 O O . LYS B 1 238 ? 14.489 -24.126 4.103 1.00 29.32 327 LYS B O 1
ATOM 5629 N N . ILE B 1 239 ? 15.291 -22.404 2.835 1.00 24.60 328 ILE B N 1
ATOM 5630 C CA . ILE B 1 239 ? 14.054 -22.180 2.065 1.00 22.14 328 ILE B CA 1
ATOM 5631 C C . ILE B 1 239 ? 13.693 -23.471 1.305 1.00 24.54 328 ILE B C 1
ATOM 5632 O O . ILE B 1 239 ? 12.581 -23.936 1.416 1.00 25.10 328 ILE B O 1
ATOM 5637 N N . LEU B 1 240 ? 14.626 -24.004 0.543 1.00 23.01 329 LEU B N 1
ATOM 5638 C CA . LEU B 1 240 ? 14.516 -25.216 -0.277 1.00 24.01 329 LEU B CA 1
ATOM 5639 C C . LEU B 1 240 ? 14.256 -26.467 0.542 1.00 29.04 329 LEU B C 1
ATOM 5640 O O . LEU B 1 240 ? 13.502 -27.317 0.101 1.00 27.82 329 LEU B O 1
ATOM 5645 N N . GLU B 1 241 ? 14.862 -26.577 1.745 1.00 29.17 330 GLU B N 1
ATOM 5646 C CA . GLU B 1 241 ? 14.575 -27.659 2.704 1.00 28.99 330 GLU B CA 1
ATOM 5647 C C . GLU B 1 241 ? 13.106 -27.585 3.139 1.00 30.69 330 GLU B C 1
ATOM 5648 O O . GLU B 1 241 ? 12.443 -28.623 3.215 1.00 31.32 330 GLU B O 1
ATOM 5654 N N . ALA B 1 242 ? 12.598 -26.359 3.441 1.00 24.44 331 ALA B N 1
ATOM 5655 C CA . ALA B 1 242 ? 11.197 -26.153 3.836 1.00 22.16 331 ALA B CA 1
ATOM 5656 C C . ALA B 1 242 ? 10.277 -26.560 2.663 1.00 26.57 331 ALA B C 1
ATOM 5657 O O . ALA B 1 242 ? 9.334 -27.318 2.870 1.00 26.80 331 ALA B O 1
ATOM 5659 N N . LYS B 1 243 ? 10.583 -26.091 1.414 1.00 23.05 332 LYS B N 1
ATOM 5660 C CA . LYS B 1 243 ? 9.782 -26.412 0.219 1.00 22.22 332 LYS B CA 1
ATOM 5661 C C . LYS B 1 243 ? 9.748 -27.889 -0.102 1.00 27.96 332 LYS B C 1
ATOM 5662 O O . LYS B 1 243 ? 8.681 -28.423 -0.400 1.00 29.70 332 LYS B O 1
ATOM 5668 N N . GLN B 1 244 ? 10.891 -28.559 0.024 1.00 27.35 333 GLN B N 1
ATOM 5669 C CA . GLN B 1 244 ? 11.082 -30.005 -0.204 1.00 29.01 333 GLN B CA 1
ATOM 5670 C C . GLN B 1 244 ? 10.233 -30.811 0.791 1.00 34.54 333 GLN B C 1
ATOM 5671 O O . GLN B 1 244 ? 9.764 -31.911 0.471 1.00 36.28 333 GLN B O 1
ATOM 5677 N N . LYS B 1 245 ? 10.017 -30.247 1.994 1.00 31.28 334 LYS B N 1
ATOM 5678 C CA . LYS B 1 245 ? 9.185 -30.845 3.053 1.00 30.13 334 LYS B CA 1
ATOM 5679 C C . LYS B 1 245 ? 7.703 -30.543 2.826 1.00 31.34 334 LYS B C 1
ATOM 5680 O O . LYS B 1 245 ? 6.867 -30.967 3.608 1.00 30.07 334 LYS B O 1
ATOM 5686 N N . GLY B 1 246 ? 7.389 -29.783 1.782 1.00 28.92 335 GLY B N 1
ATOM 5687 C CA . GLY B 1 246 ? 6.020 -29.374 1.507 1.00 27.62 335 GLY B CA 1
ATOM 5688 C C . GLY B 1 246 ? 5.545 -28.259 2.420 1.00 30.68 335 GLY B C 1
ATOM 5689 O O . GLY B 1 246 ? 4.336 -28.016 2.487 1.00 32.14 335 GLY B O 1
ATOM 5690 N N . TYR B 1 247 ? 6.485 -27.567 3.134 1.00 24.69 336 TYR B N 1
ATOM 5691 C CA . TYR B 1 247 ? 6.147 -26.426 4.029 1.00 23.47 336 TYR B CA 1
ATOM 5692 C C . TYR B 1 247 ? 6.221 -25.140 3.236 1.00 25.83 336 TYR B C 1
ATOM 5693 O O . TYR B 1 247 ? 6.766 -25.156 2.143 1.00 25.83 336 TYR B O 1
ATOM 5702 N N . VAL B 1 248 ? 5.674 -24.030 3.772 1.00 20.20 337 VAL B N 1
ATOM 5703 C CA . VAL B 1 248 ? 5.618 -22.750 3.078 1.00 19.23 337 VAL B CA 1
ATOM 5704 C C . VAL B 1 248 ? 6.485 -21.654 3.719 1.00 21.50 337 VAL B C 1
ATOM 5705 O O . VAL B 1 248 ? 6.085 -21.046 4.701 1.00 19.80 337 VAL B O 1
ATOM 5709 N N . PRO B 1 249 ? 7.693 -21.420 3.172 1.00 20.45 338 PRO B N 1
ATOM 5710 C CA . PRO B 1 249 ? 8.544 -20.323 3.679 1.00 19.95 338 PRO B CA 1
ATOM 5711 C C . PRO B 1 249 ? 7.944 -18.983 3.215 1.00 21.58 338 PRO B C 1
ATOM 5712 O O . PRO B 1 249 ? 7.583 -18.864 2.060 1.00 22.16 338 PRO B O 1
ATOM 5716 N N . PHE B 1 250 ? 7.724 -18.020 4.101 1.00 17.56 339 PHE B N 1
ATOM 5717 C CA . PHE B 1 250 ? 7.030 -16.800 3.657 1.00 16.30 339 PHE B CA 1
ATOM 5718 C C . PHE B 1 250 ? 7.608 -15.532 4.253 1.00 18.98 339 PHE B C 1
ATOM 5719 O O . PHE B 1 250 ? 7.183 -14.437 3.912 1.00 16.22 339 PHE B O 1
ATOM 5727 N N . TYR B 1 251 ? 8.536 -15.677 5.169 1.00 16.73 340 TYR B N 1
ATOM 5728 C CA . TYR B 1 251 ? 9.052 -14.538 5.911 1.00 15.58 340 TYR B CA 1
ATOM 5729 C C . TYR B 1 251 ? 10.490 -14.718 6.342 1.00 19.21 340 TYR B C 1
ATOM 5730 O O . TYR B 1 251 ? 10.910 -15.822 6.703 1.00 18.99 340 TYR B O 1
ATOM 5739 N N . VAL B 1 252 ? 11.235 -13.605 6.331 1.00 17.38 341 VAL B N 1
ATOM 5740 C CA . VAL B 1 252 ? 12.600 -13.568 6.826 1.00 18.38 341 VAL B CA 1
ATOM 5741 C C . VAL B 1 252 ? 12.836 -12.300 7.619 1.00 23.63 341 VAL B C 1
ATOM 5742 O O . VAL B 1 252 ? 12.470 -11.197 7.197 1.00 21.71 341 VAL B O 1
ATOM 5746 N N . ASN B 1 253 ? 13.446 -12.466 8.782 1.00 22.36 342 ASN B N 1
ATOM 5747 C CA . ASN B 1 253 ? 13.849 -11.313 9.577 1.00 21.32 342 ASN B CA 1
ATOM 5748 C C . ASN B 1 253 ? 15.365 -11.156 9.323 1.00 24.48 342 ASN B C 1
ATOM 5749 O O . ASN B 1 253 ? 16.138 -12.062 9.651 1.00 24.39 342 ASN B O 1
ATOM 5754 N N . ALA B 1 254 ? 15.773 -10.025 8.717 1.00 21.02 343 ALA B N 1
ATOM 5755 C CA . ALA B 1 254 ? 17.172 -9.672 8.522 1.00 22.13 343 ALA B CA 1
ATOM 5756 C C . ALA B 1 254 ? 17.493 -8.665 9.640 1.00 27.90 343 ALA B C 1
ATOM 5757 O O . ALA B 1 254 ? 16.775 -7.669 9.797 1.00 27.44 343 ALA B O 1
ATOM 5759 N N . THR B 1 255 ? 18.507 -8.953 10.477 1.00 24.56 344 THR B N 1
ATOM 5760 C CA . THR B 1 255 ? 18.793 -8.015 11.563 1.00 22.85 344 THR B CA 1
ATOM 5761 C C . THR B 1 255 ? 19.845 -6.997 11.150 1.00 25.87 344 THR B C 1
ATOM 5762 O O . THR B 1 255 ? 20.976 -7.359 10.815 1.00 24.76 344 THR B O 1
ATOM 5766 N N . ALA B 1 256 ? 19.444 -5.720 11.155 1.00 23.28 345 ALA B N 1
ATOM 5767 C CA . ALA B 1 256 ? 20.318 -4.594 10.873 1.00 22.81 345 ALA B CA 1
ATOM 5768 C C . ALA B 1 256 ? 20.824 -4.076 12.225 1.00 26.09 345 ALA B C 1
ATOM 5769 O O . ALA B 1 256 ? 20.253 -3.149 12.787 1.00 26.34 345 ALA B O 1
ATOM 5771 N N . GLY B 1 257 ? 21.858 -4.707 12.769 1.00 23.32 346 GLY B N 1
ATOM 5772 C CA . GLY B 1 257 ? 22.405 -4.304 14.071 1.00 22.76 346 GLY B CA 1
ATOM 5773 C C . GLY B 1 257 ? 21.944 -5.216 15.196 1.00 27.09 346 GLY B C 1
ATOM 5774 O O . GLY B 1 257 ? 21.027 -4.867 15.944 1.00 25.16 346 GLY B O 1
ATOM 5775 N N . THR B 1 258 ? 22.571 -6.404 15.322 1.00 24.83 347 THR B N 1
ATOM 5776 C CA . THR B 1 258 ? 22.236 -7.388 16.365 1.00 24.86 347 THR B CA 1
ATOM 5777 C C . THR B 1 258 ? 22.519 -6.894 17.780 1.00 30.83 347 THR B C 1
ATOM 5778 O O . THR B 1 258 ? 23.388 -6.041 17.965 1.00 33.26 347 THR B O 1
ATOM 5782 N N . THR B 1 259 ? 21.759 -7.400 18.775 1.00 27.08 348 THR B N 1
ATOM 5783 C CA . THR B 1 259 ? 21.869 -6.955 20.183 1.00 27.48 348 THR B CA 1
ATOM 5784 C C . THR B 1 259 ? 23.234 -7.125 20.819 1.00 29.26 348 THR B C 1
ATOM 5785 O O . THR B 1 259 ? 23.640 -6.272 21.602 1.00 29.75 348 THR B O 1
ATOM 5789 N N . VAL B 1 260 ? 23.927 -8.231 20.495 1.00 26.98 349 VAL B N 1
ATOM 5790 C CA . VAL B 1 260 ? 25.236 -8.590 21.051 1.00 26.89 349 VAL B CA 1
ATOM 5791 C C . VAL B 1 260 ? 26.450 -8.085 20.212 1.00 29.71 349 VAL B C 1
ATOM 5792 O O . VAL B 1 260 ? 27.118 -7.160 20.634 1.00 28.90 349 VAL B O 1
ATOM 5796 N N . TYR B 1 261 ? 26.731 -8.677 19.048 1.00 26.81 350 TYR B N 1
ATOM 5797 C CA . TYR B 1 261 ? 27.893 -8.287 18.216 1.00 27.12 350 TYR B CA 1
ATOM 5798 C C . TYR B 1 261 ? 27.713 -6.926 17.559 1.00 31.46 350 TYR B C 1
ATOM 5799 O O . TYR B 1 261 ? 28.695 -6.271 17.265 1.00 33.30 350 TYR B O 1
ATOM 5808 N N . GLY B 1 262 ? 26.473 -6.517 17.321 1.00 27.89 351 GLY B N 1
ATOM 5809 C CA . GLY B 1 262 ? 26.154 -5.270 16.624 1.00 26.38 351 GLY B CA 1
ATOM 5810 C C . GLY B 1 262 ? 26.291 -5.460 15.129 1.00 29.92 351 GLY B C 1
ATOM 5811 O O . GLY B 1 262 ? 26.481 -4.496 14.390 1.00 30.22 351 GLY B O 1
ATOM 5812 N N . ALA B 1 263 ? 26.165 -6.722 14.680 1.00 26.62 352 ALA B N 1
ATOM 5813 C CA . ALA B 1 263 ? 26.321 -7.157 13.291 1.00 26.17 352 ALA B CA 1
ATOM 5814 C C . ALA B 1 263 ? 25.171 -6.698 12.418 1.00 28.63 352 ALA B C 1
ATOM 5815 O O . ALA B 1 263 ? 24.074 -6.504 12.910 1.00 28.62 352 ALA B O 1
ATOM 5817 N N . PHE B 1 264 ? 25.426 -6.559 11.124 1.00 24.73 353 PHE B N 1
ATOM 5818 C CA . PHE B 1 264 ? 24.425 -6.175 10.143 1.00 23.60 353 PHE B CA 1
ATOM 5819 C C . PHE B 1 264 ? 24.280 -7.291 9.137 1.00 30.64 353 PHE B C 1
ATOM 5820 O O . PHE B 1 264 ? 25.263 -7.705 8.542 1.00 32.41 353 PHE B O 1
ATOM 5828 N N . ASP B 1 265 ? 23.064 -7.805 8.957 1.00 28.79 354 ASP B N 1
ATOM 5829 C CA . ASP B 1 265 ? 22.856 -8.900 8.000 1.00 27.68 354 ASP B CA 1
ATOM 5830 C C . ASP B 1 265 ? 22.964 -8.398 6.557 1.00 28.62 354 ASP B C 1
ATOM 5831 O O . ASP B 1 265 ? 22.703 -7.220 6.323 1.00 25.59 354 ASP B O 1
ATOM 5836 N N . PRO B 1 266 ? 23.414 -9.231 5.585 1.00 26.74 355 PRO B N 1
ATOM 5837 C CA . PRO B 1 266 ? 23.538 -8.728 4.203 1.00 26.61 355 PRO B CA 1
ATOM 5838 C C . PRO B 1 266 ? 22.158 -8.606 3.554 1.00 28.81 355 PRO B C 1
ATOM 5839 O O . PRO B 1 266 ? 21.733 -9.534 2.829 1.00 25.86 355 PRO B O 1
ATOM 5843 N N . ILE B 1 267 ? 21.455 -7.444 3.823 1.00 24.69 356 ILE B N 1
ATOM 5844 C CA . ILE B 1 267 ? 20.080 -7.177 3.371 1.00 23.63 356 ILE B CA 1
ATOM 5845 C C . ILE B 1 267 ? 19.919 -7.416 1.877 1.00 26.88 356 ILE B C 1
ATOM 5846 O O . ILE B 1 267 ? 18.941 -8.041 1.481 1.00 26.34 356 ILE B O 1
ATOM 5851 N N . GLN B 1 268 ? 20.860 -6.911 1.061 1.00 24.45 357 GLN B N 1
ATOM 5852 C CA . GLN B 1 268 ? 20.818 -7.000 -0.400 1.00 23.99 357 GLN B CA 1
ATOM 5853 C C . GLN B 1 268 ? 20.792 -8.439 -0.910 1.00 27.87 357 GLN B C 1
ATOM 5854 O O . GLN B 1 268 ? 20.017 -8.746 -1.823 1.00 27.56 357 GLN B O 1
ATOM 5860 N N . GLU B 1 269 ? 21.669 -9.296 -0.351 1.00 24.15 358 GLU B N 1
ATOM 5861 C CA . GLU B 1 269 ? 21.799 -10.703 -0.723 1.00 24.17 358 GLU B CA 1
ATOM 5862 C C . GLU B 1 269 ? 20.576 -11.457 -0.214 1.00 25.79 358 GLU B C 1
ATOM 5863 O O . GLU B 1 269 ? 20.112 -12.366 -0.875 1.00 23.72 358 GLU B O 1
ATOM 5866 N N . ILE B 1 270 ? 20.017 -11.022 0.921 1.00 22.72 359 ILE B N 1
ATOM 5867 C CA . ILE B 1 270 ? 18.782 -11.595 1.475 1.00 22.08 359 ILE B CA 1
ATOM 5868 C C . ILE B 1 270 ? 17.557 -11.195 0.602 1.00 23.79 359 ILE B C 1
ATOM 5869 O O . ILE B 1 270 ? 16.772 -12.075 0.209 1.00 23.07 359 ILE B O 1
ATOM 5874 N N . ALA B 1 271 ? 17.425 -9.889 0.272 1.00 18.19 360 ALA B N 1
ATOM 5875 C CA . ALA B 1 271 ? 16.344 -9.368 -0.571 1.00 17.32 360 ALA B CA 1
ATOM 5876 C C . ALA B 1 271 ? 16.339 -10.066 -1.944 1.00 22.39 360 ALA B C 1
ATOM 5877 O O . ALA B 1 271 ? 15.258 -10.428 -2.390 1.00 22.64 360 ALA B O 1
ATOM 5879 N N . ASP B 1 272 ? 17.533 -10.304 -2.579 1.00 20.50 361 ASP B N 1
ATOM 5880 C CA . ASP B 1 272 ? 17.664 -11.047 -3.860 1.00 21.32 361 ASP B CA 1
ATOM 5881 C C . ASP B 1 272 ? 17.055 -12.442 -3.713 1.00 24.80 361 ASP B C 1
ATOM 5882 O O . ASP B 1 272 ? 16.347 -12.888 -4.620 1.00 23.90 361 ASP B O 1
ATOM 5887 N N . ILE B 1 273 ? 17.309 -13.114 -2.565 1.00 21.01 362 ILE B N 1
ATOM 5888 C CA . ILE B 1 273 ? 16.765 -14.459 -2.318 1.00 21.74 362 ILE B CA 1
ATOM 5889 C C . ILE B 1 273 ? 15.237 -14.381 -2.117 1.00 21.57 362 ILE B C 1
ATOM 5890 O O . ILE B 1 273 ? 14.509 -15.236 -2.632 1.00 18.16 362 ILE B O 1
ATOM 5895 N N . CYS B 1 274 ? 14.763 -13.331 -1.395 1.00 20.86 363 CYS B N 1
ATOM 5896 C CA . CYS B 1 274 ? 13.333 -13.063 -1.131 1.00 20.27 363 CYS B CA 1
ATOM 5897 C C . CYS B 1 274 ? 12.597 -12.833 -2.412 1.00 23.16 363 CYS B C 1
ATOM 5898 O O . CYS B 1 274 ? 11.453 -13.269 -2.534 1.00 22.83 363 CYS B O 1
ATOM 5901 N N . GLU B 1 275 ? 13.226 -12.097 -3.352 1.00 19.74 364 GLU B N 1
ATOM 5902 C CA . GLU B 1 275 ? 12.615 -11.789 -4.655 1.00 19.36 364 GLU B CA 1
ATOM 5903 C C . GLU B 1 275 ? 12.413 -13.040 -5.445 1.00 21.00 364 GLU B C 1
ATOM 5904 O O . GLU B 1 275 ? 11.373 -13.247 -6.052 1.00 21.23 364 GLU B O 1
ATOM 5910 N N . LYS B 1 276 ? 13.403 -13.872 -5.421 1.00 19.58 365 LYS B N 1
ATOM 5911 C CA . LYS B 1 276 ? 13.455 -15.124 -6.147 1.00 20.81 365 LYS B CA 1
ATOM 5912 C C . LYS B 1 276 ? 12.445 -16.148 -5.627 1.00 24.95 365 LYS B C 1
ATOM 5913 O O . LYS B 1 276 ? 11.710 -16.712 -6.440 1.00 25.15 365 LYS B O 1
ATOM 5919 N N . TYR B 1 277 ? 12.349 -16.321 -4.288 1.00 21.57 366 TYR B N 1
ATOM 5920 C CA . TYR B 1 277 ? 11.430 -17.300 -3.657 1.00 21.33 366 TYR B CA 1
ATOM 5921 C C . TYR B 1 277 ? 10.126 -16.783 -3.097 1.00 23.30 366 TYR B C 1
ATOM 5922 O O . TYR B 1 277 ? 9.313 -17.576 -2.606 1.00 20.38 366 TYR B O 1
ATOM 5931 N N . ASN B 1 278 ? 9.915 -15.462 -3.165 1.00 20.95 367 ASN B N 1
ATOM 5932 C CA . ASN B 1 278 ? 8.694 -14.803 -2.701 1.00 20.86 367 ASN B CA 1
ATOM 5933 C C . ASN B 1 278 ? 8.476 -14.861 -1.186 1.00 24.24 367 ASN B C 1
ATOM 5934 O O . ASN B 1 278 ? 7.513 -15.442 -0.694 1.00 23.39 367 ASN B O 1
ATOM 5939 N N . LEU B 1 279 ? 9.420 -14.268 -0.447 1.00 19.45 368 LEU B N 1
ATOM 5940 C CA . LEU B 1 279 ? 9.372 -14.172 1.003 1.00 16.62 368 LEU B CA 1
ATOM 5941 C C . LEU B 1 279 ? 9.270 -12.720 1.381 1.00 20.86 368 LEU B C 1
ATOM 5942 O O . LEU B 1 279 ? 9.796 -11.853 0.684 1.00 19.31 368 LEU B O 1
ATOM 5947 N N . TRP B 1 280 ? 8.558 -12.450 2.484 1.00 18.52 369 TRP B N 1
ATOM 5948 C CA . TRP B 1 280 ? 8.446 -11.108 3.013 1.00 17.93 369 TRP B CA 1
ATOM 5949 C C . TRP B 1 280 ? 9.805 -10.824 3.599 1.00 21.30 369 TRP B C 1
ATOM 5950 O O . TRP B 1 280 ? 10.395 -11.697 4.237 1.00 18.80 369 TRP B O 1
ATOM 5961 N N . LEU B 1 281 ? 10.320 -9.626 3.349 1.00 17.84 370 LEU B N 1
ATOM 5962 C CA . LEU B 1 281 ? 11.579 -9.249 3.921 1.00 15.61 370 LEU B CA 1
ATOM 5963 C C . LEU B 1 281 ? 11.307 -8.223 5.000 1.00 18.46 370 LEU B C 1
ATOM 5964 O O . LEU B 1 281 ? 10.911 -7.080 4.713 1.00 16.31 370 LEU B O 1
ATOM 5969 N N . HIS B 1 282 ? 11.516 -8.630 6.255 1.00 16.90 371 HIS B N 1
ATOM 5970 C CA . HIS B 1 282 ? 11.437 -7.715 7.400 1.00 15.76 371 HIS B CA 1
ATOM 5971 C C . HIS B 1 282 ? 12.855 -7.436 7.821 1.00 20.45 371 HIS B C 1
ATOM 5972 O O . HIS B 1 282 ? 13.690 -8.336 7.809 1.00 21.13 371 HIS B O 1
ATOM 5979 N N . VAL B 1 283 ? 13.113 -6.195 8.214 1.00 17.76 372 VAL B N 1
ATOM 5980 C CA . VAL B 1 283 ? 14.407 -5.751 8.688 1.00 17.21 372 VAL B CA 1
ATOM 5981 C C . VAL B 1 283 ? 14.241 -5.252 10.101 1.00 21.58 372 VAL B C 1
ATOM 5982 O O . VAL B 1 283 ? 13.538 -4.266 10.328 1.00 20.33 372 VAL B O 1
ATOM 5986 N N . ASP B 1 284 ? 14.879 -5.951 11.061 1.00 18.21 373 ASP B N 1
ATOM 5987 C CA . ASP B 1 284 ? 14.855 -5.545 12.450 1.00 17.02 373 ASP B CA 1
ATOM 5988 C C . ASP B 1 284 ? 16.013 -4.555 12.647 1.00 21.90 373 ASP B C 1
ATOM 5989 O O . ASP B 1 284 ? 17.157 -4.943 12.934 1.00 21.90 373 ASP B O 1
ATOM 5994 N N . ALA B 1 285 ? 15.726 -3.272 12.415 1.00 18.30 374 ALA B N 1
ATOM 5995 C CA . ALA B 1 285 ? 16.713 -2.200 12.651 1.00 17.76 374 ALA B CA 1
ATOM 5996 C C . ALA B 1 285 ? 16.356 -1.484 13.983 1.00 21.72 374 ALA B C 1
ATOM 5997 O O . ALA B 1 285 ? 16.515 -0.277 14.106 1.00 23.03 374 ALA B O 1
ATOM 5999 N N . ALA B 1 286 ? 15.870 -2.230 14.984 1.00 19.61 375 ALA B N 1
ATOM 6000 C CA . ALA B 1 286 ? 15.526 -1.663 16.297 1.00 20.08 375 ALA B CA 1
ATOM 6001 C C . ALA B 1 286 ? 16.760 -0.981 16.887 1.00 25.28 375 ALA B C 1
ATOM 6002 O O . ALA B 1 286 ? 16.672 0.151 17.371 1.00 25.90 375 ALA B O 1
ATOM 6004 N N . TRP B 1 287 ? 17.924 -1.619 16.712 1.00 22.70 376 TRP B N 1
ATOM 6005 C CA . TRP B 1 287 ? 19.233 -1.131 17.149 1.00 23.90 376 TRP B CA 1
ATOM 6006 C C . TRP B 1 287 ? 20.010 -0.429 16.019 1.00 26.66 376 TRP B C 1
ATOM 6007 O O . TRP B 1 287 ? 20.506 0.675 16.241 1.00 24.25 376 TRP B O 1
ATOM 6018 N N . GLY B 1 288 ? 20.064 -1.027 14.817 1.00 23.24 377 GLY B N 1
ATOM 6019 C CA . GLY B 1 288 ? 20.784 -0.424 13.692 1.00 22.72 377 GLY B CA 1
ATOM 6020 C C . GLY B 1 288 ? 20.191 0.831 13.077 1.00 26.76 377 GLY B C 1
ATOM 6021 O O . GLY B 1 288 ? 20.916 1.593 12.410 1.00 26.11 377 GLY B O 1
ATOM 6022 N N . GLY B 1 289 ? 18.883 1.034 13.296 1.00 23.45 378 GLY B N 1
ATOM 6023 C CA . GLY B 1 289 ? 18.090 2.136 12.741 1.00 22.55 378 GLY B CA 1
ATOM 6024 C C . GLY B 1 289 ? 18.630 3.541 12.905 1.00 27.90 378 GLY B C 1
ATOM 6025 O O . GLY B 1 289 ? 18.439 4.367 12.024 1.00 28.78 378 GLY B O 1
ATOM 6026 N N . GLY B 1 290 ? 19.301 3.825 14.008 1.00 26.08 379 GLY B N 1
ATOM 6027 C CA . GLY B 1 290 ? 19.905 5.142 14.226 1.00 27.01 379 GLY B CA 1
ATOM 6028 C C . GLY B 1 290 ? 20.971 5.479 13.188 1.00 30.47 379 GLY B C 1
ATOM 6029 O O . GLY B 1 290 ? 21.166 6.649 12.852 1.00 29.04 379 GLY B O 1
ATOM 6030 N N . LEU B 1 291 ? 21.624 4.443 12.611 1.00 26.63 380 LEU B N 1
ATOM 6031 C CA . LEU B 1 291 ? 22.672 4.638 11.605 1.00 26.94 380 LEU B CA 1
ATOM 6032 C C . LEU B 1 291 ? 22.133 5.166 10.263 1.00 30.21 380 LEU B C 1
ATOM 6033 O O . LEU B 1 291 ? 22.893 5.777 9.507 1.00 30.48 380 LEU B O 1
ATOM 6038 N N . LEU B 1 292 ? 20.806 4.991 10.009 1.00 25.24 381 LEU B N 1
ATOM 6039 C CA . LEU B 1 292 ? 20.100 5.506 8.825 1.00 24.54 381 LEU B CA 1
ATOM 6040 C C . LEU B 1 292 ? 20.171 7.045 8.800 1.00 27.26 381 LEU B C 1
ATOM 6041 O O . LEU B 1 292 ? 20.161 7.649 7.722 1.00 25.30 381 LEU B O 1
ATOM 6046 N N . MET B 1 293 ? 20.275 7.658 9.995 1.00 25.52 382 MET B N 1
ATOM 6047 C CA . MET B 1 293 ? 20.418 9.106 10.201 1.00 26.20 382 MET B CA 1
ATOM 6048 C C . MET B 1 293 ? 21.811 9.615 9.813 1.00 32.26 382 MET B C 1
ATOM 6049 O O . MET B 1 293 ? 21.985 10.804 9.588 1.00 33.64 382 MET B O 1
ATOM 6054 N N . SER B 1 294 ? 22.796 8.721 9.730 1.00 29.90 383 SER B N 1
ATOM 6055 C CA . SER B 1 294 ? 24.175 9.081 9.399 1.00 29.46 383 SER B CA 1
ATOM 6056 C C . SER B 1 294 ? 24.521 8.798 7.928 1.00 33.06 383 SER B C 1
ATOM 6057 O O . SER B 1 294 ? 24.506 7.636 7.498 1.00 31.38 383 SER B O 1
ATOM 6060 N N . ARG B 1 295 ? 24.904 9.851 7.181 1.00 29.18 384 ARG B N 1
ATOM 6061 C CA . ARG B 1 295 ? 25.368 9.704 5.790 1.00 29.28 384 ARG B CA 1
ATOM 6062 C C . ARG B 1 295 ? 26.642 8.832 5.777 1.00 31.46 384 ARG B C 1
ATOM 6063 O O . ARG B 1 295 ? 26.858 8.076 4.841 1.00 30.78 384 ARG B O 1
ATOM 6071 N N . LYS B 1 296 ? 27.443 8.899 6.847 1.00 29.49 385 LYS B N 1
ATOM 6072 C CA . LYS B 1 296 ? 28.652 8.090 6.988 1.00 31.43 385 LYS B CA 1
ATOM 6073 C C . LYS B 1 296 ? 28.342 6.580 7.226 1.00 35.62 385 LYS B C 1
ATOM 6074 O O . LYS B 1 296 ? 29.054 5.739 6.692 1.00 36.12 385 LYS B O 1
ATOM 6080 N N . HIS B 1 297 ? 27.304 6.248 8.020 1.00 32.22 386 HIS B N 1
ATOM 6081 C CA . HIS B 1 297 ? 27.033 4.856 8.408 1.00 32.47 386 HIS B CA 1
ATOM 6082 C C . HIS B 1 297 ? 25.801 4.138 7.832 1.00 35.12 386 HIS B C 1
ATOM 6083 O O . HIS B 1 297 ? 25.653 2.938 8.051 1.00 32.73 386 HIS B O 1
ATOM 6090 N N . ARG B 1 298 ? 24.930 4.855 7.102 1.00 32.21 387 ARG B N 1
ATOM 6091 C CA . ARG B 1 298 ? 23.709 4.280 6.527 1.00 30.94 387 ARG B CA 1
ATOM 6092 C C . ARG B 1 298 ? 23.949 3.164 5.512 1.00 32.49 387 ARG B C 1
ATOM 6093 O O . ARG B 1 298 ? 23.013 2.420 5.227 1.00 32.05 387 ARG B O 1
ATOM 6101 N N . HIS B 1 299 ? 25.184 3.042 4.970 1.00 29.25 388 HIS B N 1
ATOM 6102 C CA . HIS B 1 299 ? 25.550 1.989 4.006 1.00 29.73 388 HIS B CA 1
ATOM 6103 C C . HIS B 1 299 ? 25.445 0.598 4.653 1.00 32.08 388 HIS B C 1
ATOM 6104 O O . HIS B 1 299 ? 25.263 -0.391 3.954 1.00 32.73 388 HIS B O 1
ATOM 6111 N N . LYS B 1 300 ? 25.541 0.527 5.981 1.00 28.47 389 LYS B N 1
ATOM 6112 C CA . LYS B 1 300 ? 25.458 -0.747 6.719 1.00 27.39 389 LYS B CA 1
ATOM 6113 C C . LYS B 1 300 ? 24.085 -1.392 6.583 1.00 26.88 389 LYS B C 1
ATOM 6114 O O . LYS B 1 300 ? 23.962 -2.621 6.640 1.00 25.86 389 LYS B O 1
ATOM 6120 N N . LEU B 1 301 ? 23.084 -0.548 6.271 1.00 20.65 390 LEU B N 1
ATOM 6121 C CA . LEU B 1 301 ? 21.707 -0.919 6.042 1.00 20.55 390 LEU B CA 1
ATOM 6122 C C . LEU B 1 301 ? 21.336 -0.951 4.547 1.00 28.82 390 LEU B C 1
ATOM 6123 O O . LEU B 1 301 ? 20.155 -1.023 4.257 1.00 31.09 390 LEU B O 1
ATOM 6128 N N . ASN B 1 302 ? 22.312 -0.937 3.601 1.00 27.23 391 ASN B N 1
ATOM 6129 C CA . ASN B 1 302 ? 22.008 -1.020 2.154 1.00 26.59 391 ASN B CA 1
ATOM 6130 C C . ASN B 1 302 ? 21.173 -2.263 1.811 1.00 29.08 391 ASN B C 1
ATOM 6131 O O . ASN B 1 302 ? 21.510 -3.372 2.211 1.00 28.58 391 ASN B O 1
ATOM 6136 N N . GLY B 1 303 ? 20.054 -2.038 1.130 1.00 26.64 392 GLY B N 1
ATOM 6137 C CA . GLY B 1 303 ? 19.100 -3.089 0.787 1.00 26.02 392 GLY B CA 1
ATOM 6138 C C . GLY B 1 303 ? 17.776 -2.891 1.499 1.00 27.68 392 GLY B C 1
ATOM 6139 O O . GLY B 1 303 ? 16.742 -3.400 1.038 1.00 25.43 392 GLY B O 1
ATOM 6140 N N . ILE B 1 304 ? 17.809 -2.154 2.648 1.00 21.83 393 ILE B N 1
ATOM 6141 C CA . ILE B 1 304 ? 16.619 -1.858 3.478 1.00 20.10 393 ILE B CA 1
ATOM 6142 C C . ILE B 1 304 ? 15.477 -1.224 2.657 1.00 25.71 393 ILE B C 1
ATOM 6143 O O . ILE B 1 304 ? 14.310 -1.359 3.020 1.00 24.74 393 ILE B O 1
ATOM 6148 N N . GLU B 1 305 ? 15.820 -0.518 1.559 1.00 24.45 394 GLU B N 1
ATOM 6149 C CA . GLU B 1 305 ? 14.836 0.126 0.688 1.00 24.32 394 GLU B CA 1
ATOM 6150 C C . GLU B 1 305 ? 14.030 -0.903 -0.084 1.00 25.15 394 GLU B C 1
ATOM 6151 O O . GLU B 1 305 ? 13.009 -0.558 -0.648 1.00 25.25 394 GLU B O 1
ATOM 6157 N N . ARG B 1 306 ? 14.481 -2.154 -0.097 1.00 22.27 395 ARG B N 1
ATOM 6158 C CA . ARG B 1 306 ? 13.842 -3.290 -0.768 1.00 23.26 395 ARG B CA 1
ATOM 6159 C C . ARG B 1 306 ? 12.968 -4.111 0.190 1.00 24.46 395 ARG B C 1
ATOM 6160 O O . ARG B 1 306 ? 12.223 -4.996 -0.242 1.00 23.44 395 ARG B O 1
ATOM 6168 N N . ALA B 1 307 ? 13.095 -3.848 1.492 1.00 21.59 396 ALA B N 1
ATOM 6169 C CA . ALA B 1 307 ? 12.336 -4.501 2.565 1.00 21.44 396 ALA B CA 1
ATOM 6170 C C . ALA B 1 307 ? 10.826 -4.173 2.505 1.00 24.89 396 ALA B C 1
ATOM 6171 O O . ALA B 1 307 ? 10.429 -3.103 2.026 1.00 24.84 396 ALA B O 1
ATOM 6173 N N . ASN B 1 308 ? 10.001 -5.121 2.979 1.00 17.61 397 ASN B N 1
ATOM 6174 C CA . ASN B 1 308 ? 8.555 -5.041 3.043 1.00 16.88 397 ASN B CA 1
ATOM 6175 C C . ASN B 1 308 ? 8.134 -4.340 4.326 1.00 20.67 397 ASN B C 1
ATOM 6176 O O . ASN B 1 308 ? 7.056 -3.763 4.390 1.00 20.59 397 ASN B O 1
ATOM 6181 N N . SER B 1 309 ? 8.939 -4.493 5.375 1.00 16.11 398 SER B N 1
ATOM 6182 C CA . SER B 1 309 ? 8.727 -3.876 6.679 1.00 16.31 398 SER B CA 1
ATOM 6183 C C . SER B 1 309 ? 10.066 -3.665 7.350 1.00 21.07 398 SER B C 1
ATOM 6184 O O . SER B 1 309 ? 11.056 -4.307 6.985 1.00 17.90 398 SER B O 1
ATOM 6187 N N . VAL B 1 310 ? 10.076 -2.775 8.353 1.00 19.29 399 VAL B N 1
ATOM 6188 C CA . VAL B 1 310 ? 11.249 -2.386 9.116 1.00 19.41 399 VAL B CA 1
ATOM 6189 C C . VAL B 1 310 ? 10.811 -2.105 10.554 1.00 24.45 399 VAL B C 1
ATOM 6190 O O . VAL B 1 310 ? 9.893 -1.319 10.761 1.00 22.27 399 VAL B O 1
ATOM 6194 N N . THR B 1 311 ? 11.529 -2.664 11.543 1.00 21.94 400 THR B N 1
ATOM 6195 C CA . THR B 1 311 ? 11.331 -2.285 12.938 1.00 21.20 400 THR B CA 1
ATOM 6196 C C . THR B 1 311 ? 12.463 -1.275 13.219 1.00 23.89 400 THR B C 1
ATOM 6197 O O . THR B 1 311 ? 13.618 -1.515 12.877 1.00 25.06 400 THR B O 1
ATOM 6201 N N . TRP B 1 312 ? 12.126 -0.158 13.796 1.00 19.80 401 TRP B N 1
ATOM 6202 C CA . TRP B 1 312 ? 13.082 0.886 14.126 1.00 21.00 401 TRP B CA 1
ATOM 6203 C C . TRP B 1 312 ? 12.702 1.484 15.484 1.00 26.36 401 TRP B C 1
ATOM 6204 O O . TRP B 1 312 ? 11.579 1.935 15.652 1.00 26.16 401 TRP B O 1
ATOM 6215 N N . ASN B 1 313 ? 13.647 1.436 16.456 1.00 22.62 402 ASN B N 1
ATOM 6216 C CA . ASN B 1 313 ? 13.510 1.958 17.805 1.00 21.48 402 ASN B CA 1
ATOM 6217 C C . ASN B 1 313 ? 14.243 3.282 18.052 1.00 24.97 402 ASN B C 1
ATOM 6218 O O . ASN B 1 313 ? 15.359 3.269 18.566 1.00 23.99 402 ASN B O 1
ATOM 6223 N N . PRO B 1 314 ? 13.607 4.435 17.774 1.00 21.96 403 PRO B N 1
ATOM 6224 C CA . PRO B 1 314 ? 14.213 5.733 18.162 1.00 22.56 403 PRO B CA 1
ATOM 6225 C C . PRO B 1 314 ? 14.640 5.768 19.635 1.00 25.94 403 PRO B C 1
ATOM 6226 O O . PRO B 1 314 ? 15.548 6.504 19.958 1.00 24.00 403 PRO B O 1
ATOM 6230 N N . HIS B 1 315 ? 14.041 4.908 20.514 1.00 23.70 404 HIS B N 1
ATOM 6231 C CA . HIS B 1 315 ? 14.447 4.841 21.909 1.00 24.16 404 HIS B CA 1
ATOM 6232 C C . HIS B 1 315 ? 15.835 4.196 22.142 1.00 27.14 404 HIS B C 1
ATOM 6233 O O . HIS B 1 315 ? 16.353 4.286 23.239 1.00 25.69 404 HIS B O 1
ATOM 6263 N N . MET B 1 317 ? 19.306 4.106 19.670 1.00 28.31 406 MET B N 1
ATOM 6264 C CA . MET B 1 317 ? 20.450 4.944 19.284 1.00 28.79 406 MET B CA 1
ATOM 6265 C C . MET B 1 317 ? 20.119 6.412 19.204 1.00 33.08 406 MET B C 1
ATOM 6266 O O . MET B 1 317 ? 21.028 7.232 19.237 1.00 32.90 406 MET B O 1
ATOM 6271 N N . MET B 1 318 ? 18.842 6.751 18.976 1.00 29.34 407 MET B N 1
ATOM 6272 C CA . MET B 1 318 ? 18.434 8.143 18.807 1.00 28.01 407 MET B CA 1
ATOM 6273 C C . MET B 1 318 ? 18.164 8.819 20.140 1.00 32.03 407 MET B C 1
ATOM 6274 O O . MET B 1 318 ? 17.910 10.023 20.183 1.00 30.03 407 MET B O 1
ATOM 6279 N N . GLY B 1 319 ? 18.288 8.046 21.216 1.00 30.22 408 GLY B N 1
ATOM 6280 C CA . GLY B 1 319 ? 18.133 8.531 22.583 1.00 30.79 408 GLY B CA 1
ATOM 6281 C C . GLY B 1 319 ? 16.778 9.075 22.979 1.00 35.02 408 GLY B C 1
ATOM 6282 O O . GLY B 1 319 ? 16.683 9.888 23.905 1.00 36.89 408 GLY B O 1
ATOM 6283 N N . VAL B 1 320 ? 15.723 8.633 22.297 1.00 28.54 409 VAL B N 1
ATOM 6284 C CA . VAL B 1 320 ? 14.357 9.016 22.659 1.00 27.72 409 VAL B CA 1
ATOM 6285 C C . VAL B 1 320 ? 14.020 8.219 23.928 1.00 31.64 409 VAL B C 1
ATOM 6286 O O . VAL B 1 320 ? 14.427 7.062 24.044 1.00 31.97 409 VAL B O 1
ATOM 6290 N N . LEU B 1 321 ? 13.348 8.860 24.899 1.00 25.94 410 LEU B N 1
ATOM 6291 C CA . LEU B 1 321 ? 12.999 8.192 26.139 1.00 25.22 410 LEU B CA 1
ATOM 6292 C C . LEU B 1 321 ? 12.050 7.035 25.848 1.00 30.91 410 LEU B C 1
ATOM 6293 O O . LEU B 1 321 ? 11.207 7.145 24.960 1.00 29.00 410 LEU B O 1
ATOM 6298 N N . LEU B 1 322 ? 12.208 5.934 26.598 1.00 30.29 411 LEU B N 1
ATOM 6299 C CA . LEU B 1 322 ? 11.417 4.710 26.499 1.00 31.28 411 LEU B CA 1
ATOM 6300 C C . LEU B 1 322 ? 9.932 5.023 26.651 1.00 30.44 411 LEU B C 1
ATOM 6301 O O . LEU B 1 322 ? 9.582 5.793 27.529 1.00 28.13 411 LEU B O 1
ATOM 6306 N N . GLN B 1 323 ? 9.046 4.476 25.805 1.00 26.93 412 GLN B N 1
ATOM 6307 C CA . GLN B 1 323 ? 9.309 3.620 24.648 1.00 25.52 412 GLN B CA 1
ATOM 6308 C C . GLN B 1 323 ? 9.032 4.433 23.390 1.00 26.61 412 GLN B C 1
ATOM 6309 O O . GLN B 1 323 ? 8.153 5.298 23.385 1.00 24.17 412 GLN B O 1
ATOM 6315 N N . CYS B 1 324 ? 9.766 4.151 22.326 1.00 22.62 413 CYS B N 1
ATOM 6316 C CA . CYS B 1 324 ? 9.539 4.781 21.024 1.00 22.68 413 CYS B CA 1
ATOM 6317 C C . CYS B 1 324 ? 9.995 3.837 19.974 1.00 25.62 413 CYS B C 1
ATOM 6318 O O . CYS B 1 324 ? 11.189 3.765 19.683 1.00 25.84 413 CYS B O 1
ATOM 6321 N N . SER B 1 325 ? 9.051 3.062 19.437 1.00 20.92 414 SER B N 1
ATOM 6322 C CA . SER B 1 325 ? 9.327 2.052 18.406 1.00 18.73 414 SER B CA 1
ATOM 6323 C C . SER B 1 325 ? 8.305 2.139 17.291 1.00 21.54 414 SER B C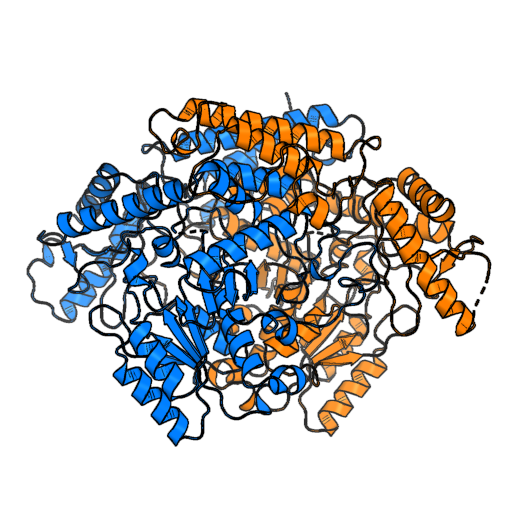 1
ATOM 6324 O O . SER B 1 325 ? 7.133 2.303 17.539 1.00 21.60 414 SER B O 1
ATOM 6327 N N . ALA B 1 326 ? 8.739 1.999 16.067 1.00 19.09 415 ALA B N 1
ATOM 6328 C CA . ALA B 1 326 ? 7.837 2.014 14.936 1.00 18.97 415 ALA B CA 1
ATOM 6329 C C . ALA B 1 326 ? 8.070 0.781 14.086 1.00 21.73 415 ALA B C 1
ATOM 6330 O O . ALA B 1 326 ? 9.166 0.212 14.071 1.00 19.97 415 ALA B O 1
ATOM 6332 N N . ILE B 1 327 ? 6.999 0.350 13.440 1.00 18.33 416 ILE B N 1
ATOM 6333 C CA . ILE B 1 327 ? 6.996 -0.670 12.407 1.00 18.01 416 ILE B CA 1
ATOM 6334 C C . ILE B 1 327 ? 6.566 0.101 11.198 1.00 19.25 416 ILE B C 1
ATOM 6335 O O . ILE B 1 327 ? 5.535 0.761 11.228 1.00 17.85 416 ILE B O 1
ATOM 6340 N N . LEU B 1 328 ? 7.396 0.089 10.177 1.00 16.96 417 LEU B N 1
ATOM 6341 C CA . LEU B 1 328 ? 7.130 0.734 8.901 1.00 18.07 417 LEU B CA 1
ATOM 6342 C C . LEU B 1 328 ? 6.777 -0.431 7.986 1.00 23.29 417 LEU B C 1
ATOM 6343 O O . LEU B 1 328 ? 7.389 -1.495 8.096 1.00 21.33 417 LEU B O 1
ATOM 6348 N N . VAL B 1 329 ? 5.729 -0.268 7.188 1.00 20.14 418 VAL B N 1
ATOM 6349 C CA . VAL B 1 329 ? 5.274 -1.267 6.233 1.00 20.58 418 VAL B CA 1
ATOM 6350 C C . VAL B 1 329 ? 5.250 -0.596 4.864 1.00 24.40 418 VAL B C 1
ATOM 6351 O O . VAL B 1 329 ? 4.749 0.520 4.742 1.00 22.60 418 VAL B O 1
ATOM 6355 N N . LYS B 1 330 ? 5.861 -1.241 3.853 1.00 22.75 419 LYS B N 1
ATOM 6356 C CA . LYS B 1 330 ? 5.956 -0.663 2.495 1.00 23.29 419 LYS B CA 1
ATOM 6357 C C . LYS B 1 330 ? 4.581 -0.599 1.827 1.00 27.67 419 LYS B C 1
ATOM 6358 O O . LYS B 1 330 ? 4.228 0.419 1.245 1.00 28.82 419 LYS B O 1
ATOM 6364 N N . GLU B 1 331 ? 3.796 -1.665 1.953 1.00 22.61 420 GLU B N 1
ATOM 6365 C CA . GLU B 1 331 ? 2.478 -1.755 1.344 1.00 23.38 420 GLU B CA 1
ATOM 6366 C C . GLU B 1 331 ? 1.381 -1.302 2.324 1.00 25.54 420 GLU B C 1
ATOM 6367 O O . GLU B 1 331 ? 1.192 -1.921 3.367 1.00 24.33 420 GLU B O 1
ATOM 6373 N N . LYS B 1 332 ? 0.712 -0.169 2.026 1.00 21.88 421 LYS B N 1
ATOM 6374 C CA . LYS B 1 332 ? -0.373 0.346 2.872 1.00 20.54 421 LYS B CA 1
ATOM 6375 C C . LYS B 1 332 ? -1.571 -0.563 2.687 1.00 23.58 421 LYS B C 1
ATOM 6376 O O . LYS B 1 332 ? -1.680 -1.191 1.634 1.00 26.23 421 LYS B O 1
ATOM 6382 N N . GLY B 1 333 ? -2.430 -0.662 3.703 1.00 18.82 422 GLY B N 1
ATOM 6383 C CA . GLY B 1 333 ? -3.626 -1.501 3.642 1.00 18.84 422 GLY B CA 1
ATOM 6384 C C . GLY B 1 333 ? -3.447 -2.874 4.272 1.00 22.41 422 GLY B C 1
ATOM 6385 O O . GLY B 1 333 ? -4.428 -3.575 4.551 1.00 22.38 422 GLY B O 1
ATOM 6386 N N . ILE B 1 334 ? -2.196 -3.296 4.460 1.00 20.23 423 ILE B N 1
ATOM 6387 C CA . ILE B 1 334 ? -1.908 -4.627 5.057 1.00 19.68 423 ILE B CA 1
ATOM 6388 C C . ILE B 1 334 ? -2.184 -4.615 6.553 1.00 23.41 423 ILE B C 1
ATOM 6389 O O . ILE B 1 334 ? -2.865 -5.512 7.036 1.00 23.11 423 ILE B O 1
ATOM 6394 N N . LEU B 1 335 ? -1.683 -3.606 7.284 1.00 20.95 424 LEU B N 1
ATOM 6395 C CA . LEU B 1 335 ? -1.941 -3.551 8.723 1.00 22.14 424 LEU B CA 1
ATOM 6396 C C . LEU B 1 335 ? -3.471 -3.447 8.989 1.00 25.25 424 LEU B C 1
ATOM 6397 O O . LEU B 1 335 ? -4.009 -4.145 9.843 1.00 22.63 424 LEU B O 1
ATOM 6402 N N . GLN B 1 336 ? -4.152 -2.636 8.175 1.00 22.50 425 GLN B N 1
ATOM 6403 C CA . GLN B 1 336 ? -5.581 -2.408 8.263 1.00 22.86 425 GLN B CA 1
ATOM 6404 C C . GLN B 1 336 ? -6.349 -3.724 7.970 1.00 26.10 425 GLN B C 1
ATOM 6405 O O . GLN B 1 336 ? -7.130 -4.155 8.796 1.00 24.72 425 GLN B O 1
ATOM 6411 N N . GLY B 1 337 ? -6.081 -4.350 6.843 1.00 20.52 426 GLY B N 1
ATOM 6412 C CA . GLY B 1 337 ? -6.734 -5.599 6.474 1.00 21.70 426 GLY B CA 1
ATOM 6413 C C . GLY B 1 337 ? -6.454 -6.703 7.467 1.00 26.79 426 GLY B C 1
ATOM 6414 O O . GLY B 1 337 ? -7.329 -7.521 7.737 1.00 28.31 426 GLY B O 1
ATOM 6415 N N . CYS B 1 338 ? -5.236 -6.735 8.016 1.00 22.23 427 CYS B N 1
ATOM 6416 C CA . CYS B 1 338 ? -4.851 -7.728 9.011 1.00 22.37 427 CYS B CA 1
ATOM 6417 C C . CYS B 1 338 ? -5.641 -7.526 10.317 1.00 29.29 427 CYS B C 1
ATOM 6418 O O . CYS B 1 338 ? -6.292 -8.446 10.783 1.00 29.42 427 CYS B O 1
ATOM 6421 N N . ASN B 1 339 ? -5.595 -6.306 10.881 1.00 26.98 428 ASN B N 1
ATOM 6422 C CA . ASN B 1 339 ? -6.167 -5.990 12.186 1.00 26.32 428 ASN B CA 1
ATOM 6423 C C . ASN B 1 339 ? -7.613 -5.565 12.288 1.00 28.74 428 ASN B C 1
ATOM 6424 O O . ASN B 1 339 ? -8.188 -5.734 13.353 1.00 26.33 428 ASN B O 1
ATOM 6429 N N . GLN B 1 340 ? -8.208 -5.000 11.212 1.00 26.02 429 GLN B N 1
ATOM 6430 C CA . GLN B 1 340 ? -9.607 -4.551 11.233 1.00 25.97 429 GLN B CA 1
ATOM 6431 C C . GLN B 1 340 ? -10.640 -5.621 11.634 1.00 35.15 429 GLN B C 1
ATOM 6432 O O . GLN B 1 340 ? -10.749 -6.672 11.002 1.00 33.15 429 GLN B O 1
ATOM 6438 N N . MET B 1 341 ? -11.405 -5.344 12.675 1.00 38.05 430 MET B N 1
ATOM 6439 C CA . MET B 1 341 ? -12.439 -6.289 13.062 1.00 41.92 430 MET B CA 1
ATOM 6440 C C . MET B 1 341 ? -13.781 -5.949 12.404 1.00 52.75 430 MET B C 1
ATOM 6441 O O . MET B 1 341 ? -14.789 -6.601 12.667 1.00 53.29 430 MET B O 1
ATOM 6446 N N . HIS B 1 342 ? -13.747 -4.952 11.494 1.00 54.40 431 HIS B N 1
ATOM 6447 C CA . HIS B 1 342 ? -14.841 -4.409 10.688 1.00 56.90 431 HIS B CA 1
ATOM 6448 C C . HIS B 1 342 ? -14.212 -3.552 9.573 1.00 65.33 431 HIS B C 1
ATOM 6449 O O . HIS B 1 342 ? -13.479 -2.606 9.866 1.00 65.77 431 HIS B O 1
ATOM 6451 N N . ALA B 1 343 ? -14.483 -3.894 8.303 1.00 64.68 432 ALA B N 1
ATOM 6452 C CA . ALA B 1 343 ? -13.943 -3.217 7.113 1.00 65.62 432 ALA B CA 1
ATOM 6453 C C . ALA B 1 343 ? -14.359 -1.739 6.947 1.00 72.67 432 ALA B C 1
ATOM 6454 O O . ALA B 1 343 ? -15.134 -1.217 7.755 1.00 72.89 432 ALA B O 1
ATOM 6456 N N . SER B 1 344 ? -13.813 -1.064 5.898 1.00 70.33 433 SER B N 1
ATOM 6457 C CA . SER B 1 344 ? -14.107 0.332 5.524 1.00 70.51 433 SER B CA 1
ATOM 6458 C C . SER B 1 344 ? -13.740 1.387 6.648 1.00 73.45 433 SER B C 1
ATOM 6459 O O . SER B 1 344 ? -12.928 1.006 7.495 1.00 71.79 433 SER B O 1
ATOM 6462 N N . TYR B 1 345 ? -14.185 2.699 6.672 1.00 69.94 434 TYR B N 1
ATOM 6463 C CA . TYR B 1 345 ? -15.138 3.531 5.895 1.00 70.11 434 TYR B CA 1
ATOM 6464 C C . TYR B 1 345 ? -16.642 3.293 6.180 1.00 74.05 434 TYR B C 1
ATOM 6465 O O . TYR B 1 345 ? -17.511 3.929 5.570 1.00 73.99 434 TYR B O 1
ATOM 6467 N N . LEU B 1 346 ? -16.931 2.388 7.138 1.00 69.52 435 LEU B N 1
ATOM 6468 C CA . LEU B 1 346 ? -18.279 2.080 7.607 1.00 69.12 435 LEU B CA 1
ATOM 6469 C C . LEU B 1 346 ? -18.567 2.984 8.805 1.00 72.03 435 LEU B C 1
ATOM 6470 O O . LEU B 1 346 ? -19.732 3.207 9.136 1.00 72.03 435 LEU B O 1
ATOM 6475 N N . PHE B 1 347 ? -17.491 3.533 9.425 1.00 67.68 436 PHE B N 1
ATOM 6476 C CA . PHE B 1 347 ? -17.532 4.460 10.564 1.00 67.53 436 PHE B CA 1
ATOM 6477 C C . PHE B 1 347 ? -18.127 5.806 10.160 1.00 69.67 436 PHE B C 1
ATOM 6478 O O . PHE B 1 347 ? -18.663 6.520 11.007 1.00 69.49 436 PHE B O 1
ATOM 6480 N N . GLN B 1 348 ? -17.996 6.151 8.863 1.00 64.90 437 GLN B N 1
ATOM 6481 C CA . GLN B 1 348 ? -18.549 7.333 8.200 1.00 64.10 437 GLN B CA 1
ATOM 6482 C C . GLN B 1 348 ? -20.022 7.003 7.789 1.00 67.15 437 GLN B C 1
ATOM 6483 O O . GLN B 1 348 ? -20.422 5.844 7.922 1.00 66.96 437 GLN B O 1
ATOM 6489 N N . GLN B 1 349 ? -20.836 7.957 7.270 1.00 62.94 438 GLN B N 1
ATOM 6490 C CA . GLN B 1 349 ? -20.578 9.384 7.032 1.00 61.84 438 GLN B CA 1
ATOM 6491 C C . GLN B 1 349 ? -21.213 10.208 8.151 1.00 62.09 438 GLN B C 1
ATOM 6492 O O . GLN B 1 349 ? -21.640 11.353 7.934 1.00 63.79 438 GLN B O 1
ATOM 6494 N N . ASP B 1 350 ? -21.277 9.616 9.358 1.00 52.48 439 ASP B N 1
ATOM 6495 C CA . ASP B 1 350 ? -21.843 10.264 10.528 1.00 50.34 439 ASP B CA 1
ATOM 6496 C C . ASP B 1 350 ? -20.827 11.201 11.200 1.00 46.43 439 ASP B C 1
ATOM 6497 O O . ASP B 1 350 ? -21.154 12.359 11.477 1.00 46.62 439 ASP B O 1
ATOM 6502 N N . LYS B 1 351 ? -19.606 10.695 11.463 1.00 37.12 440 LYS B N 1
ATOM 6503 C CA . LYS B 1 351 ? -18.522 11.399 12.169 1.00 34.88 440 LYS B CA 1
ATOM 6504 C C . LYS B 1 351 ? -18.153 12.791 11.633 1.00 34.61 440 LYS B C 1
ATOM 6505 O O . LYS B 1 351 ? -18.219 13.013 10.429 1.00 33.68 440 LYS B O 1
ATOM 6511 N N . HIS B 1 352 ? -17.756 13.706 12.544 1.00 29.11 441 HIS B N 1
ATOM 6512 C CA . HIS B 1 352 ? -17.366 15.107 12.274 1.00 29.18 441 HIS B CA 1
ATOM 6513 C C . HIS B 1 352 ? -15.977 15.247 11.643 1.00 33.64 441 HIS B C 1
ATOM 6514 O O . HIS B 1 352 ? -15.581 16.349 11.235 1.00 33.96 441 HIS B O 1
ATOM 6521 N N . TYR B 1 353 ? -15.225 14.130 11.580 1.00 28.15 442 TYR B N 1
ATOM 6522 C CA . TYR B 1 353 ? -13.877 14.151 11.034 1.00 25.80 442 TYR B CA 1
ATOM 6523 C C . TYR B 1 353 ? -13.598 12.905 10.171 1.00 28.12 442 TYR B C 1
ATOM 6524 O O . TYR B 1 353 ? -14.327 11.901 10.237 1.00 26.20 442 TYR B O 1
ATOM 6533 N N . ASP B 1 354 ? -12.491 12.958 9.418 1.00 24.06 443 ASP B N 1
ATOM 6534 C CA . ASP B 1 354 ? -12.005 11.859 8.600 1.00 23.75 443 ASP B CA 1
ATOM 6535 C C . ASP B 1 354 ? -11.502 10.696 9.507 1.00 25.55 443 ASP B C 1
ATOM 6536 O O . ASP B 1 354 ? -10.436 10.771 10.118 1.00 25.66 443 ASP B O 1
ATOM 6541 N N . VAL B 1 355 ? -12.294 9.624 9.588 1.00 21.28 444 VAL B N 1
ATOM 6542 C CA . VAL B 1 355 ? -12.007 8.437 10.399 1.00 18.65 444 VAL B CA 1
ATOM 6543 C C . VAL B 1 355 ? -10.851 7.600 9.880 1.00 23.03 444 VAL B C 1
ATOM 6544 O O . VAL B 1 355 ? -10.378 6.721 10.583 1.00 24.94 444 VAL B O 1
ATOM 6548 N N . SER B 1 356 ? -10.354 7.879 8.682 1.00 19.43 445 SER B N 1
ATOM 6549 C CA . SER B 1 356 ? -9.225 7.103 8.149 1.00 19.29 445 SER B CA 1
ATOM 6550 C C . SER B 1 356 ? -7.922 7.454 8.934 1.00 24.66 445 SER B C 1
ATOM 6551 O O . SER B 1 356 ? -6.930 6.737 8.825 1.00 24.16 445 SER B O 1
ATOM 6554 N N . TYR B 1 357 ? -7.986 8.528 9.773 1.00 20.97 446 TYR B N 1
ATOM 6555 C CA . TYR B 1 357 ? -6.949 8.977 10.702 1.00 20.09 446 TYR B CA 1
ATOM 6556 C C . TYR B 1 357 ? -6.927 8.149 11.986 1.00 24.37 446 TYR B C 1
ATOM 6557 O O . TYR B 1 357 ? -5.911 8.122 12.684 1.00 25.29 446 TYR B O 1
ATOM 6566 N N . ASP B 1 358 ? -8.044 7.467 12.289 1.00 20.73 447 ASP B N 1
ATOM 6567 C CA . ASP B 1 358 ? -8.189 6.589 13.458 1.00 19.89 447 ASP B CA 1
ATOM 6568 C C . ASP B 1 358 ? -7.403 5.299 13.222 1.00 23.87 447 ASP B C 1
ATOM 6569 O O . ASP B 1 358 ? -7.428 4.772 12.113 1.00 22.15 447 ASP B O 1
ATOM 6574 N N . THR B 1 359 ? -6.597 4.869 14.210 1.00 22.07 448 THR B N 1
ATOM 6575 C CA . THR B 1 359 ? -5.698 3.718 14.014 1.00 21.76 448 THR B CA 1
ATOM 6576 C C . THR B 1 359 ? -6.057 2.463 14.794 1.00 29.03 448 THR B C 1
ATOM 6577 O O . THR B 1 359 ? -5.274 1.507 14.767 1.00 27.84 448 THR B O 1
ATOM 6581 N N . GLY B 1 360 ? -7.216 2.469 15.471 1.00 28.12 449 GLY B N 1
ATOM 6582 C CA . GLY B 1 360 ? -7.701 1.325 16.235 1.00 28.81 449 GLY B CA 1
ATOM 6583 C C . GLY B 1 360 ? -7.772 0.050 15.412 1.00 32.94 449 GLY B C 1
ATOM 6584 O O . GLY B 1 360 ? -7.374 -1.014 15.884 1.00 31.17 449 GLY B O 1
ATOM 6585 N N . ASP B 1 361 ? -8.202 0.183 14.142 1.00 31.83 450 ASP B N 1
ATOM 6586 C CA . ASP B 1 361 ? -8.394 -0.878 13.150 1.00 32.34 450 ASP B CA 1
ATOM 6587 C C . ASP B 1 361 ? -7.112 -1.506 12.600 1.00 36.30 450 ASP B C 1
ATOM 6588 O O . ASP B 1 361 ? -7.161 -2.623 12.106 1.00 38.30 450 ASP B O 1
ATOM 6593 N N . LYS B 1 362 ? -5.998 -0.782 12.581 1.00 30.73 451 LYS B N 1
ATOM 6594 C CA . LYS B 1 362 ? -4.768 -1.340 12.037 1.00 28.81 451 LYS B CA 1
ATOM 6595 C C . LYS B 1 362 ? -3.848 -1.829 13.131 1.00 29.24 451 LYS B C 1
ATOM 6596 O O . LYS B 1 362 ? -2.864 -2.505 12.860 1.00 26.83 451 LYS B O 1
ATOM 6602 N N . ALA B 1 363 ? -4.215 -1.521 14.385 1.00 24.81 452 ALA B N 1
ATOM 6603 C CA . ALA B 1 363 ? -3.429 -1.827 15.561 1.00 23.75 452 ALA B CA 1
ATOM 6604 C C . ALA B 1 363 ? -3.815 -3.126 16.208 1.00 26.63 452 ALA B C 1
ATOM 6605 O O . ALA B 1 363 ? -4.942 -3.592 16.036 1.00 25.15 452 ALA B O 1
ATOM 6607 N N . ILE B 1 364 ? -2.903 -3.725 16.963 1.00 26.10 453 ILE B N 1
ATOM 6608 C CA . ILE B 1 364 ? -3.290 -4.887 17.745 1.00 27.54 453 ILE B CA 1
ATOM 6609 C C . ILE B 1 364 ? -3.771 -4.379 19.111 1.00 30.62 453 ILE B C 1
ATOM 6610 O O . ILE B 1 364 ? -4.559 -5.023 19.792 1.00 32.30 453 ILE B O 1
ATOM 6614 N N . GLN B 1 365 ? -3.323 -3.184 19.458 1.00 24.97 454 GLN B N 1
ATOM 6615 C CA . GLN B 1 365 ? -3.739 -2.438 20.635 1.00 25.33 454 GLN B CA 1
ATOM 6616 C C . GLN B 1 365 ? -5.084 -1.796 20.361 1.00 28.61 454 GLN B C 1
ATOM 6617 O O . GLN B 1 365 ? -5.473 -1.606 19.213 1.00 26.93 454 GLN B O 1
ATOM 6623 N N . CYS B 1 366 ? -5.783 -1.465 21.432 1.00 25.80 455 CYS B N 1
ATOM 6624 C CA . CYS B 1 366 ? -6.988 -0.693 21.366 1.00 26.02 455 CYS B CA 1
ATOM 6625 C C . CYS B 1 366 ? -6.489 0.701 21.832 1.00 29.19 455 CYS B C 1
ATOM 6626 O O . CYS B 1 366 ? -6.079 1.497 20.994 1.00 28.26 455 CYS B O 1
ATOM 6629 N N . GLY B 1 367 ? -6.383 0.910 23.145 1.00 24.69 456 GLY B N 1
ATOM 6630 C CA . GLY B 1 367 ? -5.809 2.122 23.711 1.00 24.40 456 GLY B CA 1
ATOM 6631 C C . GLY B 1 367 ? -4.311 2.150 23.463 1.00 26.94 456 GLY B C 1
ATOM 6632 O O . GLY B 1 367 ? -3.643 1.104 23.509 1.00 24.66 456 GLY B O 1
ATOM 6633 N N . ARG B 1 368 ? -3.779 3.332 23.149 1.00 21.27 457 ARG B N 1
ATOM 6634 C CA . ARG B 1 368 ? -2.360 3.432 22.815 1.00 21.17 457 ARG B CA 1
ATOM 6635 C C . ARG B 1 368 ? -1.747 4.711 23.368 1.00 25.75 457 ARG B C 1
ATOM 6636 O O . ARG B 1 368 ? -2.289 5.809 23.187 1.00 26.91 457 ARG B O 1
ATOM 6644 N N . HIS B 1 369 ? -0.592 4.558 24.015 1.00 21.80 458 HIS B N 1
ATOM 6645 C CA . HIS B 1 369 ? 0.116 5.683 24.606 1.00 22.89 458 HIS B CA 1
ATOM 6646 C C . HIS B 1 369 ? 0.691 6.628 23.563 1.00 24.90 458 HIS B C 1
ATOM 6647 O O . HIS B 1 369 ? 1.169 6.182 22.520 1.00 25.60 458 HIS B O 1
ATOM 6654 N N . VAL B 1 370 ? 0.706 7.929 23.871 1.00 20.47 459 VAL B N 1
ATOM 6655 C CA . VAL B 1 370 ? 1.362 8.907 23.022 1.00 19.22 459 VAL B CA 1
ATOM 6656 C C . VAL B 1 370 ? 2.900 8.741 23.143 1.00 22.51 459 VAL B C 1
ATOM 6657 O O . VAL B 1 370 ? 3.496 9.088 24.153 1.00 22.23 459 VAL B O 1
ATOM 6661 N N . ASP B 1 371 ? 3.520 8.176 22.132 1.00 19.40 460 ASP B N 1
ATOM 6662 C CA . ASP B 1 371 ? 4.973 8.037 22.123 1.00 19.95 460 ASP B CA 1
ATOM 6663 C C . ASP B 1 371 ? 5.552 8.994 21.082 1.00 22.98 460 ASP B C 1
ATOM 6664 O O . ASP B 1 371 ? 6.769 9.156 20.985 1.00 22.73 460 ASP B O 1
ATOM 6669 N N . ILE B 1 372 ? 4.686 9.586 20.263 1.00 20.55 461 ILE B N 1
ATOM 6670 C CA . ILE B 1 372 ? 5.194 10.438 19.187 1.00 21.09 461 ILE B CA 1
ATOM 6671 C C . ILE B 1 372 ? 5.739 11.797 19.622 1.00 22.64 461 ILE B C 1
ATOM 6672 O O . ILE B 1 372 ? 6.768 12.222 19.114 1.00 22.94 461 ILE B O 1
ATOM 6677 N N . PHE B 1 373 ? 5.038 12.495 20.503 1.00 20.26 462 PHE B N 1
ATOM 6678 C CA . PHE B 1 373 ? 5.449 13.848 20.866 1.00 20.46 462 PHE B CA 1
ATOM 6679 C C . PHE B 1 373 ? 6.909 14.051 21.268 1.00 22.20 462 PHE B C 1
ATOM 6680 O O . PHE B 1 373 ? 7.520 14.993 20.793 1.00 19.93 462 PHE B O 1
ATOM 6688 N N . LYS B 1 374 ? 7.453 13.199 22.137 1.00 19.40 463 LYS B N 1
ATOM 6689 C CA . LYS B 1 374 ? 8.828 13.344 22.616 1.00 20.34 463 LYS B CA 1
ATOM 6690 C C . LYS B 1 374 ? 9.849 13.194 21.471 1.00 26.51 463 LYS B C 1
ATOM 6691 O O . LYS B 1 374 ? 10.874 13.875 21.463 1.00 25.55 463 LYS B O 1
ATOM 6697 N N . PHE B 1 375 ? 9.523 12.326 20.496 1.00 21.78 464 PHE B N 1
ATOM 6698 C CA . PHE B 1 375 ? 10.330 12.039 19.326 1.00 20.20 464 PHE B CA 1
ATOM 6699 C C . PHE B 1 375 ? 10.195 13.173 18.285 1.00 23.29 464 PHE B C 1
ATOM 6700 O O . PHE B 1 375 ? 11.193 13.594 17.705 1.00 22.44 464 PHE B O 1
ATOM 6708 N N . TRP B 1 376 ? 8.976 13.620 18.033 1.00 19.77 465 TRP B N 1
ATOM 6709 C CA . TRP B 1 376 ? 8.738 14.715 17.094 1.00 21.71 465 TRP B CA 1
ATOM 6710 C C . TRP B 1 376 ? 9.492 15.968 17.643 1.00 27.62 465 TRP B C 1
ATOM 6711 O O . TRP B 1 376 ? 10.221 16.619 16.900 1.00 29.78 465 TRP B O 1
ATOM 6722 N N . LEU B 1 377 ? 9.339 16.249 18.941 1.00 22.75 466 LEU B N 1
ATOM 6723 C CA . LEU B 1 377 ? 9.983 17.371 19.617 1.00 23.84 466 LEU B CA 1
ATOM 6724 C C . LEU B 1 377 ? 11.528 17.342 19.524 1.00 27.38 466 LEU B C 1
ATOM 6725 O O . LEU B 1 377 ? 12.130 18.367 19.232 1.00 25.63 466 LEU B O 1
ATOM 6730 N N . MET B 1 378 ? 12.136 16.163 19.748 1.00 22.82 467 MET B N 1
ATOM 6731 C CA . MET B 1 378 ? 13.576 15.958 19.658 1.00 23.05 467 MET B CA 1
ATOM 6732 C C . MET B 1 378 ? 14.033 16.170 18.211 1.00 29.43 467 MET B C 1
ATOM 6733 O O . MET B 1 378 ? 15.109 16.712 17.985 1.00 31.03 467 MET B O 1
ATOM 6738 N N . TRP B 1 379 ? 13.207 15.746 17.231 1.00 24.21 468 TRP B N 1
ATOM 6739 C CA . TRP B 1 379 ? 13.527 15.945 15.833 1.00 23.26 468 TRP B CA 1
ATOM 6740 C C . TRP B 1 379 ? 13.507 17.450 15.529 1.00 26.58 468 TRP B C 1
ATOM 6741 O O . TRP B 1 379 ? 14.425 17.923 14.878 1.00 28.31 468 TRP B O 1
ATOM 6752 N N . LYS B 1 380 ? 12.532 18.219 16.075 1.00 21.55 469 LYS B N 1
ATOM 6753 C CA . LYS B 1 380 ? 12.514 19.683 15.873 1.00 22.38 469 LYS B CA 1
ATOM 6754 C C . LYS B 1 380 ? 13.683 20.382 16.517 1.00 28.93 469 LYS B C 1
ATOM 6755 O O . LYS B 1 380 ? 14.267 21.301 15.912 1.00 30.61 469 LYS B O 1
ATOM 6761 N N . ALA B 1 381 ? 14.045 19.945 17.732 1.00 25.71 470 ALA B N 1
ATOM 6762 C CA . ALA B 1 381 ? 15.142 20.565 18.479 1.00 27.22 470 ALA B CA 1
ATOM 6763 C C . ALA B 1 381 ? 16.542 20.257 17.954 1.00 29.43 470 ALA B C 1
ATOM 6764 O O . ALA B 1 381 ? 17.422 21.076 18.129 1.00 29.72 470 ALA B O 1
ATOM 6766 N N . LYS B 1 382 ? 16.759 19.073 17.367 1.00 26.42 471 LYS B N 1
ATOM 6767 C CA . LYS B 1 382 ? 18.069 18.672 16.887 1.00 27.28 471 LYS B CA 1
ATOM 6768 C C . LYS B 1 382 ? 18.237 18.766 15.384 1.00 31.60 471 LYS B C 1
ATOM 6769 O O . LYS B 1 382 ? 19.356 18.958 14.920 1.00 31.56 471 LYS B O 1
ATOM 6775 N N . GLY B 1 383 ? 17.165 18.492 14.640 1.00 28.07 472 GLY B N 1
ATOM 6776 C CA . GLY B 1 383 ? 17.207 18.354 13.191 1.00 27.44 472 GLY B CA 1
ATOM 6777 C C . GLY B 1 383 ? 17.819 16.992 12.861 1.00 30.08 472 GLY B C 1
ATOM 6778 O O . GLY B 1 383 ? 18.402 16.347 13.731 1.00 27.85 472 GLY B O 1
ATOM 6779 N N . THR B 1 384 ? 17.714 16.543 11.606 1.00 27.68 473 THR B N 1
ATOM 6780 C CA . THR B 1 384 ? 18.325 15.286 11.154 1.00 28.07 473 THR B CA 1
ATOM 6781 C C . THR B 1 384 ? 19.871 15.374 11.361 1.00 34.38 473 THR B C 1
ATOM 6782 O O . THR B 1 384 ? 20.516 14.374 11.691 1.00 33.74 473 THR B O 1
ATOM 6786 N N . VAL B 1 385 ? 20.431 16.604 11.262 1.00 31.46 474 VAL B N 1
ATOM 6787 C CA . VAL B 1 385 ? 21.860 16.861 11.464 1.00 31.86 474 VAL B CA 1
ATOM 6788 C C . VAL B 1 385 ? 22.284 16.636 12.939 1.00 31.88 474 VAL B C 1
ATOM 6789 O O . VAL B 1 385 ? 23.404 16.182 13.197 1.00 31.40 474 VAL B O 1
ATOM 6793 N N . GLY B 1 386 ? 21.394 16.941 13.879 1.00 26.24 475 GLY B N 1
ATOM 6794 C CA . GLY B 1 386 ? 21.682 16.747 15.297 1.00 26.14 475 GLY B CA 1
ATOM 6795 C C . GLY B 1 386 ? 21.778 15.273 15.641 1.00 28.24 475 GLY B C 1
ATOM 6796 O O . GLY B 1 386 ? 22.669 14.853 16.389 1.00 27.29 475 GLY B O 1
ATOM 6797 N N . PHE B 1 387 ? 20.883 14.464 15.052 1.00 23.96 476 PHE B N 1
ATOM 6798 C CA . PHE B 1 387 ? 20.897 13.015 15.275 1.00 22.85 476 PHE B CA 1
ATOM 6799 C C . PHE B 1 387 ? 22.131 12.456 14.623 1.00 30.09 476 PHE B C 1
ATOM 6800 O O . PHE B 1 387 ? 22.861 11.702 15.267 1.00 30.72 476 PHE B O 1
ATOM 6808 N N . GLU B 1 388 ? 22.415 12.903 13.370 1.00 28.56 477 GLU B N 1
ATOM 6809 C CA . GLU B 1 388 ? 23.582 12.472 12.594 1.00 29.41 477 GLU B CA 1
ATOM 6810 C C . GLU B 1 388 ? 24.899 12.564 13.365 1.00 33.28 477 GLU B C 1
ATOM 6811 O O . GLU B 1 388 ? 25.593 11.554 13.502 1.00 30.42 477 GLU B O 1
ATOM 6817 N N . ASN B 1 389 ? 25.224 13.771 13.884 1.00 31.29 478 ASN B N 1
ATOM 6818 C CA . ASN B 1 389 ? 26.480 14.036 14.601 1.00 31.90 478 ASN B CA 1
ATOM 6819 C C . ASN B 1 389 ? 26.607 13.276 15.910 1.00 34.55 478 ASN B C 1
ATOM 6820 O O . ASN B 1 389 ? 27.699 12.820 16.258 1.00 34.37 478 ASN B O 1
ATOM 6825 N N . GLN B 1 390 ? 25.489 13.141 16.632 1.00 31.43 479 GLN B N 1
ATOM 6826 C CA . GLN B 1 390 ? 25.412 12.427 17.900 1.00 31.89 479 GLN B CA 1
ATOM 6827 C C . GLN B 1 390 ? 25.680 10.918 17.713 1.00 34.14 479 GLN B C 1
ATOM 6828 O O . GLN B 1 390 ? 26.457 10.339 18.470 1.00 33.02 479 GLN B O 1
ATOM 6834 N N . ILE B 1 391 ? 25.058 10.302 16.684 1.00 31.77 480 ILE B N 1
ATOM 6835 C CA . ILE B 1 391 ? 25.219 8.884 16.334 1.00 31.60 480 ILE B CA 1
ATOM 6836 C C . ILE B 1 391 ? 26.671 8.636 15.916 1.00 32.39 480 ILE B C 1
ATOM 6837 O O . ILE B 1 391 ? 27.274 7.671 16.379 1.00 31.43 480 ILE B O 1
ATOM 6842 N N . ASN B 1 392 ? 27.233 9.526 15.066 1.00 31.39 481 ASN B N 1
ATOM 6843 C CA . ASN B 1 392 ? 28.630 9.450 14.602 1.00 32.73 481 ASN B CA 1
ATOM 6844 C C . ASN B 1 392 ? 29.605 9.533 15.755 1.00 37.18 481 ASN B C 1
ATOM 6845 O O . ASN B 1 392 ? 30.634 8.860 15.710 1.00 38.09 481 ASN B O 1
ATOM 6850 N N . L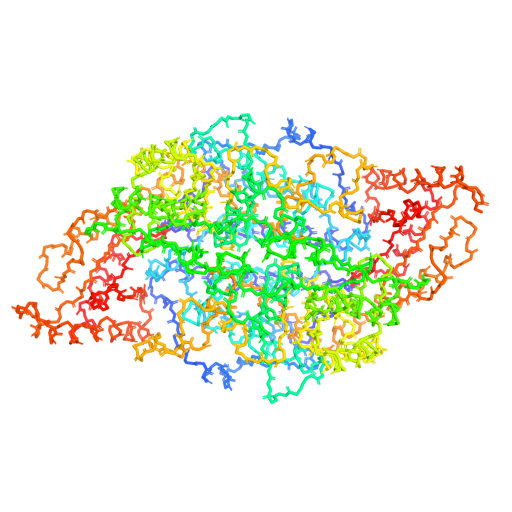YS B 1 393 ? 29.282 10.328 16.792 1.00 34.73 482 LYS B N 1
ATOM 6851 C CA . LYS B 1 393 ? 30.165 10.472 17.964 1.00 35.96 482 LYS B CA 1
ATOM 6852 C C . LYS B 1 393 ? 30.250 9.167 18.739 1.00 39.02 482 LYS B C 1
ATOM 6853 O O . LYS B 1 393 ? 31.353 8.716 19.029 1.00 37.61 482 LYS B O 1
ATOM 6856 N N . CYS B 1 394 ? 29.088 8.532 19.003 1.00 36.53 483 CYS B N 1
ATOM 6857 C CA . CYS B 1 394 ? 28.997 7.241 19.685 1.00 36.66 483 CYS B CA 1
ATOM 6858 C C . CYS B 1 394 ? 29.777 6.151 18.938 1.00 37.74 483 CYS B C 1
ATOM 6859 O O . CYS B 1 394 ? 30.492 5.382 19.582 1.00 36.78 483 CYS B O 1
ATOM 6862 N N . LEU B 1 395 ? 29.671 6.122 17.582 1.00 31.57 484 LEU B N 1
ATOM 6863 C CA . LEU B 1 395 ? 30.381 5.175 16.703 1.00 31.07 484 LEU B CA 1
ATOM 6864 C C . LEU B 1 395 ? 31.913 5.409 16.675 1.00 35.92 484 LEU B C 1
ATOM 6865 O O . LEU B 1 395 ? 32.671 4.437 16.611 1.00 35.45 484 LEU B O 1
ATOM 6870 N N . GLU B 1 396 ? 32.351 6.683 16.771 1.00 32.22 485 GLU B N 1
ATOM 6871 C CA . GLU B 1 396 ? 33.774 7.079 16.862 1.00 33.70 485 GLU B CA 1
ATOM 6872 C C . GLU B 1 396 ? 34.360 6.567 18.202 1.00 40.32 485 GLU B C 1
ATOM 6873 O O . GLU B 1 396 ? 35.414 5.947 18.205 1.00 41.59 485 GLU B O 1
ATOM 6876 N N . LEU B 1 397 ? 33.653 6.803 19.320 1.00 38.41 486 LEU B N 1
ATOM 6877 C CA . LEU B 1 397 ? 33.968 6.346 20.679 1.00 40.20 486 LEU B CA 1
ATOM 6878 C C . LEU B 1 397 ? 34.118 4.802 20.740 1.00 44.76 486 LEU B C 1
ATOM 6879 O O . LEU B 1 397 ? 34.986 4.285 21.443 1.00 45.31 486 LEU B O 1
ATOM 6884 N N . ALA B 1 398 ? 33.266 4.079 20.004 1.00 41.53 487 ALA B N 1
ATOM 6885 C CA . ALA B 1 398 ? 33.285 2.619 19.939 1.00 41.63 487 ALA B CA 1
ATOM 6886 C C . ALA B 1 398 ? 34.472 2.133 19.093 1.00 45.30 487 ALA B C 1
ATOM 6887 O O . ALA B 1 398 ? 35.039 1.077 19.395 1.00 42.95 487 ALA B O 1
ATOM 6889 N N . GLU B 1 399 ? 34.837 2.922 18.039 1.00 42.82 488 GLU B N 1
ATOM 6890 C CA . GLU B 1 399 ? 35.978 2.678 17.159 1.00 44.12 488 GLU B CA 1
ATOM 6891 C C . GLU B 1 399 ? 37.244 2.837 17.997 1.00 47.33 488 GLU B C 1
ATOM 6892 O O . GLU B 1 399 ? 38.179 2.043 17.863 1.00 46.76 488 GLU B O 1
ATOM 6898 N N . TYR B 1 400 ? 37.231 3.831 18.903 1.00 44.68 489 TYR B N 1
ATOM 6899 C CA . TYR B 1 400 ? 38.317 4.139 19.834 1.00 47.12 489 TYR B CA 1
ATOM 6900 C C . TYR B 1 400 ? 38.552 2.982 20.821 1.00 52.77 489 TYR B C 1
ATOM 6901 O O . TYR B 1 400 ? 39.671 2.465 20.896 1.00 53.79 489 TYR B O 1
ATOM 6910 N N . LEU B 1 401 ? 37.493 2.568 21.553 1.00 48.58 490 LEU B N 1
ATOM 6911 C CA . LEU B 1 401 ? 37.527 1.478 22.536 1.00 48.01 490 LEU B CA 1
ATOM 6912 C C . LEU B 1 401 ? 38.064 0.191 21.926 1.00 49.88 490 LEU B C 1
ATOM 6913 O O . LEU B 1 401 ? 38.915 -0.450 22.534 1.00 49.82 490 LEU B O 1
ATOM 6915 N N . TYR B 1 402 ? 37.589 -0.160 20.708 1.00 44.61 491 TYR B N 1
ATOM 6916 C CA . TYR B 1 402 ? 38.010 -1.355 19.968 1.00 43.38 491 TYR B CA 1
ATOM 6917 C C . TYR B 1 402 ? 39.510 -1.321 19.649 1.00 51.98 491 TYR B C 1
ATOM 6918 O O . TYR B 1 402 ? 40.198 -2.327 19.828 1.00 51.86 491 TYR B O 1
ATOM 6927 N N . ALA B 1 403 ? 40.003 -0.160 19.179 1.00 51.49 492 ALA B N 1
ATOM 6928 C CA . ALA B 1 403 ? 41.405 0.052 18.835 1.00 53.04 492 ALA B CA 1
ATOM 6929 C C . ALA B 1 403 ? 42.296 0.062 20.068 1.00 58.86 492 ALA B C 1
ATOM 6930 O O . ALA B 1 403 ? 43.461 -0.323 19.969 1.00 60.78 492 ALA B O 1
ATOM 6932 N N . LYS B 1 404 ? 41.766 0.506 21.225 1.00 55.03 493 LYS B N 1
ATOM 6933 C CA . LYS B 1 404 ? 42.529 0.562 22.481 1.00 56.09 493 LYS B CA 1
ATOM 6934 C C . LYS B 1 404 ? 42.716 -0.829 23.122 1.00 59.91 493 LYS B C 1
ATOM 6935 O O . LYS B 1 404 ? 43.678 -1.040 23.869 1.00 59.44 493 LYS B O 1
ATOM 6937 N N . ILE B 1 405 ? 41.785 -1.769 22.839 1.00 55.30 494 ILE B N 1
ATOM 6938 C CA . ILE B 1 405 ? 41.793 -3.123 23.408 1.00 54.92 494 ILE B CA 1
ATOM 6939 C C . ILE B 1 405 ? 41.975 -4.241 22.360 1.00 58.83 494 ILE B C 1
ATOM 6940 O O . ILE B 1 405 ? 41.926 -5.414 22.734 1.00 59.11 494 ILE B O 1
ATOM 6945 N N . LYS B 1 406 ? 42.165 -3.887 21.064 1.00 55.21 495 LYS B N 1
ATOM 6946 C CA . LYS B 1 406 ? 42.351 -4.840 19.950 1.00 55.36 495 LYS B CA 1
ATOM 6947 C C . LYS B 1 406 ? 43.465 -5.869 20.202 1.00 62.70 495 LYS B C 1
ATOM 6948 O O . LYS B 1 406 ? 43.331 -7.020 19.777 1.00 62.92 495 LYS B O 1
ATOM 6950 N N . ASN B 1 407 ? 44.552 -5.451 20.896 1.00 60.59 496 ASN B N 1
ATOM 6951 C CA . ASN B 1 407 ? 45.702 -6.294 21.229 1.00 62.15 496 ASN B CA 1
ATOM 6952 C C . ASN B 1 407 ? 46.190 -6.159 22.697 1.00 66.11 496 ASN B C 1
ATOM 6953 O O . ASN B 1 407 ? 47.231 -6.734 23.038 1.00 66.56 496 ASN B O 1
ATOM 6955 N N . ARG B 1 408 ? 45.428 -5.437 23.571 1.00 61.13 497 ARG B N 1
ATOM 6956 C CA . ARG B 1 408 ? 45.783 -5.277 24.998 1.00 61.19 497 ARG B CA 1
ATOM 6957 C C . ARG B 1 408 ? 45.884 -6.655 25.682 1.00 63.69 497 ARG B C 1
ATOM 6958 O O . ARG B 1 408 ? 45.041 -7.511 25.417 1.00 62.36 497 ARG B O 1
ATOM 6960 N N . GLU B 1 40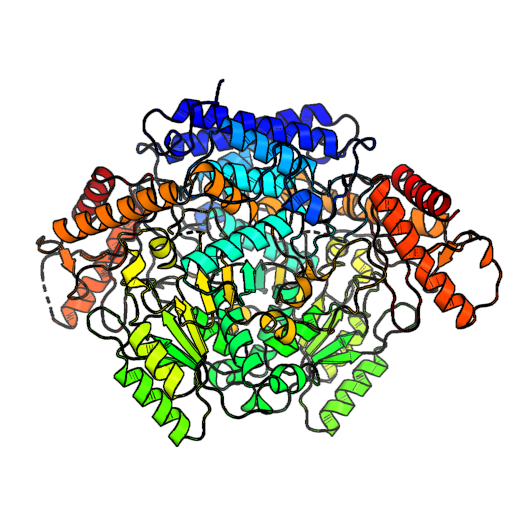9 ? 46.941 -6.883 26.506 1.00 59.12 498 GLU B N 1
ATOM 6961 C CA . GLU B 1 409 ? 47.214 -8.166 27.181 1.00 58.75 498 GLU B CA 1
ATOM 6962 C C . GLU B 1 409 ? 46.060 -8.747 27.998 1.00 60.22 498 GLU B C 1
ATOM 6963 O O . GLU B 1 409 ? 45.651 -9.880 27.740 1.00 59.43 498 GLU B O 1
ATOM 6969 N N . GLU B 1 410 ? 45.490 -7.950 28.918 1.00 55.81 499 GLU B N 1
ATOM 6970 C CA . GLU B 1 410 ? 44.370 -8.341 29.783 1.00 54.27 499 GLU B CA 1
ATOM 6971 C C . GLU B 1 410 ? 43.036 -8.480 29.039 1.00 55.51 499 GLU B C 1
ATOM 6972 O O . GLU B 1 410 ? 42.042 -8.830 29.672 1.00 54.02 499 GLU B O 1
ATOM 6974 N N . PHE B 1 411 ? 43.011 -8.217 27.711 1.00 51.38 500 PHE B N 1
ATOM 6975 C CA . PHE B 1 411 ? 41.799 -8.281 26.894 1.00 49.71 500 PHE B CA 1
ATOM 6976 C C . PHE B 1 411 ? 41.890 -9.181 25.645 1.00 51.77 500 PHE B C 1
ATOM 6977 O O . PHE B 1 411 ? 42.933 -9.273 25.006 1.00 51.44 500 PHE B O 1
ATOM 6985 N N . GLU B 1 412 ? 40.772 -9.822 25.296 1.00 46.68 501 GLU B N 1
ATOM 6986 C CA . GLU B 1 412 ? 40.680 -10.715 24.143 1.00 46.44 501 GLU B CA 1
ATOM 6987 C C . GLU B 1 412 ? 39.336 -10.520 23.427 1.00 47.78 501 GLU B C 1
ATOM 6988 O O . GLU B 1 412 ? 38.282 -10.545 24.073 1.00 43.59 501 GLU B O 1
ATOM 6994 N N . MET B 1 413 ? 39.390 -10.325 22.097 1.00 45.69 502 MET B N 1
ATOM 6995 C CA . MET B 1 413 ? 38.203 -10.115 21.261 1.00 44.53 502 MET B CA 1
ATOM 6996 C C . MET B 1 413 ? 37.441 -11.412 21.031 1.00 47.40 502 MET B C 1
ATOM 6997 O O . MET B 1 413 ? 38.034 -12.453 20.743 1.00 48.08 502 MET B O 1
ATOM 7002 N N . VAL B 1 414 ? 36.120 -11.329 21.167 1.00 40.90 503 VAL B N 1
ATOM 7003 C CA . VAL B 1 414 ? 35.180 -12.438 21.049 1.00 39.63 503 VAL B CA 1
ATOM 7004 C C . VAL B 1 414 ? 35.098 -13.007 19.629 1.00 42.78 503 VAL B C 1
ATOM 7005 O O . VAL B 1 414 ? 35.062 -14.230 19.461 1.00 42.09 503 VAL B O 1
ATOM 7009 N N . PHE B 1 415 ? 35.100 -12.123 18.617 1.00 38.00 504 PHE B N 1
ATOM 7010 C CA . PHE B 1 415 ? 35.058 -12.523 17.215 1.00 36.96 504 PHE B CA 1
ATOM 7011 C C . PHE B 1 415 ? 36.080 -11.736 16.408 1.00 43.99 504 PHE B C 1
ATOM 7012 O O . PHE B 1 415 ? 36.503 -10.659 16.837 1.00 43.34 504 PHE B O 1
ATOM 7020 N N . ASN B 1 416 ? 36.484 -12.287 15.248 1.00 42.42 505 ASN B N 1
ATOM 7021 C CA . ASN B 1 416 ? 37.446 -11.657 14.357 1.00 43.13 505 ASN B CA 1
ATOM 7022 C C . ASN B 1 416 ? 36.720 -10.753 13.352 1.00 44.61 505 ASN B C 1
ATOM 7023 O O . ASN B 1 416 ? 36.139 -11.242 12.387 1.00 43.74 505 ASN B O 1
ATOM 7028 N N . GLY B 1 417 ? 36.733 -9.445 13.619 1.00 40.00 506 GLY B N 1
ATOM 7029 C CA . GLY B 1 417 ? 36.089 -8.442 12.776 1.00 37.63 506 GLY B CA 1
ATOM 7030 C C . GLY B 1 417 ? 35.990 -7.060 13.392 1.00 39.25 506 GLY B C 1
ATOM 7031 O O . GLY B 1 417 ? 35.964 -6.907 14.617 1.00 37.84 506 GLY B O 1
ATOM 7032 N N . GLU B 1 418 ? 35.941 -6.036 12.535 1.00 36.22 507 GLU B N 1
ATOM 7033 C CA . GLU B 1 418 ? 35.800 -4.656 12.995 1.00 36.81 507 GLU B CA 1
ATOM 7034 C C . GLU B 1 418 ? 34.329 -4.430 13.390 1.00 39.23 507 GLU B C 1
ATOM 7035 O O . GLU B 1 418 ? 33.441 -4.791 12.610 1.00 38.36 507 GLU B O 1
ATOM 7041 N N . PRO B 1 419 ? 34.043 -3.860 14.589 1.00 34.78 508 PRO B N 1
ATOM 7042 C CA . PRO B 1 419 ? 32.644 -3.586 14.957 1.00 32.87 508 PRO B CA 1
ATOM 7043 C C . PRO B 1 419 ? 31.914 -2.791 13.872 1.00 35.75 508 PRO B C 1
ATOM 7044 O O . PRO B 1 419 ? 32.508 -1.935 13.192 1.00 34.76 508 PRO B O 1
ATOM 7048 N N . GLU B 1 420 ? 30.633 -3.103 13.695 1.00 30.17 509 GLU B N 1
ATOM 7049 C CA . GLU B 1 420 ? 29.774 -2.436 12.720 1.00 29.23 509 GLU B CA 1
ATOM 7050 C C . GLU B 1 420 ? 28.866 -1.403 13.387 1.00 30.96 509 GLU B C 1
ATOM 7051 O O . GLU B 1 420 ? 28.389 -0.475 12.739 1.00 29.12 509 GLU B O 1
ATOM 7057 N N . HIS B 1 421 ? 28.606 -1.592 14.674 1.00 28.06 510 HIS B N 1
ATOM 7058 C CA . HIS B 1 421 ? 27.760 -0.712 15.466 1.00 26.81 510 HIS B CA 1
ATOM 7059 C C . HIS B 1 421 ? 28.622 -0.215 16.636 1.00 29.60 510 HIS B C 1
ATOM 7060 O O . HIS B 1 421 ? 29.847 -0.191 16.500 1.00 29.54 510 HIS B O 1
ATOM 7067 N N . THR B 1 422 ? 28.017 0.178 17.770 1.00 25.33 511 THR B N 1
ATOM 7068 C CA . THR B 1 422 ? 28.798 0.619 18.930 1.00 25.87 511 THR B CA 1
ATOM 7069 C C . THR B 1 422 ? 29.145 -0.554 19.872 1.00 31.54 511 THR B C 1
ATOM 7070 O O . THR B 1 422 ? 29.874 -0.375 20.860 1.00 30.98 511 THR B O 1
ATOM 7074 N N . ASN B 1 423 ? 28.637 -1.756 19.547 1.00 29.45 512 ASN B N 1
ATOM 7075 C CA . ASN B 1 423 ? 28.904 -2.976 20.316 1.00 29.69 512 ASN B CA 1
ATOM 7076 C C . ASN B 1 423 ? 30.358 -3.384 20.199 1.00 33.61 512 ASN B C 1
ATOM 7077 O O . ASN B 1 423 ? 30.864 -3.566 19.082 1.00 31.69 512 ASN B O 1
ATOM 7082 N N . VAL B 1 424 ? 31.022 -3.541 21.353 1.00 32.32 513 VAL B N 1
ATOM 7083 C CA . VAL B 1 424 ? 32.405 -4.025 21.437 1.00 33.43 513 VAL B CA 1
ATOM 7084 C C . VAL B 1 424 ? 32.372 -5.217 22.399 1.00 38.55 513 VAL B C 1
ATOM 7085 O O . VAL B 1 424 ? 32.048 -5.054 23.579 1.00 36.62 513 VAL B O 1
ATOM 7089 N N . CYS B 1 425 ? 32.619 -6.430 21.855 1.00 36.75 514 CYS B N 1
ATOM 7090 C CA . CYS B 1 425 ? 32.570 -7.670 22.630 1.00 36.43 514 CYS B CA 1
ATOM 7091 C C . CYS B 1 425 ? 33.967 -8.166 22.889 1.00 39.95 514 CYS B C 1
ATOM 7092 O O . CYS B 1 425 ? 34.765 -8.324 21.961 1.00 38.76 514 CYS B O 1
ATOM 7095 N N . PHE B 1 426 ? 34.250 -8.416 24.169 1.00 36.77 515 PHE B N 1
ATOM 7096 C CA . PHE B 1 426 ? 35.563 -8.791 24.661 1.00 37.51 515 PHE B CA 1
ATOM 7097 C C . PHE B 1 426 ? 35.496 -9.473 26.024 1.00 42.45 515 PHE B C 1
ATOM 7098 O O . PHE B 1 426 ? 34.579 -9.229 26.810 1.00 40.35 515 PHE B O 1
ATOM 7106 N N . TRP B 1 427 ? 36.525 -10.264 26.324 1.00 42.26 516 TRP B N 1
ATOM 7107 C CA . TRP B 1 427 ? 36.706 -10.898 27.623 1.00 43.99 516 TRP B CA 1
ATOM 7108 C C . TRP B 1 427 ? 37.788 -10.134 28.364 1.00 50.89 516 TRP B C 1
ATOM 7109 O O . TRP B 1 427 ? 38.690 -9.566 27.735 1.00 50.52 516 TRP B O 1
ATOM 7120 N N . TYR B 1 428 ? 37.720 -10.151 29.702 1.00 49.86 517 TYR B N 1
ATOM 7121 C CA . TYR B 1 428 ? 38.789 -9.639 30.543 1.00 51.53 517 TYR B CA 1
ATOM 7122 C C . TYR B 1 428 ? 39.570 -10.920 30.883 1.00 55.73 517 TYR B C 1
ATOM 7123 O O . TYR B 1 428 ? 38.997 -11.843 31.463 1.00 54.90 517 TYR B O 1
ATOM 7132 N N . ILE B 1 429 ? 40.842 -10.998 30.487 1.00 53.99 518 ILE B N 1
ATOM 7133 C CA . ILE B 1 429 ? 41.658 -12.181 30.754 1.00 55.54 518 ILE B CA 1
ATOM 7134 C C . ILE B 1 429 ? 42.342 -12.094 32.132 1.00 62.88 518 ILE B C 1
ATOM 7135 O O . ILE B 1 429 ? 43.120 -11.165 32.363 1.00 63.20 518 ILE B O 1
ATOM 7140 N N . PRO B 1 430 ? 42.072 -13.052 33.057 1.00 62.04 519 PRO B N 1
ATOM 7141 C CA . PRO B 1 430 ? 42.752 -13.024 34.371 1.00 64.14 519 PRO B CA 1
ATOM 7142 C C . PRO B 1 430 ? 44.270 -13.162 34.265 1.00 71.37 519 PRO B C 1
ATOM 7143 O O . PRO B 1 430 ? 44.983 -12.421 34.949 1.00 73.47 519 PRO B O 1
ATOM 7147 N N . GLN B 1 431 ? 44.768 -14.091 33.405 1.00 67.75 520 GLN B N 1
ATOM 7148 C CA . GLN B 1 431 ? 46.211 -14.311 33.190 1.00 68.98 520 GLN B CA 1
ATOM 7149 C C . GLN B 1 431 ? 46.589 -14.913 31.820 1.00 72.55 520 GLN B C 1
ATOM 7150 O O . GLN B 1 431 ? 47.570 -14.465 31.220 1.00 73.39 520 GLN B O 1
ATOM 7156 N N . SER B 1 432 ? 45.817 -15.927 31.347 1.00 66.69 521 SER B N 1
ATOM 7157 C CA . SER B 1 432 ? 46.015 -16.677 30.099 1.00 82.95 521 SER B CA 1
ATOM 7158 C C . SER B 1 432 ? 46.376 -15.817 28.888 1.00 125.68 521 SER B C 1
ATOM 7159 O O . SER B 1 432 ? 47.553 -15.703 28.550 1.00 93.80 521 SER B O 1
ATOM 7162 N N . ASP B 1 438 ? 43.274 -21.523 23.634 1.00 81.22 527 ASP B N 1
ATOM 7163 C CA . ASP B 1 438 ? 41.934 -21.984 23.984 1.00 79.74 527 ASP B CA 1
ATOM 7164 C C . ASP B 1 438 ? 41.994 -23.413 24.514 1.00 84.76 527 ASP B C 1
ATOM 7165 O O . ASP B 1 438 ? 42.737 -24.243 23.988 1.00 85.61 527 ASP B O 1
ATOM 7170 N N . SER B 1 439 ? 41.206 -23.689 25.561 1.00 80.94 528 SER B N 1
ATOM 7171 C CA . SER B 1 439 ? 41.086 -24.994 26.214 1.00 81.16 528 SER B CA 1
ATOM 7172 C C . SER B 1 439 ? 39.694 -25.106 26.857 1.00 83.41 528 SER B C 1
ATOM 7173 O O . SER B 1 439 ? 39.214 -24.105 27.397 1.00 82.36 528 SER B O 1
ATOM 7175 N N . PRO B 1 440 ? 39.020 -26.289 26.820 1.00 79.30 529 PRO B N 1
ATOM 7176 C CA . PRO B 1 440 ? 37.688 -26.400 27.455 1.00 77.61 529 PRO B CA 1
ATOM 7177 C C . PRO B 1 440 ? 37.680 -26.016 28.939 1.00 80.53 529 PRO B C 1
ATOM 7178 O O . PRO B 1 440 ? 36.734 -25.370 29.395 1.00 79.19 529 PRO B O 1
ATOM 7182 N N . GLN B 1 441 ? 38.761 -26.361 29.672 1.00 77.51 530 GLN B N 1
ATOM 7183 C CA . GLN B 1 441 ? 38.959 -26.003 31.081 1.00 77.54 530 GLN B CA 1
ATOM 7184 C C . GLN B 1 441 ? 39.155 -24.480 31.244 1.00 79.20 530 GLN B C 1
ATOM 7185 O O . GLN B 1 441 ? 38.630 -23.904 32.198 1.00 78.28 530 GLN B O 1
ATOM 7188 N N . ARG B 1 442 ? 39.882 -23.836 30.296 1.00 74.53 531 ARG B N 1
ATOM 7189 C CA . ARG B 1 442 ? 40.140 -22.393 30.277 1.00 73.62 531 ARG B CA 1
ATOM 7190 C C . ARG B 1 442 ? 38.825 -21.621 30.123 1.00 75.71 531 ARG B C 1
ATOM 7191 O O . ARG B 1 442 ? 38.639 -20.615 30.805 1.00 75.76 531 ARG B O 1
ATOM 7195 N N . ARG B 1 443 ? 37.907 -22.118 29.259 1.00 69.85 532 ARG B N 1
ATOM 7196 C CA . ARG B 1 443 ? 36.586 -21.526 29.016 1.00 67.46 532 ARG B CA 1
ATOM 7197 C C . ARG B 1 443 ? 35.736 -21.535 30.294 1.00 69.51 532 ARG B C 1
ATOM 7198 O O . ARG B 1 443 ? 35.021 -20.571 30.548 1.00 67.93 532 ARG B O 1
ATOM 7200 N N . GLU B 1 444 ? 35.862 -22.599 31.115 1.00 65.78 533 GLU B N 1
ATOM 7201 C CA . GLU B 1 444 ? 35.192 -22.747 32.411 1.00 64.80 533 GLU B CA 1
ATOM 7202 C C . GLU B 1 444 ? 35.753 -21.693 33.397 1.00 65.99 533 GLU B C 1
ATOM 7203 O O . GLU B 1 444 ? 34.983 -21.108 34.159 1.00 63.76 533 GLU B O 1
ATOM 7206 N N . LYS B 1 445 ? 37.088 -21.447 33.356 1.00 62.64 534 LYS B N 1
ATOM 7207 C CA . LYS B 1 445 ? 37.767 -20.455 34.196 1.00 62.90 534 LYS B CA 1
ATOM 7208 C C . LYS B 1 445 ? 37.364 -19.042 33.755 1.00 65.12 534 LYS B C 1
ATOM 7209 O O . LYS B 1 445 ? 36.929 -18.229 34.575 1.00 64.30 534 LYS B O 1
ATOM 7210 N N . LEU B 1 446 ? 37.464 -18.778 32.443 1.00 60.37 535 LEU B N 1
ATOM 7211 C CA . LEU B 1 446 ? 37.136 -17.503 31.814 1.00 58.48 535 LEU B CA 1
ATOM 7212 C C . LEU B 1 446 ? 35.679 -17.092 32.043 1.00 60.51 535 LEU B C 1
ATOM 7213 O O . LEU B 1 446 ? 35.435 -15.918 32.321 1.00 60.64 535 LEU B O 1
ATOM 7218 N N . HIS B 1 447 ? 34.728 -18.056 31.962 1.00 54.81 536 HIS B N 1
ATOM 7219 C CA . HIS B 1 447 ? 33.280 -17.852 32.146 1.00 52.11 536 HIS B CA 1
ATOM 7220 C C . HIS B 1 447 ? 32.920 -17.120 33.434 1.00 55.85 536 HIS B C 1
ATOM 7221 O O . HIS B 1 447 ? 31.949 -16.362 33.449 1.00 55.14 536 HIS B O 1
ATOM 7228 N N . LYS B 1 448 ? 33.705 -17.336 34.497 1.00 52.87 537 LYS B N 1
ATOM 7229 C CA . LYS B 1 448 ? 33.506 -16.755 35.826 1.00 52.89 537 LYS B CA 1
ATOM 7230 C C . LYS B 1 448 ? 34.142 -15.361 36.038 1.00 55.51 537 LYS B C 1
ATOM 7231 O O . LYS B 1 448 ? 33.906 -14.749 37.081 1.00 54.50 537 LYS B O 1
ATOM 7235 N N . VAL B 1 449 ? 34.916 -14.850 35.054 1.00 52.10 538 VAL B N 1
ATOM 7236 C CA . VAL B 1 449 ? 35.589 -13.542 35.146 1.00 52.44 538 VAL B CA 1
ATOM 7237 C C . VAL B 1 449 ? 34.625 -12.350 35.067 1.00 55.35 538 VAL B C 1
ATOM 7238 O O . VAL B 1 449 ? 34.643 -11.499 35.963 1.00 56.64 538 VAL B O 1
ATOM 7240 N N . ALA B 1 450 ? 33.791 -12.294 34.006 1.00 48.16 539 ALA B N 1
ATOM 7241 C CA . ALA B 1 450 ? 32.806 -11.230 33.786 1.00 46.36 539 ALA B CA 1
ATOM 7242 C C . ALA B 1 450 ? 31.710 -11.114 34.876 1.00 48.42 539 ALA B C 1
ATOM 7243 O O . ALA B 1 450 ? 31.520 -9.999 35.362 1.00 45.96 539 ALA B O 1
ATOM 7245 N N . PRO B 1 451 ? 31.020 -12.201 35.332 1.00 45.42 540 PRO B N 1
ATOM 7246 C CA . PRO B 1 451 ? 30.053 -12.031 36.427 1.00 45.46 540 PRO B CA 1
ATOM 7247 C C . PRO B 1 451 ? 30.709 -11.457 37.687 1.00 52.82 540 PRO B C 1
ATOM 7248 O O . PRO B 1 451 ? 30.119 -10.583 38.320 1.00 53.21 540 PRO B O 1
ATOM 7252 N N . LYS B 1 452 ? 31.945 -11.905 38.010 1.00 50.75 541 LYS B N 1
ATOM 7253 C CA . LYS B 1 452 ? 32.707 -11.435 39.171 1.00 51.97 541 LYS B CA 1
ATOM 7254 C C . LYS B 1 452 ? 32.953 -9.933 39.120 1.00 55.30 541 LYS B C 1
ATOM 7255 O O . LYS B 1 452 ? 32.597 -9.243 40.072 1.00 55.43 541 LYS B O 1
ATOM 7257 N N . ILE B 1 453 ? 33.495 -9.419 37.996 1.00 51.81 542 ILE B N 1
ATOM 7258 C CA . ILE B 1 453 ? 33.751 -7.978 37.797 1.00 51.18 542 ILE B CA 1
ATOM 7259 C C . ILE B 1 453 ? 32.437 -7.187 37.843 1.00 52.30 542 ILE B C 1
ATOM 7260 O O . ILE B 1 453 ? 32.386 -6.151 38.506 1.00 51.49 542 ILE B O 1
ATOM 7265 N N . LYS B 1 454 ? 31.373 -7.706 37.180 1.00 47.79 543 LYS B N 1
ATOM 7266 C CA . LYS B 1 454 ? 30.033 -7.102 37.132 1.00 46.69 543 LYS B CA 1
ATOM 7267 C C . LYS B 1 454 ? 29.441 -6.926 38.534 1.00 51.91 543 LYS B C 1
ATOM 7268 O O . LYS B 1 454 ? 28.901 -5.854 38.838 1.00 52.90 543 LYS B O 1
ATOM 7270 N N . ALA B 1 455 ? 29.539 -7.975 39.375 1.00 47.37 544 ALA B N 1
ATOM 7271 C CA . ALA B 1 455 ? 29.081 -7.972 40.761 1.00 48.49 544 ALA B CA 1
ATOM 7272 C C . ALA B 1 455 ? 29.776 -6.824 41.520 1.00 55.35 544 ALA B C 1
ATOM 7273 O O . ALA B 1 455 ? 29.108 -6.050 42.215 1.00 54.62 544 ALA B O 1
ATOM 7275 N N . LEU B 1 456 ? 31.117 -6.705 41.338 1.00 53.48 545 LEU B N 1
ATOM 7276 C CA . LEU B 1 456 ? 31.971 -5.677 41.935 1.00 54.21 545 LEU B CA 1
ATOM 7277 C C . LEU B 1 456 ? 31.626 -4.301 41.402 1.00 56.85 545 LEU B C 1
ATOM 7278 O O . LEU B 1 456 ? 31.626 -3.350 42.179 1.00 56.43 545 LEU B O 1
ATOM 7283 N N . MET B 1 457 ? 31.292 -4.198 40.089 1.00 52.58 546 MET B N 1
ATOM 7284 C CA . MET B 1 457 ? 30.880 -2.947 39.438 1.00 51.50 546 MET B CA 1
ATOM 7285 C C . MET B 1 457 ? 29.593 -2.432 40.071 1.00 55.00 546 MET B C 1
ATOM 7286 O O . MET B 1 457 ? 29.444 -1.224 40.253 1.00 54.83 546 MET B O 1
ATOM 7291 N N . MET B 1 458 ? 28.658 -3.358 40.377 1.00 50.78 547 MET B N 1
ATOM 7292 C CA . MET B 1 458 ? 27.375 -3.080 41.019 1.00 49.75 547 MET B CA 1
ATOM 7293 C C . MET B 1 458 ? 27.604 -2.651 42.465 1.00 54.08 547 MET B C 1
ATOM 7294 O O . MET B 1 458 ? 26.952 -1.722 42.934 1.00 53.55 547 MET B O 1
ATOM 7296 N N . GLU B 1 459 ? 28.558 -3.302 43.156 1.00 52.19 548 GLU B N 1
ATOM 7297 C CA . GLU B 1 459 ? 28.917 -2.975 44.538 1.00 53.62 548 GLU B CA 1
ATOM 7298 C C . GLU B 1 459 ? 29.549 -1.578 44.638 1.00 58.13 548 GLU B C 1
ATOM 7299 O O . GLU B 1 459 ? 29.196 -0.806 45.536 1.00 57.80 548 GLU B O 1
ATOM 7302 N N . SER B 1 460 ? 30.444 -1.251 43.685 1.00 54.88 549 SER B N 1
ATOM 7303 C CA . SER B 1 460 ? 31.140 0.032 43.578 1.00 55.13 549 SER B CA 1
ATOM 7304 C C . SER B 1 460 ? 30.241 1.160 43.041 1.00 56.78 549 SER B C 1
ATOM 7305 O O . SER B 1 460 ? 30.353 2.293 43.499 1.00 55.68 549 SER B O 1
ATOM 7307 N N . GLY B 1 461 ? 29.410 0.853 42.041 1.00 51.85 550 GLY B N 1
ATOM 7308 C CA . GLY B 1 461 ? 28.528 1.830 41.405 1.00 50.30 550 GLY B CA 1
ATOM 7309 C C . GLY B 1 461 ? 29.255 2.824 40.516 1.00 52.57 550 GLY B C 1
ATOM 7310 O O . GLY B 1 461 ? 28.690 3.856 40.144 1.00 51.54 550 GLY B O 1
ATOM 7311 N N . THR B 1 462 ? 30.510 2.517 40.162 1.00 49.07 551 THR B N 1
ATOM 7312 C CA . THR B 1 462 ? 31.350 3.364 39.315 1.00 49.34 551 THR B CA 1
ATOM 7313 C C . THR B 1 462 ? 30.853 3.371 37.851 1.00 52.19 551 THR B C 1
ATOM 7314 O O . THR B 1 462 ? 30.800 4.427 37.228 1.00 53.33 551 THR B O 1
ATOM 7318 N N . THR B 1 463 ? 30.504 2.187 37.314 1.00 46.37 552 THR B N 1
ATOM 7319 C CA . THR B 1 463 ? 30.045 1.979 35.933 1.00 43.68 552 THR B CA 1
ATOM 7320 C C . THR B 1 463 ? 29.192 0.708 35.840 1.00 45.09 552 THR B C 1
ATOM 7321 O O . THR B 1 463 ? 29.252 -0.134 36.738 1.00 44.42 552 THR B O 1
ATOM 7325 N N . MET B 1 464 ? 28.397 0.576 34.757 1.00 41.03 553 MET B N 1
ATOM 7326 C CA . MET B 1 464 ? 27.535 -0.583 34.518 1.00 40.28 553 MET B CA 1
ATOM 7327 C C . MET B 1 464 ? 27.741 -1.097 33.118 1.00 43.20 553 MET B C 1
ATOM 7328 O O . MET B 1 464 ? 27.614 -0.333 32.168 1.00 42.67 553 MET B O 1
ATOM 7333 N N . VAL B 1 465 ? 28.085 -2.378 32.988 1.00 39.75 554 VAL B N 1
ATOM 7334 C CA . VAL B 1 465 ? 28.268 -3.007 31.682 1.00 39.55 554 VAL B CA 1
ATOM 7335 C C . VAL B 1 465 ? 27.718 -4.424 31.692 1.00 43.06 554 VAL B C 1
ATOM 7336 O O . VAL B 1 465 ? 27.879 -5.161 32.670 1.00 44.88 554 VAL B O 1
ATOM 7340 N N . GLY B 1 466 ? 27.012 -4.764 30.631 1.00 36.73 555 GLY B N 1
ATOM 7341 C CA . GLY B 1 466 ? 26.452 -6.092 30.477 1.00 35.87 555 GLY B CA 1
ATOM 7342 C C . GLY B 1 466 ? 27.489 -7.104 30.029 1.00 40.09 555 GLY B C 1
ATOM 7343 O O . GLY B 1 466 ? 28.478 -6.771 29.357 1.00 39.15 555 GLY B O 1
ATOM 7344 N N . TYR B 1 467 ? 27.257 -8.341 30.425 1.00 36.60 556 TYR B N 1
ATOM 7345 C CA . TYR B 1 467 ? 28.024 -9.518 30.024 1.00 37.09 556 TYR B CA 1
ATOM 7346 C C . TYR B 1 467 ? 27.002 -10.576 29.621 1.00 39.08 556 TYR B C 1
ATOM 7347 O O . TYR B 1 467 ? 25.873 -10.578 30.120 1.00 36.47 556 TYR B O 1
ATOM 7356 N N . GLN B 1 468 ? 27.398 -11.489 28.753 1.00 37.85 557 GLN B N 1
ATOM 7357 C CA . GLN B 1 468 ? 26.525 -12.567 28.311 1.00 37.25 557 GLN B CA 1
ATOM 7358 C C . GLN B 1 468 ? 27.313 -13.608 27.544 1.00 42.74 557 GLN B C 1
ATOM 7359 O O . GLN B 1 468 ? 28.270 -13.251 26.847 1.00 42.46 557 GLN B O 1
ATOM 7365 N N . PRO B 1 469 ? 26.910 -14.894 27.604 1.00 40.43 558 PRO B N 1
ATOM 7366 C CA . PRO B 1 469 ? 27.568 -15.890 26.753 1.00 40.35 558 PRO B CA 1
ATOM 7367 C C . PRO B 1 469 ? 26.905 -15.865 25.363 1.00 44.26 558 PRO B C 1
ATOM 7368 O O . PRO B 1 469 ? 25.997 -15.058 25.118 1.00 44.53 558 PRO B O 1
ATOM 7372 N N . GLN B 1 470 ? 27.367 -16.723 24.449 1.00 39.72 559 GLN B N 1
ATOM 7373 C CA . GLN B 1 470 ? 26.808 -16.865 23.109 1.00 38.94 559 GLN B CA 1
ATOM 7374 C C . GLN B 1 470 ? 27.374 -18.134 22.511 1.00 44.10 559 GLN B C 1
ATOM 7375 O O . GLN B 1 470 ? 28.588 -18.266 22.390 1.00 42.94 559 GLN B O 1
ATOM 7381 N N . GLY B 1 471 ? 26.483 -19.051 22.151 1.00 42.84 560 GLY B N 1
ATOM 7382 C CA . GLY B 1 471 ? 26.854 -20.351 21.613 1.00 43.54 560 GLY B CA 1
ATOM 7383 C C . GLY B 1 471 ? 27.710 -21.078 22.621 1.00 49.55 560 GLY B C 1
ATOM 7384 O O . GLY B 1 471 ? 27.303 -21.233 23.773 1.00 50.88 560 GLY B O 1
ATOM 7385 N N . ASP B 1 472 ? 28.930 -21.444 22.226 1.00 46.62 561 ASP B N 1
ATOM 7386 C CA . ASP B 1 472 ? 29.854 -22.128 23.121 1.00 47.09 561 ASP B CA 1
ATOM 7387 C C . ASP B 1 472 ? 30.866 -21.170 23.771 1.00 49.85 561 ASP B C 1
ATOM 7388 O O . ASP B 1 472 ? 31.718 -21.609 24.544 1.00 49.33 561 ASP B O 1
ATOM 7391 N N . LYS B 1 473 ? 30.751 -19.859 23.477 1.00 45.59 562 LYS B N 1
ATOM 7392 C CA . LYS B 1 473 ? 31.628 -18.833 24.044 1.00 46.01 562 LYS B CA 1
ATOM 7393 C C . LYS B 1 473 ? 31.208 -18.501 25.462 1.00 48.74 562 LYS B C 1
ATOM 7394 O O . LYS B 1 473 ? 30.020 -18.383 25.752 1.00 47.39 562 LYS B O 1
ATOM 7400 N N . ALA B 1 474 ? 32.200 -18.351 26.343 1.00 45.78 563 ALA B N 1
ATOM 7401 C CA . ALA B 1 474 ? 32.040 -18.041 27.756 1.00 45.14 563 ALA B CA 1
ATOM 7402 C C . ALA B 1 474 ? 31.548 -16.606 27.951 1.00 46.55 563 ALA B C 1
ATOM 7403 O O . ALA B 1 474 ? 31.736 -15.782 27.057 1.00 44.72 563 ALA B O 1
ATOM 7405 N N . ASN B 1 475 ? 30.940 -16.303 29.129 1.00 42.70 564 ASN B N 1
ATOM 7406 C CA . ASN B 1 475 ? 30.430 -14.975 29.507 1.00 40.89 564 ASN B CA 1
ATOM 7407 C C . ASN B 1 475 ? 31.435 -13.927 29.076 1.00 43.82 564 ASN B C 1
ATOM 7408 O O . ASN B 1 475 ? 32.611 -14.006 29.442 1.00 44.43 564 ASN B O 1
ATOM 7413 N N . PHE B 1 476 ? 30.993 -13.000 28.241 1.00 39.41 565 PHE B N 1
ATOM 7414 C CA . PHE B 1 476 ? 31.839 -11.949 27.716 1.00 39.02 565 PHE B CA 1
ATOM 7415 C C . PHE B 1 476 ? 31.201 -10.599 27.804 1.00 40.31 565 PHE B C 1
ATOM 7416 O O . PHE B 1 476 ? 30.014 -10.470 27.532 1.00 39.70 565 PHE B O 1
ATOM 7424 N N . PHE B 1 477 ? 31.992 -9.581 28.128 1.00 36.90 566 PHE B N 1
ATOM 7425 C CA . PHE B 1 477 ? 31.503 -8.214 28.181 1.00 36.61 566 PHE B CA 1
ATOM 7426 C C . PHE B 1 477 ? 31.051 -7.767 26.799 1.00 36.79 566 PHE B C 1
ATOM 7427 O O . PHE B 1 477 ? 31.658 -8.122 25.787 1.00 33.96 566 PHE B O 1
ATOM 7435 N N . ARG B 1 478 ? 29.973 -7.015 26.772 1.00 32.92 567 ARG B N 1
ATOM 7436 C CA . ARG B 1 478 ? 29.503 -6.408 25.552 1.00 32.78 567 ARG B CA 1
ATOM 7437 C C . ARG B 1 478 ? 29.360 -4.924 25.845 1.00 36.76 567 ARG B C 1
ATOM 7438 O O . ARG B 1 478 ? 28.376 -4.511 26.465 1.00 36.11 567 ARG B O 1
ATOM 7446 N N . MET B 1 479 ? 30.378 -4.132 25.476 1.00 33.48 568 MET B N 1
ATOM 7447 C CA . MET B 1 479 ? 30.280 -2.692 25.646 1.00 33.67 568 MET B CA 1
ATOM 7448 C C . MET B 1 479 ? 29.395 -2.187 24.520 1.00 37.48 568 MET B C 1
ATOM 7449 O O . MET B 1 479 ? 29.459 -2.714 23.406 1.00 37.16 568 MET B O 1
ATOM 7454 N N . VAL B 1 480 ? 28.520 -1.237 24.825 1.00 33.65 569 VAL B N 1
ATOM 7455 C CA . VAL B 1 480 ? 27.647 -0.617 23.823 1.00 32.94 569 VAL B CA 1
ATOM 7456 C C . VAL B 1 480 ? 27.644 0.863 24.072 1.00 36.11 569 VAL B C 1
ATOM 7457 O O . VAL B 1 480 ? 27.701 1.271 25.234 1.00 35.22 569 VAL B O 1
ATOM 7461 N N . ILE B 1 481 ? 2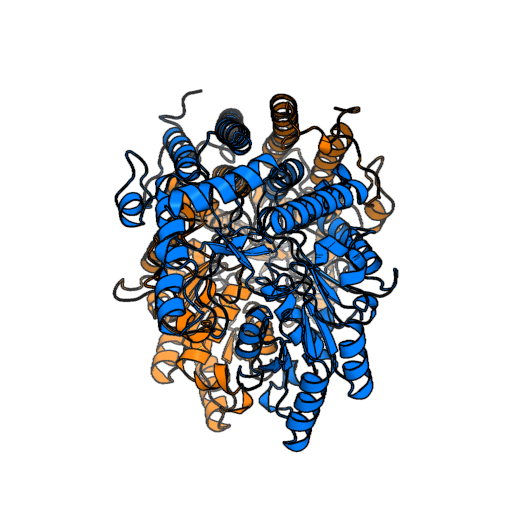7.586 1.679 23.002 1.00 32.47 570 ILE B N 1
ATOM 7462 C CA . ILE B 1 481 ? 27.540 3.133 23.189 1.00 33.23 570 ILE B CA 1
ATOM 7463 C C . ILE B 1 481 ? 26.331 3.800 22.510 1.00 35.41 570 ILE B C 1
ATOM 7464 O O . ILE B 1 481 ? 26.238 3.794 21.287 1.00 35.67 570 ILE B O 1
ATOM 7469 N N . SER B 1 482 ? 25.430 4.399 23.297 1.00 29.91 571 SER B N 1
ATOM 7470 C CA . SER B 1 482 ? 24.286 5.134 22.739 1.00 29.66 571 SER B CA 1
ATOM 7471 C C . SER B 1 482 ? 24.078 6.491 23.440 1.00 35.71 571 SER B C 1
ATOM 7472 O O . SER B 1 482 ? 23.231 7.281 23.036 1.00 37.29 571 SER B O 1
ATOM 7475 N N . ASN B 1 483 ? 24.855 6.756 24.478 1.00 31.72 572 ASN B N 1
ATOM 7476 C CA . ASN B 1 483 ? 24.723 7.964 25.271 1.00 32.09 572 ASN B CA 1
ATOM 7477 C C . ASN B 1 483 ? 25.555 9.155 24.779 1.00 37.45 572 ASN B C 1
ATOM 7478 O O . ASN B 1 483 ? 26.791 9.108 24.831 1.00 38.25 572 ASN B O 1
ATOM 7483 N N . PRO B 1 484 ? 24.882 10.281 24.430 1.00 34.38 573 PRO B N 1
ATOM 7484 C CA . PRO B 1 484 ? 25.618 11.513 24.081 1.00 35.10 573 PRO B CA 1
ATOM 7485 C C . PRO B 1 484 ? 26.557 12.014 25.195 1.00 39.29 573 PRO B C 1
ATOM 7486 O O . PRO B 1 484 ? 27.570 12.622 24.870 1.00 38.65 573 PRO B O 1
ATOM 7490 N N . ALA B 1 485 ? 26.240 11.736 26.492 1.00 36.45 574 ALA B N 1
ATOM 7491 C CA . ALA B 1 485 ? 27.058 12.135 27.656 1.00 37.29 574 ALA B CA 1
ATOM 7492 C C . ALA B 1 485 ? 28.337 11.321 27.822 1.00 39.89 574 ALA B C 1
ATOM 7493 O O . ALA B 1 485 ? 29.236 11.779 28.523 1.00 41.67 574 ALA B O 1
ATOM 7495 N N . ALA B 1 486 ? 28.423 10.117 27.212 1.00 33.87 575 ALA B N 1
ATOM 7496 C CA . ALA B 1 486 ? 29.641 9.295 27.272 1.00 33.82 575 ALA B CA 1
ATOM 7497 C C . ALA B 1 486 ? 30.734 9.967 26.420 1.00 38.44 575 ALA B C 1
ATOM 7498 O O . ALA B 1 486 ? 30.479 10.395 25.299 1.00 38.03 575 ALA B O 1
ATOM 7500 N N . THR B 1 487 ? 31.909 10.137 26.997 1.00 36.31 576 THR B N 1
ATOM 7501 C CA . THR B 1 487 ? 33.066 10.775 26.356 1.00 37.69 576 THR B CA 1
ATOM 7502 C C . THR B 1 487 ? 34.224 9.793 26.349 1.00 42.46 576 THR B C 1
ATOM 7503 O O . THR B 1 487 ? 34.132 8.744 26.994 1.00 42.38 576 THR B O 1
ATOM 7507 N N . GLN B 1 488 ? 35.322 10.139 25.648 1.00 39.97 577 GLN B N 1
ATOM 7508 C CA . GLN B 1 488 ? 36.546 9.325 25.569 1.00 41.10 577 GLN B CA 1
ATOM 7509 C C . GLN B 1 488 ? 37.092 8.968 26.968 1.00 46.13 577 GLN B C 1
ATOM 7510 O O . GLN B 1 488 ? 37.499 7.821 27.185 1.00 46.88 577 GLN B O 1
ATOM 7516 N N . SER B 1 489 ? 37.091 9.946 27.899 1.00 42.35 578 SER B N 1
ATOM 7517 C CA . SER B 1 489 ? 37.577 9.770 29.269 1.00 44.03 578 SER B CA 1
ATOM 7518 C C . SER B 1 489 ? 36.780 8.715 30.019 1.00 46.39 578 SER B C 1
ATOM 7519 O O . SER B 1 489 ? 37.374 7.928 30.761 1.00 47.05 578 SER B O 1
ATOM 7522 N N . ASP B 1 490 ? 35.450 8.662 29.780 1.00 39.71 579 ASP B N 1
ATOM 7523 C CA . ASP B 1 490 ? 34.540 7.661 30.357 1.00 39.08 579 ASP B CA 1
ATOM 7524 C C . ASP B 1 490 ? 34.842 6.254 29.839 1.00 45.29 579 ASP B C 1
ATOM 7525 O O . ASP B 1 490 ? 34.734 5.292 30.603 1.00 45.83 579 ASP B O 1
ATOM 7530 N N . ILE B 1 491 ? 35.191 6.131 28.539 1.00 42.08 580 ILE B N 1
ATOM 7531 C CA . ILE B 1 491 ? 35.580 4.860 27.924 1.00 42.21 580 ILE B CA 1
ATOM 7532 C C . ILE B 1 491 ? 36.925 4.427 28.532 1.00 49.68 580 ILE B C 1
ATOM 7533 O O . ILE B 1 491 ? 37.067 3.264 28.927 1.00 50.46 580 ILE B O 1
ATOM 7538 N N . ASP B 1 492 ? 37.868 5.391 28.697 1.00 47.46 581 ASP B N 1
ATOM 7539 C CA . ASP B 1 492 ? 39.156 5.163 29.355 1.00 49.52 581 ASP B CA 1
ATOM 7540 C C . ASP B 1 492 ? 38.948 4.709 30.791 1.00 54.49 581 ASP B C 1
ATOM 7541 O O . ASP B 1 492 ? 39.564 3.733 31.200 1.00 54.93 581 ASP B O 1
ATOM 7546 N N . PHE B 1 493 ? 38.029 5.371 31.527 1.00 51.58 582 PHE B N 1
ATOM 7547 C CA . PHE B 1 493 ? 37.674 5.021 32.904 1.00 51.83 582 PHE B CA 1
ATOM 7548 C C . PHE B 1 493 ? 37.111 3.601 32.971 1.00 54.16 582 PHE B C 1
ATOM 7549 O O . PHE B 1 493 ? 37.534 2.837 33.826 1.00 53.99 582 PHE B O 1
ATOM 7557 N N . LEU B 1 494 ? 36.151 3.264 32.089 1.00 50.13 583 LEU B N 1
ATOM 7558 C CA . LEU B 1 494 ? 35.522 1.935 32.027 1.00 49.08 583 LEU B CA 1
ATOM 7559 C C . LEU B 1 494 ? 36.550 0.837 31.706 1.00 51.37 583 LEU B C 1
ATOM 7560 O O . LEU B 1 494 ? 36.570 -0.178 32.394 1.00 51.39 583 LEU B O 1
ATOM 7562 N N . ILE B 1 495 ? 37.418 1.061 30.696 1.00 47.07 584 ILE B N 1
ATOM 7563 C CA . ILE B 1 495 ? 38.469 0.115 30.293 1.00 47.75 584 ILE B CA 1
ATOM 7564 C C . ILE B 1 495 ? 39.523 -0.091 31.392 1.00 52.95 584 ILE B C 1
ATOM 7565 O O . ILE B 1 495 ? 40.108 -1.178 31.478 1.00 52.97 584 ILE B O 1
ATOM 7567 N N . GLU B 1 496 ? 39.755 0.952 32.226 1.00 48.68 585 GLU B N 1
ATOM 7568 C CA . GLU B 1 496 ? 40.665 0.903 33.364 1.00 49.84 585 GLU B CA 1
ATOM 7569 C C . GLU B 1 496 ? 39.952 0.295 34.575 1.00 52.72 585 GLU B C 1
ATOM 7570 O O . GLU B 1 496 ? 40.600 -0.367 35.377 1.00 51.66 585 GLU B O 1
ATOM 7572 N N . GLU B 1 497 ? 38.614 0.490 34.682 1.00 49.22 586 GLU B N 1
ATOM 7573 C CA . GLU B 1 497 ? 37.784 -0.063 35.756 1.00 49.62 586 GLU B CA 1
ATOM 7574 C C . GLU B 1 497 ? 37.627 -1.581 35.608 1.00 55.73 586 GLU B C 1
ATOM 7575 O O . GLU B 1 497 ? 37.545 -2.279 36.620 1.00 57.43 586 GLU B O 1
ATOM 7581 N N . ILE B 1 498 ? 37.610 -2.096 34.359 1.00 51.61 587 ILE B N 1
ATOM 7582 C CA . ILE B 1 498 ? 37.526 -3.534 34.086 1.00 51.31 587 ILE B CA 1
ATOM 7583 C C . ILE B 1 498 ? 38.838 -4.209 34.518 1.00 56.62 587 ILE B C 1
ATOM 7584 O O . ILE B 1 498 ? 38.819 -5.221 35.224 1.00 56.13 587 ILE B O 1
ATOM 7586 N N . GLU B 1 499 ? 39.970 -3.600 34.123 1.00 54.57 588 GLU B N 1
ATOM 7587 C CA . GLU B 1 499 ? 41.332 -4.039 34.413 1.00 56.46 588 GLU B CA 1
ATOM 7588 C C . GLU B 1 499 ? 41.654 -3.938 35.910 1.00 62.03 588 GLU B C 1
ATOM 7589 O O . GLU B 1 499 ? 42.392 -4.775 36.435 1.00 62.33 588 GLU B O 1
ATOM 7595 N N . ARG B 1 500 ? 41.104 -2.913 36.588 1.00 58.92 589 ARG B N 1
ATOM 7596 C CA . ARG B 1 500 ? 41.317 -2.688 38.019 1.00 59.92 589 ARG B CA 1
ATOM 7597 C C . ARG B 1 500 ? 40.602 -3.769 38.824 1.00 63.76 589 ARG B C 1
ATOM 7598 O O . ARG B 1 500 ? 41.194 -4.318 39.744 1.00 63.69 589 ARG B O 1
ATOM 7606 N N . LEU B 1 501 ? 39.336 -4.087 38.457 1.00 60.08 590 LEU B N 1
ATOM 7607 C CA . LEU B 1 501 ? 38.524 -5.098 39.144 1.00 63.33 590 LEU B CA 1
ATOM 7608 C C . LEU B 1 501 ? 38.779 -6.543 38.685 1.00 71.70 590 LEU B C 1
ATOM 7609 O O . LEU B 1 501 ? 38.279 -7.474 39.355 1.00 71.70 590 LEU B O 1
#

Radius of gyration: 27.58 Å; Cα contacts (8 Å, |Δi|>4): 2190; chains: 2; bounding box: 92×67×63 Å

GO terms:
  GO:0042802 identical protein binding (F, IDA)
  GO:0004351 glutamate decarboxylase activity (F, IDA)
  GO:0006540 GABA shunt (P, TAS)
  GO:0007268 chemical synaptic transmission (P, TAS)
  GO:0061202 clathrin-sculpted gamma-aminobutyric acid transport vesicle membrane (C, TAS)
  GO:0005886 plasma membrane (C, TAS)
  GO:0005515 protein binding (F, IPI)
  GO:0006540 GABA shunt (P, IDA)
  GO:0006538 L-glutamate catabolic process (P, TAS)

Solvent-accessible surface area: 31882 Å² total

Sequence (989 aa):
TDFSNLFARDLLPAKNGEEQTVQFLLEVVDILLNYVRKTFDRSTKVLDFHHPHQLLEGMEGFNLELSDHPESLEQILVDCRDTLKYGVRTGHPRFFNQLSTGLDIIGLAGEWLTSTANTNMFTYEIAPVFVLMEQITLKKMREIVGWSSKDGDGIFSPGGAISNMYSIMAARYKYFPEVKTKGMAAVPKLVLFTSEQSHYSIKKAGAALGFGTDNVILIKCNERGKIIPADFEAKILEAKQKGYVPFYVNATAGTTVYGAFDPIQEIADICEKYNLWLHVDAAWGGGLLMSRKHRHKLNGIERANSVTWNPHMMGVLLQCSAILVKEKGILQGCNQMHASYLFQQDKHYDVSYDTGDKAIQCGRHVDIFKFWLMWKAKGTVGFENQINKCLELAEYLYAKIKNREEFEMVFNGEPEHTNVCFWYIPQSLRGVPDSPQRREKLHKVAPKIKALMMESGTTMVGYQPQGDKANFFRMVISNPAATQSDIDFLIEEIERLGQFSNLFARDLLPAKNGEEQTVQFLLEVVDILLNYVRKTFDRSTKVLDFHHPHQLLEGMEGFNLELSDHPESLEQILVDCRDTLKYGVRTGHPRFFNQLSTGLDIIGLAGEWLTSTANTNMFTYEIAPVFVLMEQITLKKMREIVGWSSKDGDGIFSPGGAISNMYSIMAARYKYFPEVKTKGMAAVPKLVLFTSEQSHYSIKKAGAALGFGTDNVILIKCNERGKIIPADFEAKILEAKQKGYVPFYVNATAGTTVYGAFDPIQEIADICEKYNLWLHVDAAWGGGLLMSRKHRHKLNGIERANSVTWNPHMMGVLLQCSAILVKEKGILQGCNQMHASYLFQQDKHYDVSYDTGDKAIQCGRHVDIFKFWLMWKAKGTVGFENQINKCLELAEYLYAKIKNREEFEMVFNGEPEHTNVCFWYIPQSDSPQRREKLHKVAPKIKALMMESGTTMVGYQPQGDKANFFRMVISNPAATQSDIDFLIEEIERL

CATH classification: 3.90.1150.170 (+1 more: 3.40.640.10)

Nearest PDB structures (foldseek):
  3vp6-assembly1_B  TM=1.002E+00  e=3.073E-92  Homo sapiens
  2jis-assembly1_B  TM=9.550E-01  e=5.314E-56  Homo sapiens
  6zek-assembly1_A  TM=9.547E-01  e=1.014E-53  Mus musculus
  6enz-assembly1_A  TM=9.604E-01  e=9.622E-54  Mus musculus
  7a0a-assembly1_A  TM=9.640E-01  e=2.867E-53  Mus musculus

InterPro domains:
  IPR002129 Pyridoxal phosphate-dependent decarboxylase, major domain [PF00282] (151-517)
  IPR015421 Pyridoxal phosphate-dependent transferase, major domain [G3DSA:3.40.640.10] (211-459)
  IPR015424 Pyridoxal phosphate-dependent transferase [SSF53383] (111-593)
  IPR021115 Pyridoxal-phosphate binding site [PS00392] (398-419)

Organism: Homo sapiens (NCBI:txid9606)

B-factor: mean 36.84, std 13.43, range [9.86, 125.68]

Secondary structure (DSSP, 8-state):
---TT--GGGSTTSTT-HHHHHHHHHHHHHHHHHHHHHHT-TTS-S-----HHHHHH-BTTB-----SSPPPHHHHHHHHHHHHHTS--TTSTTEESSSS----HHHHHHHHHHHHH---SS-TTT-HHHHHHHHHHHHHHHHHHT--SSS-EEEEESSHHHHHHHHHHHHHHHH-THHHHH-GGGS--EEEEEETTS-THHHHHHHHTTS-GGGEEEEPB-TTS-B-HHHHHHHHHHHHHTT-EEEEEEEEBS-SSS--B--HHHHHHHHHHHT-EEEEEETTGGGGGG-TTTGGGGTTGGG-SEEEE------PPS--EEEEESSTTHHHHHH----TTT--SS-SS-GGG--GGGSS-SS----HHHHHHHHHHHHHHHHHHHHHHHHHHHHHHHHHHHS-TTEEESSSS--SSS-EEEEE--GGGSS----HHHHHHHHHHHHHHHHHHHHHTS-EEEEEEETTEEEEEEE----TT--HHHHHHHHHHHHHHH-/--S--GGGSTTSTT-HHHHHHHHHHHHHHHHHHHHHHT-TTS-S-----HHHHHS-BTTB-----SSPPPHHHHHHHHHHHHHHS--TTSTTEESSSS----HHHHHHHHHHHHH--BTT-TTT-HHHHHHHHHHHHHHHHHHT--TTS-EEEEESSHHHHHHHHHHHHHHHH-THHHHH-GGGSPPEEEEEETTS-THHHHHHHHHTS-GGGEEEEPB-TTS-B-HHHHHHHHHHHHHTT-EEEEEEEEBS-SSS--B--HHHHHHHHHHHT-EEEEEETTGGGGGG-TTTGGGGTTGGG-SEEEE------PPS--EEEEESSTTHHHHHH-SS-TT-STTTSSS-GGG--TTT-S-SS-B--HHHHHHHHHHHHHHHHHHHHHHHHHHHHHHHHHHSS-TTEEESSSS--SSS-EEEEE-S----HHHHHHHHTHHHHHHHHHHHH-S-EEEEEEETTEEEEEEE----TT--HHHHHHHHHHHHH-

Foldseek 3Di:
DDFQPAFPVLAPVHPPNDVVNVVLVVLLVVLVVVLVVLLLDLVDFQFQDDDVCCQPVAPVLAHPDDDPDTGTSVSVSVNSNVVSNGDGSQQHQFAQAALQGRDDPLLVVLVVVLVVLPFFQQFCVSVVPLLVLQVVVLLVLLVLLPADSPFWDKDWDQDLLVLLLLLVLLLCCVVPVVCLPPNPVVDFLEAEEEAPQADCSNLVSCCVRPNHSVRHHHADADLLREGPLVSVLVVCVVCVVVVYHYAYYEFELQGRALGAGYPLQSNLVSCVVRVHAYEYECQSVSLLSLAPVQVVSSPNSNSHQKYKHACSLVVNPPGTIMIMGRHPPSLLSSQAPPDCVRQPPPDPDDSVSSPQSSDPDNTDRRSSRSVSSSCVVQPSVNSNVLQVQLVVLLQLLCVVPVVDQQKAFSGPDDRSHSKGKIFGQAPVVVPPPDDLVSQVVSLVLVVQLQVVCNNRSSHHWDWDADDSGHIITIGGGSNSSHDNVSSVVVVVSSSVSSD/DQPAFPCQAPVPPPRPVVNVVLVVLLVVLVVVLVVCLLPLVDFQAQDDDPVCPCVHDPLADPDDDPDTGHSVSVSVNSNVCSNHDGSQQHLQAQAFLQGHADPLLVVLVVVLVVLPFFQQFCVSVVVLLVLQVVVQQVLLVLLVADPVAKDKDWDQDLLVLLLLLVLLQCCVVPVVCLVPNPVVDFLEAEEEALQADCSNLVSCVVRPNHSVRYYHAYADLLSEGDLVSVLVVCVVCVVVVGHYAEYEFELQGRALGAGYPLQSNLVSCVVRVHAYEYECQSVSLLSLAPVQVVSSPNSNSHQKYKHFCSLVNNPPGTIMIMGGHPPSLLSSQAPDDDPPPDDVDPDDRVSRCCRSDPDNTHRSSSRSVSSSCVVQPSVNSHVLQVQLVVLLQVLCVVQVPDQQKDFPGPDRRSHSKGKIFGHPHDPDLVSQVVRLPLVVVLQVVCSNVSSHHWAWDARDSGHTITIGGTSHSSHDNVSSVVVVVSSVVD